Protein 3LAY (pdb70)

Nearest PDB structures (foldseek):
  3lay-assembly1_J  TM=9.876E-01  e=4.508E-10  Salmonella enterica subsp. enterica serovar Typhimurium
  3lay-assembly1_G  TM=9.922E-01  e=1.248E-09  Salmonella enterica subsp. enterica serovar Typhimurium
  7n6g-assembly1_3I  TM=6.455E-01  e=4.316E-01  Chlamydomonas reinhardtii
  7n6g-assembly1_3H  TM=6.633E-01  e=8.692E-01  Chlamydomonas reinhardtii
  2q0o-assembly1_C  TM=6.833E-01  e=3.103E+00  Sinorhizobium fredii NGR234

Solvent-accessible surface area: 45009 Å² total; per-residue (Å²): 196,71,113,126,47,106,63,57,18,125,115,22,43,52,78,43,62,107,107,1,61,67,44,64,62,35,39,90,11,45,55,69,67,20,42,11,37,28,24,32,90,86,36,60,61,68,81,0,81,49,8,16,160,80,40,37,59,31,18,54,52,28,60,117,45,71,11,77,65,29,17,36,56,15,117,33,51,35,160,155,70,118,134,62,64,63,51,20,106,53,27,73,68,97,16,112,106,78,1,57,82,40,74,62,50,19,67,6,30,103,67,52,7,38,11,35,29,32,28,102,89,40,59,52,74,126,1,67,55,5,16,74,80,17,67,64,30,20,48,64,7,47,111,67,99,20,76,38,31,20,42,27,16,117,54,48,17,120,179,75,112,123,49,105,66,53,16,115,104,26,69,80,69,14,107,107,96,0,57,79,40,76,72,59,40,82,9,34,60,68,55,19,44,9,37,28,22,33,95,95,42,60,61,74,123,1,61,58,6,13,158,79,28,64,46,18,15,55,82,3,74,105,46,102,23,124,42,26,16,27,31,7,124,48,46,29,138,151,88,66,31,72,65,60,17,58,135,26,72,87,56,14,96,108,117,2,60,78,25,59,71,60,39,93,10,29,53,72,59,20,39,10,32,28,25,24,92,94,40,55,44,77,122,0,76,54,6,18,82,72,38,68,61,20,17,66,112,5,67,103,49,95,19,82,50,33,15,33,30,12,113,49,62,36,153,147,76,110,26,79,66,57,22,76,79,29,75,81,81,18,94,100,130,0,58,78,44,69,59,48,28,78,5,36,122,66,50,16,41,10,35,30,32,30,109,82,33,52,55,73,119,0,66,57,9,13,106,70,33,50,59,30,19,66,71,4,56,92,52,100,22,101,40,30,18,38,32,13,113,49,57,30,146,190,67,118,87,64,56,63,45,20,113,94,26,73,82,68,14,93,90,100,0,50,72,34,66,40,81,39,85,12,47,34,67,55,20,49,11,39,24,26,30,101,91,37,77,51,73,52,1,68,46,2,18,98,83,47,54,57,25,19,50,116,5,66,109,58,103,18,120,37,29,16,33,39,20,105,48,54,84,163,108,41,62,64,52,23,49,127,22,70,82,74,24,124,111,124,3,73,80,37,42,66,59,16,71,11,29,111,68,60,17,43,10,34,22,19,37,97,84,27,62,46,75,130,0,65,59,9,18,106,79,41,61,55,17,19,30,100,28,83,115,54,32,22,83,40,28,15,40,37,16,119,46,58,30,145,131,92,62,119,128,60,66,61,61,13,97,102,26,72,71,66,12,74,104,128,1,53,82,39,44,54,62,13,62,8,24,124,59,61,20,47,8,31,26,30,32,98,88,35,54,48,75,120,0,67,58,8,16,77,78,42,69,51,24,18,41,104,4,58,112,53,94,21,81,40,32,11,34,36,11,125,52,52,10,103,215,43,121,85,60,112,69,41,21,99,63,23,82,67,52,28,65,83,113,2,55,79,45,88,51,58,19,72,7,25,130,67,53,17,44,13,40,18,5,32,101,90,38,58,46,74,122,0,69,58,9,13,82,73,31,73,49,19,17,60,104,6,60,73,43,89,21,100,35,24,13,42,40,13,124,51,55,89,107,74,75,94,144,45,68,62,50,13,70,97,28,73,76,68,14,87,104,127,1,54,68,30,54,57,74,40,88,12,51,56,70,54,14,46,8,34,35,37,33,92,89,52,66,47,74,56,0,59,58,8,11,107,81,46,50,48,20,17,58,96,6,59,87,46,93,18,133,36,30,17,34,32,16,120,49,48,12,41,86

CATH classification: 1.20.120.1490

B-factor: mean 36.85, std 14.98, range [2.0, 94.87]

Foldseek 3Di:
DDDVLVVQLCVLVVVLCVVAVVLVVVLVVLVVVLVVQVPPPDHDVVVNVVSVVVNVVSVVVSVVSVVVSVVSNVVSPHD/DDPVLVVVLVVLVVVLCVVCVPLVVVLVVLVVVLVVQVPDPDRDVVVNVVSVVVNVVSVVVSVVSVVVSVVVSVVSVRD/DDDVLVVQLVVLVVVLCVVCVVLVVVLVVLVVVLVVQVPDPDHDVVVNVVSVVVNVVSVVVSVVSVVVSVVSCVVVPHD/DVVLVVVLCVLVVVLCVVCVVLVVVLVVLVVVLVVQVPDPDHDVVVNVVSVVVNVVSVVVSVVSVVVSVVVNVVSPDD/DPVVVVVLVVLVVVLCVVCVVLVVVLVVLVVVLVVQVPPPDRDVVVNVVSVVVNVVSVVVSVVSVVVSVVSQVVSVHD/DDPVLVVVLVVLVVVLCVVCVVLVVVLVVLVVVLVVQVPDPDHDVVVNVVSVVVNVVSVVVSVVSVVVSVVSSVVVVD/DVLVVVLVVLVVVLCVVPVVLVVVLVVLVVVLVVQVPDPDHPVVVNVVSVVVNVVSVVVSVVSVVVSVVSCVVSVHD/DDDPVLVVQLVVLVVVLCVVCVVLVVVLVVLVVVLVVQVPDPDHDVVVNVVSVVVNVVSVVVSVVSVVVSVVSSVVSVHD/DDPLVVVQLVVLVVCLCVVCVVLVVVLVVLVVVLVVLVPDPDRDVVVNVVSVVVNVVSVVVSVVSVVVSVVSNVVSVD/DDDPVLVVVLVVLVVVLCVVCVVLVVVLVVLVVVLVCQVPDPDHDVVVNVVSVVVNVVSVVVSVVSVVVSVVSCVVVVHDD

Structure (mmCIF, N/CA/C/O backbone):
data_3LAY
#
_entry.id   3LAY
#
_cell.length_a   100.795
_cell.length_b   148.910
_cell.length_c   74.536
_cell.angle_alpha   90.00
_cell.angle_beta   90.00
_cell.angle_gamma   90.00
#
_symmetry.space_group_name_H-M   'P 21 21 2'
#
loop_
_entity.id
_entity.type
_entity.pdbx_description
1 polymer 'Zinc resistance-associated protein'
2 water water
#
loop_
_atom_site.group_PDB
_atom_site.id
_atom_site.type_symbol
_atom_site.label_atom_id
_atom_site.label_alt_id
_atom_site.label_comp_id
_atom_site.label_asym_id
_atom_site.label_entity_id
_atom_site.label_seq_id
_atom_site.pdbx_PDB_ins_code
_atom_site.Cartn_x
_atom_site.Cartn_y
_atom_site.Cartn_z
_atom_site.occupancy
_atom_site.B_iso_or_equiv
_atom_site.auth_seq_id
_atom_site.auth_comp_id
_atom_site.auth_asym_id
_atom_site.auth_atom_id
_atom_site.pdbx_PDB_model_num
ATOM 1 N N . LEU A 1 68 ? 36.654 133.262 108.994 1.00 92.19 44 LEU A N 1
ATOM 2 C CA . LEU A 1 68 ? 37.912 132.587 108.527 1.00 92.54 44 LEU A CA 1
ATOM 3 C C . LEU A 1 68 ? 39.074 132.747 109.509 1.00 91.55 44 LEU A C 1
ATOM 4 O O . LEU A 1 68 ? 39.829 131.787 109.773 1.00 92.19 44 LEU A O 1
ATOM 9 N N . THR A 1 69 ? 39.201 133.951 110.063 1.00 89.24 45 THR A N 1
ATOM 10 C CA . THR A 1 69 ? 40.268 134.237 111.037 1.00 87.15 45 THR A CA 1
ATOM 11 C C . THR A 1 69 ? 40.250 133.331 112.311 1.00 83.42 45 THR A C 1
ATOM 12 O O . THR A 1 69 ? 39.224 132.724 112.668 1.00 84.59 45 THR A O 1
ATOM 16 N N . THR A 1 70 ? 41.404 133.276 112.980 1.00 78.19 46 THR A N 1
ATOM 17 C CA . THR A 1 70 ? 41.621 132.460 114.190 1.00 73.88 46 THR A CA 1
ATOM 18 C C . THR A 1 70 ? 40.715 132.820 115.365 1.00 70.61 46 THR A C 1
ATOM 19 O O . THR A 1 70 ? 39.935 131.984 115.818 1.00 70.10 46 THR A O 1
ATOM 23 N N . GLU A 1 71 ? 40.827 134.046 115.876 1.00 66.73 47 GLU A N 1
ATOM 24 C CA . GLU A 1 71 ? 39.986 134.468 117.009 1.00 63.93 47 GLU A CA 1
ATOM 25 C C . GLU A 1 71 ? 38.478 134.342 116.697 1.00 61.85 47 GLU A C 1
ATOM 26 O O . GLU A 1 71 ? 37.648 134.265 117.608 1.00 61.18 47 GLU A O 1
ATOM 32 N N . GLN A 1 72 ? 38.129 134.327 115.414 1.00 59.23 48 GLN A N 1
ATOM 33 C CA . GLN A 1 72 ? 36.741 134.141 115.005 1.00 57.52 48 GLN A CA 1
ATOM 34 C C . GLN A 1 72 ? 36.326 132.659 115.098 1.00 55.90 48 GLN A C 1
ATOM 35 O O . GLN A 1 72 ? 35.239 132.328 115.573 1.00 54.93 48 GLN A O 1
ATOM 41 N N . GLN A 1 73 ? 37.192 131.775 114.617 1.00 54.04 49 GLN A N 1
ATOM 42 C CA . GLN A 1 73 ? 36.921 130.346 114.663 1.00 52.20 49 GLN A CA 1
ATOM 43 C C . GLN A 1 73 ? 36.749 129.888 116.080 1.00 50.38 49 GLN A C 1
ATOM 44 O O . GLN A 1 73 ? 35.888 129.055 116.371 1.00 50.05 49 GLN A O 1
ATOM 50 N N . ALA A 1 74 ? 37.606 130.427 116.945 1.00 48.39 50 ALA A N 1
ATOM 51 C CA . ALA A 1 74 ? 37.584 130.150 118.367 1.00 47.01 50 ALA A CA 1
ATOM 52 C C . ALA A 1 74 ? 36.212 130.526 118.907 1.00 45.93 50 ALA A C 1
ATOM 53 O O . ALA A 1 74 ? 35.590 129.748 119.635 1.00 46.92 50 ALA A O 1
ATOM 55 N N . THR A 1 75 ? 35.743 131.717 118.533 1.00 44.04 51 THR A N 1
ATOM 56 C CA . THR A 1 75 ? 34.436 132.219 118.968 1.00 42.60 51 THR A CA 1
ATOM 57 C C . THR A 1 75 ? 33.254 131.499 118.260 1.00 41.62 51 THR A C 1
ATOM 58 O O . THR A 1 75 ? 32.182 131.335 118.860 1.00 42.42 51 THR A O 1
ATOM 62 N N . ALA A 1 76 ? 33.440 131.057 117.009 1.00 39.94 52 ALA A N 1
ATOM 63 C CA . ALA A 1 76 ? 32.366 130.336 116.279 1.00 38.76 52 ALA A CA 1
ATOM 64 C C . ALA A 1 76 ? 32.148 128.931 116.854 1.00 38.44 52 ALA A C 1
ATOM 65 O O . ALA A 1 76 ? 31.039 128.407 116.827 1.00 38.25 52 ALA A O 1
ATOM 67 N N . GLN A 1 77 ? 33.216 128.319 117.359 1.00 38.37 53 GLN A N 1
ATOM 68 C CA . GLN A 1 77 ? 33.118 126.998 117.971 1.00 37.80 53 GLN A CA 1
ATOM 69 C C . GLN A 1 77 ? 32.441 127.165 119.327 1.00 37.09 53 GLN A C 1
ATOM 70 O O . GLN A 1 77 ? 31.363 126.593 119.555 1.00 37.63 53 GLN A O 1
ATOM 76 N N . LYS A 1 78 ? 33.042 127.977 120.211 1.00 35.53 54 LYS A N 1
ATOM 77 C CA . LYS A 1 78 ? 32.475 128.221 121.562 1.00 34.72 54 LYS A CA 1
ATOM 78 C C . LYS A 1 78 ? 30.977 128.663 121.531 1.00 34.54 54 LYS A C 1
ATOM 79 O O . LYS A 1 78 ? 30.188 128.361 122.445 1.00 32.80 54 LYS A O 1
ATOM 83 N N . ILE A 1 79 ? 30.625 129.400 120.480 1.00 34.23 55 ILE A N 1
ATOM 84 C CA . ILE A 1 79 ? 29.275 129.848 120.262 1.00 33.94 55 ILE A CA 1
ATOM 85 C C . ILE A 1 79 ? 28.359 128.629 119.970 1.00 33.94 55 ILE A C 1
ATOM 86 O O . ILE A 1 79 ? 27.328 128.461 120.624 1.00 32.56 55 ILE A O 1
ATOM 89 N N . TYR A 1 80 ? 28.759 127.781 119.014 1.00 34.23 56 TYR A N 1
ATOM 90 C CA . TYR A 1 80 ? 27.968 126.597 118.617 1.00 35.49 56 TYR A CA 1
ATOM 91 C C . TYR A 1 80 ? 27.987 125.437 119.614 1.00 36.31 56 TYR A C 1
ATOM 92 O O . TYR A 1 80 ? 26.965 124.804 119.871 1.00 35.26 56 TYR A O 1
ATOM 95 N N . ASP A 1 81 ? 29.167 125.142 120.139 1.00 37.89 57 ASP A N 1
ATOM 96 C CA . ASP A 1 81 ? 29.319 124.097 121.127 1.00 38.79 57 ASP A CA 1
ATOM 97 C C . ASP A 1 81 ? 28.390 124.410 122.296 1.00 39.82 57 ASP A C 1
ATOM 98 O O . ASP A 1 81 ? 27.652 123.545 122.752 1.00 40.88 57 ASP A O 1
ATOM 100 N N . ASP A 1 82 ? 28.421 125.651 122.776 1.00 40.92 58 ASP A N 1
ATOM 101 C CA . ASP A 1 82 ? 27.573 126.069 123.901 1.00 41.91 58 ASP A CA 1
ATOM 102 C C . ASP A 1 82 ? 26.122 125.779 123.577 1.00 41.71 58 ASP A C 1
ATOM 103 O O . ASP A 1 82 ? 25.405 125.152 124.368 1.00 43.00 58 ASP A O 1
ATOM 108 N N . TYR A 1 83 ? 25.710 126.247 122.406 1.00 40.36 59 TYR A N 1
ATOM 109 C CA . TYR A 1 83 ? 24.361 126.050 121.900 1.00 39.30 59 TYR A CA 1
ATOM 110 C C . TYR A 1 83 ? 23.943 124.583 121.873 1.00 38.27 59 TYR A C 1
ATOM 111 O O . TYR A 1 83 ? 22.857 124.261 122.320 1.00 37.72 59 TYR A O 1
ATOM 120 N N . TYR A 1 84 ? 24.787 123.695 121.362 1.00 37.14 60 TYR A N 1
ATOM 121 C CA . TYR A 1 84 ? 24.403 122.297 121.304 1.00 36.94 60 TYR A CA 1
ATOM 122 C C . TYR A 1 84 ? 24.311 121.676 122.718 1.00 37.38 60 TYR A C 1
ATOM 123 O O . TYR A 1 84 ? 23.536 120.745 122.946 1.00 38.34 60 TYR A O 1
ATOM 126 N N . THR A 1 85 ? 25.064 122.202 123.671 1.00 37.06 61 THR A N 1
ATOM 127 C CA . THR A 1 85 ? 25.014 121.686 125.043 1.00 37.10 61 THR A CA 1
ATOM 128 C C . THR A 1 85 ? 23.794 122.196 125.751 1.00 36.69 61 THR A C 1
ATOM 129 O O . THR A 1 85 ? 23.136 121.465 126.506 1.00 37.02 61 THR A O 1
ATOM 133 N N . GLN A 1 86 ? 23.514 123.468 125.516 1.00 35.65 62 GLN A N 1
ATOM 134 C CA . GLN A 1 86 ? 22.389 124.157 126.119 1.00 35.91 62 GLN A CA 1
ATOM 135 C C . GLN A 1 86 ? 21.080 123.725 125.474 1.00 35.87 62 GLN A C 1
ATOM 136 O O . GLN A 1 86 ? 19.993 124.008 125.979 1.00 35.89 62 GLN A O 1
ATOM 142 N N . THR A 1 87 ? 21.221 122.981 124.388 1.00 35.58 63 THR A N 1
ATOM 143 C CA . THR A 1 87 ? 20.136 122.651 123.487 1.00 34.83 63 THR A CA 1
ATOM 144 C C . THR A 1 87 ? 19.755 121.173 123.407 1.00 34.95 63 THR A C 1
ATOM 145 O O . THR A 1 87 ? 18.653 120.853 123.036 1.00 34.21 63 THR A O 1
ATOM 149 N N . SER A 1 88 ? 20.660 120.274 123.744 1.00 33.99 64 SER A N 1
ATOM 150 C CA . SER A 1 88 ? 20.422 118.854 123.580 1.00 33.46 64 SER A CA 1
ATOM 151 C C . SER A 1 88 ? 19.234 118.254 124.379 1.00 32.74 64 SER A C 1
ATOM 152 O O . SER A 1 88 ? 18.511 117.390 123.858 1.00 34.03 64 SER A O 1
ATOM 155 N N . ALA A 1 89 ? 18.995 118.656 125.611 1.00 30.53 65 ALA A N 1
ATOM 156 C CA . ALA A 1 89 ? 17.864 118.040 126.276 1.00 30.20 65 ALA A CA 1
ATOM 157 C C . ALA A 1 89 ? 16.573 118.502 125.587 1.00 30.43 65 ALA A C 1
ATOM 158 O O . ALA A 1 89 ? 15.668 117.716 125.323 1.00 30.26 65 ALA A O 1
ATOM 160 N N . LEU A 1 90 ? 16.503 119.786 125.275 1.00 30.13 66 LEU A N 1
ATOM 161 C CA . LEU A 1 90 ? 15.323 120.314 124.643 1.00 29.49 66 LEU A CA 1
ATOM 162 C C . LEU A 1 90 ? 15.029 119.646 123.314 1.00 29.47 66 LEU A C 1
ATOM 163 O O . LEU A 1 90 ? 13.877 119.380 123.052 1.00 30.69 66 LEU A O 1
ATOM 168 N N . ARG A 1 91 ? 16.044 119.356 122.495 1.00 29.25 67 ARG A N 1
ATOM 169 C CA . ARG A 1 91 ? 15.821 118.717 121.188 1.00 29.62 67 ARG A CA 1
ATOM 170 C C . ARG A 1 91 ? 15.363 117.277 121.384 1.00 30.44 67 ARG A C 1
ATOM 171 O O . ARG A 1 91 ? 14.505 116.782 120.651 1.00 30.22 67 ARG A O 1
ATOM 176 N N . GLN A 1 92 ? 15.956 116.591 122.353 1.00 30.34 68 GLN A N 1
ATOM 177 C CA . GLN A 1 92 ? 15.552 115.226 122.626 1.00 30.41 68 GLN A CA 1
ATOM 178 C C . GLN A 1 92 ? 14.077 115.202 123.121 1.00 29.45 68 GLN A C 1
ATOM 179 O O . GLN A 1 92 ? 13.287 114.409 122.645 1.00 29.65 68 GLN A O 1
ATOM 185 N N . GLN A 1 93 ? 13.677 116.107 123.997 1.00 29.20 69 GLN A N 1
ATOM 186 C CA . GLN A 1 93 ? 12.304 116.073 124.460 1.00 29.31 69 GLN A CA 1
ATOM 187 C C . GLN A 1 93 ? 11.387 116.397 123.280 1.00 29.05 69 GLN A C 1
ATOM 188 O O . GLN A 1 93 ? 10.355 115.778 123.101 1.00 29.08 69 GLN A O 1
ATOM 191 N N . LEU A 1 94 ? 11.774 117.355 122.456 1.00 29.26 70 LEU A N 1
ATOM 192 C CA . LEU A 1 94 ? 10.915 117.782 121.350 1.00 29.34 70 LEU A CA 1
ATOM 193 C C . LEU A 1 94 ? 10.711 116.678 120.304 1.00 28.86 70 LEU A C 1
ATOM 194 O O . LEU A 1 94 ? 9.604 116.522 119.770 1.00 29.36 70 LEU A O 1
ATOM 199 N N . ILE A 1 95 ? 11.788 115.948 120.004 1.00 27.95 71 ILE A N 1
ATOM 200 C CA . ILE A 1 95 ? 11.754 114.804 119.090 1.00 27.15 71 ILE A CA 1
ATOM 201 C C . ILE A 1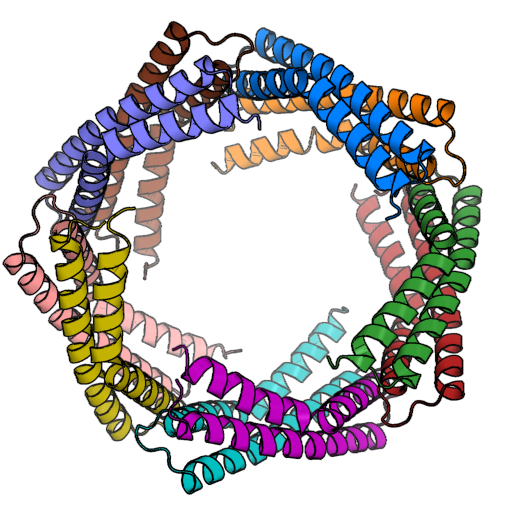 95 ? 10.806 113.776 119.693 1.00 26.43 71 ILE A C 1
ATOM 202 O O . ILE A 1 95 ? 9.874 113.317 119.051 1.00 25.33 71 ILE A O 1
ATOM 207 N N . SER A 1 96 ? 11.025 113.468 120.957 1.00 25.73 72 SER A N 1
ATOM 208 C CA . SER A 1 96 ? 10.171 112.509 121.629 1.00 26.73 72 SER A CA 1
ATOM 209 C C . SER A 1 96 ? 8.692 112.878 121.494 1.00 26.87 72 SER A C 1
ATOM 210 O O . SER A 1 96 ? 7.869 112.047 121.164 1.00 27.44 72 SER A O 1
ATOM 213 N N . LYS A 1 97 ? 8.346 114.117 121.764 1.00 27.21 73 LYS A N 1
ATOM 214 C CA . LYS A 1 97 ? 6.956 114.503 121.636 1.00 28.34 73 LYS A CA 1
ATOM 215 C C . LYS A 1 97 ? 6.489 114.520 120.174 1.00 28.20 73 LYS A C 1
ATOM 216 O O . LYS A 1 97 ? 5.288 114.369 119.921 1.00 27.90 73 LYS A O 1
ATOM 222 N N . ARG A 1 98 ? 7.396 114.736 119.212 1.00 26.86 74 ARG A N 1
ATOM 223 C CA . ARG A 1 98 ? 6.941 114.739 117.822 1.00 26.13 74 ARG A CA 1
ATOM 224 C C . ARG A 1 98 ? 6.452 113.313 117.540 1.00 25.18 74 ARG A C 1
ATOM 225 O O . ARG A 1 98 ? 5.484 113.103 116.845 1.00 24.04 74 ARG A O 1
ATOM 228 N N . TYR A 1 99 ? 7.090 112.329 118.143 1.00 25.31 75 TYR A N 1
ATOM 229 C CA . TYR A 1 99 ? 6.663 110.981 117.928 1.00 26.35 75 TYR A CA 1
ATOM 230 C C . TYR A 1 99 ? 5.348 110.692 118.623 1.00 26.30 75 TYR A C 1
ATOM 231 O O . TYR A 1 99 ? 4.464 110.048 118.074 1.00 27.56 75 TYR A O 1
ATOM 240 N N . GLU A 1 100 ? 5.232 111.151 119.844 1.00 25.84 76 GLU A N 1
ATOM 241 C CA . GLU A 1 100 ? 4.037 110.902 120.616 1.00 24.95 76 GLU A CA 1
ATOM 242 C C . GLU A 1 100 ? 2.863 111.473 119.865 1.00 22.88 76 GLU A C 1
ATOM 243 O O . GLU A 1 100 ? 1.860 110.836 119.730 1.00 22.72 76 GLU A O 1
ATOM 249 N N . TYR A 1 101 ? 3.041 112.658 119.309 1.00 23.94 77 TYR A N 1
ATOM 250 C CA . TYR A 1 101 ? 1.989 113.398 118.582 1.00 24.09 77 TYR A CA 1
ATOM 251 C C . TYR A 1 101 ? 1.575 112.616 117.357 1.00 25.57 77 TYR A C 1
ATOM 252 O O . TYR A 1 101 ? 0.414 112.530 117.022 1.00 25.66 77 TYR A O 1
ATOM 261 N N . ASN A 1 102 ? 2.541 112.025 116.689 1.00 26.43 78 ASN A N 1
ATOM 262 C CA . ASN A 1 102 ? 2.211 111.200 115.571 1.00 26.94 78 ASN A CA 1
ATOM 263 C C . ASN A 1 102 ? 1.580 109.878 115.991 1.00 26.49 78 ASN A C 1
ATOM 264 O O . ASN A 1 102 ? 0.688 109.397 115.330 1.00 26.64 78 ASN A O 1
ATOM 269 N N . ALA A 1 103 ? 2.027 109.302 117.100 1.00 26.65 79 ALA A N 1
ATOM 270 C CA . ALA A 1 103 ? 1.432 108.069 117.587 1.00 26.70 79 ALA A CA 1
ATOM 271 C C . ALA A 1 103 ? -0.066 108.313 117.827 1.00 28.40 79 ALA A C 1
ATOM 272 O O . ALA A 1 103 ? -0.909 107.457 117.471 1.00 29.51 79 ALA A O 1
ATOM 274 N N . LEU A 1 104 ? -0.397 109.480 118.389 1.00 27.48 80 LEU A N 1
ATOM 275 C CA . LEU A 1 104 ? -1.792 109.799 118.717 1.00 28.01 80 LEU A CA 1
ATOM 276 C C . LEU A 1 104 ? -2.634 110.081 117.475 1.00 28.38 80 LEU A C 1
ATOM 277 O O . LEU A 1 104 ? -3.793 109.658 117.388 1.00 26.63 80 LEU A O 1
ATOM 282 N N . LEU A 1 105 ? -2.070 110.862 116.545 1.00 28.62 81 LEU A N 1
ATOM 283 C CA . LEU A 1 105 ? -2.752 111.160 115.282 1.00 27.90 81 LEU A CA 1
ATOM 284 C C . LEU A 1 105 ? -3.036 109.899 114.475 1.00 27.99 81 LEU A C 1
ATOM 285 O O . LEU A 1 105 ? -3.875 109.933 113.579 1.00 28.12 81 LEU A O 1
ATOM 290 N N . THR A 1 106 ? -2.339 108.809 114.765 1.00 28.08 82 THR A N 1
ATOM 291 C CA . THR A 1 106 ? -2.553 107.561 114.031 1.00 28.02 82 THR A CA 1
ATOM 292 C C . THR A 1 106 ? -3.282 106.518 114.872 1.00 31.30 82 THR A C 1
ATOM 293 O O . THR A 1 106 ? -3.393 105.342 114.483 1.00 33.78 82 THR A O 1
ATOM 297 N N . ALA A 1 107 ? -3.781 106.922 116.033 1.00 34.13 83 ALA A N 1
ATOM 298 C CA . ALA A 1 107 ? -4.553 106.000 116.870 1.00 36.34 83 ALA A CA 1
ATOM 299 C C . ALA A 1 107 ? -5.869 105.628 116.172 1.00 39.33 83 ALA A C 1
ATOM 300 O O . ALA A 1 107 ? -6.457 106.404 115.456 1.00 35.88 83 ALA A O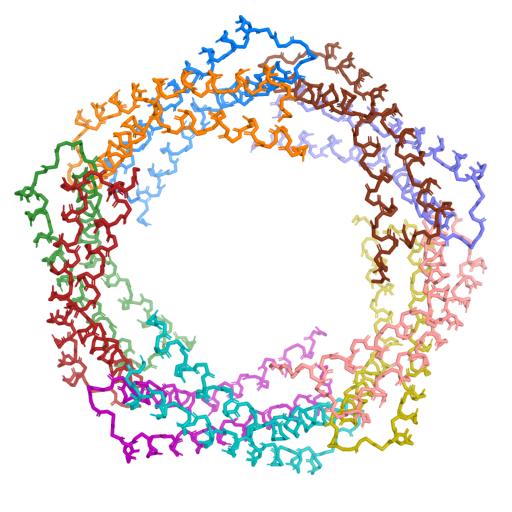 1
ATOM 302 N N . SER A 1 108 ? -6.317 104.415 116.405 1.00 46.03 84 SER A N 1
ATOM 303 C CA . SER A 1 108 ? -7.538 103.913 115.777 1.00 51.81 84 SER A CA 1
ATOM 304 C C . SER A 1 108 ? -8.649 104.959 115.889 1.00 53.93 84 SER A C 1
ATOM 305 O O . SER A 1 108 ? -9.302 105.321 114.876 1.00 55.98 84 SER A O 1
ATOM 308 N N . SER A 1 109 ? -8.871 105.452 117.104 1.00 53.80 85 SER A N 1
ATOM 309 C CA . SER A 1 109 ? -9.827 106.552 117.271 1.00 54.60 85 SER A CA 1
ATOM 310 C C . SER A 1 109 ? -9.086 107.811 117.889 1.00 52.36 85 SER A C 1
ATOM 311 O O . SER A 1 109 ? -8.676 107.796 119.093 1.00 53.37 85 SER A O 1
ATOM 314 N N . PRO A 1 110 ? -8.898 108.866 117.084 1.00 46.55 86 PRO A N 1
ATOM 315 C CA . PRO A 1 110 ? -8.218 110.069 117.508 1.00 44.17 86 PRO A CA 1
ATOM 316 C C . PRO A 1 110 ? -8.788 110.673 118.782 1.00 41.30 86 PRO A C 1
ATOM 317 O O . PRO A 1 110 ? -9.980 110.648 118.961 1.00 41.44 86 PRO A O 1
ATOM 321 N N . ASP A 1 111 ? -7.912 111.194 119.642 1.00 38.51 87 ASP A N 1
ATOM 322 C CA . ASP A 1 111 ? -8.253 111.804 120.947 1.00 36.52 87 ASP A CA 1
ATOM 323 C C . ASP A 1 111 ? -7.708 113.223 120.967 1.00 34.23 87 ASP A C 1
ATOM 324 O O . ASP A 1 111 ? -6.565 113.459 121.349 1.00 33.66 87 ASP A O 1
ATOM 329 N N . THR A 1 112 ? -8.540 114.170 120.571 1.00 32.05 88 THR A N 1
ATOM 330 C CA . THR A 1 112 ? -8.101 115.558 120.436 1.00 30.56 88 THR A CA 1
ATOM 331 C C . THR A 1 112 ? -7.522 116.205 121.692 1.00 29.79 88 THR A C 1
ATOM 332 O O . THR A 1 112 ? -6.733 117.156 121.593 1.00 29.95 88 THR A O 1
ATOM 336 N N . ALA A 1 113 ? -7.936 115.747 122.865 1.00 28.20 89 ALA A N 1
ATOM 337 C CA . ALA A 1 113 ? -7.443 116.364 124.092 1.00 27.70 89 ALA A CA 1
ATOM 338 C C . ALA A 1 113 ? -5.950 116.107 124.291 1.00 26.55 89 ALA A C 1
ATOM 339 O O . ALA A 1 113 ? -5.192 117.004 124.529 1.00 24.01 89 ALA A O 1
ATOM 341 N N . LYS A 1 114 ? -5.545 114.863 124.185 1.00 27.34 90 LYS A N 1
ATOM 342 C CA . LYS A 1 114 ? -4.159 114.521 124.384 1.00 28.34 90 LYS A CA 1
ATOM 343 C C . LYS A 1 114 ? -3.389 115.071 123.178 1.00 27.95 90 LYS A C 1
ATOM 344 O O . LYS A 1 114 ? -2.295 115.600 123.330 1.00 27.50 90 LYS A O 1
ATOM 348 N N . ILE A 1 115 ? -3.987 114.999 121.990 1.00 27.55 91 ILE A N 1
ATOM 349 C CA . ILE A 1 115 ? -3.343 115.536 120.793 1.00 27.59 91 ILE A CA 1
ATOM 350 C C . ILE A 1 115 ? -3.126 117.001 120.977 1.00 27.77 91 ILE A C 1
ATOM 351 O O . ILE A 1 115 ? -2.009 117.487 120.832 1.00 29.06 91 ILE A O 1
ATOM 356 N N . ASN A 1 116 ? -4.185 117.730 121.292 1.00 28.08 92 ASN A N 1
ATOM 357 C CA . ASN A 1 116 ? -4.031 119.176 121.555 1.00 28.12 92 ASN A CA 1
ATOM 358 C C . ASN A 1 116 ? -3.018 119.450 122.670 1.00 26.58 92 ASN A C 1
ATOM 359 O O . ASN A 1 116 ? -2.236 120.379 122.558 1.00 25.94 92 ASN A O 1
ATOM 364 N N . ALA A 1 117 ? -3.021 118.618 123.715 1.00 25.46 93 ALA A N 1
ATOM 365 C CA . ALA A 1 117 ? -2.111 118.775 124.857 1.00 24.94 93 ALA A CA 1
ATOM 366 C C . ALA A 1 117 ? -0.677 118.632 124.417 1.00 25.92 93 ALA A C 1
ATOM 367 O O . ALA A 1 117 ? 0.147 119.496 124.690 1.00 25.59 93 ALA A O 1
ATOM 369 N N . VAL A 1 118 ? -0.377 117.515 123.760 1.00 26.19 94 VAL A N 1
ATOM 370 C CA . VAL A 1 118 ? 0.961 117.259 123.290 1.00 25.89 94 VAL A CA 1
ATOM 371 C C . VAL A 1 118 ? 1.366 118.393 122.424 1.00 26.07 94 VAL A C 1
ATOM 372 O O . VAL A 1 118 ? 2.494 118.849 122.524 1.00 28.03 94 VAL A O 1
ATOM 376 N N . ALA A 1 119 ? 0.457 118.876 121.577 1.00 25.81 95 ALA A N 1
ATOM 377 C CA . ALA A 1 119 ? 0.803 119.981 120.683 1.00 25.75 95 ALA A CA 1
ATOM 378 C C . ALA A 1 119 ? 1.289 121.172 121.513 1.00 26.14 95 ALA A C 1
ATOM 379 O O . ALA A 1 119 ? 2.289 121.763 121.188 1.00 25.86 95 ALA A O 1
ATOM 381 N N . LYS A 1 120 ? 0.589 121.513 122.586 1.00 27.70 96 LYS A N 1
ATOM 382 C CA . LYS A 1 120 ? 1.061 122.558 123.481 1.00 30.20 96 LYS A CA 1
ATOM 383 C C . LYS A 1 120 ? 2.471 122.275 124.019 1.00 31.02 96 LYS A C 1
ATOM 384 O O . LYS A 1 120 ? 3.312 123.153 123.987 1.00 31.50 96 LYS A O 1
ATOM 390 N N . GLU A 1 121 ? 2.728 121.063 124.522 1.00 32.29 97 GLU A N 1
ATOM 391 C CA . GLU A 1 121 ? 4.080 120.692 125.012 1.00 33.00 97 GLU A CA 1
ATOM 392 C C . GLU A 1 121 ? 5.146 121.000 123.926 1.00 33.22 97 GLU A C 1
ATOM 393 O O . GLU A 1 121 ? 6.225 121.521 124.216 1.00 31.39 97 GLU A O 1
ATOM 399 N N . MET A 1 122 ? 4.821 120.701 122.677 1.00 33.70 98 MET A N 1
ATOM 400 C CA . MET A 1 122 ? 5.753 120.981 121.592 1.00 35.08 98 MET A CA 1
ATOM 401 C C . MET A 1 122 ? 6.020 122.496 121.381 1.00 35.28 98 MET A C 1
ATOM 402 O O . MET A 1 122 ? 7.168 122.887 121.233 1.00 33.12 98 MET A O 1
ATOM 407 N N . GLU A 1 123 ? 4.973 123.323 121.369 1.00 36.27 99 GLU A N 1
ATOM 408 C CA . GLU A 1 123 ? 5.142 124.765 121.198 1.00 38.48 99 GLU A CA 1
ATOM 409 C C . GLU A 1 123 ? 6.068 125.360 122.234 1.00 37.90 99 GLU A C 1
ATOM 410 O O . GLU A 1 123 ? 6.921 126.202 121.959 1.00 38.78 99 GLU A O 1
ATOM 416 N N . SER A 1 124 ? 5.835 124.959 123.452 1.00 36.76 100 SER A N 1
ATOM 417 C CA . SER A 1 124 ? 6.598 125.434 124.533 1.00 36.25 100 SER A CA 1
ATOM 418 C C . SER A 1 124 ? 8.054 125.027 124.328 1.00 35.88 100 SER A C 1
ATOM 419 O O . SER A 1 124 ? 8.975 125.864 124.418 1.00 37.29 100 SER A O 1
ATOM 422 N N . LEU A 1 125 ? 8.279 123.753 124.035 1.00 34.88 101 LEU A N 1
ATOM 423 C CA . LEU A 1 125 ? 9.640 123.275 123.857 1.00 33.99 101 LEU A CA 1
ATOM 424 C C . LEU A 1 125 ? 10.315 124.025 122.722 1.00 34.59 101 LEU A C 1
ATOM 425 O O . LEU A 1 125 ? 11.512 124.313 122.783 1.00 34.34 101 LEU A O 1
ATOM 430 N N . GLY A 1 126 ? 9.525 124.381 121.712 1.00 35.54 102 GLY A N 1
ATOM 431 C CA . GLY A 1 126 ? 10.020 125.066 120.516 1.00 35.52 102 GLY A CA 1
ATOM 432 C C . GLY A 1 126 ? 10.294 126.515 120.762 1.00 36.14 102 GLY A C 1
ATOM 433 O O . GLY A 1 126 ? 11.208 127.091 120.174 1.00 36.14 102 GLY A O 1
ATOM 434 N N . GLN A 1 127 ? 9.477 127.132 121.594 1.00 36.62 103 GLN A N 1
ATOM 435 C CA . GLN A 1 127 ? 9.739 128.489 121.918 1.00 38.28 103 GLN A CA 1
ATOM 436 C C . GLN A 1 127 ? 11.062 128.460 122.667 1.00 37.84 103 GLN A C 1
ATOM 437 O O . GLN A 1 127 ? 11.982 129.184 122.319 1.00 37.97 103 GLN A O 1
ATOM 443 N N . LYS A 1 128 ? 11.186 127.603 123.673 1.00 37.69 104 LYS A N 1
ATOM 444 C CA . LYS A 1 128 ? 12.438 127.560 124.428 1.00 38.15 104 LYS A CA 1
ATOM 445 C C . LYS A 1 128 ? 13.622 127.243 123.503 1.00 37.77 104 LYS A C 1
ATOM 446 O O . LYS A 1 128 ? 14.738 127.652 123.742 1.00 38.32 104 LYS A O 1
ATOM 449 N N . LEU A 1 129 ? 13.366 126.548 122.417 1.00 37.61 105 LEU A N 1
ATOM 450 C CA . LEU A 1 129 ? 14.432 126.159 121.539 1.00 37.07 105 LEU A CA 1
ATOM 451 C C . LEU A 1 129 ? 14.818 127.285 120.604 1.00 36.91 105 LEU A C 1
ATOM 452 O O . LEU A 1 129 ? 15.979 127.451 120.308 1.00 34.92 105 LEU A O 1
ATOM 457 N N . ASP A 1 130 ? 13.840 128.046 120.119 1.00 38.22 106 ASP A N 1
ATOM 458 C CA . ASP A 1 130 ? 14.126 129.215 119.254 1.00 39.84 106 ASP A CA 1
ATOM 459 C C . ASP A 1 130 ? 14.769 130.351 120.027 1.00 39.64 106 ASP A C 1
ATOM 460 O O . ASP A 1 130 ? 15.513 131.154 119.475 1.00 40.20 106 ASP A O 1
ATOM 465 N N . GLU A 1 131 ? 14.455 130.420 121.312 1.00 39.06 107 GLU A N 1
ATOM 466 C CA . GLU A 1 131 ? 14.997 131.437 122.171 1.00 37.91 107 GLU A CA 1
ATOM 467 C C . GLU A 1 131 ? 16.522 131.296 122.159 1.00 37.39 107 GLU A C 1
ATOM 468 O O . GLU A 1 131 ? 17.249 132.295 122.143 1.00 38.02 107 GLU A O 1
ATOM 474 N N . GLN A 1 132 ? 17.002 130.055 122.127 1.00 36.41 108 GLN A N 1
ATOM 475 C CA . GLN A 1 132 ? 18.440 129.787 122.056 1.00 35.72 108 GLN A CA 1
ATOM 476 C C . GLN A 1 132 ? 18.957 130.036 120.641 1.00 36.09 108 GLN A C 1
ATOM 477 O O . GLN A 1 132 ? 20.056 130.548 120.448 1.00 37.45 108 GLN A O 1
ATOM 483 N N . ARG A 1 133 ? 18.167 129.643 119.657 1.00 36.17 109 ARG A N 1
ATOM 484 C CA . ARG A 1 133 ? 18.491 129.843 118.260 1.00 36.30 109 ARG A CA 1
ATOM 485 C C . ARG A 1 133 ? 18.828 131.330 118.060 1.00 34.30 109 ARG A C 1
ATOM 486 O O . ARG A 1 133 ? 19.839 131.694 117.453 1.00 34.28 109 ARG A O 1
ATOM 494 N N . VAL A 1 134 ? 17.989 132.200 118.590 1.00 32.13 110 VAL A N 1
ATOM 495 C CA . VAL A 1 134 ? 18.234 133.622 118.459 1.00 31.21 110 VAL A CA 1
ATOM 496 C C . VAL A 1 134 ? 19.538 134.015 119.135 1.00 29.64 110 VAL A C 1
ATOM 497 O O . VAL A 1 134 ? 20.377 134.680 118.555 1.00 29.05 110 VAL A O 1
ATOM 501 N N . LYS A 1 135 ? 19.692 133.578 120.366 1.00 28.77 111 LYS A N 1
ATOM 502 C CA . LYS A 1 135 ? 20.887 133.835 121.111 1.00 29.02 111 LYS A CA 1
ATOM 503 C C . LYS A 1 135 ? 22.171 133.479 120.320 1.00 29.23 111 LYS A C 1
ATOM 504 O O . LYS A 1 135 ? 23.059 134.286 120.291 1.00 29.97 111 LYS A O 1
ATOM 507 N N . ARG A 1 136 ? 22.237 132.308 119.695 1.00 29.36 112 ARG A N 1
ATOM 508 C CA . ARG A 1 136 ? 23.433 131.925 118.942 1.00 29.98 112 ARG A CA 1
ATOM 509 C C . ARG A 1 136 ? 23.662 132.821 117.721 1.00 29.27 112 ARG A C 1
ATOM 510 O O . ARG A 1 136 ? 24.789 133.218 117.426 1.00 28.80 112 ARG A O 1
ATOM 518 N N . ASP A 1 137 ? 22.575 133.125 117.022 1.00 29.45 113 ASP A N 1
ATOM 519 C CA . ASP A 1 137 ? 22.586 133.933 115.812 1.00 29.08 113 ASP A CA 1
ATOM 520 C C . ASP A 1 137 ? 23.106 135.293 116.169 1.00 29.01 113 ASP A C 1
ATOM 521 O O . ASP A 1 137 ? 23.865 135.852 115.411 1.00 29.53 113 ASP A O 1
ATOM 526 N N . VAL A 1 138 ? 22.671 135.840 117.311 1.00 28.76 114 VAL A N 1
ATOM 527 C CA . VAL A 1 138 ? 23.125 137.168 117.759 1.00 28.33 114 VAL A CA 1
ATOM 528 C C . VAL A 1 138 ? 24.619 137.172 118.130 1.00 29.03 114 VAL A C 1
ATOM 529 O O . VAL A 1 138 ? 25.389 138.029 117.668 1.00 28.39 114 VAL A O 1
ATOM 533 N N . ALA A 1 139 ? 25.022 136.241 118.989 1.00 29.17 115 ALA A N 1
ATOM 534 C CA . ALA A 1 139 ? 26.409 136.142 119.353 1.00 30.61 115 ALA A CA 1
ATOM 535 C C . ALA A 1 139 ? 27.223 136.141 118.057 1.00 31.88 115 ALA A C 1
ATOM 536 O O . ALA A 1 139 ? 28.116 136.956 117.871 1.00 31.79 115 ALA A O 1
ATOM 538 N N . MET A 1 140 ? 26.863 135.235 117.161 1.00 33.52 116 MET A N 1
ATOM 539 C CA . MET A 1 140 ? 27.526 135.047 115.882 1.00 35.39 116 MET A CA 1
ATOM 540 C C . MET A 1 140 ? 27.658 136.356 115.092 1.00 36.81 116 MET A C 1
ATOM 541 O O . MET A 1 140 ? 28.660 136.587 114.407 1.00 36.76 116 MET A O 1
ATOM 546 N N . ALA A 1 141 ? 26.642 137.205 115.159 1.00 38.72 117 ALA A N 1
ATOM 547 C CA . ALA A 1 141 ? 26.679 138.465 114.425 1.00 40.45 117 ALA A CA 1
ATOM 548 C C . ALA A 1 141 ? 27.543 139.492 115.158 1.00 43.11 117 ALA A C 1
ATOM 549 O O . ALA A 1 141 ? 28.255 140.277 114.521 1.00 43.13 117 ALA A O 1
ATOM 551 N N . GLN A 1 142 ? 27.476 139.499 116.490 1.00 46.30 118 GLN A N 1
ATOM 552 C CA . GLN A 1 142 ? 28.298 140.413 117.282 1.00 48.58 118 GLN A CA 1
ATOM 553 C C . GLN A 1 142 ? 29.771 140.086 117.063 1.00 50.72 118 GLN A C 1
ATOM 554 O O . GLN A 1 142 ? 30.624 140.957 117.127 1.00 50.49 118 GLN A O 1
ATOM 560 N N . ALA A 1 143 ? 30.062 138.823 116.784 1.00 53.99 119 ALA A N 1
ATOM 561 C CA . ALA A 1 143 ? 31.428 138.398 116.543 1.00 57.01 119 ALA A CA 1
ATOM 562 C C . ALA A 1 143 ? 31.891 138.741 115.132 1.00 60.38 119 ALA A C 1
ATOM 563 O O . ALA A 1 143 ? 33.054 138.544 114.805 1.00 60.81 119 ALA A O 1
ATOM 565 N N . GLY A 1 144 ? 30.986 139.228 114.291 1.00 64.76 120 GLY A N 1
ATOM 566 C CA . GLY A 1 144 ? 31.334 139.620 112.928 1.00 68.42 120 GLY A CA 1
ATOM 567 C C . GLY A 1 144 ? 31.562 138.470 111.979 1.00 72.42 120 GLY A C 1
ATOM 568 O O . GLY A 1 144 ? 32.374 138.549 111.074 1.00 72.01 120 GLY A O 1
ATOM 569 N N . ILE A 1 145 ? 30.815 137.404 112.171 1.00 78.46 121 ILE A N 1
ATOM 570 C CA . ILE A 1 145 ? 30.947 136.238 111.326 1.00 82.63 121 ILE A CA 1
ATOM 571 C C . ILE A 1 145 ? 29.750 136.202 110.358 1.00 86.26 121 ILE A C 1
ATOM 572 O O . ILE A 1 145 ? 28.730 136.853 110.606 1.00 87.01 121 ILE A O 1
ATOM 577 N N . PRO A 1 146 ? 29.908 135.531 109.206 1.00 90.47 122 PRO A N 1
ATOM 578 C CA . PRO A 1 146 ? 28.787 135.316 108.257 1.00 91.94 122 PRO A CA 1
ATOM 579 C C . PRO A 1 146 ? 27.970 134.048 108.598 1.00 92.32 122 PRO A C 1
ATOM 580 O O . PRO A 1 146 ? 26.904 133.825 108.023 1.00 93.44 122 PRO A O 1
ATOM 584 N N . LEU B 1 68 ? -4.187 107.680 99.405 1.00 75.69 44 LEU B N 1
ATOM 585 C CA . LEU B 1 68 ? -4.179 106.439 98.571 1.00 75.87 44 LEU B CA 1
ATOM 586 C C . LEU B 1 68 ? -5.500 106.283 97.755 1.00 74.56 44 LEU B C 1
ATOM 587 O O . LEU B 1 68 ? -5.480 106.365 96.517 1.00 73.02 44 LEU B O 1
ATOM 592 N N . THR B 1 69 ? -6.635 106.102 98.428 1.00 73.41 45 THR B N 1
ATOM 593 C CA . THR B 1 69 ? -7.916 105.979 97.700 1.00 73.56 45 THR B CA 1
ATOM 594 C C . THR B 1 69 ? -8.246 107.292 97.014 1.00 71.67 45 THR B C 1
ATOM 595 O O . THR B 1 69 ? -7.903 108.352 97.521 1.00 72.24 45 THR B O 1
ATOM 599 N N . THR B 1 70 ? -8.899 107.237 95.857 1.00 69.29 46 THR B N 1
ATOM 600 C CA . THR B 1 70 ? -9.237 108.474 95.140 1.00 67.07 46 THR B CA 1
ATOM 601 C C . THR B 1 70 ? -10.067 109.442 96.025 1.00 65.29 46 THR B C 1
ATOM 602 O O . THR B 1 70 ? -9.800 110.659 96.054 1.00 64.31 46 THR B O 1
ATOM 606 N N . GLU B 1 71 ? -11.045 108.894 96.755 1.00 62.86 47 GLU B N 1
ATOM 607 C CA . GLU B 1 71 ? -11.903 109.703 97.618 1.00 61.17 47 GLU B CA 1
ATOM 608 C C . GLU B 1 71 ? -11.134 110.217 98.848 1.00 58.60 47 GLU B C 1
ATOM 609 O O . GLU B 1 71 ? -11.432 111.282 99.384 1.00 57.71 47 GLU B O 1
ATOM 615 N N . GLN B 1 72 ? -10.154 109.452 99.304 1.00 56.24 48 GLN B N 1
ATOM 616 C CA . GLN B 1 72 ? -9.317 109.896 100.415 1.00 54.30 48 GLN B CA 1
ATOM 617 C C . GLN B 1 72 ? -8.391 111.018 99.937 1.00 52.68 48 GLN B C 1
ATOM 618 O O . GLN B 1 72 ? -8.084 111.941 100.692 1.00 52.64 48 GLN B O 1
ATOM 624 N N . GLN B 1 73 ? -7.932 110.912 98.688 1.00 50.89 49 GLN B N 1
ATOM 625 C CA . GLN B 1 73 ? -7.052 111.917 98.091 1.00 49.42 49 GLN B CA 1
ATOM 626 C C . GLN B 1 73 ? -7.830 113.218 97.919 1.00 48.01 49 GLN B C 1
ATOM 627 O O . GLN B 1 73 ? -7.313 114.302 98.198 1.00 47.76 49 GLN B O 1
ATOM 630 N N . ALA B 1 74 ? -9.071 113.099 97.457 1.00 46.27 50 ALA B N 1
ATOM 631 C CA . ALA B 1 74 ? -9.942 114.253 97.251 1.00 45.77 50 ALA B CA 1
ATOM 632 C C . ALA B 1 74 ? -10.218 114.970 98.563 1.00 44.83 50 ALA B C 1
ATOM 633 O O . ALA B 1 74 ? -10.242 116.213 98.626 1.00 44.94 50 ALA B O 1
ATOM 635 N N . THR B 1 75 ? -10.441 114.179 99.601 1.00 43.73 51 THR B N 1
ATOM 636 C CA . THR B 1 75 ? -10.712 114.700 100.916 1.00 43.79 51 THR B CA 1
ATOM 637 C C . THR B 1 75 ? -9.498 115.353 101.532 1.00 44.50 51 THR B C 1
ATOM 638 O O . THR B 1 75 ? -9.627 116.336 102.242 1.00 45.37 51 THR B O 1
ATOM 642 N N . ALA B 1 76 ? -8.311 114.819 101.297 1.00 44.99 52 ALA B N 1
ATOM 643 C CA . ALA B 1 76 ? -7.137 115.445 101.884 1.00 45.93 52 ALA B CA 1
ATOM 644 C C . ALA B 1 76 ? -6.901 116.747 101.182 1.00 46.61 52 ALA B C 1
ATOM 645 O O . ALA B 1 76 ? -6.476 117.733 101.806 1.00 48.06 52 ALA B O 1
ATOM 647 N N . GLN B 1 77 ? -7.173 116.762 99.874 1.00 46.20 53 GLN B N 1
ATOM 648 C CA . GLN B 1 77 ? -6.921 117.962 99.095 1.00 45.66 53 GLN B CA 1
ATOM 649 C C . GLN B 1 77 ? -7.790 119.089 99.581 1.00 43.94 53 GLN B C 1
ATOM 650 O O . GLN B 1 77 ? -7.361 120.217 99.623 1.00 42.77 53 GLN B O 1
ATOM 656 N N . LYS B 1 78 ? -9.017 118.787 99.950 1.00 42.34 54 LYS B N 1
ATOM 657 C CA . LYS B 1 78 ? -9.860 119.850 100.415 1.00 42.19 54 LYS B CA 1
ATOM 658 C C . LYS B 1 78 ? -9.357 120.311 101.781 1.00 41.15 54 LYS B C 1
ATOM 659 O O . LYS B 1 78 ? -9.348 121.499 102.070 1.00 40.52 54 LYS B O 1
ATOM 661 N N . ILE B 1 79 ? -8.951 119.382 102.631 1.00 40.44 55 ILE B N 1
ATOM 662 C CA . ILE B 1 79 ? -8.494 119.785 103.938 1.00 41.00 55 ILE B CA 1
ATOM 663 C C . ILE B 1 79 ? -7.282 120.727 103.810 1.00 42.44 55 ILE B C 1
ATOM 664 O O . ILE B 1 79 ? -7.281 121.816 104.415 1.00 41.97 55 ILE B O 1
ATOM 668 N N . TYR B 1 80 ? -6.267 120.311 103.036 1.00 42.50 56 TYR B N 1
ATOM 669 C CA . TYR B 1 80 ? -5.085 121.150 102.809 1.00 43.30 56 TYR B CA 1
ATOM 670 C C . TYR B 1 80 ? -5.412 122.459 102.111 1.00 43.16 56 TYR B C 1
ATOM 671 O O . TYR B 1 80 ? -4.805 123.488 102.402 1.00 44.40 56 TYR B O 1
ATOM 680 N N . ASP B 1 81 ? -6.347 122.445 101.175 1.00 43.33 57 ASP B N 1
ATOM 681 C CA . ASP B 1 81 ? -6.725 123.695 100.518 1.00 42.93 57 ASP B CA 1
ATOM 682 C C . ASP B 1 81 ? -7.284 124.659 101.534 1.00 41.93 57 ASP B C 1
ATOM 683 O O . ASP B 1 81 ? -6.883 125.811 101.574 1.00 42.96 57 ASP B O 1
ATOM 688 N N A ASP B 1 82 ? -8.206 124.188 102.357 0.50 40.92 58 ASP B N 1
ATOM 689 N N B ASP B 1 82 ? -8.195 124.196 102.382 0.50 42.10 58 ASP B N 1
ATOM 690 C CA A ASP B 1 82 ? -8.805 125.042 103.372 0.50 40.25 58 ASP B CA 1
ATOM 691 C CA B ASP B 1 82 ? -8.784 125.069 103.406 0.50 42.38 58 ASP B CA 1
ATOM 692 C C A ASP B 1 82 ? -7.708 125.647 104.263 0.50 40.40 58 ASP B C 1
ATOM 693 C C B ASP B 1 82 ? -7.666 125.675 104.227 0.50 41.57 58 ASP B C 1
ATOM 694 O O A ASP B 1 82 ? -7.736 126.834 104.581 0.50 40.63 58 ASP B O 1
ATOM 695 O O B ASP B 1 82 ? -7.631 126.882 104.466 0.50 41.64 58 ASP B O 1
ATOM 704 N N . TYR B 1 83 ? -6.732 124.828 104.638 1.00 41.06 59 TYR B N 1
ATOM 705 C CA . TYR B 1 83 ? -5.616 125.273 105.447 1.00 40.71 59 TYR B CA 1
ATOM 706 C C . TYR B 1 83 ? -4.764 126.323 104.720 1.00 41.11 59 TYR B C 1
ATOM 707 O O . TYR B 1 83 ? -4.477 127.398 105.266 1.00 39.55 59 TYR B O 1
ATOM 716 N N . TYR B 1 84 ? -4.360 126.031 103.490 1.00 41.04 60 TYR B N 1
ATOM 717 C CA . TYR B 1 84 ? -3.582 127.026 102.759 1.00 41.88 60 TYR B CA 1
ATOM 718 C C . TYR B 1 84 ? -4.320 128.387 102.640 1.00 40.85 60 TYR B C 1
ATOM 719 O O . TYR B 1 84 ? -3.692 129.436 102.710 1.00 41.99 60 TYR B O 1
ATOM 728 N N . THR B 1 85 ? -5.642 128.382 102.510 1.00 39.89 61 THR B N 1
ATOM 729 C CA . THR B 1 85 ? -6.404 129.631 102.393 1.00 38.53 61 THR B CA 1
ATOM 730 C C . THR B 1 85 ? -6.519 130.354 103.728 1.00 37.78 61 THR B C 1
ATOM 731 O O . THR B 1 85 ? -6.289 131.562 103.809 1.00 37.02 61 THR B O 1
ATOM 735 N N . GLN B 1 86 ? -6.886 129.613 104.771 1.00 36.92 62 GLN B N 1
ATOM 736 C CA . GLN B 1 86 ? -7.024 130.184 106.106 1.00 36.87 62 GLN B CA 1
ATOM 737 C C . GLN B 1 86 ? -5.711 130.759 106.649 1.00 36.85 62 GLN B C 1
ATOM 738 O O . GLN B 1 86 ? -5.706 131.449 107.664 1.00 36.99 62 GLN B O 1
ATOM 740 N N . THR B 1 87 ? -4.599 130.485 105.976 1.00 36.77 63 THR B N 1
ATOM 741 C CA . THR B 1 87 ? -3.298 130.925 106.459 1.00 36.06 63 THR B CA 1
ATOM 742 C C . THR B 1 87 ? -2.452 131.680 105.448 1.00 37.27 63 THR B C 1
ATOM 743 O O . THR B 1 87 ? -1.289 131.951 105.729 1.00 37.30 63 THR B O 1
ATOM 747 N N . SER B 1 88 ? -2.986 132.029 104.283 1.00 37.57 64 SER B N 1
ATOM 748 C CA . SER B 1 88 ? -2.145 132.785 103.338 1.00 38.61 64 SER B CA 1
ATOM 749 C C . SER B 1 88 ? -1.501 133.996 103.996 1.00 36.83 64 SER B C 1
ATOM 750 O O . SER B 1 88 ? -0.281 134.160 103.904 1.00 37.48 64 SER B O 1
ATOM 753 N N . ALA B 1 89 ? -2.291 134.808 104.693 1.00 35.80 65 ALA B N 1
ATOM 754 C CA . ALA B 1 89 ? -1.766 136.028 105.333 1.00 34.67 65 ALA B CA 1
ATOM 755 C C . ALA B 1 89 ? -0.680 135.735 106.407 1.00 34.20 65 ALA B C 1
ATOM 756 O O . ALA B 1 89 ? 0.360 136.397 106.426 1.00 33.53 65 ALA B O 1
ATOM 758 N N . LEU B 1 90 ? -0.895 134.765 107.297 1.00 33.87 66 LEU B N 1
ATOM 759 C CA . LEU B 1 90 ? 0.180 134.419 108.252 1.00 33.31 66 LEU B CA 1
ATOM 760 C C . LEU B 1 90 ? 1.424 133.958 107.528 1.00 33.12 66 LEU B C 1
ATOM 761 O O . LEU B 1 90 ? 2.502 134.456 107.784 1.00 32.99 66 LEU B O 1
ATOM 766 N N . ARG B 1 91 ? 1.294 132.982 106.640 1.00 33.85 67 ARG B N 1
ATOM 767 C CA . ARG B 1 91 ? 2.479 132.482 105.957 1.00 35.54 67 ARG B CA 1
ATOM 768 C C . ARG B 1 91 ? 3.212 133.661 105.404 1.00 37.20 67 ARG B C 1
ATOM 769 O O . ARG B 1 91 ? 4.385 133.869 105.712 1.00 37.63 67 ARG B O 1
ATOM 777 N N . GLN B 1 92 ? 2.494 134.492 104.648 1.00 37.85 68 GLN B N 1
ATOM 778 C CA . GLN B 1 92 ? 3.127 135.615 104.002 1.00 37.28 68 GLN B CA 1
ATOM 779 C C . GLN B 1 92 ? 3.778 136.532 105.016 1.00 35.96 68 GLN B C 1
ATOM 780 O O . GLN B 1 92 ? 4.823 137.059 104.795 1.00 36.91 68 GLN B O 1
ATOM 786 N N . GLN B 1 93 ? 3.160 136.723 106.147 1.00 35.30 69 GLN B N 1
ATOM 787 C CA . GLN B 1 93 ? 3.699 137.643 107.104 1.00 33.99 69 GLN B CA 1
ATOM 788 C C . GLN B 1 93 ? 4.911 137.073 107.755 1.00 32.15 69 GLN B C 1
ATOM 789 O O . GLN B 1 93 ? 5.893 137.759 107.952 1.00 33.90 69 GLN B O 1
ATOM 795 N N . LEU B 1 94 ? 4.839 135.808 108.106 1.00 30.48 70 LEU B N 1
ATOM 796 C CA . LEU B 1 94 ? 5.943 135.138 108.763 1.00 28.75 70 LEU B CA 1
ATOM 797 C C . LEU B 1 94 ? 7.148 135.128 107.845 1.00 26.70 70 LEU B C 1
ATOM 798 O O . LEU B 1 94 ? 8.253 135.293 108.292 1.00 26.86 70 LEU B O 1
ATOM 803 N N . ILE B 1 95 ? 6.917 134.928 106.561 1.00 25.75 71 ILE B N 1
ATOM 804 C CA . ILE B 1 95 ? 7.968 134.969 105.586 1.00 26.60 71 ILE B CA 1
ATOM 805 C C . ILE B 1 95 ? 8.610 136.371 105.568 1.00 26.55 71 ILE B C 1
ATOM 806 O O . ILE B 1 95 ? 9.850 136.486 105.437 1.00 27.07 71 ILE B O 1
ATOM 811 N N . SER B 1 96 ? 7.796 137.430 105.682 1.00 24.80 72 SER B N 1
ATOM 812 C CA . SER B 1 96 ? 8.344 138.784 105.654 1.00 24.91 72 SER B CA 1
ATOM 813 C C . SER B 1 96 ? 9.200 138.967 106.882 1.00 25.23 72 SER B C 1
ATOM 814 O O . SER B 1 96 ? 10.326 139.433 106.780 1.00 23.87 72 SER B O 1
ATOM 817 N N . LYS B 1 97 ? 8.688 138.586 108.044 1.00 26.28 73 LYS B N 1
ATOM 818 C CA . LYS B 1 97 ? 9.485 138.725 109.270 1.00 28.28 73 LYS B CA 1
ATOM 819 C C . LYS B 1 97 ? 10.764 137.895 109.222 1.00 28.50 73 LYS B C 1
ATOM 820 O O . LYS B 1 97 ? 11.760 138.267 109.809 1.00 27.07 73 LYS B O 1
ATOM 826 N N . ARG B 1 98 ? 10.730 136.783 108.492 1.00 29.67 74 ARG B N 1
ATOM 827 C CA . ARG B 1 98 ? 11.912 135.908 108.332 1.00 30.42 74 ARG B CA 1
ATOM 828 C C . ARG B 1 98 ? 12.992 136.684 107.584 1.00 26.65 74 ARG B C 1
ATOM 829 O O . ARG B 1 98 ? 14.156 136.681 107.941 1.00 24.77 74 ARG B O 1
ATOM 837 N N . TYR B 1 99 ? 12.578 137.351 106.536 1.00 24.19 75 TYR B N 1
ATOM 838 C CA . TYR B 1 99 ? 13.500 138.092 105.737 1.00 24.90 75 TYR B CA 1
ATOM 839 C C . TYR B 1 99 ? 14.082 139.278 106.492 1.00 24.69 75 TYR B C 1
ATOM 840 O O . TYR B 1 99 ? 15.262 139.607 106.366 1.00 23.26 75 TYR B O 1
ATOM 849 N N . GLU B 1 100 ? 13.231 139.906 107.289 1.00 23.73 76 GLU B N 1
ATOM 850 C CA . GLU B 1 100 ? 13.618 141.047 108.015 1.00 23.74 76 GLU B CA 1
ATOM 851 C C . GLU B 1 100 ? 14.676 140.674 109.024 1.00 22.66 76 GLU B C 1
ATOM 852 O O . GLU B 1 100 ? 15.714 141.338 109.157 1.00 22.54 76 GLU B O 1
ATOM 858 N N . TYR B 1 101 ? 14.388 139.611 109.743 1.00 22.10 77 TYR B N 1
ATOM 859 C CA . TYR B 1 101 ? 15.305 139.040 110.721 1.00 21.60 77 TYR B CA 1
ATOM 860 C C . TYR B 1 101 ? 16.700 138.899 110.114 1.00 22.12 77 TYR B C 1
ATOM 861 O O . TYR B 1 101 ? 17.666 139.358 110.696 1.00 21.46 77 TYR B O 1
ATOM 870 N N . ASN B 1 102 ? 16.806 138.276 108.940 1.00 23.04 78 ASN B N 1
ATOM 871 C CA . ASN B 1 102 ? 18.103 138.143 108.297 1.00 23.65 78 ASN B CA 1
ATOM 872 C C . ASN B 1 102 ? 18.657 139.485 107.828 1.00 24.80 78 ASN B C 1
ATOM 873 O O . ASN B 1 102 ? 19.872 139.711 107.864 1.00 26.22 78 ASN B O 1
ATOM 878 N N . ALA B 1 103 ? 17.800 140.401 107.402 1.00 24.85 79 ALA B N 1
ATOM 879 C CA . ALA B 1 103 ? 18.299 141.714 106.996 1.00 24.69 79 ALA B CA 1
ATOM 880 C C . ALA B 1 103 ? 19.069 142.334 108.198 1.00 25.75 79 ALA B C 1
ATOM 881 O O . ALA B 1 103 ? 20.212 142.847 108.070 1.00 26.21 79 ALA B O 1
ATOM 883 N N . LEU B 1 104 ? 18.457 142.244 109.383 1.00 26.10 80 LEU B N 1
ATOM 884 C CA . LEU B 1 104 ? 19.083 142.758 110.611 1.00 24.90 80 LEU B CA 1
ATOM 885 C C . LEU B 1 104 ? 20.353 142.001 110.964 1.00 25.26 80 LEU B C 1
ATOM 886 O O . LEU B 1 104 ? 21.374 142.613 111.161 1.00 25.76 80 LEU B O 1
ATOM 891 N N . LEU B 1 105 ? 20.309 140.678 111.031 1.00 26.16 81 LEU B N 1
ATOM 892 C CA . LEU B 1 105 ? 21.530 139.923 111.387 1.00 27.61 81 LEU B CA 1
ATOM 893 C C . LEU B 1 105 ? 22.726 140.250 110.511 1.00 29.04 81 LEU B C 1
ATOM 894 O O . LEU B 1 105 ? 23.843 140.219 110.969 1.00 30.93 81 LEU B O 1
ATOM 899 N N . THR B 1 106 ? 22.504 140.572 109.250 1.00 31.41 82 THR B N 1
ATOM 900 C CA . THR B 1 106 ? 23.619 140.844 108.351 1.00 31.57 82 THR B CA 1
ATOM 901 C C . THR B 1 106 ? 23.949 142.311 108.235 1.00 34.25 82 THR B C 1
ATOM 902 O O . THR B 1 106 ? 24.770 142.685 107.410 1.00 34.97 82 THR B O 1
ATOM 906 N N . ALA B 1 107 ? 23.329 143.150 109.068 1.00 38.43 83 ALA B N 1
ATOM 907 C CA . ALA B 1 107 ? 23.680 144.593 109.105 1.00 40.36 83 ALA B CA 1
ATOM 908 C C . ALA B 1 107 ? 25.113 144.686 109.542 1.00 43.50 83 ALA B C 1
ATOM 909 O O . ALA B 1 107 ? 25.622 143.794 110.213 1.00 40.50 83 ALA B O 1
ATOM 911 N N . SER B 1 108 ? 25.760 145.778 109.144 1.00 50.72 84 SER B N 1
ATOM 912 C CA . SER B 1 108 ? 27.178 146.058 109.510 1.00 55.01 84 SER B CA 1
ATOM 913 C C . SER B 1 108 ? 27.293 146.134 111.022 1.00 56.00 84 SER B C 1
ATOM 914 O O . SER B 1 108 ? 28.177 145.514 111.647 1.00 57.74 84 SER B O 1
ATOM 917 N N . SER B 1 109 ? 26.373 146.877 111.609 1.00 56.85 85 SER B N 1
ATOM 918 C CA . SER B 1 109 ? 26.302 146.954 113.069 1.00 58.36 85 SER B CA 1
ATOM 919 C C . SER B 1 109 ? 24.962 146.319 113.519 1.00 56.61 85 SER B C 1
ATOM 920 O O . SER B 1 109 ? 23.889 146.938 113.444 1.00 58.33 85 SER B O 1
ATOM 923 N N . PRO B 1 110 ? 25.030 145.070 113.955 1.00 53.16 86 PRO B N 1
ATOM 924 C CA . PRO B 1 110 ? 23.853 144.374 114.370 1.00 51.01 86 PRO B CA 1
ATOM 925 C C . PRO B 1 110 ? 23.223 145.051 115.547 1.00 48.95 86 PRO B C 1
ATOM 926 O O . PRO B 1 110 ? 23.912 145.375 116.504 1.00 48.43 86 PRO B O 1
ATOM 930 N N . ASP B 1 111 ? 21.909 145.246 115.461 1.00 46.98 87 ASP B N 1
ATOM 931 C CA . ASP B 1 111 ? 21.108 145.907 116.504 1.00 44.89 87 ASP B CA 1
ATOM 932 C C . ASP B 1 111 ? 20.335 144.885 117.355 1.00 43.31 87 ASP B C 1
ATOM 933 O O . ASP B 1 111 ? 19.179 144.571 117.095 1.00 42.59 87 ASP B O 1
ATOM 938 N N . THR B 1 112 ? 20.984 144.377 118.383 1.00 42.22 88 THR B N 1
ATOM 939 C CA . THR B 1 112 ? 20.383 143.376 119.231 1.00 42.37 88 THR B CA 1
ATOM 940 C C . THR B 1 112 ? 18.932 143.605 119.551 1.00 42.05 88 THR B C 1
ATOM 941 O O . THR B 1 112 ? 18.092 142.774 119.272 1.00 42.60 88 THR B O 1
ATOM 945 N N . ALA B 1 113 ? 18.622 144.732 120.157 1.00 41.71 89 ALA B N 1
ATOM 946 C CA . ALA B 1 113 ? 17.250 144.957 120.579 1.00 40.81 89 ALA B CA 1
ATOM 947 C C . ALA B 1 113 ? 16.273 144.776 119.433 1.00 39.30 89 ALA B C 1
ATOM 948 O O . ALA B 1 113 ? 15.235 144.197 119.625 1.00 39.29 89 ALA B O 1
ATOM 950 N N . LYS B 1 114 ? 16.612 145.286 118.257 1.00 38.38 90 LYS B N 1
ATOM 951 C CA . LYS B 1 114 ? 15.723 145.220 117.101 1.00 39.05 90 LYS B CA 1
ATOM 952 C C . LYS B 1 114 ? 15.521 143.807 116.588 1.00 38.37 90 LYS B C 1
ATOM 953 O O . LYS B 1 114 ? 14.492 143.477 115.996 1.00 38.14 90 LYS B O 1
ATOM 959 N N . ILE B 1 115 ? 16.535 142.986 116.796 1.00 37.44 91 ILE B N 1
ATOM 960 C CA . ILE B 1 115 ? 16.518 141.601 116.391 1.00 35.37 91 ILE B CA 1
ATOM 961 C C . ILE B 1 115 ? 15.684 140.788 117.328 1.00 34.66 91 ILE B C 1
ATOM 962 O O . ILE B 1 115 ? 14.960 139.898 116.902 1.00 36.18 91 ILE B O 1
ATOM 967 N N . ASN B 1 116 ? 15.804 141.066 118.608 1.00 33.37 92 ASN B N 1
ATOM 968 C CA . ASN B 1 116 ? 15.046 140.340 119.587 1.00 33.68 92 ASN B CA 1
ATOM 969 C C . ASN B 1 116 ? 13.571 140.627 119.400 1.00 34.30 92 ASN B C 1
ATOM 970 O O . ASN B 1 116 ? 12.714 139.736 119.632 1.00 35.44 92 ASN B O 1
ATOM 975 N N . ALA B 1 117 ? 13.268 141.836 118.941 1.00 33.19 93 ALA B N 1
ATOM 976 C CA . ALA B 1 117 ? 11.886 142.222 118.753 1.00 33.90 93 ALA B CA 1
ATOM 977 C C . ALA B 1 117 ? 11.310 141.514 117.542 1.00 35.08 93 ALA B C 1
ATOM 978 O O . ALA B 1 117 ? 10.142 141.166 117.533 1.00 34.85 93 ALA B O 1
ATOM 980 N N . VAL B 1 118 ? 12.126 141.326 116.510 1.00 36.69 94 VAL B N 1
ATOM 981 C CA . VAL B 1 118 ? 11.677 140.624 115.316 1.00 37.07 94 VAL B CA 1
ATOM 982 C C . VAL B 1 118 ? 11.466 139.173 115.661 1.00 37.14 94 VAL B C 1
ATOM 983 O O . VAL B 1 118 ? 10.510 138.568 115.209 1.00 36.96 94 VAL B O 1
ATOM 987 N N . ALA B 1 119 ? 12.347 138.628 116.486 1.00 37.57 95 ALA B N 1
ATOM 988 C CA . ALA B 1 119 ? 12.215 137.239 116.904 1.00 38.41 95 ALA B CA 1
ATOM 989 C C . ALA B 1 119 ? 10.856 137.017 117.583 1.00 38.97 95 ALA B C 1
ATOM 990 O O . ALA B 1 119 ? 10.188 136.050 117.294 1.00 39.21 95 ALA B O 1
ATOM 992 N N . LYS B 1 120 ? 10.461 137.933 118.472 1.00 39.78 96 LYS B N 1
ATOM 993 C CA . LYS B 1 120 ? 9.175 137.850 119.167 1.00 39.44 96 LYS B CA 1
ATOM 994 C C . LYS B 1 120 ? 8.007 137.939 118.211 1.00 40.37 96 LYS B C 1
ATOM 995 O O . LYS B 1 120 ? 7.007 137.230 118.391 1.00 42.51 96 LYS B O 1
ATOM 998 N N . GLU B 1 121 ? 8.103 138.778 117.197 1.00 40.42 97 GLU B N 1
ATOM 999 C CA . GLU B 1 121 ? 7.037 138.827 116.197 1.00 41.65 97 GLU B CA 1
ATOM 1000 C C . GLU B 1 121 ? 6.952 137.461 115.456 1.00 41.81 97 GLU B C 1
ATOM 1001 O O . GLU B 1 121 ? 5.865 136.933 115.276 1.00 42.74 97 GLU B O 1
ATOM 1007 N N . MET B 1 122 ? 8.089 136.887 115.066 1.00 40.42 98 MET B N 1
ATOM 1008 C CA . MET B 1 122 ? 8.098 135.557 114.447 1.00 40.33 98 MET B CA 1
ATOM 1009 C C . MET B 1 122 ? 7.623 134.489 115.406 1.00 39.54 98 MET B C 1
ATOM 1010 O O . MET B 1 122 ? 6.917 133.590 115.016 1.00 39.44 98 MET B O 1
ATOM 1015 N N . GLU B 1 123 ? 8.044 134.556 116.654 1.00 39.38 99 GLU B N 1
ATOM 1016 C CA . GLU B 1 123 ? 7.610 133.579 117.623 1.00 40.14 99 GLU B CA 1
ATOM 1017 C C . GLU B 1 123 ? 6.080 133.522 117.580 1.00 40.24 99 GLU B C 1
ATOM 1018 O O . GLU B 1 123 ? 5.490 132.456 117.405 1.00 40.47 99 GLU B O 1
ATOM 1024 N N . SER B 1 124 ? 5.440 134.682 117.671 1.00 39.71 100 SER B N 1
ATOM 1025 C CA . SER B 1 124 ? 3.979 134.737 117.676 1.00 39.54 100 SER B CA 1
ATOM 1026 C C . SER B 1 124 ? 3.298 134.308 116.386 1.00 38.43 100 SER B C 1
ATOM 1027 O O . SER B 1 124 ? 2.272 133.675 116.410 1.00 36.46 100 SER B O 1
ATOM 1030 N N . LEU B 1 125 ? 3.814 134.725 115.251 1.00 38.34 101 LEU B N 1
ATOM 1031 C CA . LEU B 1 125 ? 3.179 134.346 114.038 1.00 38.79 101 LEU B CA 1
ATOM 1032 C C . LEU B 1 125 ? 3.295 132.834 114.003 1.00 40.30 101 LEU B C 1
ATOM 1033 O O . LEU B 1 125 ? 2.371 132.140 113.598 1.00 40.66 101 LEU B O 1
ATOM 1038 N N . GLY B 1 126 ? 4.418 132.317 114.491 1.00 40.88 102 GLY B N 1
ATOM 1039 C CA . GLY B 1 126 ? 4.670 130.897 114.441 1.00 41.16 102 GLY B CA 1
ATOM 1040 C C . GLY B 1 126 ? 3.674 130.051 115.209 1.00 42.77 102 GLY B C 1
ATOM 1041 O O . GLY B 1 126 ? 3.339 128.953 114.781 1.00 42.66 102 GLY B O 1
ATOM 1042 N N . GLN B 1 127 ? 3.207 130.531 116.352 1.00 43.28 103 GLN B N 1
ATOM 1043 C CA . GLN B 1 127 ? 2.282 129.738 117.130 1.00 44.39 103 GLN B CA 1
ATOM 1044 C C . GLN B 1 127 ? 0.925 129.779 116.502 1.00 44.10 103 GLN B C 1
ATOM 1045 O O . GLN B 1 127 ? 0.282 128.749 116.375 1.00 46.03 103 GLN B O 1
ATOM 1051 N N . LYS B 1 128 ? 0.481 130.953 116.091 1.00 43.28 104 LYS B N 1
ATOM 1052 C CA . LYS B 1 128 ? -0.789 131.038 115.415 1.00 43.15 104 LYS B CA 1
ATOM 1053 C C . LYS B 1 128 ? -0.765 129.970 114.334 1.00 43.22 104 LYS B C 1
ATOM 1054 O O . LYS B 1 128 ? -1.710 129.212 114.181 1.00 43.67 104 LYS B O 1
ATOM 1057 N N . LEU B 1 129 ? 0.348 129.881 113.625 1.00 43.48 105 LEU B N 1
ATOM 1058 C CA . LEU B 1 129 ? 0.457 128.978 112.501 1.00 44.00 105 LEU B CA 1
ATOM 1059 C C . LEU B 1 129 ? 0.313 127.537 112.906 1.00 44.49 105 LEU B C 1
ATOM 1060 O O . LEU B 1 129 ? -0.387 126.773 112.251 1.00 45.77 105 LEU B O 1
ATOM 1065 N N . ASP B 1 130 ? 0.988 127.172 113.983 1.00 44.49 106 ASP B N 1
ATOM 1066 C CA . ASP B 1 130 ? 0.970 125.833 114.486 1.00 44.52 106 ASP B CA 1
ATOM 1067 C C . ASP B 1 130 ? -0.411 125.359 114.862 1.00 45.00 106 ASP B C 1
ATOM 1068 O O . ASP B 1 130 ? -0.788 124.217 114.523 1.00 44.38 106 ASP B O 1
ATOM 1073 N N . GLU B 1 131 ? -1.149 126.198 115.601 1.00 44.09 107 GLU B N 1
ATOM 1074 C CA . GLU B 1 131 ? -2.496 125.814 116.020 1.00 44.20 107 GLU B CA 1
ATOM 1075 C C . GLU B 1 131 ? -3.303 125.442 114.796 1.00 43.54 107 GLU B C 1
ATOM 1076 O O . GLU B 1 131 ? -4.087 124.504 114.835 1.00 43.43 107 GLU B O 1
ATOM 1082 N N . GLN B 1 132 ? -3.103 126.173 113.716 1.00 43.48 108 GLN B N 1
ATOM 1083 C CA . GLN B 1 132 ? -3.807 125.885 112.488 1.00 45.59 108 GLN B CA 1
ATOM 1084 C C . GLN B 1 132 ? -3.359 124.566 111.897 1.00 46.20 108 GLN B C 1
ATOM 1085 O O . GLN B 1 132 ? -4.178 123.855 111.309 1.00 46.38 108 GLN B O 1
ATOM 1091 N N . ARG B 1 133 ? -2.074 124.230 112.064 1.00 46.41 109 ARG B N 1
ATOM 1092 C CA . ARG B 1 133 ? -1.566 122.937 111.594 1.00 46.72 109 ARG B CA 1
ATOM 1093 C C . ARG B 1 133 ? -2.205 121.792 112.350 1.00 44.22 109 ARG B C 1
ATOM 1094 O O . ARG B 1 133 ? -2.569 120.790 111.750 1.00 45.03 109 ARG B O 1
ATOM 1102 N N . VAL B 1 134 ? -2.323 121.941 113.661 1.00 41.02 110 VAL B N 1
ATOM 1103 C CA . VAL B 1 134 ? -2.885 120.899 114.456 1.00 39.97 110 VAL B CA 1
ATOM 1104 C C . VAL B 1 134 ? -4.344 120.663 113.987 1.00 40.67 110 VAL B C 1
ATOM 1105 O O . VAL B 1 134 ? -4.741 119.497 113.795 1.00 40.33 110 VAL B O 1
ATOM 1109 N N . LYS B 1 135 ? -5.114 121.751 113.766 1.00 40.34 111 LYS B N 1
ATOM 1110 C CA . LYS B 1 135 ? -6.494 121.651 113.242 1.00 39.91 111 LYS B CA 1
ATOM 1111 C C . LYS B 1 135 ? -6.444 120.810 111.987 1.00 39.61 111 LYS B C 1
ATOM 1112 O O . LYS B 1 135 ? -7.253 119.892 111.783 1.00 40.02 111 LYS B O 1
ATOM 1115 N N . ARG B 1 136 ? -5.479 121.118 111.145 1.00 39.13 112 ARG B N 1
ATOM 1116 C CA . ARG B 1 136 ? -5.347 120.396 109.924 1.00 40.20 112 ARG B CA 1
ATOM 1117 C C . ARG B 1 136 ? -5.029 118.910 110.169 1.00 39.66 112 ARG B C 1
ATOM 1118 O O . ARG B 1 136 ? -5.683 117.996 109.614 1.00 39.43 112 ARG B O 1
ATOM 1126 N N . ASP B 1 137 ? -4.051 118.651 111.018 1.00 37.83 113 ASP B N 1
ATOM 1127 C CA . ASP B 1 137 ? -3.679 117.273 111.252 1.00 36.92 113 ASP B CA 1
ATOM 1128 C C . ASP B 1 137 ? -4.838 116.457 111.842 1.00 37.06 113 ASP B C 1
ATOM 1129 O O . ASP B 1 137 ? -5.056 115.310 111.464 1.00 36.39 113 ASP B O 1
ATOM 1134 N N . VAL B 1 138 ? -5.564 117.068 112.771 1.00 37.54 114 VAL B N 1
ATOM 1135 C CA . VAL B 1 138 ? -6.670 116.411 113.459 1.00 36.93 114 VAL B CA 1
ATOM 1136 C C . VAL B 1 138 ? -7.791 116.175 112.453 1.00 37.42 114 VAL B C 1
ATOM 1137 O O . VAL B 1 138 ? -8.414 115.119 112.419 1.00 34.41 114 VAL B O 1
ATOM 1141 N N . ALA B 1 139 ? -8.013 117.168 111.605 1.00 38.36 115 ALA B N 1
ATOM 1142 C CA . ALA B 1 139 ? -9.050 117.044 110.607 1.00 39.13 115 ALA B CA 1
ATOM 1143 C C . ALA B 1 139 ? -8.702 115.885 109.698 1.00 39.33 115 ALA B C 1
ATOM 1144 O O . ALA B 1 139 ? -9.558 115.122 109.374 1.00 39.96 115 ALA B O 1
ATOM 1146 N N . MET B 1 140 ? -7.430 115.723 109.336 1.00 40.83 116 MET B N 1
ATOM 1147 C CA . MET B 1 140 ? -7.017 114.583 108.500 1.00 41.01 116 MET B CA 1
ATOM 1148 C C . MET B 1 140 ? -7.223 113.283 109.248 1.00 40.76 116 MET B C 1
ATOM 1149 O O . MET B 1 140 ? -7.791 112.324 108.705 1.00 41.05 116 MET B O 1
ATOM 1154 N N . ALA B 1 141 ? -6.786 113.243 110.498 1.00 40.30 117 ALA B N 1
ATOM 1155 C CA . ALA B 1 141 ? -6.947 112.036 111.288 1.00 41.92 117 ALA B CA 1
ATOM 1156 C C . ALA B 1 141 ? -8.443 111.631 111.317 1.00 45.22 117 ALA B C 1
ATOM 1157 O O . ALA B 1 141 ? -8.810 110.436 111.228 1.00 44.94 117 ALA B O 1
ATOM 1159 N N . GLN B 1 142 ? -9.287 112.667 111.427 1.00 48.05 118 GLN B N 1
ATOM 1160 C CA . GLN B 1 142 ? -10.733 112.548 111.576 1.00 49.30 118 GLN B CA 1
ATOM 1161 C C . GLN B 1 142 ? -11.401 111.972 110.280 1.00 50.17 118 GLN B C 1
ATOM 1162 O O . GLN B 1 142 ? -12.366 111.197 110.345 1.00 49.27 118 GLN B O 1
ATOM 1168 N N . ALA B 1 143 ? -10.865 112.351 109.119 1.00 51.15 119 ALA B N 1
ATOM 1169 C CA . ALA B 1 143 ? -11.348 111.850 107.843 1.00 52.31 119 ALA B CA 1
ATOM 1170 C C . ALA B 1 143 ? -10.859 110.428 107.634 1.00 54.38 119 ALA B C 1
ATOM 1171 O O . ALA B 1 143 ? -11.243 109.770 106.681 1.00 54.44 119 ALA B O 1
ATOM 1173 N N . GLY B 1 144 ? -9.997 109.962 108.529 1.00 57.40 120 GLY B N 1
ATOM 1174 C CA . GLY B 1 144 ? -9.387 108.676 108.390 1.00 59.48 120 GLY B CA 1
ATOM 1175 C C . GLY B 1 144 ? -8.357 108.648 107.271 1.00 62.70 120 GLY B C 1
ATOM 1176 O O . GLY B 1 144 ? -8.087 107.581 106.738 1.00 62.94 120 GLY B O 1
ATOM 1177 N N . ILE B 1 145 ? -7.805 109.797 106.856 1.00 66.47 121 ILE B N 1
ATOM 1178 C CA . ILE B 1 145 ? -6.730 109.756 105.839 1.00 69.41 121 ILE B CA 1
ATOM 1179 C C . ILE B 1 145 ? -5.403 109.409 106.576 1.00 72.35 121 ILE B C 1
ATOM 1180 O O . ILE B 1 145 ? -5.089 110.022 107.593 1.00 73.88 121 ILE B O 1
ATOM 1182 N N . PRO B 1 146 ? -4.665 108.368 106.116 1.00 75.90 122 PRO B N 1
ATOM 1183 C CA . PRO B 1 146 ? -3.332 107.957 106.650 1.00 76.85 122 PRO B CA 1
ATOM 1184 C C . PRO B 1 146 ? -2.428 109.053 107.267 1.00 77.38 122 PRO B C 1
ATOM 1185 O O . PRO B 1 146 ? -1.882 109.890 106.543 1.00 78.30 122 PRO B O 1
ATOM 1189 N N . LEU C 1 68 ? 45.809 124.274 87.172 1.00 77.56 44 LEU C N 1
ATOM 1190 C CA . LEU C 1 68 ? 46.360 123.011 87.746 1.00 77.40 44 LEU C CA 1
ATOM 1191 C C . LEU C 1 68 ? 47.733 123.188 88.379 1.00 75.69 44 LEU C C 1
ATOM 1192 O O . LEU C 1 68 ? 47.869 122.935 89.578 1.00 76.35 44 LEU C O 1
ATOM 1197 N N . THR C 1 69 ? 48.706 123.679 87.593 1.00 72.80 45 THR C N 1
ATOM 1198 C CA . THR C 1 69 ? 50.131 123.765 88.008 1.00 70.61 45 THR C CA 1
ATOM 1199 C C . THR C 1 69 ? 50.387 124.511 89.281 1.00 68.25 45 THR C C 1
ATOM 1200 O O . THR C 1 69 ? 49.604 125.376 89.671 1.00 69.66 45 THR C O 1
ATOM 1204 N N . THR C 1 70 ? 51.504 124.184 89.919 1.00 64.86 46 THR C N 1
ATOM 1205 C CA . THR C 1 70 ? 51.874 124.755 91.217 1.00 62.42 46 THR C CA 1
ATOM 1206 C C . THR C 1 70 ? 52.001 126.278 91.274 1.00 60.49 46 THR C C 1
ATOM 1207 O O . THR C 1 70 ? 51.282 126.911 92.042 1.00 60.49 46 THR C O 1
ATOM 1211 N N . GLU C 1 71 ? 52.902 126.875 90.495 1.00 58.19 47 GLU C N 1
ATOM 1212 C CA . GLU C 1 71 ? 53.050 128.345 90.517 1.00 56.28 47 GLU C CA 1
ATOM 1213 C C . GLU C 1 71 ? 51.760 129.012 90.119 1.00 53.76 47 GLU C C 1
ATOM 1214 O O . GLU C 1 71 ? 51.547 130.157 90.442 1.00 53.75 47 GLU C O 1
ATOM 1220 N N . GLN C 1 72 ? 50.898 128.294 89.414 1.00 51.44 48 GLN C N 1
ATOM 1221 C CA . GLN C 1 72 ? 49.574 128.809 89.087 1.00 49.87 48 GLN C CA 1
ATOM 1222 C C . GLN C 1 72 ? 48.629 128.771 90.305 1.00 49.15 48 GLN C C 1
ATOM 1223 O O . GLN C 1 72 ? 47.862 129.718 90.534 1.00 48.79 48 GLN C O 1
ATOM 1229 N N . GLN C 1 73 ? 48.646 127.676 91.067 1.00 47.83 49 GLN C N 1
ATOM 1230 C CA . GLN C 1 73 ? 47.756 127.594 92.231 1.00 46.63 49 GLN C CA 1
ATOM 1231 C C . GLN C 1 73 ? 48.003 128.724 93.206 1.00 44.55 49 GLN C C 1
ATOM 1232 O O . GLN C 1 73 ? 47.040 129.351 93.684 1.00 42.32 49 GLN C O 1
ATOM 1238 N N . ALA C 1 74 ? 49.284 129.004 93.477 1.00 42.50 50 ALA C N 1
ATOM 1239 C CA . ALA C 1 74 ? 49.633 130.082 94.409 1.00 41.42 50 ALA C CA 1
ATOM 1240 C C . ALA C 1 74 ? 49.045 131.383 93.894 1.00 40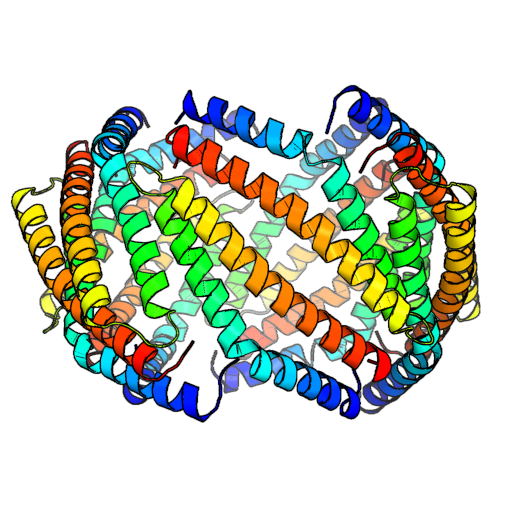.45 50 ALA C C 1
ATOM 1241 O O . ALA C 1 74 ? 48.331 132.075 94.625 1.00 40.51 50 ALA C O 1
ATOM 1243 N N . THR C 1 75 ? 49.325 131.692 92.629 1.00 39.04 51 THR C N 1
ATOM 1244 C CA . THR C 1 75 ? 48.837 132.914 92.007 1.00 37.93 51 THR C CA 1
ATOM 1245 C C . THR C 1 75 ? 47.329 132.998 92.090 1.00 38.10 51 THR C C 1
ATOM 1246 O O . THR C 1 75 ? 46.817 134.011 92.531 1.00 37.39 51 THR C O 1
ATOM 1250 N N . ALA C 1 76 ? 46.636 131.923 91.698 1.00 38.53 52 ALA C N 1
ATOM 1251 C CA . ALA C 1 76 ? 45.169 131.858 91.759 1.00 39.05 52 ALA C CA 1
ATOM 1252 C C . ALA C 1 76 ? 44.665 132.056 93.179 1.00 40.34 52 ALA C C 1
ATOM 1253 O O . ALA C 1 76 ? 43.705 132.805 93.423 1.00 42.20 52 ALA C O 1
ATOM 1255 N N . GLN C 1 77 ? 45.300 131.390 94.122 1.00 41.66 53 GLN C N 1
ATOM 1256 C CA . GLN C 1 77 ? 44.867 131.488 95.507 1.00 43.42 53 GLN C CA 1
ATOM 1257 C C . GLN C 1 77 ? 45.037 132.918 96.036 1.00 43.15 53 GLN C C 1
ATOM 1258 O O . GLN C 1 77 ? 44.161 133.418 96.751 1.00 43.09 53 GLN C O 1
ATOM 1264 N N . LYS C 1 78 ? 46.157 133.563 95.684 1.00 42.95 54 LYS C N 1
ATOM 1265 C CA . LYS C 1 78 ? 46.448 134.947 96.123 1.00 42.59 54 LYS C CA 1
ATOM 1266 C C . LYS C 1 78 ? 45.432 135.931 95.555 1.00 41.99 54 LYS C C 1
ATOM 1267 O O . LYS C 1 78 ? 44.891 136.742 96.297 1.00 42.28 54 LYS C O 1
ATOM 1271 N N . ILE C 1 79 ? 45.172 135.849 94.248 1.00 41.07 55 ILE C N 1
ATOM 1272 C CA . ILE C 1 79 ? 44.194 136.730 93.603 1.00 40.32 55 ILE C CA 1
ATOM 1273 C C . ILE C 1 79 ? 42.806 136.605 94.259 1.00 41.11 55 ILE C C 1
ATOM 1274 O O . ILE C 1 79 ? 42.157 137.620 94.543 1.00 40.56 55 ILE C O 1
ATOM 1279 N N . TYR C 1 80 ? 42.356 135.368 94.493 1.00 41.65 56 TYR C N 1
ATOM 1280 C CA . TYR C 1 80 ? 41.015 135.153 95.073 1.00 42.20 56 TYR C CA 1
ATOM 1281 C C . TYR C 1 80 ? 40.895 135.681 96.488 1.00 42.24 56 TYR C C 1
ATOM 1282 O O . TYR C 1 80 ? 39.867 136.225 96.848 1.00 40.98 56 TYR C O 1
ATOM 1291 N N . ASP C 1 81 ? 41.968 135.579 97.263 1.00 42.78 57 ASP C N 1
ATOM 1292 C CA . ASP C 1 81 ? 41.950 136.051 98.638 1.00 43.25 57 ASP C CA 1
ATOM 1293 C C . ASP C 1 81 ? 41.873 137.565 98.712 1.00 42.58 57 ASP C C 1
ATOM 1294 O O . ASP C 1 81 ? 41.203 138.106 99.589 1.00 42.40 57 ASP C O 1
ATOM 1299 N N . ASP C 1 82 ? 42.555 138.267 97.812 1.00 42.10 58 ASP C N 1
ATOM 1300 C CA . ASP C 1 82 ? 42.501 139.730 97.853 1.00 41.85 58 ASP C CA 1
ATOM 1301 C C . ASP C 1 82 ? 41.067 140.088 97.522 1.00 42.00 58 ASP C C 1
ATOM 1302 O O . ASP C 1 82 ? 40.441 140.924 98.177 1.00 42.32 58 ASP C O 1
ATOM 1307 N N . TYR C 1 83 ? 40.535 139.429 96.501 1.00 41.56 59 TYR C N 1
ATOM 1308 C CA . TYR C 1 83 ? 39.170 139.677 96.102 1.00 41.32 59 TYR C CA 1
ATOM 1309 C C . TYR C 1 83 ? 38.212 139.547 97.271 1.00 40.61 59 TYR C C 1
ATOM 1310 O O . TYR C 1 83 ? 37.482 140.467 97.543 1.00 41.10 59 TYR C O 1
ATOM 1319 N N . TYR C 1 84 ? 38.234 138.418 97.970 1.00 40.22 60 TYR C N 1
ATOM 1320 C CA . TYR C 1 84 ? 37.329 138.202 99.105 1.00 40.21 60 TYR C CA 1
ATOM 1321 C C . TYR C 1 84 ? 37.532 139.149 100.269 1.00 39.48 60 TYR C C 1
ATOM 1322 O O . TYR C 1 84 ? 36.594 139.409 101.002 1.00 40.44 60 TYR C O 1
ATOM 1331 N N . THR C 1 85 ? 38.743 139.653 100.458 1.00 39.12 61 THR C N 1
ATOM 1332 C CA . THR C 1 85 ? 39.013 140.599 101.546 1.00 39.11 61 THR C CA 1
ATOM 1333 C C . THR C 1 85 ? 38.519 141.997 101.179 1.00 39.73 61 THR C C 1
ATOM 1334 O O . THR C 1 85 ? 37.830 142.650 101.960 1.00 39.63 61 THR C O 1
ATOM 1338 N N . GLN C 1 86 ? 38.855 142.444 99.975 1.00 39.80 62 GLN C N 1
ATOM 1339 C CA . GLN C 1 86 ? 38.464 143.770 99.515 1.00 39.86 62 GLN C CA 1
ATOM 1340 C C . GLN C 1 86 ? 36.962 143.822 99.306 1.00 38.24 62 GLN C C 1
ATOM 1341 O O . GLN C 1 86 ? 36.342 144.903 99.167 1.00 39.12 62 GLN C O 1
ATOM 1347 N N . THR C 1 87 ? 36.306 142.675 99.325 1.00 35.65 63 THR C N 1
ATOM 1348 C CA . THR C 1 87 ? 34.861 142.714 99.129 1.00 34.44 63 THR C CA 1
ATOM 1349 C C . THR C 1 87 ? 34.002 142.093 100.188 1.00 33.02 63 THR C C 1
ATOM 1350 O O . THR C 1 87 ? 32.826 142.046 100.045 1.00 30.46 63 THR C O 1
ATOM 1354 N N . SER C 1 88 ? 34.566 141.609 101.256 1.00 32.37 64 SER C N 1
ATOM 1355 C CA . SER C 1 88 ? 33.712 141.067 102.295 1.00 32.38 64 SER C CA 1
ATOM 1356 C C . SER C 1 88 ? 32.637 142.008 102.779 1.00 30.11 64 SER C C 1
ATOM 1357 O O . SER C 1 88 ? 31.500 141.615 102.831 1.00 32.06 64 SER C O 1
ATOM 1360 N N . ALA C 1 89 ? 32.969 143.243 103.125 1.00 28.09 65 ALA C N 1
ATOM 1361 C CA . ALA C 1 89 ? 31.951 144.163 103.696 1.00 26.65 65 ALA C CA 1
ATOM 1362 C C . ALA C 1 89 ? 30.854 144.596 102.697 1.00 25.24 65 ALA C C 1
ATOM 1363 O O . ALA C 1 89 ? 29.698 144.772 103.040 1.00 23.27 65 ALA C O 1
ATOM 1365 N N . LEU C 1 90 ? 31.259 144.756 101.461 1.00 24.80 66 LEU C N 1
ATOM 1366 C CA . LEU C 1 90 ? 30.394 145.157 100.395 1.00 25.23 66 LEU C CA 1
ATOM 1367 C C . LEU C 1 90 ? 29.387 144.047 100.097 1.00 25.67 66 LEU C C 1
ATOM 1368 O O . LEU C 1 90 ? 28.200 144.298 99.866 1.00 24.94 66 LEU C O 1
ATOM 1373 N N . ARG C 1 91 ? 29.896 142.826 100.141 1.00 25.99 67 ARG C N 1
ATOM 1374 C CA . ARG C 1 91 ? 29.154 141.598 99.890 1.00 27.22 67 ARG C CA 1
ATOM 1375 C C . ARG C 1 91 ? 28.216 141.301 101.020 1.00 24.93 67 ARG C C 1
ATOM 1376 O O . ARG C 1 91 ? 27.080 140.971 100.782 1.00 25.70 67 ARG C O 1
ATOM 1384 N N . GLN C 1 92 ? 28.650 141.442 102.248 1.00 23.10 68 GLN C N 1
ATOM 1385 C CA . GLN C 1 92 ? 27.719 141.241 103.347 1.00 23.67 68 GLN C CA 1
ATOM 1386 C C . GLN C 1 92 ? 26.613 142.306 103.340 1.00 23.70 68 GLN C C 1
ATOM 1387 O O . GLN C 1 92 ? 25.492 142.066 103.788 1.00 24.56 68 GLN C O 1
ATOM 1393 N N . GLN C 1 93 ? 26.916 143.494 102.839 1.00 24.23 69 GLN C N 1
ATOM 1394 C CA . GLN C 1 93 ? 25.904 144.567 102.801 1.00 24.38 69 GLN C CA 1
ATOM 1395 C C . GLN C 1 93 ? 24.875 144.259 101.683 1.00 23.19 69 GLN C C 1
ATOM 1396 O O . GLN C 1 93 ? 23.665 144.362 101.907 1.00 24.37 69 GLN C O 1
ATOM 1402 N N . LEU C 1 94 ? 25.330 143.846 100.503 1.00 20.99 70 LEU C N 1
ATOM 1403 C CA . LEU C 1 94 ? 24.388 143.491 99.450 1.00 19.80 70 LEU C CA 1
ATOM 1404 C C . LEU C 1 94 ? 23.374 142.431 99.972 1.00 19.13 70 LEU C C 1
ATOM 1405 O O . LEU C 1 94 ? 22.147 142.588 99.829 1.00 18.37 70 LEU C O 1
ATOM 1410 N N . ILE C 1 95 ? 23.890 141.385 100.612 1.00 18.20 71 ILE C N 1
ATOM 1411 C CA . ILE C 1 95 ? 23.053 140.357 101.194 1.00 17.46 71 ILE C CA 1
ATOM 1412 C C . ILE C 1 95 ? 22.051 141.025 102.125 1.00 17.27 71 ILE C C 1
ATOM 1413 O O . ILE C 1 95 ? 20.856 140.810 102.024 1.00 17.68 71 ILE C O 1
ATOM 1418 N N . SER C 1 96 ? 22.521 141.842 103.048 1.00 18.81 72 SER C N 1
ATOM 1419 C CA . SER C 1 96 ? 21.569 142.490 103.989 1.00 18.58 72 SER C CA 1
ATOM 1420 C C . SER C 1 96 ? 20.481 143.274 103.263 1.00 17.94 72 SER C C 1
ATOM 1421 O O . SER C 1 96 ? 19.388 143.345 103.723 1.00 17.69 72 SER C O 1
ATOM 1424 N N . LYS C 1 97 ? 20.786 143.841 102.109 1.00 18.66 73 LYS C N 1
ATOM 1425 C CA . LYS C 1 97 ? 19.765 144.561 101.356 1.00 19.43 73 LYS C CA 1
ATOM 1426 C C . LYS C 1 97 ? 18.867 143.658 100.532 1.00 20.03 73 LYS C C 1
ATOM 1427 O O . LYS C 1 97 ? 17.724 144.033 100.305 1.00 20.23 73 LYS C O 1
ATOM 1433 N N . ARG C 1 98 ? 19.374 142.520 100.015 1.00 20.14 74 ARG C N 1
ATOM 1434 C CA . ARG C 1 98 ? 18.482 141.584 99.333 1.00 19.11 74 ARG C CA 1
ATOM 1435 C C . ARG C 1 98 ? 17.487 141.085 100.341 1.00 17.35 74 ARG C C 1
ATOM 1436 O O . ARG C 1 98 ? 16.310 141.030 100.057 1.00 17.35 74 ARG C O 1
ATOM 1439 N N . TYR C 1 99 ? 17.913 140.768 101.546 1.00 16.33 75 TYR C N 1
ATOM 1440 C CA . TYR C 1 99 ? 16.912 140.340 102.540 1.00 17.06 75 TYR C CA 1
ATOM 1441 C C . TYR C 1 99 ? 15.899 141.404 102.797 1.00 16.67 75 TYR C C 1
ATOM 1442 O O . TYR C 1 99 ? 14.698 141.134 102.844 1.00 17.22 75 TYR C O 1
ATOM 1451 N N . GLU C 1 100 ? 16.391 142.621 102.976 1.00 17.02 76 GLU C N 1
ATOM 1452 C CA . GLU C 1 100 ? 15.543 143.746 103.251 1.00 16.63 76 GLU C CA 1
ATOM 1453 C C . GLU C 1 100 ? 14.524 143.966 102.116 1.00 15.72 76 GLU C C 1
ATOM 1454 O O . GLU C 1 100 ? 13.341 144.121 102.370 1.00 15.86 76 GLU C O 1
ATOM 1460 N N . TYR C 1 101 ? 14.991 143.995 100.875 1.00 14.30 77 TYR C N 1
ATOM 1461 C CA . TYR C 1 101 ? 14.121 144.176 99.709 1.00 13.84 77 TYR C CA 1
ATOM 1462 C C . TYR C 1 101 ? 12.959 143.193 99.767 1.00 13.87 77 TYR C C 1
ATOM 1463 O O . TYR C 1 101 ? 11.816 143.538 99.559 1.00 14.72 77 TYR C O 1
ATOM 1472 N N . ASN C 1 102 ? 13.281 141.947 100.062 1.00 14.53 78 ASN C N 1
ATOM 1473 C CA . ASN C 1 102 ? 12.303 140.880 100.135 1.00 13.01 78 ASN C CA 1
ATOM 1474 C C . ASN C 1 102 ? 11.356 141.099 101.287 1.00 11.30 78 ASN C C 1
ATOM 1475 O O . ASN C 1 102 ? 10.163 140.973 101.128 1.00 11.47 78 ASN C O 1
ATOM 1480 N N . ALA C 1 103 ? 11.869 141.472 102.440 1.00 10.67 79 ALA C N 1
ATOM 1481 C CA . ALA C 1 103 ? 10.984 141.755 103.570 1.00 10.81 79 ALA C CA 1
ATOM 1482 C C . ALA C 1 103 ? 9.950 142.735 103.126 1.00 11.74 79 ALA C C 1
ATOM 1483 O O . ALA C 1 103 ? 8.756 142.559 103.371 1.00 13.27 79 ALA C O 1
ATOM 1485 N N . LEU C 1 104 ? 10.397 143.760 102.418 1.00 13.95 80 LEU C N 1
ATOM 1486 C CA . LEU C 1 104 ? 9.489 144.816 101.984 1.00 15.36 80 LEU C CA 1
ATOM 1487 C C . LEU C 1 104 ? 8.487 144.331 100.967 1.00 15.98 80 LEU C C 1
ATOM 1488 O O . LEU C 1 104 ? 7.294 144.586 101.119 1.00 15.67 80 LEU C O 1
ATOM 1493 N N . LEU C 1 105 ? 8.958 143.653 99.918 1.00 17.29 81 LEU C N 1
ATOM 1494 C CA . LEU C 1 105 ? 8.037 143.125 98.896 1.00 18.36 81 LEU C CA 1
ATOM 1495 C C . LEU C 1 105 ? 6.987 142.226 99.538 1.00 20.97 81 LEU C C 1
ATOM 1496 O O . LEU C 1 105 ? 5.862 142.086 99.057 1.00 22.19 81 LEU C O 1
ATOM 1501 N N . THR C 1 106 ? 7.317 141.677 100.694 1.00 23.22 82 THR C N 1
ATOM 1502 C CA . THR C 1 106 ? 6.430 140.732 101.349 1.00 24.34 82 THR C CA 1
ATOM 1503 C C . THR C 1 106 ? 5.615 141.255 102.497 1.00 27.04 82 THR C C 1
ATOM 1504 O O . THR C 1 106 ? 4.904 140.502 103.118 1.00 27.00 82 THR C O 1
ATOM 1508 N N . ALA C 1 107 ? 5.696 142.535 102.794 1.00 31.95 83 ALA C N 1
ATOM 1509 C CA . ALA C 1 107 ? 4.717 143.103 103.741 1.00 36.20 83 ALA C CA 1
ATOM 1510 C C . ALA C 1 107 ? 3.296 143.103 103.144 1.00 40.10 83 ALA C C 1
ATOM 1511 O O . ALA C 1 107 ? 3.099 142.981 101.934 1.00 37.87 83 ALA C O 1
ATOM 1513 N N . SER C 1 108 ? 2.302 143.229 104.011 1.00 47.62 84 SER C N 1
ATOM 1514 C CA . SER C 1 108 ? 0.876 143.208 103.558 1.00 52.67 84 SER C CA 1
ATOM 1515 C C . SER C 1 108 ? 0.585 144.413 102.708 1.00 54.65 84 SER C C 1
ATOM 1516 O O . SER C 1 108 ? 0.131 144.314 101.529 1.00 58.06 84 SER C O 1
ATOM 1519 N N . SER C 1 109 ? 0.877 145.546 103.309 0.50 53.07 85 SER C N 1
ATOM 1520 C CA . SER C 1 109 ? 0.729 146.781 102.654 0.50 52.48 85 SER C CA 1
ATOM 1521 C C . SER C 1 109 ? 2.143 147.177 102.207 0.50 50.39 85 SER C C 1
ATOM 1522 O O . SER C 1 109 ? 2.980 147.593 103.022 0.50 49.35 85 SER C O 1
ATOM 1525 N N . PRO C 1 110 ? 2.426 146.985 100.921 1.00 47.75 86 PRO C N 1
ATOM 1526 C CA . PRO C 1 110 ? 3.680 147.330 100.287 1.00 47.82 86 PRO C CA 1
ATOM 1527 C C . PRO C 1 110 ? 3.916 148.821 100.167 1.00 47.73 86 PRO C C 1
ATOM 1528 O O . PRO C 1 110 ? 2.977 149.562 99.983 1.00 48.54 86 PRO C O 1
ATOM 1532 N N . ASP C 1 111 ? 5.177 149.243 100.204 1.00 47.57 87 ASP C N 1
ATOM 1533 C CA . ASP C 1 111 ? 5.547 150.668 100.115 1.00 46.29 87 ASP C CA 1
ATOM 1534 C C . ASP C 1 111 ? 6.537 150.965 98.979 1.00 45.26 87 ASP C C 1
ATOM 1535 O O . ASP C 1 111 ? 7.742 150.964 99.186 1.00 44.94 87 ASP C O 1
ATOM 1540 N N . THR C 1 112 ? 6.011 151.234 97.785 1.00 44.13 88 THR C N 1
ATOM 1541 C CA . THR C 1 112 ? 6.832 151.557 96.627 1.00 43.43 88 THR C CA 1
ATOM 1542 C C . THR C 1 112 ? 8.056 152.410 96.967 1.00 42.77 88 THR C C 1
ATOM 1543 O O . THR C 1 112 ? 9.164 152.124 96.528 1.00 42.98 88 THR C O 1
ATOM 1547 N N . ALA C 1 113 ? 7.869 153.460 97.747 1.00 41.52 89 ALA C N 1
ATOM 1548 C CA . ALA C 1 113 ? 9.005 154.326 98.072 1.00 40.44 89 ALA C CA 1
ATOM 1549 C C . ALA C 1 113 ? 10.195 153.546 98.679 1.00 38.69 89 ALA C C 1
ATOM 1550 O O . ALA C 1 113 ? 11.285 153.576 98.123 1.00 38.87 89 ALA C O 1
ATOM 1552 N N . LYS C 1 114 ? 10.011 152.864 99.805 1.00 36.40 90 LYS C N 1
ATOM 1553 C CA . LYS C 1 114 ? 11.146 152.151 100.387 1.00 36.88 90 LYS C CA 1
ATOM 1554 C C . LYS C 1 114 ? 11.699 151.040 99.423 1.00 35.79 90 LYS C C 1
ATOM 1555 O O . LYS C 1 114 ? 12.911 150.922 99.197 1.00 34.61 90 LYS C O 1
ATOM 1561 N N . ILE C 1 115 ? 10.799 150.253 98.855 1.00 33.52 91 ILE C N 1
ATOM 1562 C CA . ILE C 1 115 ? 11.204 149.260 97.929 1.00 32.70 91 ILE C CA 1
ATOM 1563 C C . ILE C 1 115 ? 12.133 149.877 96.926 1.00 33.57 91 ILE C C 1
ATOM 1564 O O . ILE C 1 115 ? 13.259 149.397 96.748 1.00 35.44 91 ILE C O 1
ATOM 1569 N N . ASN C 1 116 ? 11.691 150.946 96.267 1.00 33.45 92 ASN C N 1
ATOM 1570 C CA . ASN C 1 116 ? 12.519 151.528 95.222 1.00 33.37 92 ASN C CA 1
ATOM 1571 C C . ASN C 1 116 ? 13.810 152.077 95.795 1.00 33.46 92 ASN C C 1
ATOM 1572 O O . ASN C 1 116 ? 14.810 152.072 95.092 1.00 33.55 92 ASN C O 1
ATOM 1577 N N . ALA C 1 117 ? 13.797 152.532 97.060 1.00 32.84 93 ALA C N 1
ATOM 1578 C CA . ALA C 1 117 ? 15.031 153.061 97.708 1.00 33.43 93 ALA C CA 1
ATOM 1579 C C . ALA C 1 117 ? 16.079 151.964 97.815 1.00 34.10 93 ALA C C 1
ATOM 1580 O O . ALA C 1 117 ? 17.279 152.159 97.437 1.00 34.31 93 ALA C O 1
ATOM 1582 N N . VAL C 1 118 ? 15.630 150.828 98.356 1.00 33.07 94 VAL C N 1
ATOM 1583 C CA . VAL C 1 118 ? 16.481 149.681 98.528 1.00 32.37 94 VAL C CA 1
ATOM 1584 C C . VAL C 1 118 ? 16.956 149.199 97.151 1.00 33.26 94 VAL C C 1
ATOM 1585 O O . VAL C 1 118 ? 18.153 149.006 96.929 1.00 32.76 94 VAL C O 1
ATOM 1589 N N . ALA C 1 119 ? 16.056 149.046 96.200 1.00 33.72 95 ALA C N 1
ATOM 1590 C CA . ALA C 1 119 ? 16.534 148.622 94.881 1.00 34.64 95 ALA C CA 1
ATOM 1591 C C . ALA C 1 119 ? 17.721 149.491 94.418 1.00 35.07 95 ALA C C 1
ATOM 1592 O O . ALA C 1 119 ? 18.717 148.962 93.908 1.00 36.46 95 ALA C O 1
ATOM 1594 N N . LYS C 1 120 ? 17.636 150.806 94.586 1.00 34.54 96 LYS C N 1
ATOM 1595 C CA . LYS C 1 120 ? 18.738 151.663 94.139 1.00 35.12 96 LYS C CA 1
ATOM 1596 C C . LYS C 1 120 ? 20.042 151.422 94.901 1.00 33.09 96 LYS C C 1
ATOM 1597 O O . LYS C 1 120 ? 21.098 151.529 94.340 1.00 29.86 96 LYS C O 1
ATOM 1603 N N . GLU C 1 121 ? 19.952 151.145 96.192 1.00 33.63 97 GLU C N 1
ATOM 1604 C CA . GLU C 1 121 ? 21.137 150.815 96.984 1.00 34.35 97 GLU C CA 1
ATOM 1605 C C . GLU C 1 121 ? 21.761 149.479 96.533 1.00 35.54 97 GLU C C 1
ATOM 1606 O O . GLU C 1 121 ? 22.970 149.309 96.615 1.00 37.11 97 GLU C O 1
ATOM 1612 N N . MET C 1 122 ? 20.954 148.523 96.093 1.00 35.26 98 MET C N 1
ATOM 1613 C CA . MET C 1 122 ? 21.516 147.260 95.647 1.00 35.82 98 MET C CA 1
ATOM 1614 C C . MET C 1 122 ? 22.198 147.465 94.305 1.00 36.34 98 MET C C 1
ATOM 1615 O O . MET C 1 122 ? 23.260 146.923 94.082 1.00 36.79 98 MET C O 1
ATOM 1620 N N . GLU C 1 123 ? 21.588 148.247 93.418 1.00 36.91 99 GLU C N 1
ATOM 1621 C CA . GLU C 1 123 ? 22.166 148.543 92.113 1.00 37.86 99 GLU C CA 1
ATOM 1622 C C . GLU C 1 123 ? 23.554 149.170 92.301 1.00 38.22 99 GLU C C 1
ATOM 1623 O O . GLU C 1 123 ? 24.482 148.980 91.516 1.00 38.19 99 GLU C O 1
ATOM 1629 N N . SER C 1 124 ? 23.692 149.911 93.379 1.00 37.74 100 SER C N 1
ATOM 1630 C CA . SER C 1 124 ? 24.914 150.614 93.651 1.00 37.29 100 SER C CA 1
ATOM 1631 C C . SER C 1 124 ? 25.988 149.709 94.223 1.00 37.07 100 SER C C 1
ATOM 1632 O O . SER C 1 124 ? 27.176 149.783 93.843 1.00 38.87 100 SER C O 1
ATOM 1635 N N . LEU C 1 125 ? 25.587 148.901 95.188 1.00 34.89 101 LEU C N 1
ATOM 1636 C CA . LEU C 1 125 ? 26.501 147.986 95.808 1.00 33.18 101 LEU C CA 1
ATOM 1637 C C . LEU C 1 125 ? 27.006 146.983 94.755 1.00 34.24 101 LEU C C 1
ATOM 1638 O O . LEU C 1 125 ? 28.190 146.628 94.737 1.00 33.68 101 LEU C O 1
ATOM 1643 N N . GLY C 1 126 ? 26.099 146.575 93.866 1.00 35.14 102 GLY C N 1
ATOM 1644 C CA . GLY C 1 126 ? 26.368 145.566 92.843 1.00 36.11 102 GLY C CA 1
ATOM 1645 C C . GLY C 1 126 ? 27.272 146.027 91.736 1.00 37.26 102 GLY C C 1
ATOM 1646 O O . GLY C 1 126 ? 27.951 145.231 91.080 1.00 36.56 102 GLY C O 1
ATOM 1647 N N . GLN C 1 127 ? 27.245 147.323 91.516 1.00 38.92 103 GLN C N 1
ATOM 1648 C CA . GLN C 1 127 ? 28.046 147.933 90.502 1.00 40.17 103 GLN C CA 1
ATOM 1649 C C . GLN C 1 127 ? 29.474 147.841 91.029 1.00 40.67 103 GLN C C 1
ATOM 1650 O O . GLN C 1 127 ? 30.384 147.405 90.317 1.00 39.45 103 GLN C O 1
ATOM 1656 N N . LYS C 1 128 ? 29.654 148.206 92.294 1.00 41.15 104 LYS C N 1
ATOM 1657 C CA . LYS C 1 128 ? 30.976 148.207 92.864 1.00 42.84 104 LYS C CA 1
ATOM 1658 C C . LYS C 1 128 ? 31.474 146.797 92.935 1.00 42.59 104 LYS C C 1
ATOM 1659 O O . LYS C 1 128 ? 32.639 146.535 92.679 1.00 42.88 104 LYS C O 1
ATOM 1665 N N . LEU C 1 129 ? 30.581 145.876 93.246 1.00 42.57 105 LEU C N 1
ATOM 1666 C CA . LEU C 1 129 ? 30.983 144.488 93.386 1.00 42.63 105 LEU C CA 1
ATOM 1667 C C . LEU C 1 129 ? 31.369 143.909 92.039 1.00 42.46 105 LEU C C 1
ATOM 1668 O O . LEU C 1 129 ? 32.397 143.326 91.903 1.00 42.22 105 LEU C O 1
ATOM 1673 N N . ASP C 1 130 ? 30.568 144.113 91.017 1.00 43.19 106 ASP C N 1
ATOM 1674 C CA . ASP C 1 130 ? 30.942 143.621 89.713 1.00 43.66 106 ASP C CA 1
ATOM 1675 C C . ASP C 1 130 ? 32.250 144.218 89.243 1.00 43.25 106 ASP C C 1
ATOM 1676 O O . ASP C 1 130 ? 33.012 143.626 88.457 1.00 42.32 106 ASP C O 1
ATOM 1681 N N . GLU C 1 131 ? 32.521 145.415 89.718 1.00 43.70 107 GLU C N 1
ATOM 1682 C CA . GLU C 1 131 ? 33.703 146.118 89.289 1.00 43.20 107 GLU C CA 1
ATOM 1683 C C . GLU C 1 131 ? 34.895 145.335 89.813 1.00 41.21 107 GLU C C 1
ATOM 1684 O O . GLU C 1 131 ? 35.918 145.227 89.138 1.00 38.85 107 GLU C O 1
ATOM 1690 N N . GLN C 1 132 ? 34.725 144.755 91.005 1.00 40.24 108 GLN C N 1
ATOM 1691 C CA . GLN C 1 132 ? 35.770 143.948 91.631 1.00 40.36 108 GLN C CA 1
ATOM 1692 C C . GLN C 1 132 ? 35.931 142.624 90.922 1.00 40.78 108 GLN C C 1
ATOM 1693 O O . GLN C 1 132 ? 37.055 142.185 90.713 1.00 42.55 108 GLN C O 1
ATOM 1699 N N . ARG C 1 133 ? 34.836 142.000 90.519 1.00 40.64 109 ARG C N 1
ATOM 1700 C CA . ARG C 1 133 ? 34.939 140.711 89.884 1.00 42.72 109 ARG C CA 1
ATOM 1701 C C . ARG C 1 133 ? 35.718 140.774 88.602 1.00 42.05 109 ARG C C 1
ATOM 1702 O O . ARG C 1 133 ? 36.472 139.864 88.272 1.00 43.49 109 ARG C O 1
ATOM 1710 N N . VAL C 1 134 ? 35.527 141.849 87.878 1.00 40.98 110 VAL C N 1
ATOM 1711 C CA . VAL C 1 134 ? 36.169 142.011 86.608 1.00 40.18 110 VAL C CA 1
ATOM 1712 C C . VAL C 1 134 ? 37.612 142.222 86.927 1.00 41.26 110 VAL C C 1
ATOM 1713 O O . VAL C 1 134 ? 38.494 141.753 86.216 1.00 41.17 110 VAL C O 1
ATOM 1717 N N . LYS C 1 135 ? 37.867 142.917 88.020 1.00 42.47 111 LYS C N 1
ATOM 1718 C CA . LYS C 1 135 ? 39.249 143.150 88.397 1.00 44.08 111 LYS C CA 1
ATOM 1719 C C . LYS C 1 135 ? 39.939 141.816 88.586 1.00 43.36 111 LYS C C 1
ATOM 1720 O O . LYS C 1 135 ? 41.094 141.669 88.137 1.00 43.32 111 LYS C O 1
ATOM 1726 N N . ARG C 1 136 ? 39.252 140.837 89.200 1.00 41.78 112 ARG C N 1
ATOM 1727 C CA . ARG C 1 136 ? 39.913 139.554 89.403 1.00 42.00 112 ARG C CA 1
ATOM 1728 C C . ARG C 1 136 ? 39.868 138.677 88.178 1.00 43.67 112 ARG C C 1
ATOM 1729 O O . ARG C 1 136 ? 40.741 137.828 88.030 1.00 45.35 112 ARG C O 1
ATOM 1737 N N . ASP C 1 137 ? 38.893 138.840 87.282 1.00 43.60 113 ASP C N 1
ATOM 1738 C CA . ASP C 1 137 ? 38.906 137.974 86.103 1.00 42.98 113 ASP C CA 1
ATOM 1739 C C . ASP C 1 137 ? 40.091 138.347 85.225 1.00 43.50 113 ASP C C 1
ATOM 1740 O O . ASP C 1 137 ? 40.644 137.516 84.524 1.00 44.60 113 ASP C O 1
ATOM 1745 N N . VAL C 1 138 ? 40.485 139.603 85.276 1.00 43.24 114 VAL C N 1
ATOM 1746 C CA . VAL C 1 138 ? 41.578 140.058 84.463 1.00 43.95 114 VAL C CA 1
ATOM 1747 C C . VAL C 1 138 ? 42.889 139.534 85.011 1.00 43.55 114 VAL C C 1
ATOM 1748 O O . VAL C 1 138 ? 43.774 139.154 84.266 1.00 42.60 114 VAL C O 1
ATOM 1752 N N . ALA C 1 139 ? 43.001 139.546 86.327 1.00 44.16 115 ALA C N 1
ATOM 1753 C CA . ALA C 1 139 ? 44.175 139.036 86.995 1.00 44.28 115 ALA C CA 1
ATOM 1754 C C . ALA C 1 139 ? 44.351 137.572 86.568 1.00 44.62 115 ALA C C 1
ATOM 1755 O O . ALA C 1 139 ? 45.392 137.208 86.039 1.00 45.13 115 ALA C O 1
ATOM 1757 N N . MET C 1 140 ? 43.307 136.764 86.748 1.00 45.30 116 MET C N 1
ATOM 1758 C CA . MET C 1 140 ? 43.328 135.354 86.370 1.00 46.05 116 MET C CA 1
ATOM 1759 C C . MET C 1 140 ? 43.730 135.225 84.927 1.00 47.24 116 MET C C 1
ATOM 1760 O O . MET C 1 140 ? 44.621 134.420 84.563 1.00 48.27 116 MET C O 1
ATOM 1765 N N . ALA C 1 141 ? 43.096 136.028 84.096 1.00 47.95 117 ALA C N 1
ATOM 1766 C CA . ALA C 1 141 ? 43.398 135.983 82.681 1.00 49.44 117 ALA C CA 1
ATOM 1767 C C . ALA C 1 141 ? 44.850 136.429 82.394 1.00 50.15 117 ALA C C 1
ATOM 1768 O O . ALA C 1 141 ? 45.541 135.785 81.614 1.00 48.21 117 ALA C O 1
ATOM 1770 N N . GLN C 1 142 ? 45.291 137.515 83.031 1.00 52.38 118 GLN C N 1
ATOM 1771 C CA . GLN C 1 142 ? 46.648 138.033 82.827 1.00 55.54 118 GLN C CA 1
ATOM 1772 C C . GLN C 1 142 ? 47.761 137.043 83.284 1.00 57.90 118 GLN C C 1
ATOM 1773 O O . GLN C 1 142 ? 48.892 137.081 82.771 1.00 56.04 118 GLN C O 1
ATOM 1779 N N . ALA C 1 143 ? 47.424 136.174 84.243 1.00 60.84 119 ALA C N 1
ATOM 1780 C CA . ALA C 1 143 ? 48.365 135.193 84.797 1.00 62.74 119 ALA C CA 1
ATOM 1781 C C . ALA C 1 143 ? 48.367 133.915 83.987 1.00 64.88 119 ALA C C 1
ATOM 1782 O O . ALA C 1 143 ? 49.245 133.078 84.161 1.00 65.04 119 ALA C O 1
ATOM 1784 N N . GLY C 1 144 ? 47.369 133.752 83.125 1.00 67.55 120 GLY C N 1
ATOM 1785 C CA . GLY C 1 144 ? 47.285 132.583 82.250 1.00 69.87 120 GLY C CA 1
ATOM 1786 C C . GLY C 1 144 ? 46.607 131.381 82.879 1.00 72.24 120 GLY C C 1
ATOM 1787 O O . GLY C 1 144 ? 46.982 130.232 82.639 1.00 72.44 120 GLY C O 1
ATOM 1788 N N . ILE C 1 145 ? 45.572 131.646 83.654 1.00 75.38 121 ILE C N 1
ATOM 1789 C CA . ILE C 1 145 ? 44.847 130.598 84.348 1.00 77.49 121 ILE C CA 1
ATOM 1790 C C . ILE C 1 145 ? 43.470 130.363 83.700 1.00 80.26 121 ILE C C 1
ATOM 1791 O O . ILE C 1 145 ? 42.875 131.308 83.139 1.00 80.62 121 ILE C O 1
ATOM 1796 N N . PRO C 1 146 ? 42.978 129.097 83.726 1.00 83.20 122 PRO C N 1
ATOM 1797 C CA . PRO C 1 146 ? 41.628 128.771 83.189 1.00 83.91 122 PRO C CA 1
ATOM 1798 C C . PRO C 1 146 ? 40.520 128.929 84.231 1.00 84.21 122 PRO C C 1
ATOM 1799 O O . PRO C 1 146 ? 39.338 128.912 83.878 1.00 85.16 122 PRO C O 1
ATOM 1803 N N . THR D 1 69 ? -6.728 133.194 93.544 1.00 78.53 45 THR D N 1
ATOM 1804 C CA . THR D 1 69 ? -7.944 133.802 92.926 1.00 79.03 45 THR D CA 1
ATOM 1805 C C . THR D 1 69 ? -7.829 133.645 91.408 1.00 78.11 45 THR D C 1
ATOM 1806 O O . THR D 1 69 ? -6.767 133.273 90.885 1.00 79.08 45 THR D O 1
ATOM 1810 N N . THR D 1 70 ? -8.926 133.901 90.702 1.00 76.37 46 THR D N 1
ATOM 1811 C CA . THR D 1 70 ? -8.929 133.834 89.246 1.00 74.79 46 THR D CA 1
ATOM 1812 C C . THR D 1 70 ? -8.195 135.067 88.726 1.00 73.42 46 THR D C 1
ATOM 1813 O O . THR D 1 70 ? -7.179 134.960 88.026 1.00 73.05 46 THR D O 1
ATOM 1815 N N . GLU D 1 71 ? -8.724 136.233 89.104 1.00 71.74 47 GLU D N 1
ATOM 1816 C CA . GLU D 1 71 ? -8.169 137.537 88.736 1.00 70.32 47 GLU D CA 1
ATOM 1817 C C . GLU D 1 71 ? -6.662 137.574 88.956 1.00 68.94 47 GLU D C 1
ATOM 1818 O O . GLU D 1 71 ? -5.889 138.038 88.103 1.00 69.32 47 GLU D O 1
ATOM 1820 N N . GLN D 1 72 ? -6.250 137.081 90.112 1.00 66.69 48 GLN D N 1
ATOM 1821 C CA . GLN D 1 72 ? -4.855 137.056 90.458 1.00 64.97 48 GLN D CA 1
ATOM 1822 C C . GLN D 1 72 ? -4.017 136.450 89.319 1.00 63.10 48 GLN D C 1
ATOM 1823 O O . GLN D 1 72 ? -3.158 137.122 88.743 1.00 61.86 48 GLN D O 1
ATOM 1825 N N . GLN D 1 73 ? -4.307 135.193 88.979 1.00 61.26 49 GLN D N 1
ATOM 1826 C CA . GLN D 1 73 ? -3.538 134.454 87.967 1.00 59.66 49 GLN D CA 1
ATOM 1827 C C . GLN D 1 73 ? -3.380 135.222 86.658 1.00 58.27 49 GLN D C 1
ATOM 1828 O O . GLN D 1 73 ? -2.285 135.278 86.097 1.00 58.58 49 GLN D O 1
ATOM 1830 N N . ALA D 1 74 ? -4.472 135.824 86.194 1.00 56.30 50 ALA D N 1
ATOM 1831 C CA . ALA D 1 74 ? -4.495 136.588 84.940 1.00 54.66 50 ALA D CA 1
ATOM 1832 C C . ALA D 1 74 ? -3.545 137.798 84.924 1.00 53.19 50 ALA D C 1
ATOM 1833 O O . ALA D 1 74 ? -2.704 137.920 84.036 1.00 52.38 50 ALA D O 1
ATOM 1835 N N . THR D 1 75 ? -3.701 138.691 85.902 1.00 51.83 51 THR D N 1
ATOM 1836 C CA . THR D 1 75 ? -2.888 139.919 85.984 1.00 50.51 51 THR D CA 1
ATOM 1837 C C . THR D 1 75 ? -1.390 139.578 85.988 1.00 48.72 51 THR D C 1
ATOM 1838 O O . THR D 1 75 ? -0.602 140.141 85.224 1.00 48.04 51 THR D O 1
ATOM 1842 N N . ALA D 1 76 ? -1.014 138.650 86.858 1.00 46.41 52 ALA D N 1
ATOM 1843 C CA . ALA D 1 76 ? 0.349 138.193 86.921 1.00 44.86 52 ALA D CA 1
ATOM 1844 C C . ALA D 1 76 ? 0.789 137.789 85.526 1.00 44.19 52 ALA D C 1
ATOM 1845 O O . ALA D 1 76 ? 1.869 138.156 85.075 1.00 43.61 52 ALA D O 1
ATOM 1847 N N . GLN D 1 77 ? -0.037 137.010 84.838 1.00 43.90 53 GLN D N 1
ATOM 1848 C CA . GLN D 1 77 ? 0.301 136.644 83.479 1.00 43.50 53 GLN D CA 1
ATOM 1849 C C . GLN D 1 77 ? 0.640 137.950 82.757 1.00 43.33 53 GLN D C 1
ATOM 1850 O O . GLN D 1 77 ? 1.732 138.077 82.216 1.00 43.31 53 GLN D O 1
ATOM 1852 N N . LYS D 1 78 ? -0.255 138.942 82.787 1.00 42.77 54 LYS D N 1
ATOM 1853 C CA . LYS D 1 78 ? 0.043 140.194 82.088 1.00 42.92 54 LYS D CA 1
ATOM 1854 C C . LYS D 1 78 ? 1.292 140.895 82.623 1.00 41.90 54 LYS D C 1
ATOM 1855 O O . LYS D 1 78 ? 2.121 141.359 81.861 1.00 41.27 54 LYS D O 1
ATOM 1861 N N . ILE D 1 79 ? 1.399 141.004 83.931 1.00 41.08 55 ILE D N 1
ATOM 1862 C CA . ILE D 1 79 ? 2.568 141.601 84.530 1.00 40.66 55 ILE D CA 1
ATOM 1863 C C . ILE D 1 79 ? 3.802 140.917 83.965 1.00 41.90 55 ILE D C 1
ATOM 1864 O O . ILE D 1 79 ? 4.637 141.562 83.313 1.00 41.13 55 ILE D O 1
ATOM 1869 N N . TYR D 1 80 ? 3.898 139.604 84.205 1.00 42.89 56 TYR D N 1
ATOM 1870 C CA . TYR D 1 80 ? 5.039 138.822 83.732 1.00 44.34 56 TYR D CA 1
ATOM 1871 C C . TYR D 1 80 ? 5.132 138.852 82.240 1.00 44.03 56 TYR D C 1
ATOM 1872 O O . TYR D 1 80 ? 6.217 138.790 81.686 1.00 44.11 56 TYR D O 1
ATOM 1881 N N . ASP D 1 81 ? 3.991 138.977 81.591 1.00 44.19 57 ASP D N 1
ATOM 1882 C CA . ASP D 1 81 ? 3.953 138.989 80.145 1.00 44.90 57 ASP D CA 1
ATOM 1883 C C . ASP D 1 81 ? 4.510 140.321 79.619 1.00 44.70 57 ASP D C 1
ATOM 1884 O O . ASP D 1 81 ? 5.249 140.355 78.624 1.00 43.87 57 ASP D O 1
ATOM 1889 N N . ASP D 1 82 ? 4.166 141.413 80.302 1.00 44.76 58 ASP D N 1
ATOM 1890 C CA . ASP D 1 82 ? 4.658 142.735 79.924 1.00 44.99 58 ASP D CA 1
ATOM 1891 C C . ASP D 1 82 ? 6.159 142.774 80.117 1.00 43.95 58 ASP D C 1
ATOM 1892 O O . ASP D 1 82 ? 6.895 143.318 79.302 1.00 42.86 58 ASP D O 1
ATOM 1897 N N . TYR D 1 83 ? 6.597 142.198 81.224 1.00 43.40 59 TYR D N 1
ATOM 1898 C CA . TYR D 1 83 ? 8.010 142.159 81.569 1.00 42.62 59 TYR D CA 1
ATOM 1899 C C . TYR D 1 83 ? 8.879 141.460 80.523 1.00 42.80 59 TYR D C 1
ATOM 1900 O O . TYR D 1 83 ? 9.965 141.937 80.210 1.00 41.14 59 TYR D O 1
ATOM 1909 N N . TYR D 1 84 ? 8.394 140.344 79.973 1.00 43.89 60 TYR D N 1
ATOM 1910 C CA . TYR D 1 84 ? 9.190 139.581 79.005 1.00 44.49 60 TYR D CA 1
ATOM 1911 C C . TYR D 1 84 ? 9.308 140.288 77.685 1.00 44.27 60 TYR D C 1
ATOM 1912 O O . TYR D 1 84 ? 10.372 140.322 77.107 1.00 45.01 60 TYR D O 1
ATOM 1921 N N . THR D 1 85 ? 8.233 140.886 77.218 1.00 45.09 61 THR D N 1
ATOM 1922 C CA . THR D 1 85 ? 8.278 141.587 75.940 1.00 45.93 61 THR D CA 1
ATOM 1923 C C . THR D 1 85 ? 9.125 142.881 76.049 1.00 45.67 61 THR D C 1
ATOM 1924 O O . THR D 1 85 ? 9.679 143.346 75.050 1.00 46.30 61 THR D O 1
ATOM 1928 N N . GLN D 1 86 ? 9.209 143.451 77.258 1.00 44.93 62 GLN D N 1
ATOM 1929 C CA . GLN D 1 86 ? 9.989 144.674 77.512 1.00 44.49 62 GLN D CA 1
ATOM 1930 C C . GLN D 1 86 ? 11.476 144.378 77.764 1.00 43.80 62 GLN D C 1
ATOM 1931 O O . GLN D 1 86 ? 12.278 145.287 78.001 1.00 44.68 62 GLN D O 1
ATOM 1937 N N . THR D 1 87 ? 11.860 143.113 77.704 1.00 42.21 63 THR D N 1
ATOM 1938 C CA . THR D 1 87 ? 13.230 142.770 77.964 1.00 39.68 63 THR D CA 1
ATOM 1939 C C . THR D 1 87 ? 13.803 141.696 77.017 1.00 39.36 63 THR D C 1
ATOM 1940 O O . THR D 1 87 ? 14.992 141.385 77.083 1.00 39.26 63 THR D O 1
ATOM 1944 N N . SER D 1 88 ? 13.001 141.157 76.107 1.00 38.01 64 SER D N 1
ATOM 1945 C CA . SER D 1 88 ? 13.540 140.127 75.215 1.00 37.73 64 SER D CA 1
ATOM 1946 C C . SER D 1 88 ? 14.840 140.590 74.583 1.00 35.68 64 SER D C 1
ATOM 1947 O O . SER D 1 88 ? 15.824 139.859 74.613 1.00 36.60 64 SER D O 1
ATOM 1950 N N . ALA D 1 89 ? 14.843 141.802 74.030 1.00 33.45 65 ALA D N 1
ATOM 1951 C CA . ALA D 1 89 ? 16.030 142.349 73.369 1.00 32.63 65 ALA D CA 1
ATOM 1952 C C . ALA D 1 89 ? 17.282 142.520 74.305 1.00 33.14 65 ALA D C 1
ATOM 1953 O O . ALA D 1 89 ? 18.410 142.162 73.903 1.00 32.45 65 ALA D O 1
ATOM 1955 N N . LEU D 1 90 ? 17.080 143.051 75.525 1.00 33.60 66 LEU D N 1
ATOM 1956 C CA . LEU D 1 90 ? 18.177 143.265 76.501 1.00 33.80 66 LEU D CA 1
ATOM 1957 C C . LEU D 1 90 ? 18.751 141.981 76.989 1.00 33.35 66 LEU D C 1
ATOM 1958 O O . LEU D 1 90 ? 19.968 141.856 77.014 1.00 33.00 66 LEU D O 1
ATOM 1963 N N . ARG D 1 91 ? 17.863 141.073 77.437 1.00 33.27 67 ARG D N 1
ATOM 1964 C CA . ARG D 1 91 ? 18.225 139.733 77.883 1.00 33.62 67 ARG D CA 1
ATOM 1965 C C . ARG D 1 91 ? 19.100 139.112 76.850 1.00 32.76 67 ARG D C 1
ATOM 1966 O O . ARG D 1 91 ? 20.221 138.755 77.136 1.00 33.19 67 ARG D O 1
ATOM 1974 N N . GLN D 1 92 ? 18.613 139.023 75.629 1.00 32.44 68 GLN D N 1
ATOM 1975 C CA . GLN D 1 92 ? 19.418 138.445 74.582 1.00 33.38 68 GLN D CA 1
ATOM 1976 C C . GLN D 1 92 ? 20.746 139.163 74.443 1.00 32.61 68 GLN D C 1
ATOM 1977 O O . GLN D 1 92 ? 21.769 138.559 74.345 1.00 34.20 68 GLN D O 1
ATOM 1983 N N . GLN D 1 93 ? 20.735 140.469 74.448 1.00 33.10 69 GLN D N 1
ATOM 1984 C CA . GLN D 1 93 ? 21.966 141.235 74.280 1.00 32.89 69 GLN D CA 1
ATOM 1985 C C . GLN D 1 93 ? 23.001 141.043 75.420 1.00 31.82 69 GLN D C 1
ATOM 1986 O O . GLN D 1 93 ? 24.224 141.038 75.180 1.00 31.85 69 GLN D O 1
ATOM 1992 N N . LEU D 1 94 ? 22.524 140.880 76.646 1.00 30.27 70 LEU D N 1
ATOM 1993 C CA . LEU D 1 94 ? 23.420 140.654 77.780 1.00 28.95 70 LEU D CA 1
ATOM 1994 C C . LEU D 1 94 ? 23.993 139.210 77.695 1.00 28.75 70 LEU D C 1
ATOM 1995 O O . LEU D 1 94 ? 25.174 138.952 77.977 1.00 28.37 70 LEU D O 1
ATOM 2000 N N . ILE D 1 95 ? 23.146 138.264 77.312 1.00 26.60 71 ILE D N 1
ATOM 2001 C CA . ILE D 1 95 ? 23.602 136.907 77.140 1.00 25.28 71 ILE D CA 1
ATOM 2002 C C . ILE D 1 95 ? 24.760 136.935 76.133 1.00 25.44 71 ILE D C 1
ATOM 2003 O O . ILE D 1 95 ? 25.791 136.313 76.336 1.00 23.90 71 ILE D O 1
ATOM 2008 N N . SER D 1 96 ? 24.598 137.707 75.070 1.00 25.76 72 SER D N 1
ATOM 2009 C CA . SER D 1 96 ? 25.632 137.812 74.046 1.00 25.75 72 SER D CA 1
ATOM 2010 C C . SER D 1 96 ? 26.895 138.475 74.619 1.00 24.82 72 SER D C 1
ATOM 2011 O O . SER D 1 96 ? 27.983 137.988 74.434 1.00 24.27 72 SER D O 1
ATOM 2014 N N . LYS D 1 97 ? 26.756 139.576 75.322 1.00 25.10 73 LYS D N 1
ATOM 2015 C CA . LYS D 1 97 ? 27.943 140.232 75.843 1.00 26.45 73 LYS D CA 1
ATOM 2016 C C . LYS D 1 97 ? 28.676 139.364 76.851 1.00 26.71 73 LYS D C 1
ATOM 2017 O O . LYS D 1 97 ? 29.895 139.372 76.890 1.00 26.67 73 LYS D O 1
ATOM 2023 N N . ARG D 1 98 ? 27.929 138.609 77.655 1.00 27.85 74 ARG D N 1
ATOM 2024 C CA . ARG D 1 98 ? 28.527 137.651 78.631 1.00 28.37 74 ARG D CA 1
ATOM 2025 C C . ARG D 1 98 ? 29.333 136.558 77.844 1.00 27.82 74 ARG D C 1
ATOM 2026 O O . ARG D 1 98 ? 30.431 136.168 78.251 1.00 26.92 74 ARG D O 1
ATOM 2029 N N . TYR D 1 99 ? 28.797 136.089 76.716 1.00 27.21 75 TYR D N 1
ATOM 2030 C CA . TYR D 1 99 ? 29.553 135.154 75.879 1.00 27.86 75 TYR D CA 1
ATOM 2031 C C . TYR D 1 99 ? 30.814 135.805 75.376 1.00 28.31 75 TYR D C 1
ATOM 2032 O O . TYR D 1 99 ? 31.851 135.195 75.347 1.00 28.04 75 TYR D O 1
ATOM 2041 N N . GLU D 1 100 ? 30.706 137.061 74.977 1.00 29.62 76 GLU D N 1
ATOM 2042 C CA . GLU D 1 100 ? 31.830 137.782 74.412 1.00 29.66 76 GLU D CA 1
ATOM 2043 C C . GLU D 1 100 ? 32.906 138.028 75.479 1.00 28.59 76 GLU D C 1
ATOM 2044 O O . GLU D 1 100 ? 34.116 137.909 75.237 1.00 27.75 76 GLU D O 1
ATOM 2050 N N . TYR D 1 101 ? 32.443 138.362 76.668 1.00 27.51 77 TYR D N 1
ATOM 2051 C CA . TYR D 1 101 ? 33.316 138.560 77.796 1.00 26.15 77 TYR D CA 1
ATOM 2052 C C . TYR D 1 101 ? 34.191 137.322 77.981 1.00 25.62 77 TYR D C 1
ATOM 2053 O O . TYR D 1 101 ? 35.436 137.418 77.946 1.00 26.80 77 TYR D O 1
ATOM 2062 N N . ASN D 1 102 ? 33.544 136.179 78.171 1.00 23.43 78 ASN D N 1
ATOM 2063 C CA . ASN D 1 102 ? 34.238 134.920 78.355 1.00 24.21 78 ASN D CA 1
ATOM 2064 C C . ASN D 1 102 ? 35.144 134.555 77.214 1.00 24.47 78 ASN D C 1
ATOM 2065 O O . ASN D 1 102 ? 36.238 134.029 77.407 1.00 23.91 78 ASN D O 1
ATOM 2070 N N . ALA D 1 103 ? 34.689 134.856 76.021 1.00 25.52 79 ALA D N 1
ATOM 2071 C CA . ALA D 1 103 ? 35.525 134.718 74.846 1.00 26.74 79 ALA D CA 1
ATOM 2072 C C . ALA D 1 103 ? 36.835 135.497 75.088 1.00 27.10 79 ALA D C 1
ATOM 2073 O O . ALA D 1 103 ? 37.913 134.949 74.948 1.00 27.51 79 ALA D O 1
ATOM 2075 N N . LEU D 1 104 ? 36.744 136.758 75.495 1.00 28.06 80 LEU D N 1
ATOM 2076 C CA . LEU D 1 104 ? 37.962 137.561 75.696 1.00 27.60 80 LEU D CA 1
ATOM 2077 C C . LEU D 1 104 ? 38.800 137.053 76.841 1.00 27.23 80 LEU D C 1
ATOM 2078 O O . LEU D 1 104 ? 40.004 136.984 76.711 1.00 27.58 80 LEU D O 1
ATOM 2083 N N . LEU D 1 105 ? 38.182 136.686 77.962 1.00 27.27 81 LEU D N 1
ATOM 2084 C CA . LEU D 1 105 ? 38.961 136.176 79.119 1.00 26.32 81 LEU D CA 1
ATOM 2085 C C . LEU D 1 105 ? 39.774 134.935 78.777 1.00 26.40 81 LEU D C 1
ATOM 2086 O O . LEU D 1 105 ? 40.836 134.718 79.339 1.00 27.63 81 LEU D O 1
ATOM 2091 N N . THR D 1 106 ? 39.257 134.126 77.858 1.00 26.45 82 THR D N 1
ATOM 2092 C CA . THR D 1 106 ? 39.886 132.869 77.469 1.00 25.71 82 THR D CA 1
ATOM 2093 C C . THR D 1 106 ? 40.807 133.002 76.243 1.00 28.37 82 THR D C 1
ATOM 2094 O O . THR D 1 106 ? 41.419 132.041 75.810 1.00 26.97 82 THR D O 1
ATOM 2098 N N . ALA D 1 107 ? 40.957 134.212 75.728 1.00 32.87 83 ALA D N 1
ATOM 2099 C CA . ALA D 1 107 ? 41.866 134.446 74.610 1.00 36.67 83 ALA D CA 1
ATOM 2100 C C . ALA D 1 107 ? 43.319 134.049 74.956 1.00 41.37 83 ALA D C 1
ATOM 2101 O O . ALA D 1 107 ? 43.764 134.142 76.109 1.00 38.99 83 ALA D O 1
ATOM 2103 N N . SER D 1 108 ? 44.049 133.606 73.932 1.00 48.86 84 SER D N 1
ATOM 2104 C CA . SER D 1 108 ? 45.474 133.182 74.087 1.00 54.62 84 SER D CA 1
ATOM 2105 C C . SER D 1 108 ? 46.300 134.233 74.796 1.00 55.37 84 SER D C 1
ATOM 2106 O O . SER D 1 108 ? 46.999 133.943 75.787 1.00 57.24 84 SER D O 1
ATOM 2109 N N . SER D 1 109 ? 46.171 135.452 74.285 1.00 55.82 85 SER D N 1
ATOM 2110 C CA . SER D 1 109 ? 46.787 136.671 74.869 1.00 56.33 85 SER D CA 1
ATOM 2111 C C . SER D 1 109 ? 45.663 137.700 75.188 1.00 53.14 85 SER D C 1
ATOM 2112 O O . SER D 1 109 ? 45.243 138.463 74.300 1.00 51.95 85 SER D O 1
ATOM 2115 N N . PRO D 1 110 ? 45.181 137.708 76.437 1.00 48.83 86 PRO D N 1
ATOM 2116 C CA . PRO D 1 110 ? 44.080 138.553 76.900 1.00 47.51 86 PRO D CA 1
ATOM 2117 C C . PRO D 1 110 ? 44.315 140.047 76.765 1.00 45.36 86 PRO D C 1
ATOM 2118 O O . PRO D 1 110 ? 45.364 140.533 77.117 1.00 45.06 86 PRO D O 1
ATOM 2122 N N . ASP D 1 111 ? 43.306 140.754 76.280 1.00 43.66 87 ASP D N 1
ATOM 2123 C CA . ASP D 1 111 ? 43.362 142.192 76.078 1.00 42.37 87 ASP D CA 1
ATOM 2124 C C . ASP D 1 111 ? 42.561 142.906 77.130 1.00 40.29 87 ASP D C 1
ATOM 2125 O O . ASP D 1 111 ? 41.347 143.082 76.976 1.00 40.23 87 ASP D O 1
ATOM 2130 N N . THR D 1 112 ? 43.219 143.412 78.159 1.00 38.18 88 THR D N 1
ATOM 2131 C CA . THR D 1 112 ? 42.434 143.972 79.225 1.00 36.94 88 THR D CA 1
ATOM 2132 C C . THR D 1 112 ? 41.660 145.252 78.867 1.00 36.53 88 THR D C 1
ATOM 2133 O O . THR D 1 112 ? 40.759 145.622 79.591 1.00 36.67 88 THR D O 1
ATOM 2137 N N . ALA D 1 113 ? 41.972 145.933 77.782 1.00 36.13 89 ALA D N 1
ATOM 2138 C CA . ALA D 1 113 ? 41.177 147.128 77.469 1.00 37.02 89 ALA D CA 1
ATOM 2139 C C . ALA D 1 113 ? 39.897 146.622 76.853 1.00 37.36 89 ALA D C 1
ATOM 2140 O O . ALA D 1 113 ? 38.817 147.092 77.173 1.00 36.51 89 ALA D O 1
ATOM 2142 N N . LYS D 1 114 ? 40.022 145.643 75.966 1.00 37.86 90 LYS D N 1
ATOM 2143 C CA . LYS D 1 114 ? 38.844 145.053 75.371 1.00 38.40 90 LYS D CA 1
ATOM 2144 C C . LYS D 1 114 ? 37.982 144.397 76.458 1.00 36.83 90 LYS D C 1
ATOM 2145 O O . LYS D 1 114 ? 36.750 144.551 76.480 1.00 37.37 90 LYS D O 1
ATOM 2151 N N . ILE D 1 115 ? 38.611 143.696 77.388 1.00 33.46 91 ILE D N 1
ATOM 2152 C CA . ILE D 1 115 ? 37.798 143.079 78.424 1.00 32.37 91 ILE D CA 1
ATOM 2153 C C . ILE D 1 115 ? 36.986 144.124 79.250 1.00 33.50 91 ILE D C 1
ATOM 2154 O O . ILE D 1 115 ? 35.784 143.953 79.490 1.00 33.94 91 ILE D O 1
ATOM 2159 N N . ASN D 1 116 ? 37.639 145.199 79.670 1.00 33.37 92 ASN D N 1
ATOM 2160 C CA . ASN D 1 116 ? 36.977 146.198 80.446 1.00 33.10 92 ASN D CA 1
ATOM 2161 C C . ASN D 1 116 ? 35.856 146.844 79.630 1.00 33.71 92 ASN D C 1
ATOM 2162 O O . ASN D 1 116 ? 34.801 147.189 80.174 1.00 32.80 92 ASN D O 1
ATOM 2167 N N . ALA D 1 117 ? 36.057 146.984 78.325 1.00 33.77 93 ALA D N 1
ATOM 2168 C CA . ALA D 1 117 ? 35.058 147.664 77.523 1.00 34.20 93 ALA D CA 1
ATOM 2169 C C . ALA D 1 117 ? 33.760 146.870 77.553 1.00 36.27 93 ALA D C 1
ATOM 2170 O O . ALA D 1 117 ? 32.657 147.445 77.690 1.00 37.46 93 ALA D O 1
ATOM 2172 N N . VAL D 1 118 ? 33.888 145.542 77.435 1.00 37.38 94 VAL D N 1
ATOM 2173 C CA . VAL D 1 118 ? 32.714 144.664 77.450 1.00 36.18 94 VAL D CA 1
ATOM 2174 C C . VAL D 1 118 ? 32.130 144.592 78.841 1.00 35.91 94 VAL D C 1
ATOM 2175 O O . VAL D 1 118 ? 30.946 144.427 79.003 1.00 37.47 94 VAL D O 1
ATOM 2179 N N . ALA D 1 119 ? 32.956 144.694 79.857 1.00 35.09 95 ALA D N 1
ATOM 2180 C CA . ALA D 1 119 ? 32.415 144.660 81.189 1.00 34.90 95 ALA D CA 1
ATOM 2181 C C . ALA D 1 119 ? 31.525 145.876 81.371 1.00 35.31 95 ALA D C 1
ATOM 2182 O O . ALA D 1 119 ? 30.568 145.812 82.129 1.00 36.66 95 ALA D O 1
ATOM 2184 N N . LYS D 1 120 ? 31.834 146.985 80.690 1.00 35.69 96 LYS D N 1
ATOM 2185 C CA . LYS D 1 120 ? 31.018 148.210 80.833 1.00 35.77 96 LYS D CA 1
ATOM 2186 C C . LYS D 1 120 ? 29.695 148.078 80.138 1.00 34.25 96 LYS D C 1
ATOM 2187 O O . LYS D 1 120 ? 28.698 148.580 80.638 1.00 32.75 96 LYS D O 1
ATOM 2190 N N . GLU D 1 121 ? 29.700 147.422 78.985 1.00 33.29 97 GLU D N 1
ATOM 2191 C CA . GLU D 1 121 ? 28.478 147.232 78.225 1.00 33.64 97 GLU D CA 1
ATOM 2192 C C . GLU D 1 121 ? 27.541 146.341 79.053 1.00 35.26 97 GLU D C 1
ATOM 2193 O O . GLU D 1 121 ? 26.305 146.575 79.060 1.00 37.08 97 GLU D O 1
ATOM 2199 N N . MET D 1 122 ? 28.110 145.365 79.773 1.00 33.56 98 MET D N 1
ATOM 2200 C CA . MET D 1 122 ? 27.309 144.464 80.563 1.00 34.10 98 MET D CA 1
ATOM 2201 C C . MET D 1 122 ? 26.701 145.182 81.709 1.00 34.07 98 MET D C 1
ATOM 2202 O O . MET D 1 122 ? 25.578 144.913 82.100 1.00 36.24 98 MET D O 1
ATOM 2207 N N . GLU D 1 123 ? 27.447 146.090 82.278 1.00 35.07 99 GLU D N 1
ATOM 2208 C CA . GLU D 1 123 ? 26.959 146.849 83.408 1.00 35.87 99 GLU D CA 1
ATOM 2209 C C . GLU D 1 123 ? 25.700 147.620 82.980 1.00 36.28 99 GLU D C 1
ATOM 2210 O O . GLU D 1 123 ? 24.681 147.500 83.646 1.00 37.48 99 GLU D O 1
ATOM 2216 N N . SER D 1 124 ? 25.745 148.371 81.866 1.00 35.42 100 SER D N 1
ATOM 2217 C CA . SER D 1 124 ? 24.553 149.107 81.415 1.00 35.70 100 SER D CA 1
ATOM 2218 C C . SER D 1 124 ? 23.371 148.176 81.257 1.00 35.74 100 SER D C 1
ATOM 2219 O O . SER D 1 124 ? 22.301 148.433 81.820 1.00 35.23 100 SER D O 1
ATOM 2222 N N . LEU D 1 125 ? 23.578 147.109 80.466 1.00 35.19 101 LEU D N 1
ATOM 2223 C CA . LEU D 1 125 ? 22.511 146.164 80.125 1.00 34.21 101 LEU D CA 1
ATOM 2224 C C . LEU D 1 125 ? 21.935 145.639 81.390 1.00 34.27 101 LEU D C 1
ATOM 2225 O O . LEU D 1 125 ? 20.741 145.651 81.565 1.00 32.77 101 LEU D O 1
ATOM 2230 N N . GLY D 1 126 ? 22.802 145.237 82.308 1.00 35.77 102 GLY D N 1
ATOM 2231 C CA . GLY D 1 126 ? 22.352 144.704 83.589 1.00 36.52 102 GLY D CA 1
ATOM 2232 C C . GLY D 1 126 ? 21.516 145.696 84.365 1.00 37.11 102 GLY D C 1
ATOM 2233 O O . GLY D 1 126 ? 20.499 145.343 84.932 1.00 35.50 102 GLY D O 1
ATOM 2234 N N . GLN D 1 127 ? 21.972 146.945 84.424 1.00 39.38 103 GLN D N 1
ATOM 2235 C CA . GLN D 1 127 ? 21.238 147.973 85.148 1.00 40.06 103 GLN D CA 1
ATOM 2236 C C . GLN D 1 127 ? 19.816 148.120 84.606 1.00 38.67 103 GLN D C 1
ATOM 2237 O O . GLN D 1 127 ? 18.858 148.111 85.397 1.00 35.22 103 GLN D O 1
ATOM 2243 N N . LYS D 1 128 ? 19.707 148.249 83.274 1.00 37.96 104 LYS D N 1
ATOM 2244 C CA . LYS D 1 128 ? 18.412 148.452 82.601 1.00 40.27 104 LYS D CA 1
ATOM 2245 C C . LYS D 1 128 ? 17.467 147.287 82.858 1.00 41.59 104 LYS D C 1
ATOM 2246 O O . LYS D 1 128 ? 16.269 147.469 82.998 1.00 43.65 104 LYS D O 1
ATOM 2252 N N . LEU D 1 129 ? 18.009 146.090 82.930 1.00 42.33 105 LEU D N 1
ATOM 2253 C CA . LEU D 1 129 ? 17.222 144.913 83.149 1.00 41.99 105 LEU D CA 1
ATOM 2254 C C . LEU D 1 129 ? 16.845 144.788 84.632 1.00 41.73 105 LEU D C 1
ATOM 2255 O O . LEU D 1 129 ? 15.719 144.440 84.956 1.00 42.12 105 LEU D O 1
ATOM 2260 N N . ASP D 1 130 ? 17.774 145.042 85.541 1.00 40.91 106 ASP D N 1
ATOM 2261 C CA . ASP D 1 130 ? 17.432 144.989 86.959 1.00 41.06 106 ASP D CA 1
ATOM 2262 C C . ASP D 1 130 ? 16.323 146.010 87.247 1.00 41.33 106 ASP D C 1
ATOM 2263 O O . ASP D 1 130 ? 15.471 145.822 88.114 1.00 41.94 106 ASP D O 1
ATOM 2268 N N . GLU D 1 131 ? 16.353 147.109 86.516 1.00 41.80 107 GLU D N 1
ATOM 2269 C CA . GLU D 1 131 ? 15.393 148.202 86.680 1.00 42.14 107 GLU D CA 1
ATOM 2270 C C . GLU D 1 131 ? 13.958 147.751 86.301 1.00 41.29 107 GLU D C 1
ATOM 2271 O O . GLU D 1 131 ? 12.991 148.116 86.978 1.00 40.38 107 GLU D O 1
ATOM 2277 N N . GLN D 1 132 ? 13.848 146.929 85.249 1.00 40.49 108 GLN D N 1
ATOM 2278 C CA . GLN D 1 132 ? 12.579 146.304 84.854 1.00 40.41 108 GLN D CA 1
ATOM 2279 C C . GLN D 1 132 ? 12.128 145.252 85.887 1.00 40.03 108 GLN D C 1
ATOM 2280 O O . GLN D 1 132 ? 10.965 145.189 86.286 1.00 41.03 108 GLN D O 1
ATOM 2286 N N . ARG D 1 133 ? 13.054 144.418 86.310 1.00 40.29 109 ARG D N 1
ATOM 2287 C CA . ARG D 1 133 ? 12.769 143.422 87.323 1.00 40.85 109 ARG D CA 1
ATOM 2288 C C . ARG D 1 133 ? 12.147 144.007 88.599 1.00 39.97 109 ARG D C 1
ATOM 2289 O O . ARG D 1 133 ? 11.371 143.333 89.271 1.00 41.17 109 ARG D O 1
ATOM 2297 N N . VAL D 1 134 ? 12.506 145.232 88.962 1.00 38.79 110 VAL D N 1
ATOM 2298 C CA . VAL D 1 134 ? 11.912 145.858 90.156 1.00 37.75 110 VAL D CA 1
ATOM 2299 C C . VAL D 1 134 ? 10.498 146.314 89.836 1.00 37.51 110 VAL D C 1
ATOM 2300 O O . VAL D 1 134 ? 9.586 146.145 90.643 1.00 35.65 110 VAL D O 1
ATOM 2304 N N . LYS D 1 135 ? 10.315 146.882 88.646 1.00 38.92 111 LYS D N 1
ATOM 2305 C CA . LYS D 1 135 ? 8.978 147.322 88.204 1.00 39.11 111 LYS D CA 1
ATOM 2306 C C . LYS D 1 135 ? 8.052 146.132 88.325 1.00 39.98 111 LYS D C 1
ATOM 2307 O O . LYS D 1 135 ? 6.960 146.233 88.900 1.00 41.28 111 LYS D O 1
ATOM 2310 N N . ARG D 1 136 ? 8.520 144.996 87.819 1.00 39.86 112 ARG D N 1
ATOM 2311 C CA . ARG D 1 136 ? 7.762 143.750 87.870 1.00 40.13 112 ARG D CA 1
ATOM 2312 C C . ARG D 1 136 ? 7.487 143.346 89.288 1.00 38.73 112 ARG D C 1
ATOM 2313 O O . ARG D 1 136 ? 6.366 143.135 89.665 1.00 38.81 112 ARG D O 1
ATOM 2321 N N . ASP D 1 137 ? 8.526 143.257 90.088 1.00 38.63 113 ASP D N 1
ATOM 2322 C CA . ASP D 1 137 ? 8.357 142.858 91.466 1.00 38.79 113 ASP D CA 1
ATOM 2323 C C . ASP D 1 137 ? 7.430 143.775 92.234 1.00 38.55 113 ASP D C 1
ATOM 2324 O O . ASP D 1 137 ? 6.722 143.326 93.131 1.00 38.11 113 ASP D O 1
ATOM 2329 N N . VAL D 1 138 ? 7.450 145.067 91.903 1.00 38.88 114 VAL D N 1
ATOM 2330 C CA . VAL D 1 138 ? 6.581 146.011 92.593 1.00 38.59 114 VAL D CA 1
ATOM 2331 C C . VAL D 1 138 ? 5.150 145.783 92.163 1.00 38.35 114 VAL D C 1
ATOM 2332 O O . VAL D 1 138 ? 4.251 145.721 93.010 1.00 36.50 114 VAL D O 1
ATOM 2336 N N . ALA D 1 139 ? 4.936 145.604 90.869 1.00 38.22 115 ALA D N 1
ATOM 2337 C CA . ALA D 1 139 ? 3.570 145.374 90.407 1.00 39.77 115 ALA D CA 1
ATOM 2338 C C . ALA D 1 139 ? 2.922 144.228 91.235 1.00 40.97 115 ALA D C 1
ATOM 2339 O O . ALA D 1 139 ? 1.874 144.415 91.880 1.00 41.88 115 ALA D O 1
ATOM 2341 N N . MET D 1 140 ? 3.582 143.076 91.263 1.00 41.69 116 MET D N 1
ATOM 2342 C CA . MET D 1 140 ? 3.062 141.890 91.961 1.00 42.83 116 MET D CA 1
ATOM 2343 C C . MET D 1 140 ? 2.669 142.158 93.393 1.00 42.79 116 MET D C 1
ATOM 2344 O O . MET D 1 140 ? 1.567 141.836 93.808 1.00 42.64 116 MET D O 1
ATOM 2349 N N . ALA D 1 141 ? 3.577 142.725 94.163 1.00 43.18 117 ALA D N 1
ATOM 2350 C CA . ALA D 1 141 ? 3.254 143.020 95.536 1.00 44.78 117 ALA D CA 1
ATOM 2351 C C . ALA D 1 141 ? 1.986 143.911 95.603 1.00 46.66 117 ALA D C 1
ATOM 2352 O O . ALA D 1 141 ? 1.076 143.652 96.393 1.00 46.01 117 ALA D O 1
ATOM 2354 N N . GLN D 1 142 ? 1.935 144.951 94.768 1.00 48.56 118 GLN D N 1
ATOM 2355 C CA . GLN D 1 142 ? 0.796 145.871 94.748 1.00 50.67 118 GLN D CA 1
ATOM 2356 C C . GLN D 1 142 ? -0.493 145.152 94.416 1.00 52.74 118 GLN D C 1
ATOM 2357 O O . GLN D 1 142 ? -1.560 145.520 94.908 1.00 51.90 118 GLN D O 1
ATOM 2363 N N . ALA D 1 143 ? -0.377 144.110 93.600 1.00 55.86 119 ALA D N 1
ATOM 2364 C CA . ALA D 1 143 ? -1.519 143.282 93.222 1.00 58.29 119 ALA D CA 1
ATOM 2365 C C . ALA D 1 143 ? -1.663 142.056 94.140 1.00 61.21 119 ALA D C 1
ATOM 2366 O O . ALA D 1 143 ? -2.236 141.055 93.757 1.00 60.74 119 ALA D O 1
ATOM 2368 N N . GLY D 1 144 ? -1.105 142.141 95.341 1.00 65.49 120 GLY D N 1
ATOM 2369 C CA . GLY D 1 144 ? -1.193 141.082 96.349 1.00 68.67 120 GLY D CA 1
ATOM 2370 C C . GLY D 1 144 ? -0.989 139.633 95.942 1.00 72.04 120 GLY D C 1
ATOM 2371 O O . GLY D 1 144 ? -1.842 138.799 96.197 1.00 72.70 120 GLY D O 1
ATOM 2372 N N . ILE D 1 145 ? 0.154 139.326 95.347 1.00 76.22 121 ILE D N 1
ATOM 2373 C CA . ILE D 1 145 ? 0.488 137.968 94.951 1.00 79.20 121 ILE D CA 1
ATOM 2374 C C . ILE D 1 145 ? 1.840 137.614 95.551 1.00 82.63 121 ILE D C 1
ATOM 2375 O O . ILE D 1 145 ? 2.801 138.367 95.344 1.00 83.52 121 ILE D O 1
ATOM 2380 N N . PRO D 1 146 ? 1.949 136.465 96.274 1.00 86.45 122 PRO D N 1
ATOM 2381 C CA . PRO D 1 146 ? 3.235 135.974 96.852 1.00 87.36 122 PRO D CA 1
ATOM 2382 C C . PRO D 1 146 ? 4.522 136.541 96.198 1.00 88.08 122 PRO D C 1
ATOM 2383 O O . PRO D 1 146 ? 5.598 135.933 96.281 1.00 88.23 122 PRO D O 1
ATOM 2387 N N . THR E 1 69 ? 44.437 98.347 88.906 1.00 76.67 45 THR E N 1
ATOM 2388 C CA . THR E 1 69 ? 45.805 97.822 89.252 1.00 77.17 45 THR E CA 1
ATOM 2389 C C . THR E 1 69 ? 46.426 98.825 90.220 1.00 75.84 45 THR E C 1
ATOM 2390 O O . THR E 1 69 ? 45.695 99.601 90.843 1.00 77.53 45 THR E O 1
ATOM 2394 N N . THR E 1 70 ? 47.752 98.807 90.362 1.00 72.49 46 THR E N 1
ATOM 2395 C CA . THR E 1 70 ? 48.456 99.773 91.203 1.00 69.67 46 THR E CA 1
ATOM 2396 C C . THR E 1 70 ? 49.576 100.384 90.378 1.00 66.89 46 THR E C 1
ATOM 2397 O O . THR E 1 70 ? 49.583 101.585 90.108 1.00 66.25 46 THR E O 1
ATOM 2399 N N . GLU E 1 71 ? 50.507 99.527 89.964 1.00 63.85 47 GLU E N 1
ATOM 2400 C CA . GLU E 1 71 ? 51.655 99.928 89.160 1.00 61.37 47 GLU E CA 1
ATOM 2401 C C . GLU E 1 71 ? 51.203 100.465 87.802 1.00 59.31 47 GLU E C 1
ATOM 2402 O O . GLU E 1 71 ? 51.864 101.316 87.197 1.00 59.33 47 GLU E O 1
ATOM 2405 N N . GLN E 1 72 ? 50.067 99.968 87.329 1.00 56.40 48 GLN E N 1
ATOM 2406 C CA . GLN E 1 72 ? 49.494 100.426 86.077 1.00 53.58 48 GLN E CA 1
ATOM 2407 C C . GLN E 1 72 ? 48.659 101.699 86.311 1.00 51.37 48 GLN E C 1
ATOM 2408 O O . GLN E 1 72 ? 48.420 102.458 85.381 1.00 51.82 48 GLN E O 1
ATOM 2410 N N . GLN E 1 73 ? 48.198 101.932 87.539 1.00 48.66 49 GLN E N 1
ATOM 2411 C CA . GLN E 1 73 ? 47.413 103.143 87.831 1.00 46.35 49 GLN E CA 1
ATOM 2412 C C . GLN E 1 73 ? 48.334 104.334 87.647 1.00 45.19 49 GLN E C 1
ATOM 2413 O O . GLN E 1 73 ? 47.953 105.352 87.065 1.00 45.28 49 GLN E O 1
ATOM 2416 N N . ALA E 1 74 ? 49.554 104.212 88.165 1.00 43.40 50 ALA E N 1
ATOM 2417 C CA . ALA E 1 74 ? 50.564 105.244 87.967 1.00 41.40 50 ALA E CA 1
ATOM 2418 C C . ALA E 1 74 ? 50.657 105.492 86.462 1.00 39.41 50 ALA E C 1
ATOM 2419 O O . ALA E 1 74 ? 50.342 106.575 85.988 1.00 39.82 50 ALA E O 1
ATOM 2421 N N . THR E 1 75 ? 51.040 104.438 85.735 1.00 37.61 51 THR E N 1
ATOM 2422 C CA . THR E 1 75 ? 51.200 104.410 84.266 1.00 35.28 51 THR E CA 1
ATOM 2423 C C . THR E 1 75 ? 50.095 105.094 83.487 1.00 34.91 51 THR E C 1
ATOM 2424 O O . THR E 1 75 ? 50.314 105.472 82.343 1.00 34.99 51 THR E O 1
ATOM 2428 N N . ALA E 1 76 ? 48.903 105.214 84.081 1.00 34.80 52 ALA E N 1
ATOM 2429 C CA . ALA E 1 76 ? 47.768 105.944 83.449 1.00 34.98 52 ALA E CA 1
ATOM 2430 C C . ALA E 1 76 ? 47.882 107.448 83.639 1.00 33.91 52 ALA E C 1
ATOM 2431 O O . ALA E 1 76 ? 47.675 108.228 82.694 1.00 32.98 52 ALA E O 1
ATOM 2433 N N . GLN E 1 77 ? 48.155 107.859 84.872 1.00 32.83 53 GLN E N 1
ATOM 2434 C CA . GLN E 1 77 ? 48.309 109.271 85.139 1.00 32.17 53 GLN E CA 1
ATOM 2435 C C . GLN E 1 77 ? 49.309 109.785 84.130 1.00 31.46 53 GLN E C 1
ATOM 2436 O O . GLN E 1 77 ? 49.019 110.720 83.401 1.00 29.84 53 GLN E O 1
ATOM 2439 N N . LYS E 1 78 ? 50.464 109.122 84.056 1.00 31.74 54 LYS E N 1
ATOM 2440 C CA . LYS E 1 78 ? 51.549 109.528 83.148 1.00 32.08 54 LYS E CA 1
ATOM 2441 C C . LYS E 1 78 ? 51.018 109.801 81.730 1.00 32.15 54 LYS E C 1
ATOM 2442 O O . LYS E 1 78 ? 51.316 110.845 81.141 1.00 33.10 54 LYS E O 1
ATOM 2445 N N . ILE E 1 79 ? 50.202 108.885 81.198 1.00 31.21 55 ILE E N 1
ATOM 2446 C CA . ILE E 1 79 ? 49.627 109.047 79.850 1.00 29.06 55 ILE E CA 1
ATOM 2447 C C . ILE E 1 79 ? 48.592 110.201 79.798 1.00 28.39 55 ILE E C 1
ATOM 2448 O O . ILE E 1 79 ? 48.555 110.934 78.832 1.00 27.98 55 ILE E O 1
ATOM 2453 N N . TYR E 1 80 ? 47.764 110.362 80.826 1.00 28.36 56 TYR E N 1
ATOM 2454 C CA . TYR E 1 80 ? 46.800 111.467 80.850 1.00 28.94 56 TYR E CA 1
ATOM 2455 C C . TYR E 1 80 ? 47.474 112.823 81.025 1.00 28.95 56 TYR E C 1
ATOM 2456 O O . TYR E 1 80 ? 47.089 113.808 80.383 1.00 29.12 56 TYR E O 1
ATOM 2465 N N . ASP E 1 81 ? 48.490 112.866 81.873 1.00 29.12 57 ASP E N 1
ATOM 2466 C CA . ASP E 1 81 ? 49.239 114.086 82.111 1.00 29.10 57 ASP E CA 1
ATOM 2467 C C . ASP E 1 81 ? 49.772 114.636 80.815 1.00 29.44 57 ASP E C 1
ATOM 2468 O O . ASP E 1 81 ? 49.581 115.792 80.521 1.00 29.99 57 ASP E O 1
ATOM 2473 N N . ASP E 1 82 ? 50.466 113.814 80.052 1.00 30.51 58 ASP E N 1
ATOM 2474 C CA . ASP E 1 82 ? 50.964 114.240 78.752 1.00 31.96 58 ASP E CA 1
ATOM 2475 C C . ASP E 1 82 ? 49.825 114.756 77.887 1.00 31.66 58 ASP E C 1
ATOM 2476 O O . ASP E 1 82 ? 49.945 115.794 77.235 1.00 33.12 58 ASP E O 1
ATOM 2481 N N . TYR E 1 83 ? 48.731 114.022 77.853 1.00 30.32 59 TYR E N 1
ATOM 2482 C CA . TYR E 1 83 ? 47.615 114.442 77.053 1.00 29.92 59 TYR E CA 1
ATOM 2483 C C . TYR E 1 83 ? 47.161 115.826 77.527 1.00 30.99 59 TYR E C 1
ATOM 2484 O O . TYR E 1 83 ? 46.995 116.773 76.719 1.00 29.87 59 TYR E O 1
ATOM 2493 N N . TYR E 1 84 ? 46.946 115.957 78.835 1.00 31.59 60 TYR E N 1
ATOM 2494 C CA . TYR E 1 84 ? 46.496 117.247 79.364 1.00 32.45 60 TYR E CA 1
ATOM 2495 C C . TYR E 1 84 ? 47.504 118.327 79.055 1.00 31.70 60 TYR E C 1
ATOM 2496 O O . TYR E 1 84 ? 47.156 119.387 78.542 1.00 32.20 60 TYR E O 1
ATOM 2505 N N . THR E 1 85 ? 48.757 118.032 79.325 1.00 30.08 61 THR E N 1
ATOM 2506 C CA . THR E 1 85 ? 49.805 118.964 79.064 1.00 29.48 61 THR E CA 1
ATOM 2507 C C . THR E 1 85 ? 49.877 119.379 77.597 1.00 28.38 61 THR E C 1
ATOM 2508 O O . THR E 1 85 ? 49.886 120.562 77.291 1.00 28.03 61 THR E O 1
ATOM 2512 N N . GLN E 1 86 ? 49.917 118.428 76.683 1.00 26.97 62 GLN E N 1
ATOM 2513 C CA . GLN E 1 86 ? 50.046 118.808 75.269 1.00 26.80 62 GLN E CA 1
ATOM 2514 C C . GLN E 1 86 ? 48.831 119.526 74.661 1.00 24.22 62 GLN E C 1
ATOM 2515 O O . GLN E 1 86 ? 48.978 120.329 73.731 1.00 25.76 62 GLN E O 1
ATOM 2521 N N A THR E 1 87 ? 47.645 119.242 75.194 0.50 21.89 63 THR E N 1
ATOM 2522 N N B THR E 1 87 ? 47.651 119.275 75.206 0.50 22.21 63 THR E N 1
ATOM 2523 C CA A THR E 1 87 ? 46.419 119.842 74.687 0.50 19.12 63 THR E CA 1
ATOM 2524 C CA B THR E 1 87 ? 46.441 119.872 74.682 0.50 19.72 63 THR E CA 1
ATOM 2525 C C A THR E 1 87 ? 45.902 121.083 75.450 0.50 18.35 63 THR E C 1
ATOM 2526 C C B THR E 1 87 ? 45.911 121.100 75.440 0.50 18.66 63 THR E C 1
ATOM 2527 O O A THR E 1 87 ? 44.848 121.582 75.103 0.50 16.58 63 THR E O 1
ATOM 2528 O O B THR E 1 87 ? 44.862 121.604 75.084 0.50 16.90 63 THR E O 1
ATOM 2533 N N . SER E 1 88 ? 46.617 121.592 76.462 1.00 18.07 64 SER E N 1
ATOM 2534 C CA . SER E 1 88 ? 46.109 122.810 77.236 1.00 18.97 64 SER E CA 1
ATOM 2535 C C . SER E 1 88 ? 45.697 123.987 76.347 1.00 18.28 64 SER E C 1
ATOM 2536 O O . SER E 1 88 ? 44.559 124.461 76.361 1.00 18.02 64 SER E O 1
ATOM 2539 N N . ALA E 1 89 ? 46.685 124.493 75.630 1.00 17.19 65 ALA E N 1
ATOM 2540 C CA . ALA E 1 89 ? 46.478 125.576 74.718 1.00 16.05 65 ALA E CA 1
ATOM 2541 C C . ALA E 1 89 ? 45.312 125.297 73.734 1.00 15.05 65 ALA E C 1
ATOM 2542 O O . ALA E 1 89 ? 44.469 126.165 73.570 1.00 15.63 65 ALA E O 1
ATOM 2544 N N . LEU E 1 90 ? 45.282 124.142 73.057 1.00 14.21 66 LEU E N 1
ATOM 2545 C CA . LEU E 1 90 ? 44.197 123.849 72.124 1.00 15.09 66 LEU E CA 1
ATOM 2546 C C . LEU E 1 90 ? 42.900 123.985 72.790 1.00 15.09 66 LEU E C 1
ATOM 2547 O O . LEU E 1 90 ? 42.042 124.650 72.282 1.00 14.34 66 LEU E O 1
ATOM 2552 N N . ARG E 1 91 ? 42.761 123.289 73.917 1.00 15.77 67 ARG E N 1
ATOM 2553 C CA . ARG E 1 91 ? 41.543 123.250 74.677 1.00 16.54 67 ARG E CA 1
ATOM 2554 C C . ARG E 1 91 ? 41.048 124.620 75.062 1.00 16.30 67 ARG E C 1
ATOM 2555 O O . ARG E 1 91 ? 39.865 124.934 74.933 1.00 17.70 67 ARG E O 1
ATOM 2563 N N . GLN E 1 92 ? 41.938 125.457 75.507 1.00 15.85 68 GLN E N 1
ATOM 2564 C CA . GLN E 1 92 ? 41.554 126.799 75.862 1.00 16.80 68 GLN E CA 1
ATOM 2565 C C . GLN E 1 92 ? 41.036 127.614 74.645 1.00 16.72 68 GLN E C 1
ATOM 2566 O O . GLN E 1 92 ? 40.040 128.339 74.773 1.00 16.68 68 GLN E O 1
ATOM 2572 N N . GLN E 1 93 ? 41.703 127.533 73.492 1.00 16.55 69 GLN E N 1
ATOM 2573 C CA . GLN E 1 93 ? 41.202 128.238 72.300 1.00 18.80 69 GLN E CA 1
ATOM 2574 C C . GLN E 1 93 ? 39.871 127.722 71.846 1.00 18.89 69 GLN E C 1
ATOM 2575 O O . GLN E 1 93 ? 39.040 128.480 71.368 1.00 18.46 69 GLN E O 1
ATOM 2581 N N . LEU E 1 94 ? 39.696 126.412 71.953 1.00 20.08 70 LEU E N 1
ATOM 2582 C CA . LEU E 1 94 ? 38.466 125.779 71.546 1.00 20.55 70 LEU E CA 1
ATOM 2583 C C . LEU E 1 94 ? 37.410 126.348 72.449 1.00 19.00 70 LEU E C 1
ATOM 2584 O O . LEU E 1 94 ? 36.383 126.765 71.991 1.00 19.86 70 LEU E O 1
ATOM 2589 N N . ILE E 1 95 ? 37.693 126.432 73.726 1.00 17.50 71 ILE E N 1
ATOM 2590 C CA . ILE E 1 95 ? 36.718 126.985 74.626 1.00 18.09 71 ILE E CA 1
ATOM 2591 C C . ILE E 1 95 ? 36.425 128.430 74.249 1.00 19.57 71 ILE E C 1
ATOM 2592 O O . ILE E 1 95 ? 35.268 128.818 74.176 1.00 20.17 71 ILE E O 1
ATOM 2597 N N . SER E 1 96 ? 37.462 129.235 73.996 1.00 20.39 72 SER E N 1
ATOM 2598 C CA . SER E 1 96 ? 37.235 130.627 73.606 1.00 19.74 72 SER E CA 1
ATOM 2599 C C . SER E 1 96 ? 36.462 130.709 72.284 1.00 18.45 72 SER E C 1
ATOM 2600 O O . SER E 1 96 ? 35.516 131.454 72.146 1.00 17.05 72 SER E O 1
ATOM 2603 N N . LYS E 1 97 ? 36.842 129.909 71.314 1.00 18.50 73 LYS E N 1
ATOM 2604 C CA . LYS E 1 97 ? 36.167 129.998 70.047 1.00 19.04 73 LYS E CA 1
ATOM 2605 C C . LYS E 1 97 ? 34.716 129.619 70.183 1.00 19.62 73 LYS E C 1
ATOM 2606 O O . LYS E 1 97 ? 33.880 130.136 69.447 1.00 19.98 73 LYS E O 1
ATOM 2612 N N . ARG E 1 98 ? 34.411 128.739 71.140 1.00 19.28 74 ARG E N 1
ATOM 2613 C CA . ARG E 1 98 ? 33.038 128.315 71.336 1.00 19.65 74 ARG E CA 1
ATOM 2614 C C . ARG E 1 98 ? 32.245 129.446 72.012 1.00 17.11 74 ARG E C 1
ATOM 2615 O O . ARG E 1 98 ? 31.052 129.630 71.778 1.00 14.57 74 ARG E O 1
ATOM 2623 N N . TYR E 1 99 ? 32.906 130.215 72.853 1.00 15.37 75 TYR E N 1
ATOM 2624 C CA . TYR E 1 99 ? 32.235 131.338 73.415 1.00 13.91 75 TYR E CA 1
ATOM 2625 C C . TYR E 1 99 ? 31.960 132.376 72.290 1.00 15.68 75 TYR E C 1
ATOM 2626 O O . TYR E 1 99 ? 30.840 132.908 72.200 1.00 14.42 75 TYR E O 1
ATOM 2635 N N . GLU E 1 100 ? 32.912 132.656 71.398 1.00 15.80 76 GLU E N 1
ATOM 2636 C CA . GLU E 1 100 ? 32.533 133.650 70.412 1.00 17.51 76 GLU E CA 1
ATOM 2637 C C . GLU E 1 100 ? 31.445 133.143 69.570 1.00 16.57 76 GLU E C 1
ATOM 2638 O O . GLU E 1 100 ? 30.527 133.903 69.276 1.00 19.16 76 GLU E O 1
ATOM 2644 N N . TYR E 1 101 ? 31.494 131.865 69.229 1.00 15.21 77 TYR E N 1
ATOM 2645 C CA . TYR E 1 101 ? 30.444 131.259 68.413 1.00 13.51 77 TYR E CA 1
ATOM 2646 C C . TYR E 1 101 ? 29.084 131.644 68.997 1.00 12.93 77 TYR E C 1
ATOM 2647 O O . TYR E 1 101 ? 28.234 132.214 68.316 1.00 12.25 77 TYR E O 1
ATOM 2656 N N . ASN E 1 102 ? 28.910 131.410 70.287 1.00 12.67 78 ASN E N 1
ATOM 2657 C CA . ASN E 1 102 ? 27.649 131.740 70.943 1.00 12.21 78 ASN E CA 1
ATOM 2658 C C . ASN E 1 102 ? 27.370 133.215 71.000 1.00 12.84 78 ASN E C 1
ATOM 2659 O O . ASN E 1 102 ? 26.209 133.625 70.818 1.00 13.48 78 ASN E O 1
ATOM 2664 N N . ALA E 1 103 ? 28.415 134.027 71.236 1.00 13.00 79 ALA E N 1
ATOM 2665 C CA . ALA E 1 103 ? 28.226 135.461 71.263 1.00 12.66 79 ALA E CA 1
ATOM 2666 C C . ALA E 1 103 ? 27.655 135.850 69.882 1.00 13.88 79 ALA E C 1
ATOM 2667 O O . ALA E 1 103 ? 26.705 136.617 69.796 1.00 13.66 79 ALA E O 1
ATOM 2669 N N . LEU E 1 104 ? 28.164 135.255 68.814 1.00 14.38 80 LEU E N 1
ATOM 2670 C CA . LEU E 1 104 ? 27.649 135.558 67.493 1.00 15.84 80 LEU E CA 1
ATOM 2671 C C . LEU E 1 104 ? 26.214 135.076 67.252 1.00 18.04 80 LEU E C 1
ATOM 2672 O O . LEU E 1 104 ? 25.434 135.749 66.544 1.00 18.32 80 LEU E O 1
ATOM 2677 N N . LEU E 1 105 ? 25.843 133.908 67.774 1.00 19.04 81 LEU E N 1
ATOM 2678 C CA . LEU E 1 105 ? 24.469 133.421 67.507 1.00 18.72 81 LEU E CA 1
ATOM 2679 C C . LEU E 1 105 ? 23.428 134.316 68.182 1.00 19.46 81 LEU E C 1
ATOM 2680 O O . LEU E 1 105 ? 22.311 134.450 67.711 1.00 17.47 81 LEU E O 1
ATOM 2685 N N . THR E 1 106 ? 23.827 134.960 69.271 1.00 21.52 82 THR E N 1
ATOM 2686 C CA . THR E 1 106 ? 22.912 135.787 70.043 1.00 23.25 82 THR E CA 1
ATOM 2687 C C . THR E 1 106 ? 23.004 137.295 69.667 1.00 26.33 82 THR E C 1
ATOM 2688 O O . THR E 1 106 ? 22.363 138.151 70.275 1.00 25.35 82 THR E O 1
ATOM 2692 N N . ALA E 1 107 ? 23.777 137.606 68.640 1.00 30.86 83 ALA E N 1
ATOM 2693 C CA . ALA E 1 107 ? 23.884 138.970 68.179 1.00 36.01 83 ALA E CA 1
ATOM 2694 C C . ALA E 1 107 ? 22.519 139.454 67.701 1.00 41.58 83 ALA E C 1
ATOM 2695 O O . ALA E 1 107 ? 21.731 138.666 67.216 1.00 40.32 83 ALA E O 1
ATOM 2697 N N . SER E 1 108 ? 22.273 140.765 67.827 1.00 50.02 84 SER E N 1
ATOM 2698 C CA . SER E 1 108 ? 20.977 141.391 67.456 1.00 55.40 84 SER E CA 1
ATOM 2699 C C . SER E 1 108 ? 20.612 141.051 66.034 1.00 57.01 84 SER E C 1
ATOM 2700 O O . SER E 1 108 ? 19.432 140.938 65.726 1.00 59.80 84 SER E O 1
ATOM 2703 N N . SER E 1 109 ? 21.605 140.933 65.159 1.00 57.68 85 SER E N 1
ATOM 2704 C CA . SER E 1 109 ? 21.320 140.449 63.812 1.00 59.22 85 SER E CA 1
ATOM 2705 C C . SER E 1 109 ? 22.413 139.406 63.490 1.00 57.22 85 SER E C 1
ATOM 2706 O O . SER E 1 109 ? 23.562 139.745 63.284 1.00 57.99 85 SER E O 1
ATOM 2709 N N . PRO E 1 110 ? 22.045 138.133 63.465 1.00 55.16 86 PRO E N 1
ATOM 2710 C CA . PRO E 1 110 ? 23.070 137.117 63.268 1.00 53.42 86 PRO E CA 1
ATOM 2711 C C . PRO E 1 110 ? 23.756 137.223 61.923 1.00 51.14 86 PRO E C 1
ATOM 2712 O O . PRO E 1 110 ? 23.082 137.267 60.909 1.00 51.24 86 PRO E O 1
ATOM 2716 N N . ASP E 1 111 ? 25.087 137.262 61.936 1.00 48.76 87 ASP E N 1
ATOM 2717 C CA . ASP E 1 111 ? 25.875 137.364 60.727 1.00 47.10 87 ASP E CA 1
ATOM 2718 C C . ASP E 1 111 ? 26.384 136.004 60.296 1.00 45.29 87 ASP E C 1
ATOM 2719 O O . ASP E 1 111 ? 27.358 135.484 60.827 1.00 46.33 87 ASP E O 1
ATOM 2724 N N . THR E 1 112 ? 25.749 135.460 59.282 1.00 43.15 88 THR E N 1
ATOM 2725 C CA . THR E 1 112 ? 26.056 134.133 58.800 1.00 41.54 88 THR E CA 1
ATOM 2726 C C . THR E 1 112 ? 27.479 133.865 58.429 1.00 40.15 88 THR E C 1
ATOM 2727 O O . THR E 1 112 ? 27.989 132.820 58.739 1.00 38.25 88 THR E O 1
ATOM 2731 N N . ALA E 1 113 ? 28.115 134.797 57.740 1.00 40.74 89 ALA E N 1
ATOM 2732 C CA . ALA E 1 113 ? 29.493 134.578 57.293 1.00 40.17 89 ALA E CA 1
ATOM 2733 C C . ALA E 1 113 ? 30.394 134.412 58.491 1.00 39.66 89 ALA E C 1
ATOM 2734 O O . ALA E 1 113 ? 31.188 133.462 58.563 1.00 38.22 89 ALA E O 1
ATOM 2736 N N . LYS E 1 114 ? 30.266 135.320 59.449 1.00 39.14 90 LYS E N 1
ATOM 2737 C CA . LYS E 1 114 ? 31.138 135.242 60.608 1.00 39.78 90 LYS E CA 1
ATOM 2738 C C . LYS E 1 114 ? 30.944 133.956 61.386 1.00 38.04 90 LYS E C 1
ATOM 2739 O O . LYS E 1 114 ? 31.919 133.352 61.815 1.00 37.85 90 LYS E O 1
ATOM 2745 N N . ILE E 1 115 ? 29.685 133.556 61.558 1.00 35.71 91 ILE E N 1
ATOM 2746 C CA . ILE E 1 115 ? 29.374 132.399 62.325 1.00 34.39 91 ILE E CA 1
ATOM 2747 C C . ILE E 1 115 ? 29.987 131.211 61.681 1.00 34.69 91 ILE E C 1
ATOM 2748 O O . ILE E 1 115 ? 30.611 130.433 62.357 1.00 36.60 91 ILE E O 1
ATOM 2753 N N . ASN E 1 116 ? 29.841 131.060 60.376 1.00 34.69 92 ASN E N 1
ATOM 2754 C CA . ASN E 1 116 ? 30.440 129.913 59.678 1.00 34.41 92 ASN E CA 1
ATOM 2755 C C . ASN E 1 116 ? 31.981 129.973 59.810 1.00 34.47 92 ASN E C 1
ATOM 2756 O O . ASN E 1 116 ? 32.664 128.946 59.924 1.00 35.80 92 ASN E O 1
ATOM 2761 N N . ALA E 1 117 ? 32.527 131.185 59.798 1.00 32.76 93 ALA E N 1
ATOM 2762 C CA . ALA E 1 117 ? 33.964 131.356 59.911 1.00 31.19 93 ALA E CA 1
ATOM 2763 C C . ALA E 1 117 ? 34.459 130.810 61.258 1.00 29.57 93 ALA E C 1
ATOM 2764 O O . ALA E 1 117 ? 35.500 130.115 61.308 1.00 27.95 93 ALA E O 1
ATOM 2766 N N . VAL E 1 118 ? 33.723 131.120 62.334 1.00 27.04 94 VAL E N 1
ATOM 2767 C CA . VAL E 1 118 ? 34.129 130.658 63.672 1.00 26.85 94 VAL E CA 1
ATOM 2768 C C . VAL E 1 118 ? 33.967 129.132 63.764 1.00 27.64 94 VAL E C 1
ATOM 2769 O O . VAL E 1 118 ? 34.781 128.448 64.323 1.00 26.74 94 VAL E O 1
ATOM 2773 N N . ALA E 1 119 ? 32.895 128.622 63.194 1.00 29.36 95 ALA E N 1
ATOM 2774 C CA . ALA E 1 119 ? 32.635 127.201 63.207 1.00 30.13 95 ALA E CA 1
ATOM 2775 C C . ALA E 1 119 ? 33.775 126.463 62.559 1.00 30.63 95 ALA E C 1
ATOM 2776 O O . ALA E 1 119 ? 34.177 125.434 63.111 1.00 33.49 95 ALA E O 1
ATOM 2778 N N . LYS E 1 120 ? 34.320 126.960 61.435 1.00 29.67 96 LYS E N 1
ATOM 2779 C CA . LYS E 1 120 ? 35.431 126.237 60.771 1.00 28.94 96 LYS E CA 1
ATOM 2780 C C . LYS E 1 120 ? 36.653 126.269 61.640 1.00 27.98 96 LYS E C 1
ATOM 2781 O O . LYS E 1 120 ? 37.495 125.387 61.599 1.00 28.12 96 LYS E O 1
ATOM 2785 N N . GLU E 1 121 ? 36.736 127.289 62.457 1.00 28.76 97 GLU E N 1
ATOM 2786 C CA . GLU E 1 121 ? 37.847 127.425 63.362 1.00 29.89 97 GLU E CA 1
ATOM 2787 C C . GLU E 1 121 ? 37.725 126.386 64.439 1.00 30.78 97 GLU E C 1
ATOM 2788 O O . GLU E 1 121 ? 38.702 125.857 64.915 1.00 32.02 97 GLU E O 1
ATOM 2794 N N . MET E 1 122 ? 36.505 126.085 64.826 1.00 33.22 98 MET E N 1
ATOM 2795 C CA . MET E 1 122 ? 36.281 125.047 65.806 1.00 34.09 98 MET E CA 1
AT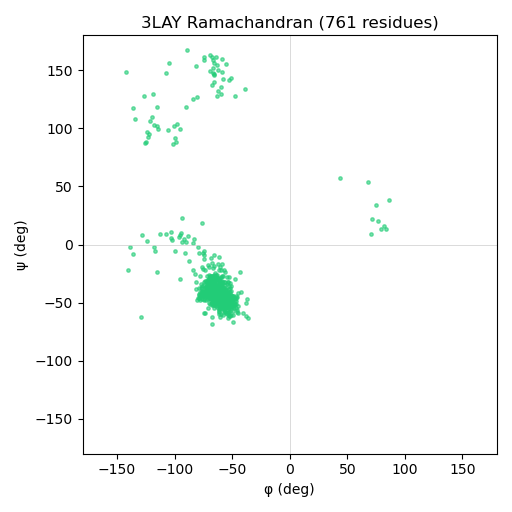OM 2796 C C . MET E 1 122 ? 36.538 123.702 65.164 1.00 34.76 98 MET E C 1
ATOM 2797 O O . MET E 1 122 ? 37.069 122.824 65.832 1.00 37.40 98 MET E O 1
ATOM 2802 N N . GLU E 1 123 ? 36.177 123.492 63.896 1.00 34.27 99 GLU E N 1
ATOM 2803 C CA . GLU E 1 123 ? 36.510 122.203 63.295 1.00 34.46 99 GLU E CA 1
ATOM 2804 C C . GLU E 1 123 ? 37.961 121.896 63.548 1.00 33.63 99 GLU E C 1
ATOM 2805 O O . GLU E 1 123 ? 38.270 120.970 64.298 1.00 33.07 99 GLU E O 1
ATOM 2811 N N . SER E 1 124 ? 38.841 122.702 62.943 1.00 32.41 100 SER E N 1
ATOM 2812 C CA . SER E 1 124 ? 40.269 122.508 63.073 1.00 32.71 100 SER E CA 1
ATOM 2813 C C . SER E 1 124 ? 40.715 122.228 64.483 1.00 32.37 100 SER E C 1
ATOM 2814 O O . SER E 1 124 ? 41.397 121.243 64.731 1.00 33.46 100 SER E O 1
ATOM 2817 N N . LEU E 1 125 ? 40.332 123.070 65.424 1.00 31.70 101 LEU E N 1
ATOM 2818 C CA . LEU E 1 125 ? 40.817 122.852 66.769 1.00 31.76 101 LEU E CA 1
ATOM 2819 C C . LEU E 1 125 ? 40.321 121.539 67.220 1.00 32.03 101 LEU E C 1
ATOM 2820 O O . LEU E 1 125 ? 41.033 120.801 67.854 1.00 32.35 101 LEU E O 1
ATOM 2825 N N . GLY E 1 126 ? 39.092 121.227 66.842 1.00 32.89 102 GLY E N 1
ATOM 2826 C CA . GLY E 1 126 ? 38.480 119.980 67.212 1.00 33.23 102 GLY E CA 1
ATOM 2827 C C . GLY E 1 126 ? 39.209 118.815 66.614 1.00 34.68 102 GLY E C 1
ATOM 2828 O O . GLY E 1 126 ? 39.449 117.833 67.282 1.00 36.85 102 GLY E O 1
ATOM 2829 N N . GLN E 1 127 ? 39.574 118.912 65.349 1.00 35.15 103 GLN E N 1
ATOM 2830 C CA . GLN E 1 127 ? 40.265 117.823 64.709 1.00 35.61 103 GLN E CA 1
ATOM 2831 C C . GLN E 1 127 ? 41.622 117.607 65.350 1.00 35.11 103 GLN E C 1
ATOM 2832 O O . GLN E 1 127 ? 42.134 116.502 65.367 1.00 33.81 103 GLN E O 1
ATOM 2838 N N . LYS E 1 128 ? 42.210 118.677 65.863 1.00 36.01 104 LYS E N 1
ATOM 2839 C CA . LYS E 1 128 ? 43.523 118.589 66.455 1.00 36.78 104 LYS E CA 1
ATOM 2840 C C . LYS E 1 128 ? 43.409 117.958 67.844 1.00 38.04 104 LYS E C 1
ATOM 2841 O O . LYS E 1 128 ? 44.297 117.193 68.257 1.00 38.63 104 LYS E O 1
ATOM 2845 N N . LEU E 1 129 ? 42.317 118.232 68.555 1.00 37.90 105 LEU E N 1
ATOM 2846 C CA . LEU E 1 129 ? 42.125 117.586 69.847 1.00 38.94 105 LEU E CA 1
ATOM 2847 C C . LEU E 1 129 ? 41.871 116.088 69.721 1.00 39.80 105 LEU E C 1
ATOM 2848 O O . LEU E 1 129 ? 42.391 115.280 70.494 1.00 39.22 105 LEU E O 1
ATOM 2853 N N . ASP E 1 130 ? 41.052 115.735 68.748 1.00 40.65 106 ASP E N 1
ATOM 2854 C CA . ASP E 1 130 ? 40.713 114.347 68.515 1.00 41.97 106 ASP E CA 1
ATOM 2855 C C . ASP E 1 130 ? 41.952 113.594 68.178 1.00 42.39 106 ASP E C 1
ATOM 2856 O O . ASP E 1 130 ? 42.197 112.502 68.671 1.00 42.80 106 ASP E O 1
ATOM 2861 N N . GLU E 1 131 ? 42.762 114.225 67.365 1.00 43.49 107 GLU E N 1
ATOM 2862 C CA . GLU E 1 131 ? 43.982 113.625 66.894 1.00 45.32 107 GLU E CA 1
ATOM 2863 C C . GLU E 1 131 ? 44.931 113.305 68.076 1.00 45.09 107 GLU E C 1
ATOM 2864 O O . GLU E 1 131 ? 45.767 112.432 67.951 1.00 46.07 107 GLU E O 1
ATOM 2870 N N . GLN E 1 132 ? 44.772 113.975 69.225 1.00 44.97 108 GLN E N 1
ATOM 2871 C CA . GLN E 1 132 ? 45.613 113.707 70.393 1.00 44.87 108 GLN E CA 1
ATOM 2872 C C . GLN E 1 132 ? 44.943 112.744 71.318 1.00 45.47 108 GLN E C 1
ATOM 2873 O O . GLN E 1 132 ? 45.615 112.017 72.063 1.00 46.80 108 GLN E O 1
ATOM 2879 N N . ARG E 1 133 ? 43.613 112.761 71.321 1.00 45.18 109 ARG E N 1
ATOM 2880 C CA . ARG E 1 133 ? 42.848 111.837 72.144 1.00 44.36 109 ARG E CA 1
ATOM 2881 C C . ARG E 1 133 ? 43.036 110.409 71.669 1.00 42.10 109 ARG E C 1
ATOM 2882 O O . ARG E 1 133 ? 42.956 109.460 72.453 1.00 41.75 109 ARG E O 1
ATOM 2890 N N . VAL E 1 134 ? 43.224 110.270 70.363 1.00 39.65 110 VAL E N 1
ATOM 2891 C CA . VAL E 1 134 ? 43.484 108.989 69.747 1.00 37.75 110 VAL E CA 1
ATOM 2892 C C . VAL E 1 134 ? 44.907 108.533 70.097 1.00 37.97 110 VAL E C 1
ATOM 2893 O O . VAL E 1 134 ? 45.110 107.370 70.414 1.00 36.21 110 VAL E O 1
ATOM 2897 N N . LYS E 1 135 ? 45.898 109.429 70.084 1.00 38.62 111 LYS E N 1
ATOM 2898 C CA . LYS E 1 135 ? 47.244 108.997 70.500 1.00 38.91 111 LYS E CA 1
ATOM 2899 C C . LYS E 1 135 ? 47.145 108.489 71.948 1.00 38.06 111 LYS E C 1
ATOM 2900 O O . LYS E 1 135 ? 47.793 107.529 72.346 1.00 36.82 111 LYS E O 1
ATOM 2904 N N . ARG E 1 136 ? 46.287 109.121 72.724 1.00 37.42 112 ARG E N 1
ATOM 2905 C CA . ARG E 1 136 ? 46.150 108.756 74.117 1.00 37.36 112 ARG E CA 1
ATOM 2906 C C . ARG E 1 136 ? 45.471 107.401 74.255 1.00 38.84 112 ARG E C 1
ATOM 2907 O O . ARG E 1 136 ? 45.983 106.502 74.917 1.00 38.91 112 ARG E O 1
ATOM 2915 N N . ASP E 1 137 ? 44.299 107.269 73.646 1.00 38.88 113 ASP E N 1
ATOM 2916 C CA . ASP E 1 137 ? 43.601 106.036 73.695 1.00 38.82 113 ASP E CA 1
ATOM 2917 C C . ASP E 1 137 ? 44.546 104.958 73.240 1.00 39.96 113 ASP E C 1
ATOM 2918 O O . ASP E 1 137 ? 44.574 103.873 73.826 1.00 42.62 113 ASP E O 1
ATOM 2923 N N . VAL E 1 138 ? 45.331 105.230 72.207 1.00 40.15 114 VAL E N 1
ATOM 2924 C CA . VAL E 1 138 ? 46.264 104.215 71.732 1.00 40.07 114 VAL E CA 1
ATOM 2925 C C . VAL E 1 138 ? 47.359 103.954 72.719 1.00 41.24 114 VAL E C 1
ATOM 2926 O O . VAL E 1 138 ? 47.706 102.815 72.934 1.00 44.39 114 VAL E O 1
ATOM 2930 N N . ALA E 1 139 ? 47.910 104.980 73.333 1.00 42.85 115 ALA E N 1
ATOM 2931 C CA . ALA E 1 139 ? 48.986 104.763 74.323 1.00 43.75 115 ALA E CA 1
ATOM 2932 C C . ALA E 1 139 ? 48.476 103.851 75.432 1.00 44.50 115 ALA E C 1
ATOM 2933 O O . ALA E 1 139 ? 49.169 102.969 75.869 1.00 46.52 115 ALA E O 1
ATOM 2935 N N . MET E 1 140 ? 47.254 104.073 75.877 1.00 45.56 116 MET E N 1
ATOM 2936 C CA . MET E 1 140 ? 46.661 103.267 76.928 1.00 46.86 116 MET E CA 1
ATOM 2937 C C . MET E 1 140 ? 46.580 101.806 76.553 1.00 47.61 116 MET E C 1
ATOM 2938 O O . MET E 1 140 ? 47.143 100.948 77.236 1.00 47.96 116 MET E O 1
ATOM 2943 N N . ALA E 1 141 ? 45.872 101.532 75.469 1.00 48.60 117 ALA E N 1
ATOM 2944 C CA . ALA E 1 141 ? 45.698 100.173 74.999 1.00 50.59 117 ALA E CA 1
ATOM 2945 C C . ALA E 1 141 ? 47.050 99.444 74.839 1.00 52.91 117 ALA E C 1
ATOM 2946 O O . ALA E 1 141 ? 47.170 98.245 75.167 1.00 53.12 117 ALA E O 1
ATOM 2948 N N . GLN E 1 142 ? 48.068 100.157 74.361 1.00 54.76 118 GLN E N 1
ATOM 2949 C CA . GLN E 1 142 ? 49.378 99.535 74.212 1.00 56.40 118 GLN E CA 1
ATOM 2950 C C . GLN E 1 142 ? 50.038 99.272 75.545 1.00 57.35 118 GLN E C 1
ATOM 2951 O O . GLN E 1 142 ? 50.723 98.255 75.708 1.00 57.09 118 GLN E O 1
ATOM 2957 N N . ALA E 1 143 ? 49.805 100.155 76.505 1.00 58.74 119 ALA E N 1
ATOM 2958 C CA . ALA E 1 143 ? 50.331 99.953 77.839 1.00 60.45 119 ALA E CA 1
ATOM 2959 C C . ALA E 1 143 ? 49.636 98.730 78.385 1.00 62.68 119 ALA E C 1
ATOM 2960 O O . ALA E 1 143 ? 49.994 98.225 79.432 1.00 62.15 119 ALA E O 1
ATOM 2962 N N . GLY E 1 144 ? 48.628 98.260 77.658 1.00 65.64 120 GLY E N 1
ATOM 2963 C CA . GLY E 1 144 ? 47.864 97.111 78.084 1.00 68.22 120 GLY E CA 1
ATOM 2964 C C . GLY E 1 144 ? 47.082 97.505 79.309 1.00 70.75 120 GLY E C 1
ATOM 2965 O O . GLY E 1 144 ? 47.179 96.876 80.340 1.00 70.36 120 GLY E O 1
ATOM 2966 N N . ILE E 1 145 ? 46.324 98.584 79.190 1.00 75.00 121 ILE E N 1
ATOM 2967 C CA . ILE E 1 145 ? 45.504 99.087 80.288 1.00 78.32 121 ILE E CA 1
ATOM 2968 C C . ILE E 1 145 ? 44.009 99.080 79.935 1.00 80.87 121 ILE E C 1
ATOM 2969 O O . ILE E 1 145 ? 43.614 99.563 78.883 1.00 82.46 121 ILE E O 1
ATOM 2974 N N . PRO E 1 146 ? 43.184 98.501 80.813 1.00 84.01 122 PRO E N 1
ATOM 2975 C CA . PRO E 1 146 ? 41.709 98.346 80.708 1.00 85.42 122 PRO E CA 1
ATOM 2976 C C . PRO E 1 146 ? 40.922 99.498 80.019 1.00 85.91 122 PRO E C 1
ATOM 2977 O O . PRO E 1 146 ? 40.597 100.519 80.647 1.00 87.11 122 PRO E O 1
ATOM 2981 N N . LEU F 1 68 ? 9.694 129.988 73.803 1.00 80.79 44 LEU F N 1
ATOM 2982 C CA . LEU F 1 68 ? 8.653 130.328 74.849 1.00 80.76 44 LEU F CA 1
ATOM 2983 C C . LEU F 1 68 ? 7.242 130.485 74.207 1.00 79.56 44 LEU F C 1
ATOM 2984 O O . LEU F 1 68 ? 6.268 129.899 74.704 1.00 79.53 44 LEU F O 1
ATOM 2989 N N . THR F 1 69 ? 7.130 131.240 73.109 1.00 77.46 45 THR F N 1
ATOM 2990 C CA . THR F 1 69 ? 5.837 131.376 72.402 1.00 76.63 45 THR F CA 1
ATOM 2991 C C . THR F 1 69 ? 5.376 130.055 71.768 1.00 74.67 45 THR F C 1
ATOM 2992 O O . THR F 1 69 ? 6.212 129.234 71.404 1.00 77.14 45 THR F O 1
ATOM 2996 N N . THR F 1 70 ? 4.070 129.843 71.610 1.00 70.30 46 THR F N 1
ATOM 2997 C CA . THR F 1 70 ? 3.604 128.624 70.948 1.00 66.77 46 THR F CA 1
ATOM 2998 C C . THR F 1 70 ? 4.150 128.631 69.513 1.00 63.63 46 THR F C 1
ATOM 2999 O O . THR F 1 70 ? 4.835 127.698 69.107 1.00 63.36 46 THR F O 1
ATOM 3003 N N . GLU F 1 71 ? 3.841 129.682 68.752 1.00 59.82 47 GLU F N 1
ATOM 3004 C CA . GLU F 1 71 ? 4.345 129.836 67.371 1.00 56.80 47 GLU F CA 1
ATOM 3005 C C . GLU F 1 71 ? 5.845 129.529 67.238 1.00 53.95 47 GLU F C 1
ATOM 3006 O O . GLU F 1 71 ? 6.279 128.843 66.301 1.00 52.89 47 GLU F O 1
ATOM 3009 N N . GLN F 1 72 ? 6.625 130.059 68.178 1.00 50.82 48 GLN F N 1
ATOM 3010 C CA . GLN F 1 72 ? 8.073 129.840 68.223 1.00 48.66 48 GLN F CA 1
ATOM 3011 C C . GLN F 1 72 ? 8.387 128.388 68.514 1.00 46.18 48 GLN F C 1
ATOM 3012 O O . GLN F 1 72 ? 9.162 127.745 67.814 1.00 45.26 48 GLN F O 1
ATOM 3018 N N . GLN F 1 73 ? 7.770 127.894 69.578 1.00 43.78 49 GLN F N 1
ATOM 3019 C CA . GLN F 1 73 ? 7.908 126.514 70.004 1.00 41.17 49 GLN F CA 1
ATOM 3020 C C . GLN F 1 73 ? 7.741 125.608 68.790 1.00 38.50 49 GLN F C 1
ATOM 3021 O O . GLN F 1 73 ? 8.498 124.667 68.603 1.00 36.76 49 GLN F O 1
ATOM 3023 N N . ALA F 1 74 ? 6.737 125.912 67.976 1.00 36.12 50 ALA F N 1
ATOM 3024 C CA . ALA F 1 74 ? 6.464 125.142 66.791 1.00 34.65 50 ALA F CA 1
ATOM 3025 C C . ALA F 1 74 ? 7.603 125.314 65.810 1.00 32.61 50 ALA F C 1
ATOM 3026 O O . ALA F 1 74 ? 8.034 124.346 65.194 1.00 32.59 50 ALA F O 1
ATOM 3028 N N . THR F 1 75 ? 8.098 126.531 65.647 1.00 30.76 51 THR F N 1
ATOM 3029 C CA . THR F 1 75 ? 9.196 126.725 64.706 1.00 29.69 51 THR F CA 1
ATOM 3030 C C . THR F 1 75 ? 10.483 125.931 65.090 1.00 29.86 51 THR F C 1
ATOM 3031 O O . THR F 1 75 ? 11.094 125.276 64.240 1.00 30.52 51 THR F O 1
ATOM 3035 N N . ALA F 1 76 ? 10.845 125.969 66.372 1.00 28.32 52 ALA F N 1
ATOM 3036 C CA . ALA F 1 76 ? 12.009 125.281 66.900 1.00 27.62 52 ALA F CA 1
ATOM 3037 C C . ALA F 1 76 ? 11.876 123.780 66.822 1.00 27.61 52 ALA F C 1
ATOM 3038 O O . ALA F 1 76 ? 12.827 123.052 66.565 1.00 26.47 52 ALA F O 1
ATOM 3040 N N . GLN F 1 77 ? 10.685 123.319 67.108 1.00 28.39 53 GLN F N 1
ATOM 3041 C CA . GLN F 1 77 ? 10.410 121.929 67.043 1.00 29.03 53 GLN F CA 1
ATOM 3042 C C . GLN F 1 77 ? 10.610 121.549 65.580 1.00 28.83 53 GLN F C 1
ATOM 3043 O O . GLN F 1 77 ? 11.235 120.532 65.294 1.00 27.54 53 GLN F O 1
ATOM 3049 N N . LYS F 1 78 ? 10.138 122.397 64.659 1.00 29.11 54 LYS F N 1
ATOM 3050 C CA . LYS F 1 78 ? 10.258 122.100 63.243 1.00 30.54 54 LYS F CA 1
ATOM 3051 C C . LYS F 1 78 ? 11.694 122.133 62.771 1.00 30.87 54 LYS F C 1
ATOM 3052 O O . LYS F 1 78 ? 12.114 121.286 62.003 1.00 32.41 54 LYS F O 1
ATOM 3056 N N . ILE F 1 79 ? 12.469 123.101 63.224 1.00 31.17 55 ILE F N 1
ATOM 3057 C CA . ILE F 1 79 ? 13.867 123.179 62.785 1.00 30.27 55 ILE F CA 1
ATOM 3058 C C . ILE F 1 79 ? 14.650 121.959 63.285 1.00 31.17 55 ILE F C 1
ATOM 3059 O O . ILE F 1 79 ? 15.471 121.396 62.572 1.00 31.35 55 ILE F O 1
ATOM 3064 N N . TYR F 1 80 ? 14.381 121.557 64.513 1.00 31.74 56 TYR F N 1
ATOM 3065 C CA . TYR F 1 80 ? 15.035 120.401 65.094 1.00 32.92 56 TYR F CA 1
ATOM 3066 C C . TYR F 1 80 ? 14.566 119.067 64.454 1.00 33.13 56 TYR F C 1
ATOM 3067 O O . TYR F 1 80 ? 15.376 118.160 64.246 1.00 32.60 56 TYR F O 1
ATOM 3076 N N . ASP F 1 81 ? 13.269 118.941 64.166 1.00 33.60 57 ASP F N 1
ATOM 3077 C CA . ASP F 1 81 ? 12.755 117.748 63.487 1.00 33.80 57 ASP F CA 1
ATOM 3078 C C . ASP F 1 81 ? 13.577 117.578 62.197 1.00 33.16 57 ASP F C 1
ATOM 3079 O O . ASP F 1 81 ? 14.110 116.498 61.929 1.00 33.51 57 ASP F O 1
ATOM 3084 N N . ASP F 1 82 ? 13.671 118.650 61.404 1.00 31.57 58 ASP F N 1
ATOM 3085 C CA . ASP F 1 82 ? 14.455 118.632 60.177 1.00 30.98 58 ASP F CA 1
ATOM 3086 C C . ASP F 1 82 ? 15.883 118.119 60.395 1.00 29.37 58 ASP F C 1
ATOM 3087 O O . ASP F 1 82 ? 16.321 117.207 59.684 1.00 29.48 58 ASP F O 1
ATOM 3092 N N . TYR F 1 83 ? 16.590 118.709 61.370 1.00 26.91 59 TYR F N 1
ATOM 3093 C CA . TYR F 1 83 ? 17.942 118.318 61.729 1.00 24.92 59 TYR F CA 1
ATOM 3094 C C . TYR F 1 83 ? 18.072 116.815 61.994 1.00 25.95 59 TYR F C 1
ATOM 3095 O O . TYR F 1 83 ? 18.945 116.166 61.436 1.00 24.34 59 TYR F O 1
ATOM 3104 N N . TYR F 1 84 ? 17.221 116.259 62.842 1.00 27.41 60 TYR F N 1
ATOM 3105 C CA . TYR F 1 84 ? 17.344 114.834 63.154 1.00 30.26 60 TYR F CA 1
ATOM 3106 C C . TYR F 1 84 ? 17.017 113.984 61.966 1.00 29.94 60 TYR F C 1
ATOM 3107 O O . TYR F 1 84 ? 17.727 113.038 61.653 1.00 29.73 60 TYR F O 1
ATOM 3116 N N . THR F 1 85 ? 15.936 114.343 61.296 1.00 30.59 61 THR F N 1
ATOM 3117 C CA . THR F 1 85 ? 15.498 113.604 60.159 1.00 30.64 61 THR F CA 1
ATOM 3118 C C . THR F 1 85 ? 16.698 113.525 59.230 1.00 29.93 61 THR F C 1
ATOM 3119 O O . THR F 1 85 ? 17.198 112.440 58.941 1.00 30.75 61 THR F O 1
ATOM 3123 N N . GLN F 1 86 ? 17.231 114.678 58.869 1.00 28.48 62 GLN F N 1
ATOM 3124 C CA . GLN F 1 86 ? 18.352 114.758 57.939 1.00 28.51 62 GLN F CA 1
ATOM 3125 C C . GLN F 1 86 ? 19.716 114.179 58.373 1.00 26.66 62 GLN F C 1
ATOM 3126 O O . GLN F 1 86 ? 20.535 113.904 57.530 1.00 26.99 62 GLN F O 1
ATOM 3132 N N . THR F 1 87 ? 19.957 113.972 59.658 1.00 25.14 63 THR F N 1
ATOM 3133 C CA . THR F 1 87 ? 21.267 113.495 60.121 1.00 24.04 63 THR F CA 1
ATOM 3134 C C . THR F 1 87 ? 21.161 112.104 60.676 1.00 23.35 63 THR F C 1
ATOM 3135 O O . THR F 1 87 ? 22.112 111.539 61.267 1.00 22.92 63 THR F O 1
ATOM 3139 N N . SER F 1 88 ? 20.000 111.528 60.470 1.00 22.13 64 SER F N 1
ATOM 3140 C CA . SER F 1 88 ? 19.739 110.248 61.019 1.00 21.51 64 SER F CA 1
ATOM 3141 C C . SER F 1 88 ? 20.767 109.215 60.592 1.00 19.18 64 SER F C 1
ATOM 3142 O O . SER F 1 88 ? 21.423 108.628 61.438 1.00 19.66 64 SER F O 1
ATOM 3145 N N . ALA F 1 89 ? 20.920 109.001 59.290 1.00 17.75 65 ALA F N 1
ATOM 3146 C CA . ALA F 1 89 ? 21.886 108.027 58.782 1.00 16.76 65 ALA F CA 1
ATOM 3147 C C . ALA F 1 89 ? 23.283 108.370 59.238 1.00 17.93 65 ALA F C 1
ATOM 3148 O O . ALA F 1 89 ? 24.071 107.486 59.578 1.00 20.63 65 ALA F O 1
ATOM 3150 N N . LEU F 1 90 ? 23.580 109.656 59.272 1.00 18.66 66 LEU F N 1
ATOM 3151 C CA . LEU F 1 90 ? 24.873 110.128 59.663 1.00 18.96 66 LEU F CA 1
ATOM 3152 C C . LEU F 1 90 ? 25.110 109.817 61.135 1.00 19.74 66 LEU F C 1
ATOM 3153 O O . LEU F 1 90 ? 26.163 109.297 61.504 1.00 19.64 66 LEU F O 1
ATOM 3158 N N . ARG F 1 91 ? 24.130 110.090 61.993 1.00 20.66 67 ARG F N 1
ATOM 3159 C CA . ARG F 1 91 ? 24.306 109.776 63.424 1.00 21.32 67 ARG F CA 1
ATOM 3160 C C . ARG F 1 91 ? 24.500 108.279 63.700 1.00 21.06 67 ARG F C 1
ATOM 3161 O O . ARG F 1 91 ? 25.299 107.879 64.563 1.00 18.91 67 ARG F O 1
ATOM 3169 N N . GLN F 1 92 ? 23.765 107.459 62.962 1.00 21.86 68 GLN F N 1
ATOM 3170 C CA . GLN F 1 92 ? 23.879 106.016 63.082 1.00 24.30 68 GLN F CA 1
ATOM 3171 C C . GLN F 1 92 ? 25.310 105.539 62.669 1.00 23.76 68 GLN F C 1
ATOM 3172 O O . GLN F 1 92 ? 25.860 104.637 63.315 1.00 22.46 68 GLN F O 1
ATOM 3178 N N . GLN F 1 93 ? 25.894 106.138 61.613 1.00 22.69 69 GLN F N 1
ATOM 3179 C CA . GLN F 1 93 ? 27.216 105.719 61.146 1.00 24.13 69 GLN F CA 1
ATOM 3180 C C . GLN F 1 93 ? 28.266 106.036 62.173 1.00 23.08 69 GLN F C 1
ATOM 3181 O O . GLN F 1 93 ? 29.213 105.270 62.338 1.00 23.21 69 GLN F O 1
ATOM 3187 N N . LEU F 1 94 ? 28.087 107.159 62.878 1.00 22.52 70 LEU F N 1
ATOM 3188 C CA . LEU F 1 94 ? 29.054 107.615 63.900 1.00 20.67 70 LEU F CA 1
ATOM 3189 C C . LEU F 1 94 ? 28.965 106.713 65.115 1.00 19.38 70 LEU F C 1
ATOM 3190 O O . LEU F 1 94 ? 29.986 106.300 65.670 1.00 18.88 70 LEU F O 1
ATOM 3195 N N . ILE F 1 95 ? 27.745 106.393 65.532 1.00 17.11 71 ILE F N 1
ATOM 3196 C CA . ILE F 1 95 ? 27.621 105.497 66.634 1.00 16.23 71 ILE F CA 1
ATOM 3197 C C . ILE F 1 95 ? 28.345 104.192 66.263 1.00 13.95 71 ILE F C 1
ATOM 3198 O O . ILE F 1 95 ? 29.128 103.657 67.030 1.00 11.73 71 ILE F O 1
ATOM 3203 N N . SER F 1 96 ? 28.095 103.704 65.064 1.00 12.92 72 SER F N 1
ATOM 3204 C CA . SER F 1 96 ? 28.658 102.405 64.666 1.00 12.64 72 SER F CA 1
ATOM 3205 C C . SER F 1 96 ? 30.149 102.431 64.706 1.00 11.33 72 SER F C 1
ATOM 3206 O O . SER F 1 96 ? 30.758 101.554 65.261 1.00 9.63 72 SER F O 1
ATOM 3209 N N . LYS F 1 97 ? 30.730 103.460 64.103 1.00 12.35 73 LYS F N 1
ATOM 3210 C CA . LYS F 1 97 ? 32.184 103.628 64.115 1.00 12.73 73 LYS F CA 1
ATOM 3211 C C . LYS F 1 97 ? 32.771 103.770 65.526 1.00 11.91 73 LYS F C 1
ATOM 3212 O O . LYS F 1 97 ? 33.814 103.194 65.798 1.00 11.84 73 LYS F O 1
ATOM 3218 N N . ARG F 1 98 ? 32.113 104.523 66.417 1.00 11.82 74 ARG F N 1
ATOM 3219 C CA . ARG F 1 98 ? 32.627 104.648 67.804 1.00 12.88 74 ARG F CA 1
ATOM 3220 C C . ARG F 1 98 ? 32.715 103.249 68.413 1.00 12.49 74 ARG F C 1
ATOM 3221 O O . ARG F 1 98 ? 33.771 102.864 68.949 1.00 12.55 74 ARG F O 1
ATOM 3223 N N . TYR F 1 99 ? 31.644 102.467 68.307 1.00 11.33 75 TYR F N 1
ATOM 3224 C CA . TYR F 1 99 ? 31.717 101.099 68.797 1.00 11.09 75 TYR F CA 1
ATOM 3225 C C . TYR F 1 99 ? 32.887 100.382 68.167 1.00 11.53 75 TYR F C 1
ATOM 3226 O O . TYR F 1 99 ? 33.735 99.806 68.863 1.00 11.38 75 TYR F O 1
ATOM 3235 N N . GLU F 1 100 ? 32.953 100.433 66.847 1.00 11.61 76 GLU F N 1
ATOM 3236 C CA . GLU F 1 100 ? 34.033 99.763 66.139 1.00 13.29 76 GLU F CA 1
ATOM 3237 C C . GLU F 1 100 ? 35.409 100.141 66.733 1.00 13.11 76 GLU F C 1
ATOM 3238 O O . GLU F 1 100 ? 36.228 99.273 67.096 1.00 15.36 76 GLU F O 1
ATOM 3244 N N . TYR F 1 101 ? 35.625 101.437 66.857 1.00 11.66 77 TYR F N 1
ATOM 3245 C CA . TYR F 1 101 ? 36.814 101.991 67.431 1.00 10.38 77 TYR F CA 1
ATOM 3246 C C . TYR F 1 101 ? 37.090 101.400 68.792 1.00 9.27 77 TYR F C 1
ATOM 3247 O O . TYR F 1 101 ? 38.229 101.061 69.098 1.00 7.88 77 TYR F O 1
ATOM 3256 N N . ASN F 1 102 ? 36.069 101.304 69.636 1.00 8.92 78 ASN F N 1
ATOM 3257 C CA . ASN F 1 102 ? 36.283 100.759 70.977 1.00 10.05 78 ASN F CA 1
ATOM 3258 C C . ASN F 1 102 ? 36.573 99.282 70.933 1.00 10.81 78 ASN F C 1
ATOM 3259 O O . ASN F 1 102 ? 37.327 98.718 71.767 1.00 10.79 78 ASN F O 1
ATOM 3264 N N . ALA F 1 103 ? 35.994 98.639 69.940 1.00 11.50 79 ALA F N 1
ATOM 3265 C CA . ALA F 1 103 ? 36.258 97.223 69.759 1.00 11.15 79 ALA F CA 1
ATOM 3266 C C . ALA F 1 103 ? 37.738 97.103 69.481 1.00 9.49 79 ALA F C 1
ATOM 3267 O O . ALA F 1 103 ? 38.409 96.312 70.106 1.00 10.41 79 ALA F O 1
ATOM 3269 N N . LEU F 1 104 ? 38.258 97.902 68.573 1.00 7.57 80 LEU F N 1
ATOM 3270 C CA . LEU F 1 104 ? 39.667 97.783 68.259 1.00 8.12 80 LEU F CA 1
ATOM 3271 C C . LEU F 1 104 ? 40.569 98.092 69.467 1.00 8.97 80 LEU F C 1
ATOM 3272 O O . LEU F 1 104 ? 41.516 97.371 69.751 1.00 8.19 80 LEU F O 1
ATOM 3277 N N . LEU F 1 105 ? 40.280 99.160 70.186 1.00 10.54 81 LEU F N 1
ATOM 3278 C CA . LEU F 1 105 ? 41.069 99.494 71.388 1.00 11.93 81 LEU F CA 1
ATOM 3279 C C . LEU F 1 105 ? 41.219 98.379 72.410 1.00 13.73 81 LEU F C 1
ATOM 3280 O O . LEU F 1 105 ? 42.253 98.277 73.073 1.00 13.19 81 LEU F O 1
ATOM 3285 N N . THR F 1 106 ? 40.155 97.584 72.556 1.00 16.87 82 THR F N 1
ATOM 3286 C CA . THR F 1 106 ? 40.089 96.503 73.524 1.00 17.88 82 THR F CA 1
ATOM 3287 C C . THR F 1 106 ? 40.494 95.194 72.932 1.00 21.63 82 THR F C 1
ATOM 3288 O O . THR F 1 106 ? 40.322 94.159 73.553 1.00 22.59 82 THR F O 1
ATOM 3292 N N . ALA F 1 107 ? 41.031 95.207 71.725 1.00 26.86 83 ALA F N 1
ATOM 3293 C CA . ALA F 1 107 ? 41.559 93.967 71.159 1.00 31.06 83 ALA F CA 1
ATOM 3294 C C . ALA F 1 107 ? 42.766 93.543 72.011 1.00 36.05 83 ALA F C 1
ATOM 3295 O O . ALA F 1 107 ? 43.383 94.350 72.696 1.00 33.40 83 ALA F O 1
ATOM 3297 N N . SER F 1 108 ? 43.058 92.256 71.983 1.00 45.37 84 SER F N 1
ATOM 3298 C CA . SER F 1 108 ? 44.150 91.649 72.791 1.00 51.35 84 SER F CA 1
ATOM 3299 C C . SER F 1 108 ? 45.496 92.221 72.344 1.00 53.18 84 SER F C 1
ATOM 3300 O O . SER F 1 108 ? 46.318 92.627 73.168 1.00 53.86 84 SER F O 1
ATOM 3303 N N . SER F 1 109 ? 45.725 92.232 71.042 1.00 54.41 85 SER F N 1
ATOM 3304 C CA . SER F 1 109 ? 46.905 92.917 70.533 1.00 56.31 85 SER F CA 1
ATOM 3305 C C . SER F 1 109 ? 46.352 94.023 69.646 1.00 54.38 85 SER F C 1
ATOM 3306 O O . SER F 1 109 ? 45.898 93.750 68.529 1.00 56.08 85 SER F O 1
ATOM 3309 N N . PRO F 1 110 ? 46.352 95.259 70.147 1.00 51.95 86 PRO F N 1
ATOM 3310 C CA . PRO F 1 110 ? 45.833 96.434 69.439 1.00 50.36 86 PRO F CA 1
ATOM 3311 C C . PRO F 1 110 ? 46.504 96.687 68.082 1.00 49.05 86 PRO F C 1
ATOM 3312 O O . PRO F 1 110 ? 47.682 96.467 67.958 1.00 48.99 86 PRO F O 1
ATOM 3316 N N . ASP F 1 111 ? 45.741 97.130 67.082 1.00 48.55 87 ASP F N 1
ATOM 3317 C CA . ASP F 1 111 ? 46.255 97.414 65.722 1.00 47.84 87 ASP F CA 1
ATOM 3318 C C . ASP F 1 111 ? 46.145 98.911 65.357 1.00 46.77 87 ASP F C 1
ATOM 3319 O O . ASP F 1 111 ? 45.082 99.456 64.956 1.00 45.89 87 ASP F O 1
ATOM 3324 N N . THR F 1 112 ? 47.271 99.580 65.440 1.00 45.21 88 THR F N 1
ATOM 3325 C CA . THR F 1 112 ? 47.253 101.000 65.229 1.00 44.09 88 THR F CA 1
ATOM 3326 C C . THR F 1 112 ? 46.750 101.434 63.866 1.00 41.73 88 THR F C 1
ATOM 3327 O O . THR F 1 112 ? 45.995 102.378 63.767 1.00 41.89 88 THR F O 1
ATOM 3331 N N . ALA F 1 113 ? 47.151 100.776 62.808 1.00 39.76 89 ALA F N 1
ATOM 3332 C CA . ALA F 1 113 ? 46.713 101.271 61.529 1.00 39.07 89 ALA F CA 1
ATOM 3333 C C . ALA F 1 113 ? 45.197 101.272 61.476 1.00 38.13 89 ALA F C 1
ATOM 3334 O O . ALA F 1 113 ? 44.588 102.274 61.077 1.00 36.24 89 ALA F O 1
ATOM 3336 N N . LYS F 1 114 ? 44.571 100.184 61.901 1.00 37.63 90 LYS F N 1
ATOM 3337 C CA . LYS F 1 114 ? 43.115 100.122 61.747 1.00 38.57 90 LYS F CA 1
ATOM 3338 C C . LYS F 1 114 ? 42.403 101.080 62.758 1.00 38.73 90 LYS F C 1
ATOM 3339 O O . LYS F 1 114 ? 41.338 101.652 62.467 1.00 38.60 90 LYS F O 1
ATOM 3342 N N . ILE F 1 115 ? 43.007 101.279 63.926 1.00 38.49 91 ILE F N 1
ATOM 3343 C CA . ILE F 1 115 ? 42.445 102.229 64.878 1.00 38.05 91 ILE F CA 1
ATOM 3344 C C . ILE F 1 115 ? 42.504 103.611 64.243 1.00 37.40 91 ILE F C 1
ATOM 3345 O O . ILE F 1 115 ? 41.533 104.353 64.249 1.00 37.41 91 ILE F O 1
ATOM 3350 N N . ASN F 1 116 ? 43.657 103.943 63.687 1.00 37.37 92 ASN F N 1
ATOM 3351 C CA . ASN F 1 116 ? 43.855 105.214 63.010 1.00 37.88 92 ASN F CA 1
ATOM 3352 C C . ASN F 1 116 ? 42.863 105.385 61.897 1.00 37.75 92 ASN F C 1
ATOM 3353 O O . ASN F 1 116 ? 42.271 106.445 61.718 1.00 38.39 92 ASN F O 1
ATOM 3358 N N . ALA F 1 117 ? 42.685 104.309 61.144 1.00 37.77 93 ALA F N 1
ATOM 3359 C CA . ALA F 1 117 ? 41.806 104.306 60.001 1.00 36.32 93 ALA F CA 1
ATOM 3360 C C . ALA F 1 117 ? 40.432 104.636 60.487 1.00 36.19 93 ALA F C 1
ATOM 3361 O O . ALA F 1 117 ? 39.713 105.432 59.885 1.00 37.29 93 ALA F O 1
ATOM 3363 N N . VAL F 1 118 ? 40.051 104.028 61.593 1.00 35.32 94 VAL F N 1
ATOM 3364 C CA . VAL F 1 118 ? 38.718 104.288 62.151 1.00 34.66 94 VAL F CA 1
ATOM 3365 C C . VAL F 1 118 ? 38.637 105.733 62.758 1.00 35.47 94 VAL F C 1
ATOM 3366 O O . VAL F 1 118 ? 37.627 106.441 62.579 1.00 35.15 94 VAL F O 1
ATOM 3370 N N . ALA F 1 119 ? 39.702 106.189 63.420 1.00 35.19 95 ALA F N 1
ATOM 3371 C CA . ALA F 1 119 ? 39.672 107.550 63.963 1.00 36.30 95 ALA F CA 1
ATOM 3372 C C . ALA F 1 119 ? 39.275 108.519 62.858 1.00 36.67 95 ALA F C 1
ATOM 3373 O O . ALA F 1 119 ? 38.417 109.364 63.049 1.00 35.70 95 ALA F O 1
ATOM 3375 N N . LYS F 1 120 ? 39.875 108.346 61.687 1.00 37.18 96 LYS F N 1
ATOM 3376 C CA . LYS F 1 120 ? 39.607 109.236 60.567 1.00 38.26 96 LYS F CA 1
ATOM 3377 C C . LYS F 1 120 ? 38.188 109.115 60.073 1.00 38.29 96 LYS F C 1
ATOM 3378 O O . LYS F 1 120 ? 37.513 110.110 59.851 1.00 38.11 96 LYS F O 1
ATOM 3382 N N . GLU F 1 121 ? 37.725 107.896 59.895 1.00 39.54 97 GLU F N 1
ATOM 3383 C CA . GLU F 1 121 ? 36.375 107.728 59.428 1.00 40.01 97 GLU F CA 1
ATOM 3384 C C . GLU F 1 121 ? 35.487 108.511 60.382 1.00 40.15 97 GLU F C 1
ATOM 3385 O O . GLU F 1 121 ? 34.614 109.254 59.934 1.00 40.42 97 GLU F O 1
ATOM 3391 N N . MET F 1 122 ? 35.742 108.434 61.689 1.00 39.85 98 MET F N 1
ATOM 3392 C CA . MET F 1 122 ? 34.888 109.183 62.642 1.00 39.03 98 MET F CA 1
ATOM 3393 C C . MET F 1 122 ? 35.067 110.686 62.460 1.00 39.02 98 MET F C 1
ATOM 3394 O O . MET F 1 122 ? 34.107 111.457 62.519 1.00 38.93 98 MET F O 1
ATOM 3399 N N . GLU F 1 123 ? 36.302 111.103 62.251 1.00 38.97 99 GLU F N 1
ATOM 3400 C CA . GLU F 1 123 ? 36.587 112.506 62.063 1.00 39.34 99 GLU F CA 1
ATOM 3401 C C . GLU F 1 123 ? 35.651 113.024 60.975 1.00 39.16 99 GLU F C 1
ATOM 3402 O O . GLU F 1 123 ? 34.867 113.909 61.222 1.00 39.23 99 GLU F O 1
ATOM 3408 N N . SER F 1 124 ? 35.676 112.433 59.780 1.00 39.62 100 SER F N 1
ATOM 3409 C CA . SER F 1 124 ? 34.794 112.903 58.702 1.00 39.15 100 SER F CA 1
ATOM 3410 C C . SER F 1 124 ? 33.362 113.012 59.132 1.00 39.92 100 SER F C 1
ATOM 3411 O O . SER F 1 124 ? 32.763 114.101 59.026 1.00 41.44 100 SER F O 1
ATOM 3414 N N . LEU F 1 125 ? 32.783 111.874 59.544 1.00 38.93 101 LEU F N 1
ATOM 3415 C CA . LEU F 1 125 ? 31.370 111.861 59.881 1.00 38.59 101 LEU F CA 1
ATOM 3416 C C . LEU F 1 125 ? 31.141 113.013 60.864 1.00 39.13 101 LEU F C 1
ATOM 3417 O O . LEU F 1 125 ? 30.221 113.806 60.702 1.00 40.23 101 LEU F O 1
ATOM 3422 N N . GLY F 1 126 ? 32.035 113.163 61.826 1.00 38.61 102 GLY F N 1
ATOM 3423 C CA . GLY F 1 126 ? 31.894 114.218 62.793 1.00 38.72 102 GLY F CA 1
ATOM 3424 C C . GLY F 1 126 ? 31.849 115.599 62.174 1.00 39.86 102 GLY F C 1
ATOM 3425 O O . GLY F 1 126 ? 31.117 116.476 62.662 1.00 40.77 102 GLY F O 1
ATOM 3426 N N . GLN F 1 127 ? 32.630 115.832 61.126 1.00 39.58 103 GLN F N 1
ATOM 3427 C CA . GLN F 1 127 ? 32.629 117.157 60.519 1.00 40.97 103 GLN F CA 1
ATOM 3428 C C . GLN F 1 127 ? 31.304 117.386 59.811 1.00 40.54 103 GLN F C 1
ATOM 3429 O O . GLN F 1 127 ? 30.727 118.444 59.911 1.00 41.35 103 GLN F O 1
ATOM 3435 N N . LYS F 1 128 ? 30.782 116.373 59.141 1.00 40.81 104 LYS F N 1
ATOM 3436 C CA . LYS F 1 128 ? 29.523 116.546 58.432 1.00 40.57 104 LYS F CA 1
ATOM 3437 C C . LYS F 1 128 ? 28.440 116.790 59.440 1.00 39.62 104 LYS F C 1
ATOM 3438 O O . LYS F 1 128 ? 27.524 117.547 59.227 1.00 37.24 104 LYS F O 1
ATOM 3444 N N . LEU F 1 129 ? 28.564 116.154 60.576 1.00 40.60 105 LEU F N 1
ATOM 3445 C CA . LEU F 1 129 ? 27.532 116.286 61.554 1.00 41.35 105 LEU F CA 1
ATOM 3446 C C . LEU F 1 129 ? 27.562 117.731 62.092 1.00 41.73 105 LEU F C 1
ATOM 3447 O O . LEU F 1 129 ? 26.515 118.379 62.221 1.00 41.99 105 LEU F O 1
ATOM 3452 N N . ASP F 1 130 ? 28.761 118.241 62.374 1.00 41.38 106 ASP F N 1
ATOM 3453 C CA . ASP F 1 130 ? 28.900 119.612 62.837 1.00 40.76 106 ASP F CA 1
ATOM 3454 C C . ASP F 1 130 ? 28.400 120.604 61.786 1.00 39.72 106 ASP F C 1
ATOM 3455 O O . ASP F 1 130 ? 27.737 121.547 62.141 1.00 40.31 106 ASP F O 1
ATOM 3460 N N . GLU F 1 131 ? 28.686 120.423 60.503 1.00 38.82 107 GLU F N 1
ATOM 3461 C CA . GLU F 1 131 ? 28.146 121.360 59.531 1.00 39.91 107 GLU F CA 1
ATOM 3462 C C . GLU F 1 131 ? 26.640 121.525 59.716 1.00 40.62 107 GLU F C 1
ATOM 3463 O O . GLU F 1 131 ? 26.113 122.654 59.682 1.00 41.52 107 GLU F O 1
ATOM 3469 N N . GLN F 1 132 ? 25.964 120.391 59.908 1.00 40.20 108 GLN F N 1
ATOM 3470 C CA . GLN F 1 132 ? 24.535 120.334 60.089 1.00 40.99 108 GLN F CA 1
ATOM 3471 C C . GLN F 1 132 ? 24.085 120.925 61.415 1.00 41.07 108 GLN F C 1
ATOM 3472 O O . GLN F 1 132 ? 22.977 121.454 61.514 1.00 40.48 108 GLN F O 1
ATOM 3478 N N . ARG F 1 133 ? 24.922 120.850 62.442 1.00 42.70 109 ARG F N 1
ATOM 3479 C CA . ARG F 1 133 ? 24.569 121.510 63.699 1.00 43.62 109 ARG F CA 1
ATOM 3480 C C . ARG F 1 133 ? 24.652 123.015 63.479 1.00 42.20 109 ARG F C 1
ATOM 3481 O O . ARG F 1 133 ? 23.791 123.767 63.941 1.00 44.03 109 ARG F O 1
ATOM 3489 N N . VAL F 1 134 ? 25.658 123.470 62.765 1.00 39.93 110 VAL F N 1
ATOM 3490 C CA . VAL F 1 134 ? 25.765 124.901 62.526 1.00 40.18 110 VAL F CA 1
ATOM 3491 C C . VAL F 1 134 ? 24.530 125.409 61.753 1.00 40.81 110 VAL F C 1
ATOM 3492 O O . VAL F 1 134 ? 23.919 126.380 62.139 1.00 41.66 110 VAL F O 1
ATOM 3496 N N . LYS F 1 135 ? 24.160 124.738 60.673 1.00 41.64 111 LYS F N 1
ATOM 3497 C CA . LYS F 1 135 ? 22.974 125.108 59.900 1.00 41.88 111 LYS F CA 1
ATOM 3498 C C . LYS F 1 135 ? 21.731 125.266 60.825 1.00 41.68 111 LYS F C 1
ATOM 3499 O O . LYS F 1 135 ? 20.970 126.261 60.719 1.00 44.12 111 LYS F O 1
ATOM 3505 N N . ARG F 1 136 ? 21.530 124.320 61.738 1.00 39.01 112 ARG F N 1
ATOM 3506 C CA . ARG F 1 136 ? 20.437 124.409 62.685 1.00 38.53 112 ARG F CA 1
ATOM 3507 C C . ARG F 1 136 ? 20.574 125.658 63.573 1.00 38.31 112 ARG F C 1
ATOM 3508 O O . ARG F 1 136 ? 19.647 126.453 63.711 1.00 37.66 112 ARG F O 1
ATOM 3516 N N . ASP F 1 137 ? 21.752 125.843 64.170 1.00 38.13 113 ASP F N 1
ATOM 3517 C CA . ASP F 1 137 ? 21.978 126.987 65.056 1.00 37.18 113 ASP F CA 1
ATOM 3518 C C . ASP F 1 137 ? 21.699 128.309 64.295 1.00 37.55 113 ASP F C 1
ATOM 3519 O O . ASP F 1 137 ? 21.066 129.231 64.815 1.00 36.03 113 ASP F O 1
ATOM 3524 N N . VAL F 1 138 ? 22.141 128.391 63.052 1.00 37.59 114 VAL F N 1
ATOM 3525 C CA . VAL F 1 138 ? 21.881 129.578 62.297 1.00 38.49 114 VAL F CA 1
ATOM 3526 C C . VAL F 1 138 ? 20.366 129.666 62.007 1.00 40.83 114 VAL F C 1
ATOM 3527 O O . VAL F 1 138 ? 19.752 130.769 62.067 1.00 40.46 114 VAL F O 1
ATOM 3531 N N . ALA F 1 139 ? 19.762 128.509 61.705 1.00 40.86 115 ALA F N 1
ATOM 3532 C CA . ALA F 1 139 ? 18.350 128.518 61.375 1.00 41.75 115 ALA F CA 1
ATOM 3533 C C . ALA F 1 139 ? 17.636 129.127 62.547 1.00 41.92 115 ALA F C 1
ATOM 3534 O O . ALA F 1 139 ? 16.891 130.073 62.406 1.00 42.87 115 ALA F O 1
ATOM 3536 N N . MET F 1 140 ? 17.895 128.561 63.711 1.00 42.64 116 MET F N 1
ATOM 3537 C CA . MET F 1 140 ? 17.315 129.019 64.954 1.00 43.11 116 MET F CA 1
ATOM 3538 C C . MET F 1 140 ? 17.592 130.501 65.168 1.00 43.52 116 MET F C 1
ATOM 3539 O O . MET F 1 140 ? 16.713 131.260 65.533 1.00 43.06 116 MET F O 1
ATOM 3544 N N . ALA F 1 141 ? 18.827 130.889 64.897 1.00 44.88 117 ALA F N 1
ATOM 3545 C CA . ALA F 1 141 ? 19.271 132.255 65.058 1.00 45.70 117 ALA F CA 1
ATOM 3546 C C . ALA F 1 141 ? 18.391 133.234 64.307 1.00 46.56 117 ALA F C 1
ATOM 3547 O O . ALA F 1 141 ? 17.884 134.186 64.892 1.00 46.86 117 ALA F O 1
ATOM 3549 N N . GLN F 1 142 ? 18.213 132.997 63.014 1.00 47.13 118 GLN F N 1
ATOM 3550 C CA . GLN F 1 142 ? 17.438 133.909 62.161 1.00 48.36 118 GLN F CA 1
ATOM 3551 C C . GLN F 1 142 ? 15.927 133.849 62.335 1.00 48.45 118 GLN F C 1
ATOM 3552 O O . GLN F 1 142 ? 15.204 134.761 61.973 1.00 47.38 118 GLN F O 1
ATOM 3558 N N . ALA F 1 143 ? 15.462 132.741 62.870 1.00 50.13 119 ALA F N 1
ATOM 3559 C CA . ALA F 1 143 ? 14.074 132.556 63.142 1.00 50.42 119 ALA F CA 1
ATOM 3560 C C . ALA F 1 143 ? 13.732 133.401 64.367 1.00 51.84 119 ALA F C 1
ATOM 3561 O O . ALA F 1 143 ? 12.600 133.502 64.736 1.00 51.57 119 ALA F O 1
ATOM 3563 N N . GLY F 1 144 ? 14.727 134.012 64.999 1.00 54.31 120 GLY F N 1
ATOM 3564 C CA . GLY F 1 144 ? 14.487 134.846 66.174 1.00 55.82 120 GLY F CA 1
ATOM 3565 C C . GLY F 1 144 ? 14.293 134.088 67.478 1.00 58.09 120 GLY F C 1
ATOM 3566 O O . GLY F 1 144 ? 13.876 134.671 68.482 1.00 57.32 120 GLY F O 1
ATOM 3567 N N . ILE F 1 145 ? 14.622 132.798 67.484 1.00 61.07 121 ILE F N 1
ATOM 3568 C CA . ILE F 1 145 ? 14.431 131.982 68.680 1.00 62.76 121 ILE F CA 1
ATOM 3569 C C . ILE F 1 145 ? 15.600 132.103 69.647 1.00 64.21 121 ILE F C 1
ATOM 3570 O O . ILE F 1 145 ? 15.407 132.602 70.773 1.00 67.43 121 ILE F O 1
ATOM 3575 N N . THR G 1 70 ? 35.722 92.688 108.762 1.00 51.45 46 THR G N 1
ATOM 3576 C CA . THR G 1 70 ? 35.891 91.841 109.970 1.00 51.46 46 THR G CA 1
ATOM 3577 C C . THR G 1 70 ? 37.318 91.296 109.974 1.00 52.74 46 THR G C 1
ATOM 3578 O O . THR G 1 70 ? 38.216 91.905 109.381 1.00 53.43 46 THR G O 1
ATOM 3582 N N . GLU G 1 71 ? 37.528 90.163 110.652 1.00 53.52 47 GLU G N 1
ATOM 3583 C CA . GLU G 1 71 ? 38.829 89.488 110.678 1.00 53.79 47 GLU G CA 1
ATOM 3584 C C . GLU G 1 71 ? 38.926 88.506 109.492 1.00 54.15 47 GLU G C 1
ATOM 3585 O O . GLU G 1 71 ? 39.882 87.729 109.394 1.00 54.15 47 GLU G O 1
ATOM 3587 N N . GLN G 1 72 ? 37.927 88.557 108.602 1.00 54.34 48 GLN G N 1
ATOM 3588 C CA . GLN G 1 72 ? 37.854 87.695 107.416 1.00 54.75 48 GLN G CA 1
ATOM 3589 C C . GLN G 1 72 ? 37.893 88.499 106.102 1.00 54.98 48 GLN G C 1
ATOM 3590 O O . GLN G 1 72 ? 37.875 87.912 105.009 1.00 54.66 48 GLN G O 1
ATOM 3592 N N . GLN G 1 73 ? 37.947 89.834 106.210 1.00 55.57 49 GLN G N 1
ATOM 3593 C CA . GLN G 1 73 ? 37.975 90.731 105.023 1.00 55.70 49 GLN G CA 1
ATOM 3594 C C . GLN G 1 73 ? 39.216 90.492 104.164 1.00 55.60 49 GLN G C 1
ATOM 3595 O O . GLN G 1 73 ? 39.279 90.943 103.012 1.00 55.91 49 GLN G O 1
ATOM 3597 N N . ALA G 1 74 ? 40.213 89.819 104.748 1.00 54.98 50 ALA G N 1
ATOM 3598 C CA . ALA G 1 74 ? 41.398 89.400 104.014 1.00 53.98 50 ALA G CA 1
ATOM 3599 C C . ALA G 1 74 ? 40.966 88.310 102.997 1.00 53.56 50 ALA G C 1
ATOM 3600 O O . ALA G 1 74 ? 40.946 88.562 101.782 1.00 53.68 50 ALA G O 1
ATOM 3602 N N . THR G 1 75 ? 40.568 87.126 103.489 1.00 52.41 51 THR G N 1
ATOM 3603 C CA . THR G 1 75 ? 40.166 86.032 102.596 1.00 51.20 51 THR G CA 1
ATOM 3604 C C . THR G 1 75 ? 39.309 86.550 101.447 1.00 50.64 51 THR G C 1
ATOM 3605 O O . THR G 1 75 ? 39.473 86.111 100.311 1.00 50.65 51 THR G O 1
ATOM 3609 N N . ALA G 1 76 ? 38.403 87.486 101.750 1.00 50.01 52 ALA G N 1
ATOM 3610 C CA . ALA G 1 76 ? 37.492 88.053 100.740 1.00 49.21 52 ALA G CA 1
ATOM 3611 C C . ALA G 1 76 ? 38.271 88.675 99.586 1.00 49.00 52 ALA G C 1
ATOM 3612 O O . ALA G 1 76 ? 37.925 88.472 98.413 1.00 48.14 52 ALA G O 1
ATOM 3614 N N . GLN G 1 77 ? 39.323 89.427 99.922 1.00 48.57 53 GLN G N 1
ATOM 3615 C CA . GLN G 1 77 ? 40.169 90.044 98.902 1.00 48.67 53 GLN G CA 1
ATOM 3616 C C . GLN G 1 77 ? 40.958 88.951 98.158 1.00 48.31 53 GLN G C 1
ATOM 3617 O O . GLN G 1 77 ? 40.927 88.884 96.921 1.00 48.55 53 GLN G O 1
ATOM 3619 N N . LYS G 1 78 ? 41.639 88.082 98.901 1.00 47.45 54 LYS G N 1
ATOM 3620 C CA . LYS G 1 78 ? 42.401 87.016 98.269 1.00 47.19 54 LYS G CA 1
ATOM 3621 C C . LYS G 1 78 ? 41.525 86.357 97.213 1.00 46.50 54 LYS G C 1
ATOM 3622 O O . LYS G 1 78 ? 41.906 86.310 96.039 1.00 46.77 54 LYS G O 1
ATOM 3628 N N . ILE G 1 79 ? 40.330 85.907 97.625 1.00 45.30 55 ILE G N 1
ATOM 3629 C CA . ILE G 1 79 ? 39.387 85.208 96.729 1.00 44.19 55 ILE G CA 1
ATOM 3630 C C . ILE G 1 79 ? 38.913 86.064 95.530 1.00 43.77 55 ILE G C 1
ATOM 3631 O O . ILE G 1 79 ? 38.670 85.513 94.444 1.00 43.16 55 ILE G O 1
ATOM 3633 N N . TYR G 1 80 ? 38.791 87.392 95.721 1.00 42.82 56 TYR G N 1
ATOM 3634 C CA . TYR G 1 80 ? 38.392 88.313 94.625 1.00 41.57 56 TYR G CA 1
ATOM 3635 C C . TYR G 1 80 ? 39.551 88.642 93.692 1.00 41.28 56 TYR G C 1
ATOM 3636 O O . TYR G 1 80 ? 39.403 88.605 92.474 1.00 41.38 56 TYR G O 1
ATOM 3645 N N . ASP G 1 81 ? 40.700 88.964 94.259 1.00 40.65 57 ASP G N 1
ATOM 3646 C CA . ASP G 1 81 ? 41.855 89.278 93.448 1.00 40.87 57 ASP G CA 1
ATOM 3647 C C . ASP G 1 81 ? 42.108 88.127 92.485 1.00 40.30 57 ASP G C 1
ATOM 3648 O O . ASP G 1 81 ? 42.207 88.318 91.276 1.00 40.49 57 ASP G O 1
ATOM 3653 N N . ASP G 1 82 ? 42.195 86.923 93.021 1.00 39.73 58 ASP G N 1
ATOM 3654 C CA . ASP G 1 82 ? 42.444 85.766 92.188 1.00 39.70 58 ASP G CA 1
ATOM 3655 C C . ASP G 1 82 ? 41.368 85.681 91.113 1.00 39.52 58 ASP G C 1
ATOM 3656 O O . ASP G 1 82 ? 41.681 85.451 89.952 1.00 39.81 58 ASP G O 1
ATOM 3661 N N . TYR G 1 83 ? 40.103 85.861 91.491 1.00 38.98 59 TYR G N 1
ATOM 3662 C CA . TYR G 1 83 ? 39.031 85.833 90.502 1.00 39.26 59 TYR G CA 1
ATOM 3663 C C . TYR G 1 83 ? 39.394 86.743 89.365 1.00 39.43 59 TYR G C 1
ATOM 3664 O O . TYR G 1 83 ? 39.394 86.329 88.206 1.00 38.85 59 TYR G O 1
ATOM 3673 N N . TYR G 1 84 ? 39.735 87.982 89.722 1.00 39.89 60 TYR G N 1
ATOM 3674 C CA . TYR G 1 84 ? 40.147 88.987 88.750 1.00 40.12 60 TYR G CA 1
ATOM 3675 C C . TYR G 1 84 ? 41.322 88.587 87.915 1.00 40.01 60 TYR G C 1
ATOM 3676 O O . TYR G 1 84 ? 41.237 88.621 86.698 1.00 40.72 60 TYR G O 1
ATOM 3685 N N . THR G 1 85 ? 42.418 88.198 88.541 1.00 40.10 61 THR G N 1
ATOM 3686 C CA . THR G 1 85 ? 43.605 87.865 87.763 1.00 40.26 61 THR G CA 1
ATOM 3687 C C . THR G 1 85 ? 43.323 86.723 86.766 1.00 39.55 61 THR G C 1
ATOM 3688 O O . THR G 1 85 ? 43.698 86.803 85.602 1.00 39.66 61 THR G O 1
ATOM 3692 N N . GLN G 1 86 ? 42.623 85.687 87.206 1.00 38.83 62 GLN G N 1
ATOM 3693 C CA . GLN G 1 86 ? 42.313 84.554 86.336 1.00 38.56 62 GLN G CA 1
ATOM 3694 C C . GLN G 1 86 ? 41.199 84.898 85.369 1.00 37.80 62 GLN G C 1
ATOM 3695 O O . GLN G 1 86 ? 40.558 84.012 84.802 1.00 38.98 62 GLN G O 1
ATOM 3701 N N . THR G 1 87 ? 40.958 86.182 85.181 1.00 36.33 63 THR G N 1
ATOM 3702 C CA . THR G 1 87 ? 39.814 86.637 84.399 1.00 34.26 63 THR G CA 1
ATOM 3703 C C . THR G 1 87 ? 40.026 87.828 83.494 1.00 33.08 63 THR G C 1
ATOM 3704 O O . THR G 1 87 ? 39.279 88.026 82.528 1.00 33.55 63 THR G O 1
ATOM 3708 N N . SER G 1 88 ? 41.040 88.617 83.806 1.00 31.32 64 SER G N 1
ATOM 3709 C CA . SER G 1 88 ? 41.285 89.840 83.086 1.00 29.95 64 SER G CA 1
ATOM 3710 C C . SER G 1 88 ? 41.199 89.639 81.586 1.00 27.58 64 SER G C 1
ATOM 3711 O O . SER G 1 88 ? 40.416 90.307 80.950 1.00 27.39 64 SER G O 1
ATOM 3714 N N . ALA G 1 89 ? 41.976 88.716 81.023 1.00 25.49 65 ALA G N 1
ATOM 3715 C CA . ALA G 1 89 ? 41.950 88.506 79.584 1.00 24.95 65 ALA G CA 1
ATOM 3716 C C . ALA G 1 89 ? 40.518 88.188 79.106 1.00 25.76 65 ALA G C 1
ATOM 3717 O O . ALA G 1 89 ? 40.086 88.697 78.065 1.00 27.10 65 ALA G O 1
ATOM 3719 N N . LEU G 1 90 ? 39.786 87.367 79.857 1.00 25.21 66 LEU G N 1
ATOM 3720 C CA . LEU G 1 90 ? 38.415 87.074 79.496 1.00 25.86 66 LEU G CA 1
ATOM 3721 C C . LEU G 1 90 ? 37.483 88.293 79.484 1.00 25.08 66 LEU G C 1
ATOM 3722 O O . LEU G 1 90 ? 36.859 88.561 78.467 1.00 24.37 66 LEU G O 1
ATOM 3727 N N . ARG G 1 91 ? 37.344 88.976 80.620 1.00 23.94 67 ARG G N 1
ATOM 3728 C CA . ARG G 1 91 ? 36.506 90.161 80.680 1.00 24.41 67 ARG G CA 1
ATOM 3729 C C . ARG G 1 91 ? 36.856 91.135 79.518 1.00 23.76 67 ARG G C 1
ATOM 3730 O O . ARG G 1 91 ? 35.977 91.591 78.790 1.00 22.20 67 ARG G O 1
ATOM 3733 N N . GLN G 1 92 ? 38.133 91.430 79.320 1.00 23.21 68 GLN G N 1
ATOM 3734 C CA . GLN G 1 92 ? 38.488 92.356 78.262 1.00 24.20 68 GLN G CA 1
ATOM 3735 C C . GLN G 1 92 ? 38.061 91.836 76.890 1.00 24.51 68 GLN G C 1
ATOM 3736 O O . GLN G 1 92 ? 37.482 92.580 76.102 1.00 26.84 68 GLN G O 1
ATOM 3742 N N . GLN G 1 93 ? 38.287 90.571 76.596 1.00 23.48 69 GLN G N 1
ATOM 3743 C CA . GLN G 1 93 ? 37.894 90.064 75.288 1.00 23.17 69 GLN G CA 1
ATOM 3744 C C . GLN G 1 93 ? 36.382 90.068 75.114 1.00 22.07 69 GLN G C 1
ATOM 3745 O O . GLN G 1 93 ? 35.883 90.122 74.014 1.00 22.37 69 GLN G O 1
ATOM 3751 N N . LEU G 1 94 ? 35.643 89.984 76.208 1.00 21.45 70 LEU G N 1
ATOM 3752 C CA . LEU G 1 94 ? 34.195 89.951 76.140 1.00 20.42 70 LEU G CA 1
ATOM 3753 C C . LEU G 1 94 ? 33.677 91.377 75.883 1.00 21.44 70 LEU G C 1
ATOM 3754 O O . LEU G 1 94 ? 32.706 91.586 75.148 1.00 21.00 70 LEU G O 1
ATOM 3759 N N . ILE G 1 95 ? 34.339 92.352 76.499 1.00 21.75 71 ILE G N 1
ATOM 3760 C CA . ILE G 1 95 ? 34.065 93.754 76.245 1.00 21.85 71 ILE G CA 1
ATOM 3761 C C . ILE G 1 95 ? 34.326 94.053 74.747 1.00 21.87 71 ILE G C 1
ATOM 3762 O O . ILE G 1 95 ? 33.496 94.655 74.043 1.00 20.09 71 ILE G O 1
ATOM 3767 N N . SER G 1 96 ? 35.455 93.579 74.242 1.00 21.33 72 SER G N 1
ATOM 3768 C CA . SER G 1 96 ? 35.765 93.847 72.862 1.00 20.76 72 SER G CA 1
ATOM 3769 C C . SER G 1 96 ? 34.709 93.237 71.996 1.00 19.68 72 SER G C 1
ATOM 3770 O O . SER G 1 96 ? 34.163 93.892 71.144 1.00 19.61 72 SER G O 1
ATOM 3773 N N . LYS G 1 97 ? 34.373 91.982 72.224 1.00 20.66 73 LYS G N 1
ATOM 3774 C CA . LYS G 1 97 ? 33.334 91.365 71.388 1.00 20.75 73 LYS G CA 1
ATOM 3775 C C . LYS G 1 97 ? 31.979 92.079 71.506 1.00 20.30 73 LYS G C 1
ATOM 3776 O O . LYS G 1 97 ? 31.261 92.211 70.527 1.00 20.36 73 LYS G O 1
ATOM 3782 N N . ARG G 1 98 ? 31.642 92.562 72.692 1.00 21.02 74 ARG G N 1
ATOM 3783 C CA . ARG G 1 98 ? 30.394 93.295 72.844 1.00 23.34 74 ARG G CA 1
ATOM 3784 C C . ARG G 1 98 ? 30.415 94.577 71.981 1.00 22.23 74 ARG G C 1
ATOM 3785 O O . ARG G 1 98 ? 29.450 94.897 71.247 1.00 21.83 74 ARG G O 1
ATOM 3793 N N . TYR G 1 99 ? 31.513 95.312 72.056 1.00 21.08 75 TYR G N 1
ATOM 3794 C CA . TYR G 1 99 ? 31.641 96.462 71.197 1.00 19.93 75 TYR G CA 1
ATOM 3795 C C . TYR G 1 99 ? 31.522 96.024 69.763 1.00 20.92 75 TYR G C 1
ATOM 3796 O O . TYR G 1 99 ? 30.774 96.619 68.989 1.00 21.74 75 TYR G O 1
ATOM 3805 N N . GLU G 1 100 ? 32.223 94.971 69.385 1.00 20.58 76 GLU G N 1
ATOM 3806 C CA . GLU G 1 100 ? 32.106 94.547 68.011 1.00 20.84 76 GLU G CA 1
ATOM 3807 C C . GLU G 1 100 ? 30.647 94.162 67.658 1.00 19.02 76 GLU G C 1
ATOM 3808 O O . GLU G 1 100 ? 30.214 94.382 66.534 1.00 17.16 76 GLU G O 1
ATOM 3814 N N . TYR G 1 101 ? 29.903 93.605 68.613 1.00 17.87 77 TYR G N 1
ATOM 3815 C CA . TYR G 1 101 ? 28.504 93.216 68.369 1.00 18.36 77 TYR G CA 1
ATOM 3816 C C . TYR G 1 101 ? 27.671 94.459 68.092 1.00 18.29 77 TYR G C 1
ATOM 3817 O O . TYR G 1 101 ? 26.907 94.481 67.129 1.00 18.04 77 TYR G O 1
ATOM 3826 N N . ASN G 1 102 ? 27.800 95.492 68.930 1.00 17.33 78 ASN G N 1
ATOM 3827 C CA . ASN G 1 102 ? 27.039 96.750 68.679 1.00 17.91 78 ASN G CA 1
ATOM 3828 C C . ASN G 1 102 ? 27.448 97.471 67.358 1.00 16.27 78 ASN G C 1
ATOM 3829 O O . ASN G 1 102 ? 26.603 97.977 66.615 1.00 17.09 78 ASN G O 1
ATOM 3834 N N . ALA G 1 103 ? 28.724 97.465 67.040 1.00 14.06 79 ALA G N 1
ATOM 3835 C CA . ALA G 1 103 ? 29.163 98.052 65.803 1.00 13.73 79 ALA G CA 1
ATOM 3836 C C . ALA G 1 103 ? 28.430 97.405 64.641 1.00 14.31 79 ALA G C 1
ATOM 3837 O O . ALA G 1 103 ? 28.027 98.066 63.695 1.00 14.89 79 ALA G O 1
ATOM 3839 N N . LEU G 1 104 ? 28.199 96.114 64.727 1.00 15.96 80 LEU G N 1
ATOM 3840 C CA . LEU G 1 104 ? 27.533 95.430 63.631 1.00 16.55 80 LEU G CA 1
ATOM 3841 C C . LEU G 1 104 ? 26.045 95.692 63.594 1.00 17.70 80 LEU G C 1
ATOM 3842 O O . LEU G 1 104 ? 25.451 95.771 62.507 1.00 15.87 80 LEU G O 1
ATOM 3847 N N . LEU G 1 105 ? 25.408 95.776 64.765 1.00 19.73 81 LEU G N 1
ATOM 3848 C CA . LEU G 1 105 ? 23.948 96.037 64.779 1.00 21.10 81 LEU G CA 1
ATOM 3849 C C . LEU G 1 105 ? 23.644 97.468 64.306 1.00 22.07 81 LEU G C 1
ATOM 3850 O O . LEU G 1 105 ? 22.587 97.745 63.761 1.00 21.24 81 LEU G O 1
ATOM 3855 N N . THR G 1 106 ? 24.593 98.373 64.514 1.00 23.79 82 THR G N 1
ATOM 3856 C CA . THR G 1 106 ? 24.390 99.739 64.108 1.00 24.85 82 THR G CA 1
ATOM 3857 C C . THR G 1 106 ? 24.888 100.031 62.700 1.00 26.59 82 THR G C 1
ATOM 3858 O O . THR G 1 106 ? 24.833 101.149 62.276 1.00 25.63 82 THR G O 1
ATOM 3862 N N . ALA G 1 107 ? 25.361 99.032 61.964 1.00 31.07 83 ALA G N 1
ATOM 3863 C CA . ALA G 1 107 ? 25.711 99.247 60.554 1.00 34.59 83 ALA G CA 1
ATOM 3864 C C . ALA G 1 107 ? 24.403 99.612 59.805 1.00 39.55 83 ALA G C 1
ATOM 3865 O O . ALA G 1 107 ? 23.298 99.339 60.281 1.00 38.32 83 ALA G O 1
ATOM 3867 N N . SER G 1 108 ? 24.514 100.212 58.628 1.00 46.84 84 SER G N 1
ATOM 3868 C CA . SER G 1 108 ? 23.309 100.754 57.969 1.00 52.49 84 SER G CA 1
ATOM 3869 C C . SER G 1 108 ? 22.342 99.650 57.657 1.00 55.17 84 SER G C 1
ATOM 3870 O O . SER G 1 108 ? 21.105 99.839 57.759 1.00 58.41 84 SER G O 1
ATOM 3873 N N . SER G 1 109 ? 22.925 98.512 57.253 1.00 55.67 85 SER G N 1
ATOM 3874 C CA . SER G 1 109 ? 22.210 97.274 56.940 1.00 54.11 85 SER G CA 1
ATOM 3875 C C . SER G 1 109 ? 23.030 96.172 57.588 1.00 50.10 85 SER G C 1
ATOM 3876 O O . SER G 1 109 ? 24.195 95.954 57.235 1.00 47.28 85 SER G O 1
ATOM 3879 N N . PRO G 1 110 ? 22.432 95.479 58.536 1.00 46.62 86 PRO G N 1
ATOM 3880 C CA . PRO G 1 110 ? 23.103 94.439 59.280 1.00 44.92 86 PRO G CA 1
ATOM 3881 C C . PRO G 1 110 ? 23.497 93.225 58.472 1.00 42.64 86 PRO G C 1
ATOM 3882 O O . PRO G 1 110 ? 22.730 92.806 57.628 1.00 42.13 86 PRO G O 1
ATOM 3886 N N . ASP G 1 111 ? 24.688 92.683 58.730 1.00 40.69 87 ASP G N 1
ATOM 3887 C CA . ASP G 1 111 ? 25.126 91.421 58.111 1.00 39.75 87 ASP G CA 1
ATOM 3888 C C . ASP G 1 111 ? 24.882 90.346 59.157 1.00 36.72 87 ASP G C 1
ATOM 3889 O O . ASP G 1 111 ? 25.745 90.070 59.971 1.00 36.19 87 ASP G O 1
ATOM 3894 N N . THR G 1 112 ? 23.697 89.738 59.097 1.00 34.15 88 THR G N 1
ATOM 3895 C CA . THR G 1 112 ? 23.221 88.754 60.081 1.00 31.86 88 THR G CA 1
ATOM 3896 C C . THR G 1 112 ? 24.136 87.574 60.308 1.00 29.91 88 THR G C 1
ATOM 3897 O O . THR G 1 112 ? 24.135 87.000 61.370 1.00 27.55 88 THR G O 1
ATOM 3901 N N . ALA G 1 113 ? 24.910 87.215 59.300 1.00 29.83 89 ALA G N 1
ATOM 3902 C CA . ALA G 1 113 ? 25.889 86.145 59.438 1.00 29.98 89 ALA G CA 1
ATOM 3903 C C . ALA G 1 113 ? 26.955 86.635 60.408 1.00 30.16 89 ALA G C 1
ATOM 3904 O O . ALA G 1 113 ? 27.096 86.056 61.489 1.00 30.86 89 ALA G O 1
ATOM 3906 N N . LYS G 1 114 ? 27.678 87.710 60.051 1.00 29.52 90 LYS G N 1
ATOM 3907 C CA . LYS G 1 114 ? 28.715 88.250 60.937 1.00 29.39 90 LYS G CA 1
ATOM 3908 C C . LYS G 1 114 ? 28.176 88.475 62.347 1.00 28.40 90 LYS G C 1
ATOM 3909 O O . LYS G 1 114 ? 28.870 88.160 63.324 1.00 29.08 90 LYS G O 1
ATOM 3915 N N . ILE G 1 115 ? 26.940 88.958 62.469 1.00 26.23 91 ILE G N 1
ATOM 3916 C CA . ILE G 1 115 ? 26.360 89.176 63.790 1.00 26.05 91 ILE G CA 1
ATOM 3917 C C . ILE G 1 115 ? 26.187 87.932 64.592 1.00 27.53 91 ILE G C 1
ATOM 3918 O O . ILE G 1 115 ? 26.438 87.928 65.817 1.00 28.55 91 ILE G O 1
ATOM 3923 N N . ASN G 1 116 ? 25.724 86.871 63.932 1.00 26.94 92 ASN G N 1
ATOM 3924 C CA . ASN G 1 116 ? 25.505 85.616 64.639 1.00 26.13 92 ASN G CA 1
ATOM 3925 C C . ASN G 1 116 ? 26.849 85.008 65.094 1.00 25.15 92 ASN G C 1
ATOM 3926 O O . ASN G 1 116 ? 26.966 84.532 66.226 1.00 25.01 92 ASN G O 1
ATOM 3931 N N . ALA G 1 117 ? 27.861 85.055 64.230 1.00 24.40 93 ALA G N 1
ATOM 3932 C CA . ALA G 1 117 ? 29.180 84.523 64.576 1.00 24.20 93 ALA G CA 1
ATOM 3933 C C . ALA G 1 117 ? 29.702 85.225 65.843 1.00 25.82 93 ALA G C 1
ATOM 3934 O O . ALA G 1 117 ? 30.220 84.588 66.767 1.00 25.23 93 ALA G O 1
ATOM 3936 N N . VAL G 1 118 ? 29.529 86.546 65.898 1.00 26.66 94 VAL G N 1
ATOM 3937 C CA . VAL G 1 118 ? 29.983 87.281 67.059 1.00 26.29 94 VAL G CA 1
ATOM 3938 C C . VAL G 1 118 ? 29.165 86.906 68.278 1.00 26.23 94 VAL G C 1
ATOM 3939 O O . VAL G 1 118 ? 29.713 86.744 69.375 1.00 26.94 94 VAL G O 1
ATOM 3943 N N . ALA G 1 119 ? 27.864 86.715 68.102 1.00 26.12 95 ALA G N 1
ATOM 3944 C CA . ALA G 1 119 ? 27.044 86.329 69.250 1.00 24.91 95 ALA G CA 1
ATOM 3945 C C . ALA G 1 119 ? 27.555 85.010 69.810 1.00 24.65 95 ALA G C 1
ATOM 3946 O O . ALA G 1 119 ? 27.567 84.814 71.035 1.00 24.12 95 ALA G O 1
ATOM 3948 N N . LYS G 1 120 ? 28.014 84.118 68.937 1.00 24.93 96 LYS G N 1
ATOM 3949 C CA . LYS G 1 120 ? 28.565 82.839 69.426 1.00 26.06 96 LYS G CA 1
ATOM 3950 C C . LYS G 1 120 ? 29.857 83.072 70.180 1.00 25.60 96 LYS G C 1
ATOM 3951 O O . LYS G 1 120 ? 30.057 82.497 71.245 1.00 25.50 96 LYS G O 1
ATOM 3955 N N . GLU G 1 121 ? 30.717 83.938 69.656 1.00 26.34 97 GLU G N 1
ATOM 3956 C CA . GLU G 1 121 ? 31.952 84.275 70.370 1.00 27.00 97 GLU G CA 1
ATOM 3957 C C . GLU G 1 121 ? 31.581 84.837 71.735 1.00 26.47 97 GLU G C 1
ATOM 3958 O O . GLU G 1 121 ? 32.147 84.451 72.753 1.00 25.39 97 GLU G O 1
ATOM 3964 N N . MET G 1 122 ? 30.580 85.704 71.771 1.00 26.40 98 MET G N 1
ATOM 3965 C CA . MET G 1 122 ? 30.173 86.257 73.055 1.00 27.30 98 MET G CA 1
ATOM 3966 C C . MET G 1 122 ? 29.634 85.218 74.001 1.00 27.60 98 MET G C 1
ATOM 3967 O O . MET G 1 122 ? 29.892 85.260 75.201 1.00 26.13 98 MET G O 1
ATOM 3972 N N . GLU G 1 123 ? 28.893 84.256 73.444 1.00 29.59 99 GLU G N 1
ATOM 3973 C CA . GLU G 1 123 ? 28.286 83.170 74.227 1.00 28.00 99 GLU G CA 1
ATOM 3974 C C . GLU G 1 123 ? 29.308 82.271 74.929 1.00 25.73 99 GLU G C 1
ATOM 3975 O O . GLU G 1 123 ? 29.132 81.960 76.109 1.00 25.03 99 GLU G O 1
ATOM 3981 N N . SER G 1 124 ? 30.386 81.865 74.268 1.00 23.44 100 SER G N 1
ATOM 3982 C CA . SER G 1 124 ? 31.340 81.021 75.019 1.00 23.81 100 SER G CA 1
ATOM 3983 C C . SER G 1 124 ? 32.107 81.770 76.089 1.00 23.70 100 SER G C 1
ATOM 3984 O O . SER G 1 124 ? 32.246 81.250 77.225 1.00 22.92 100 SER G O 1
ATOM 3987 N N . LEU G 1 125 ? 32.568 82.987 75.748 1.00 22.31 101 LEU G N 1
ATOM 3988 C CA . LEU G 1 125 ? 33.306 83.808 76.682 1.00 21.26 101 LEU G CA 1
ATOM 3989 C C . LEU G 1 125 ? 32.457 83.966 77.920 1.00 21.46 101 LEU G C 1
ATOM 3990 O O . LEU G 1 125 ? 32.896 83.717 79.039 1.00 21.34 101 LEU G O 1
ATOM 3995 N N . GLY G 1 126 ? 31.211 84.348 77.740 1.00 21.71 102 GLY G N 1
ATOM 3996 C CA . GLY G 1 126 ? 30.379 84.524 78.886 1.00 21.44 102 GLY G CA 1
ATOM 3997 C C . GLY G 1 126 ? 30.275 83.219 79.634 1.00 23.17 102 GLY G C 1
ATOM 3998 O O . GLY G 1 126 ? 30.308 83.218 80.858 1.00 25.14 102 GLY G O 1
ATOM 3999 N N . GLN G 1 127 ? 30.155 82.086 78.939 1.00 23.51 103 GLN G N 1
ATOM 4000 C CA . GLN G 1 127 ? 30.010 80.838 79.684 1.00 24.19 103 GLN G CA 1
ATOM 4001 C C . GLN G 1 127 ? 31.267 80.559 80.505 1.00 24.57 103 GLN G C 1
ATOM 4002 O O . GLN G 1 127 ? 31.155 80.106 81.641 1.00 23.47 103 GLN G O 1
ATOM 4004 N N . LYS G 1 128 ? 32.448 80.875 79.955 1.00 25.89 104 LYS G N 1
ATOM 4005 C CA . LYS G 1 128 ? 33.705 80.638 80.668 1.00 27.39 104 LYS G CA 1
ATOM 4006 C C . LYS G 1 128 ? 33.764 81.543 81.892 1.00 28.36 104 LYS G C 1
ATOM 4007 O O . LYS G 1 128 ? 34.114 81.115 83.014 1.00 29.23 104 LYS G O 1
ATOM 4013 N N . LEU G 1 129 ? 33.379 82.786 81.684 1.00 28.72 105 LEU G N 1
ATOM 4014 C CA . LEU G 1 129 ? 33.387 83.770 82.749 1.00 30.75 105 LEU G CA 1
ATOM 4015 C C . LEU G 1 129 ? 32.429 83.405 83.888 1.00 31.54 105 LEU G C 1
ATOM 4016 O O . LEU G 1 129 ? 32.790 83.509 85.069 1.00 31.56 105 LEU G O 1
ATOM 4021 N N . ASP G 1 130 ? 31.206 82.981 83.580 1.00 32.76 106 ASP G N 1
ATOM 4022 C CA . ASP G 1 130 ? 30.298 82.637 84.694 1.00 33.95 106 ASP G CA 1
ATOM 4023 C C . ASP G 1 130 ? 30.839 81.475 85.517 1.00 33.37 106 ASP G C 1
ATOM 4024 O O . ASP G 1 130 ? 30.654 81.422 86.737 1.00 33.22 106 ASP G O 1
ATOM 4029 N N . GLU G 1 131 ? 31.529 80.559 84.843 1.00 32.44 107 GLU G N 1
ATOM 4030 C CA . GLU G 1 131 ? 32.071 79.367 85.481 1.00 31.72 107 GLU G CA 1
ATOM 4031 C C . GLU G 1 131 ? 33.021 79.877 86.605 1.00 30.95 107 GLU G C 1
ATOM 4032 O O . GLU G 1 131 ? 32.932 79.440 87.769 1.00 29.02 107 GLU G O 1
ATOM 4038 N N . GLN G 1 132 ? 33.878 80.859 86.266 1.00 30.54 108 GLN G N 1
ATOM 4039 C CA . GLN G 1 132 ? 34.795 81.470 87.250 1.00 29.74 108 GLN G CA 1
ATOM 4040 C C . GLN G 1 132 ? 34.030 82.173 88.372 1.00 29.72 108 GLN G C 1
ATOM 4041 O O . GLN G 1 132 ? 34.406 82.076 89.551 1.00 30.23 108 GLN G O 1
ATOM 4047 N N . ARG G 1 133 ? 32.964 82.883 88.007 1.00 28.59 109 ARG G N 1
ATOM 4048 C CA . ARG G 1 133 ? 32.138 83.576 88.974 1.00 28.10 109 ARG G CA 1
ATOM 4049 C C . ARG G 1 133 ? 31.466 82.644 89.994 1.00 28.28 109 ARG G C 1
ATOM 4050 O O . ARG G 1 133 ? 31.267 83.013 91.165 1.00 29.73 109 ARG G O 1
ATOM 4053 N N . VAL G 1 134 ? 31.082 81.445 89.578 1.00 27.97 110 VAL G N 1
ATOM 4054 C CA . VAL G 1 134 ? 30.465 80.514 90.521 1.00 27.16 110 VAL G CA 1
ATOM 4055 C C . VAL G 1 134 ? 31.580 80.038 91.421 1.00 26.75 110 VAL G C 1
ATOM 4056 O O . VAL G 1 134 ? 31.441 80.014 92.634 1.00 25.54 110 VAL G O 1
ATOM 4060 N N . LYS G 1 135 ? 32.697 79.643 90.799 1.00 27.28 111 LYS G N 1
ATOM 4061 C CA . LYS G 1 135 ? 33.894 79.220 91.559 1.00 27.35 111 LYS G CA 1
ATOM 4062 C C . LYS G 1 135 ? 34.149 80.202 92.676 1.00 26.31 111 LYS G C 1
ATOM 4063 O O . LYS G 1 135 ? 34.449 79.828 93.807 1.00 23.85 111 LYS G O 1
ATOM 4066 N N . ARG G 1 136 ? 33.986 81.478 92.338 1.00 26.34 112 ARG G N 1
ATOM 4067 C CA . ARG G 1 136 ? 34.293 82.531 93.269 1.00 25.69 112 ARG G CA 1
ATOM 4068 C C . ARG G 1 136 ? 33.240 82.629 94.323 1.00 25.36 112 ARG G C 1
ATOM 4069 O O . ARG G 1 136 ? 33.564 82.704 95.483 1.00 25.09 112 ARG G O 1
ATOM 4077 N N . ASP G 1 137 ? 31.975 82.571 93.926 1.00 26.42 113 ASP G N 1
ATOM 4078 C CA . ASP G 1 137 ? 30.884 82.594 94.884 1.00 26.49 113 ASP G CA 1
ATOM 4079 C C . ASP G 1 137 ? 30.980 81.395 95.800 1.00 26.47 113 ASP G C 1
ATOM 4080 O O . ASP G 1 137 ? 30.780 81.504 96.998 1.00 27.07 113 ASP G O 1
ATOM 4085 N N . VAL G 1 138 ? 31.267 80.235 95.243 1.00 25.86 114 VAL G N 1
ATOM 4086 C CA . VAL G 1 138 ? 31.323 79.062 96.078 1.00 27.11 114 VAL G CA 1
ATOM 4087 C C . VAL G 1 138 ? 32.382 79.230 97.146 1.00 28.95 114 VAL G C 1
ATOM 4088 O O . VAL G 1 138 ? 32.173 78.874 98.318 1.00 29.41 114 VAL G O 1
ATOM 4092 N N . ALA G 1 139 ? 33.526 79.772 96.728 1.00 30.29 115 ALA G N 1
ATOM 4093 C CA . ALA G 1 139 ? 34.657 79.954 97.625 1.00 30.43 115 ALA G CA 1
ATOM 4094 C C . ALA G 1 139 ? 34.194 80.807 98.790 1.00 31.07 115 ALA G C 1
ATOM 4095 O O . ALA G 1 139 ? 34.281 80.390 99.941 1.00 31.67 115 ALA G O 1
ATOM 4097 N N . MET G 1 140 ? 33.651 81.972 98.485 1.00 32.14 116 MET G N 1
ATOM 4098 C CA . MET G 1 140 ? 33.134 82.855 99.520 1.00 34.29 116 MET G CA 1
ATOM 4099 C C . MET G 1 140 ? 32.228 82.101 100.487 1.00 34.64 116 MET G C 1
ATOM 4100 O O . MET G 1 140 ? 32.366 82.241 101.709 1.00 34.79 116 MET G O 1
ATOM 4105 N N . ALA G 1 141 ? 31.311 81.294 99.953 1.00 34.78 117 ALA G N 1
ATOM 4106 C CA . ALA G 1 141 ? 30.401 80.545 100.810 1.00 34.88 117 ALA G CA 1
ATOM 4107 C C . ALA G 1 141 ? 31.152 79.611 101.760 1.00 36.28 117 ALA G C 1
ATOM 4108 O O . ALA G 1 141 ? 30.791 79.506 102.920 1.00 35.86 117 ALA G O 1
ATOM 4110 N N . GLN G 1 142 ? 32.203 78.945 101.280 1.00 38.83 118 GLN G N 1
ATOM 4111 C CA . GLN G 1 142 ? 32.976 78.041 102.135 1.00 41.43 118 GLN G CA 1
ATOM 4112 C C . GLN G 1 142 ? 33.899 78.797 103.086 1.00 43.48 118 GLN G C 1
ATOM 4113 O O . GLN G 1 142 ? 34.363 78.250 104.092 1.00 43.58 118 GLN G O 1
ATOM 4119 N N . ALA G 1 143 ? 34.175 80.055 102.769 1.00 45.72 119 ALA G N 1
ATOM 4120 C CA . ALA G 1 143 ? 34.999 80.855 103.629 1.00 47.68 119 ALA G CA 1
ATOM 4121 C C . ALA G 1 143 ? 34.128 81.342 104.753 1.00 50.43 119 ALA G C 1
ATOM 4122 O O . ALA G 1 143 ? 34.592 82.009 105.655 1.00 50.67 119 ALA G O 1
ATOM 4124 N N . GLY G 1 144 ? 32.854 80.996 104.706 1.00 54.66 120 GLY G N 1
ATOM 4125 C CA . GLY G 1 144 ? 31.924 81.420 105.733 1.00 58.83 120 GLY G CA 1
ATOM 4126 C C . GLY G 1 144 ? 31.634 82.908 105.668 1.00 62.78 120 GLY G C 1
ATOM 4127 O O . GLY G 1 144 ? 30.995 83.464 106.547 1.00 62.29 120 GLY G O 1
ATOM 4128 N N . ILE G 1 145 ? 32.100 83.554 104.610 1.00 68.64 121 ILE G N 1
ATOM 4129 C CA . ILE G 1 145 ? 31.893 84.994 104.418 1.00 73.43 121 ILE G CA 1
ATOM 4130 C C . IL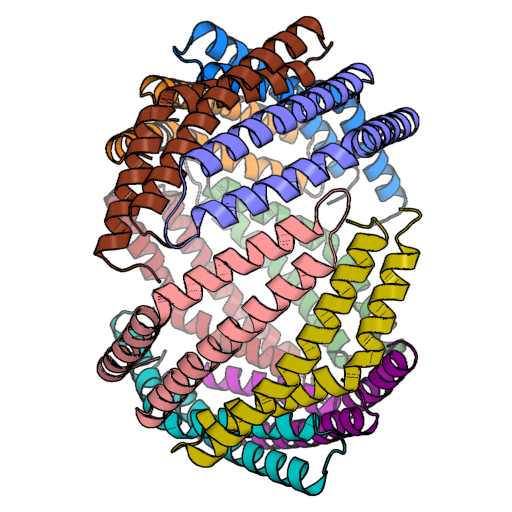E G 1 145 ? 30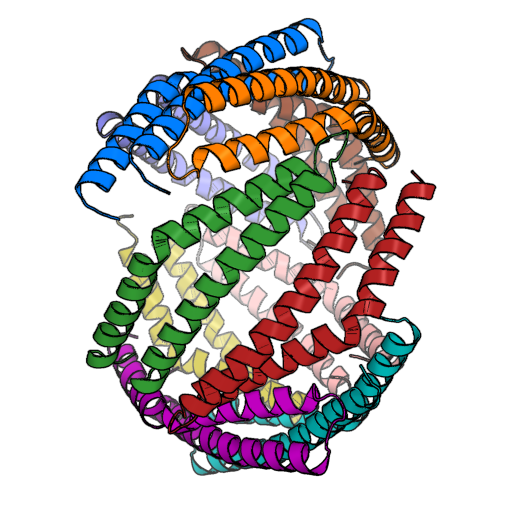.569 85.370 103.797 1.00 76.15 121 ILE G C 1
ATOM 4131 O O . ILE G 1 145 ? 30.240 84.909 102.708 1.00 77.90 121 ILE G O 1
ATOM 4136 N N . PRO G 1 146 ? 29.816 86.244 104.456 1.00 79.42 122 PRO G N 1
ATOM 4137 C CA . PRO G 1 146 ? 28.539 86.660 103.811 1.00 80.48 122 PRO G CA 1
ATOM 4138 C C . PRO G 1 146 ? 28.744 87.388 102.476 1.00 80.93 122 PRO G C 1
ATOM 4139 O O . PRO G 1 146 ? 27.972 88.289 102.149 1.00 82.32 122 PRO G O 1
ATOM 4143 N N . PRO H 1 67 ? 14.791 110.961 68.793 1.00 80.12 43 PRO H N 1
ATOM 4144 C CA . PRO H 1 67 ? 13.360 110.670 68.615 1.00 80.96 43 PRO H CA 1
ATOM 4145 C C . PRO H 1 67 ? 13.071 109.504 67.652 1.00 80.48 43 PRO H C 1
ATOM 4146 O O . PRO H 1 67 ? 13.977 109.001 66.985 1.00 81.30 43 PRO H O 1
ATOM 4148 N N . LEU H 1 68 ? 11.800 109.104 67.589 1.00 79.48 44 LEU H N 1
ATOM 4149 C CA . LEU H 1 68 ? 11.343 108.001 66.735 1.00 77.43 44 LEU H CA 1
ATOM 4150 C C . LEU H 1 68 ? 9.989 108.327 66.143 1.00 74.51 44 LEU H C 1
ATOM 4151 O O . LEU H 1 68 ? 9.191 109.008 66.770 1.00 72.95 44 LEU H O 1
ATOM 4156 N N . THR H 1 69 ? 9.767 107.806 64.934 1.00 71.47 45 THR H N 1
ATOM 4157 C CA . THR H 1 69 ? 8.537 107.951 64.157 1.00 69.35 45 THR H CA 1
ATOM 4158 C C . THR H 1 69 ? 7.393 107.099 64.692 1.00 66.32 45 THR H C 1
ATOM 4159 O O . THR H 1 69 ? 7.635 106.121 65.399 1.00 67.62 45 THR H O 1
ATOM 4163 N N . THR H 1 70 ? 6.156 107.466 64.364 1.00 61.99 46 THR H N 1
ATOM 4164 C CA . THR H 1 70 ? 4.998 106.663 64.734 1.00 59.06 46 THR H CA 1
ATOM 4165 C C . THR H 1 70 ? 5.209 105.246 64.196 1.00 56.56 46 THR H C 1
ATOM 4166 O O . THR H 1 70 ? 5.066 104.269 64.933 1.00 55.65 46 THR H O 1
ATOM 4170 N N . GLU H 1 71 ? 5.569 105.153 62.913 1.00 53.69 47 GLU H N 1
ATOM 4171 C CA . GLU H 1 71 ? 5.834 103.869 62.257 1.00 51.83 47 GLU H CA 1
ATOM 4172 C C . GLU H 1 71 ? 6.937 103.050 62.912 1.00 50.61 47 GLU H C 1
ATOM 4173 O O . GLU H 1 71 ? 6.796 101.845 63.084 1.00 50.56 47 GLU H O 1
ATOM 4179 N N . GLN H 1 72 ? 8.048 103.699 63.240 1.00 49.07 48 GLN H N 1
ATOM 4180 C CA . GLN H 1 72 ? 9.182 103.008 63.843 1.00 48.12 48 GLN H CA 1
ATOM 4181 C C . GLN H 1 72 ? 8.832 102.465 65.209 1.00 47.39 48 GLN H C 1
ATOM 4182 O O . GLN H 1 72 ? 9.146 101.309 65.536 1.00 46.51 48 GLN H O 1
ATOM 4188 N N . GLN H 1 73 ? 8.177 103.300 66.010 1.00 46.77 49 GLN H N 1
ATOM 4189 C CA . GLN H 1 73 ? 7.810 102.891 67.359 1.00 46.12 49 GLN H CA 1
ATOM 4190 C C . GLN H 1 73 ? 6.890 101.668 67.224 1.00 45.07 49 GLN H C 1
ATOM 4191 O O . GLN H 1 73 ? 7.165 100.614 67.806 1.00 45.56 49 GLN H O 1
ATOM 4194 N N . ALA H 1 74 ? 5.850 101.795 66.401 1.00 43.47 50 ALA H N 1
ATOM 4195 C CA . ALA H 1 74 ? 4.912 100.686 66.141 1.00 42.26 50 ALA H CA 1
ATOM 4196 C C . ALA H 1 74 ? 5.649 99.382 65.878 1.00 40.58 50 ALA H C 1
ATOM 4197 O O . ALA H 1 74 ? 5.425 98.392 66.566 1.00 39.61 50 ALA H O 1
ATOM 4199 N N . THR H 1 75 ? 6.509 99.396 64.860 1.00 38.72 51 THR H N 1
ATOM 4200 C CA . THR H 1 75 ? 7.271 98.234 64.505 1.00 38.18 51 THR H CA 1
ATOM 4201 C C . THR H 1 75 ? 8.136 97.743 65.669 1.00 38.61 51 THR H C 1
ATOM 4202 O O . THR H 1 75 ? 8.254 96.536 65.881 1.00 38.52 51 THR H O 1
ATOM 4206 N N . ALA H 1 76 ? 8.747 98.663 66.415 1.00 37.88 52 ALA H N 1
ATOM 4207 C CA . ALA H 1 76 ? 9.604 98.254 67.512 1.00 37.68 52 ALA H CA 1
ATOM 4208 C C . ALA H 1 76 ? 8.780 97.681 68.653 1.00 37.90 52 ALA H C 1
ATOM 4209 O O . ALA H 1 76 ? 9.225 96.787 69.372 1.00 37.21 52 ALA H O 1
ATOM 4211 N N . GLN H 1 77 ? 7.582 98.204 68.826 1.00 38.05 53 GLN H N 1
ATOM 4212 C CA . GLN H 1 77 ? 6.721 97.694 69.854 1.00 39.21 53 GLN H CA 1
ATOM 4213 C C . GLN H 1 77 ? 6.352 96.239 69.579 1.00 39.36 53 GLN H C 1
ATOM 4214 O O . GLN H 1 77 ? 6.275 95.437 70.498 1.00 40.68 53 GLN H O 1
ATOM 4220 N N . LYS H 1 78 ? 6.083 95.900 68.327 1.00 38.62 54 LYS H N 1
ATOM 4221 C CA . LYS H 1 78 ? 5.747 94.537 68.025 1.00 37.99 54 LYS H CA 1
ATOM 4222 C C . LYS H 1 78 ? 6.972 93.640 68.256 1.00 36.16 54 LYS H C 1
ATOM 4223 O O . LYS H 1 78 ? 6.857 92.563 68.829 1.00 35.68 54 LYS H O 1
ATOM 4227 N N . ILE H 1 79 ? 8.138 94.088 67.826 1.00 34.30 55 ILE H N 1
ATOM 4228 C CA . ILE H 1 79 ? 9.340 93.278 68.001 1.00 34.31 55 ILE H CA 1
ATOM 4229 C C . ILE H 1 79 ? 9.582 92.928 69.474 1.00 34.26 55 ILE H C 1
ATOM 4230 O O . ILE H 1 79 ? 9.765 91.770 69.809 1.00 34.75 55 ILE H O 1
ATOM 4235 N N . TYR H 1 80 ? 9.564 93.927 70.338 1.00 34.21 56 TYR H N 1
ATOM 4236 C CA . TYR H 1 80 ? 9.717 93.692 71.763 1.00 34.85 56 TYR H CA 1
ATOM 4237 C C . TYR H 1 80 ? 8.586 92.890 72.327 1.00 34.77 56 TYR H C 1
ATOM 4238 O O . TYR H 1 80 ? 8.810 92.025 73.166 1.00 35.48 56 TYR H O 1
ATOM 4247 N N . ASP H 1 81 ? 7.371 93.145 71.894 1.00 35.30 57 ASP H N 1
ATOM 4248 C CA . ASP H 1 81 ? 6.267 92.339 72.429 1.00 36.95 57 ASP H CA 1
ATOM 4249 C C . ASP H 1 81 ? 6.409 90.861 72.097 1.00 35.78 57 ASP H C 1
ATOM 4250 O O . ASP H 1 81 ? 6.085 90.001 72.885 1.00 34.27 57 ASP H O 1
ATOM 4255 N N . ASP H 1 82 ? 6.893 90.563 70.928 1.00 36.00 58 ASP H N 1
ATOM 4256 C CA . ASP H 1 82 ? 7.016 89.196 70.592 1.00 38.39 58 ASP H CA 1
ATOM 4257 C C . ASP H 1 82 ? 8.091 88.583 71.438 1.00 38.63 58 ASP H C 1
ATOM 4258 O O . ASP H 1 82 ? 7.896 87.498 72.034 1.00 38.81 58 ASP H O 1
ATOM 4263 N N . TYR H 1 83 ? 9.207 89.294 71.530 1.00 38.45 59 TYR H N 1
ATOM 4264 C CA . TYR H 1 83 ? 10.319 88.829 72.337 1.00 38.50 59 TYR H CA 1
ATOM 4265 C C . TYR H 1 83 ? 9.842 88.544 73.714 1.00 38.17 59 TYR H C 1
ATOM 4266 O O . TYR H 1 83 ? 10.063 87.465 74.213 1.00 39.34 59 TYR H O 1
ATOM 4275 N N . TYR H 1 84 ? 9.141 89.477 74.328 1.00 38.15 60 TYR H N 1
ATOM 4276 C CA . TYR H 1 84 ? 8.666 89.199 75.676 1.00 38.98 60 TYR H CA 1
ATOM 4277 C C . TYR H 1 84 ? 7.754 87.983 75.747 1.00 38.83 60 TYR H C 1
ATOM 4278 O O . TYR H 1 84 ? 7.956 87.097 76.570 1.00 39.55 60 TYR H O 1
ATOM 4287 N N . THR H 1 85 ? 6.762 87.937 74.885 1.00 39.11 61 THR H N 1
ATOM 4288 C CA . THR H 1 85 ? 5.842 86.843 74.867 1.00 38.83 61 THR H CA 1
ATOM 4289 C C . THR H 1 85 ? 6.568 85.523 74.611 1.00 39.25 61 THR H C 1
ATOM 4290 O O . THR H 1 85 ? 6.448 84.585 75.374 1.00 38.56 61 THR H O 1
ATOM 4294 N N . GLN H 1 86 ? 7.338 85.451 73.540 1.00 39.49 62 GLN H N 1
ATOM 4295 C CA . GLN H 1 86 ? 8.022 84.204 73.210 1.00 39.99 62 GLN H CA 1
ATOM 4296 C C . GLN H 1 86 ? 8.942 83.784 74.352 1.00 38.17 62 GLN H C 1
ATOM 4297 O O . GLN H 1 86 ? 9.358 82.619 74.431 1.00 38.58 62 GLN H O 1
ATOM 4303 N N . THR H 1 87 ? 9.287 84.676 75.283 1.00 34.94 63 THR H N 1
ATOM 4304 C CA . THR H 1 87 ? 10.334 84.352 76.285 1.00 32.38 63 THR H CA 1
ATOM 4305 C C . THR H 1 87 ? 9.943 84.298 77.728 1.00 30.41 63 THR H C 1
ATOM 4306 O O . THR H 1 87 ? 10.724 84.002 78.576 1.00 27.44 63 THR H O 1
ATOM 4310 N N . SER H 1 88 ? 8.726 84.655 77.982 1.00 30.30 64 SER H N 1
ATOM 4311 C CA . SER H 1 88 ? 8.105 84.652 79.306 1.00 29.94 64 SER H CA 1
ATOM 4312 C C . SER H 1 88 ? 8.454 83.508 80.260 1.00 27.19 64 SER H C 1
ATOM 4313 O O . SER H 1 88 ? 8.959 83.716 81.346 1.00 28.73 64 SER H O 1
ATOM 4316 N N . ALA H 1 89 ? 8.143 82.299 79.885 1.00 24.10 65 ALA H N 1
ATOM 4317 C CA . ALA H 1 89 ? 8.449 81.186 80.749 1.00 22.82 65 ALA H CA 1
ATOM 4318 C C . ALA H 1 89 ? 9.952 81.104 81.017 1.00 23.25 65 ALA H C 1
ATOM 4319 O O . ALA H 1 89 ? 10.395 80.800 82.097 1.00 22.36 65 ALA H O 1
ATOM 4321 N N . LEU H 1 90 ? 10.742 81.386 80.005 1.00 24.75 66 LEU H N 1
ATOM 4322 C CA . LEU H 1 90 ? 12.167 81.265 80.126 1.00 25.42 66 LEU H CA 1
ATOM 4323 C C . LEU H 1 90 ? 12.662 82.260 81.163 1.00 25.31 66 LEU H C 1
ATOM 4324 O O . LEU H 1 90 ? 13.407 81.916 82.058 1.00 24.14 66 LEU H O 1
ATOM 4329 N N . ARG H 1 91 ? 12.219 83.503 81.059 1.00 25.53 67 ARG H N 1
ATOM 4330 C CA . ARG H 1 91 ? 12.665 84.498 82.000 1.00 26.24 67 ARG H CA 1
ATOM 4331 C C . ARG H 1 91 ? 12.245 84.106 83.381 1.00 26.17 67 ARG H C 1
ATOM 4332 O O . ARG H 1 91 ? 13.044 84.122 84.305 1.00 26.56 67 ARG H O 1
ATOM 4340 N N . GLN H 1 92 ? 11.011 83.688 83.531 1.00 25.83 68 GLN H N 1
ATOM 4341 C CA . GLN H 1 92 ? 10.556 83.351 84.865 1.00 27.63 68 GLN H CA 1
ATOM 4342 C C . GLN H 1 92 ? 11.290 82.163 85.464 1.00 26.68 68 GLN H C 1
ATOM 4343 O O . GLN H 1 92 ? 11.402 82.064 86.661 1.00 27.27 68 GLN H O 1
ATOM 4349 N N . GLN H 1 93 ? 11.788 81.270 84.637 1.00 26.42 69 GLN H N 1
ATOM 4350 C CA . GLN H 1 93 ? 12.497 80.112 85.137 1.00 27.74 69 GLN H CA 1
ATOM 4351 C C . GLN H 1 93 ? 13.913 80.495 85.553 1.00 26.64 69 GLN H C 1
ATOM 4352 O O . GLN H 1 93 ? 14.497 79.907 86.423 1.00 25.95 69 GLN H O 1
ATOM 4358 N N . LEU H 1 94 ? 14.440 81.529 84.938 1.00 26.55 70 LEU H N 1
ATOM 4359 C CA . LEU H 1 94 ? 15.789 81.950 85.222 1.00 25.27 70 LEU H CA 1
ATOM 4360 C C . LEU H 1 94 ? 15.801 82.718 86.512 1.00 24.77 70 LEU H C 1
ATOM 4361 O O . LEU H 1 94 ? 16.662 82.524 87.376 1.00 27.96 70 LEU H O 1
ATOM 4366 N N . ILE H 1 95 ? 14.855 83.617 86.629 1.00 23.90 71 ILE H N 1
ATOM 4367 C CA . ILE H 1 95 ? 14.672 84.375 87.842 1.00 23.24 71 ILE H CA 1
ATOM 4368 C C . ILE H 1 95 ? 14.508 83.371 89.009 1.00 23.48 71 ILE H C 1
ATOM 4369 O O . ILE H 1 95 ? 15.157 83.504 90.047 1.00 23.53 71 ILE H O 1
ATOM 4374 N N . SER H 1 96 ? 13.679 82.334 88.810 1.00 24.18 72 SER H N 1
ATOM 4375 C CA . SER H 1 96 ? 13.461 81.318 89.851 1.00 22.50 72 SER H CA 1
ATOM 4376 C C . SER H 1 96 ? 14.753 80.596 90.194 1.00 21.70 72 SER H C 1
ATOM 4377 O O . SER H 1 96 ? 15.053 80.371 91.359 1.00 22.27 72 SER H O 1
ATOM 4380 N N . LYS H 1 97 ? 15.549 80.281 89.190 1.00 21.75 73 LYS H N 1
ATOM 4381 C CA . LYS H 1 97 ? 16.850 79.630 89.438 1.00 22.22 73 LYS H CA 1
ATOM 4382 C C . LYS H 1 97 ? 17.909 80.522 90.122 1.00 23.12 73 LYS H C 1
ATOM 4383 O O . LYS H 1 97 ? 18.711 79.988 90.905 1.00 19.74 73 LYS H O 1
ATOM 4389 N N . ARG H 1 98 ? 17.932 81.854 89.867 1.00 23.95 74 ARG H N 1
ATOM 4390 C CA . ARG H 1 98 ? 18.917 82.668 90.619 1.00 26.07 74 ARG H CA 1
ATOM 4391 C C . ARG H 1 98 ? 18.554 82.662 92.065 1.00 24.41 74 ARG H C 1
ATOM 4392 O O . ARG H 1 98 ? 19.415 82.669 92.926 1.00 23.39 74 ARG H O 1
ATOM 4400 N N . TYR H 1 99 ? 17.259 82.699 92.337 1.00 23.79 75 TYR H N 1
ATOM 4401 C CA . TYR H 1 99 ? 16.836 82.693 93.709 1.00 22.92 75 TYR H CA 1
ATOM 4402 C C . TYR H 1 99 ? 17.338 81.443 94.389 1.00 22.54 75 TYR H C 1
ATOM 4403 O O . TYR H 1 99 ? 17.942 81.487 95.465 1.00 22.54 75 TYR H O 1
ATOM 4412 N N . GLU H 1 100 ? 17.108 80.328 93.739 1.00 20.62 76 GLU H N 1
ATOM 4413 C CA . GLU H 1 100 ? 17.523 79.092 94.303 1.00 21.31 76 GLU H CA 1
ATOM 4414 C C . GLU H 1 100 ? 19.042 79.113 94.513 1.00 20.42 76 GLU H C 1
ATOM 4415 O O . GLU H 1 100 ? 19.568 78.603 95.520 1.00 21.25 76 GLU H O 1
ATOM 4421 N N . TYR H 1 101 ? 19.745 79.707 93.561 1.00 19.73 77 TYR H N 1
ATOM 4422 C CA . TYR H 1 101 ? 21.200 79.781 93.619 1.00 18.29 77 TYR H CA 1
ATOM 4423 C C . TYR H 1 101 ? 21.595 80.543 94.879 1.00 17.43 77 TYR H C 1
ATOM 4424 O O . TYR H 1 101 ? 22.401 80.072 95.727 1.00 16.76 77 TYR H O 1
ATOM 4433 N N . ASN H 1 102 ? 20.995 81.707 95.033 1.00 16.03 78 ASN H N 1
ATOM 4434 C CA . ASN H 1 102 ? 21.297 82.509 96.163 1.00 16.32 78 ASN H CA 1
ATOM 4435 C C . ASN H 1 102 ? 20.852 81.886 97.424 1.00 16.03 78 ASN H C 1
ATOM 4436 O O . ASN H 1 102 ? 21.524 81.955 98.443 1.00 18.16 78 ASN H O 1
ATOM 4441 N N . ALA H 1 103 ? 19.734 81.226 97.377 1.00 16.57 79 ALA H N 1
ATOM 4442 C CA . ALA H 1 103 ? 19.266 80.520 98.570 1.00 16.41 79 ALA H CA 1
ATOM 4443 C C . ALA H 1 103 ? 20.350 79.588 99.055 1.00 16.62 79 ALA H C 1
ATOM 4444 O O . ALA H 1 103 ? 20.733 79.632 100.225 1.00 18.08 79 ALA H O 1
ATOM 4446 N N . LEU H 1 104 ? 20.830 78.739 98.137 1.00 16.66 80 LEU H N 1
ATOM 4447 C CA . LEU H 1 104 ? 21.872 77.742 98.417 1.00 15.85 80 LEU H CA 1
ATOM 4448 C C . LEU H 1 104 ? 23.183 78.321 98.883 1.00 17.13 80 LEU H C 1
ATOM 4449 O O . LEU H 1 104 ? 23.835 77.734 99.730 1.00 17.81 80 LEU H O 1
ATOM 4454 N N . LEU H 1 105 ? 23.619 79.429 98.280 1.00 18.29 81 LEU H N 1
ATOM 4455 C CA . LEU H 1 105 ? 24.879 80.048 98.690 1.00 18.77 81 LEU H CA 1
ATOM 4456 C C . LEU H 1 105 ? 24.818 80.570 100.083 1.00 19.92 81 LEU H C 1
ATOM 4457 O O . LEU H 1 105 ? 25.863 80.762 100.726 1.00 21.65 81 LEU H O 1
ATOM 4462 N N . THR H 1 106 ? 23.616 80.866 100.543 1.00 20.51 82 THR H N 1
ATOM 4463 C CA . THR H 1 106 ? 23.474 81.440 101.856 1.00 21.96 82 THR H CA 1
ATOM 4464 C C . THR H 1 106 ? 22.998 80.441 102.868 1.00 24.13 82 THR H C 1
ATOM 4465 O O . THR H 1 106 ? 22.649 80.799 103.972 1.00 25.05 82 THR H O 1
ATOM 4469 N N . ALA H 1 107 ? 22.980 79.179 102.517 1.00 26.95 83 ALA H N 1
ATOM 4470 C CA . ALA H 1 107 ? 22.673 78.218 103.532 1.00 30.84 83 ALA H CA 1
ATOM 4471 C C . ALA H 1 107 ? 23.823 78.282 104.481 1.00 35.33 83 ALA H C 1
ATOM 4472 O O . ALA H 1 107 ? 24.904 78.734 104.156 1.00 33.84 83 ALA H O 1
ATOM 4474 N N . SER H 1 108 ? 23.538 77.827 105.677 1.00 44.72 84 SER H N 1
ATOM 4475 C CA . SER H 1 108 ? 24.489 77.706 106.820 1.00 50.98 84 SER H CA 1
ATOM 4476 C C . SER H 1 108 ? 25.697 76.862 106.453 1.00 53.06 84 SER H C 1
ATOM 4477 O O . SER H 1 108 ? 26.840 77.231 106.761 1.00 54.64 84 SER H O 1
ATOM 4480 N N . SER H 1 109 ? 25.410 75.715 105.813 1.00 54.47 85 SER H N 1
ATOM 4481 C CA . SER H 1 109 ? 26.444 74.784 105.321 1.00 54.91 85 SER H CA 1
ATOM 4482 C C . SER H 1 109 ? 26.196 74.589 103.854 1.00 49.96 85 SER H C 1
ATOM 4483 O O . SER H 1 109 ? 25.381 73.772 103.495 1.00 52.09 85 SER H O 1
ATOM 4486 N N . PRO H 1 110 ? 26.901 75.319 103.009 1.00 44.97 86 PRO H N 1
ATOM 4487 C CA . PRO H 1 110 ? 26.750 75.296 101.570 1.00 42.85 86 PRO H CA 1
ATOM 4488 C C . PRO H 1 110 ? 26.990 73.960 100.879 1.00 41.39 86 PRO H C 1
ATOM 4489 O O . PRO H 1 110 ? 28.013 73.364 101.071 1.00 43.15 86 PRO H O 1
ATOM 4493 N N . ASP H 1 111 ? 26.061 73.529 100.038 1.00 39.94 87 ASP H N 1
ATOM 4494 C CA . ASP H 1 111 ? 26.170 72.288 99.287 1.00 39.04 87 ASP H CA 1
ATOM 4495 C C . ASP H 1 111 ? 26.726 72.567 97.882 1.00 38.09 87 ASP H C 1
ATOM 4496 O O . ASP H 1 111 ? 25.994 72.953 96.974 1.00 38.75 87 ASP H O 1
ATOM 4501 N N . THR H 1 112 ? 28.013 72.351 97.681 1.00 36.56 88 THR H N 1
ATOM 4502 C CA . THR H 1 112 ? 28.632 72.687 96.394 1.00 35.41 88 THR H CA 1
ATOM 4503 C C . THR H 1 112 ? 28.060 71.955 95.202 1.00 33.66 88 THR H C 1
ATOM 4504 O O . THR H 1 112 ? 28.058 72.467 94.105 1.00 34.44 88 THR H O 1
ATOM 4508 N N . ALA H 1 113 ? 27.618 70.733 95.410 1.00 33.41 89 ALA H N 1
ATOM 4509 C CA . ALA H 1 113 ? 27.073 69.904 94.326 1.00 32.58 89 ALA H CA 1
ATOM 4510 C C . ALA H 1 113 ? 25.802 70.555 93.773 1.00 31.88 89 ALA H C 1
ATOM 4511 O O . ALA H 1 113 ? 25.686 70.774 92.556 1.00 31.27 89 ALA H O 1
ATOM 4513 N N . LYS H 1 114 ? 24.863 70.867 94.682 1.00 30.52 90 LYS H N 1
ATOM 4514 C CA . LYS H 1 114 ? 23.613 71.502 94.320 1.00 30.22 90 LYS H CA 1
ATOM 4515 C C . LYS H 1 114 ? 23.875 72.864 93.694 1.00 30.30 90 LYS H C 1
ATOM 4516 O O . LYS H 1 114 ? 23.257 73.238 92.703 1.00 31.55 90 LYS H O 1
ATOM 4522 N N . ILE H 1 115 ? 24.828 73.600 94.243 1.00 28.97 91 ILE H N 1
ATOM 4523 C CA . ILE H 1 115 ? 25.139 74.883 93.696 1.00 27.57 91 ILE H CA 1
ATOM 4524 C C . ILE H 1 115 ? 25.566 74.843 92.241 1.00 29.33 91 ILE H C 1
ATOM 4525 O O . ILE H 1 115 ? 25.083 75.688 91.408 1.00 29.28 91 ILE H O 1
ATOM 4530 N N . ASN H 1 116 ? 26.431 73.877 91.925 1.00 28.09 92 ASN H N 1
ATOM 4531 C CA . ASN H 1 116 ? 26.934 73.729 90.562 1.00 28.56 92 ASN H CA 1
ATOM 4532 C C . ASN H 1 116 ? 25.846 73.259 89.634 1.00 27.57 92 ASN H C 1
ATOM 4533 O O . ASN H 1 116 ? 25.844 73.565 88.429 1.00 25.17 92 ASN H O 1
ATOM 4538 N N . ALA H 1 117 ? 24.931 72.455 90.181 1.00 27.88 93 ALA H N 1
ATOM 4539 C CA . ALA H 1 117 ? 23.866 71.885 89.338 1.00 28.02 93 ALA H CA 1
ATOM 4540 C C . ALA H 1 117 ? 22.946 73.038 89.006 1.00 27.66 93 ALA H C 1
ATOM 4541 O O . ALA H 1 117 ? 22.570 73.212 87.839 1.00 29.55 93 ALA H O 1
ATOM 4543 N N . VAL H 1 118 ? 22.607 73.847 90.009 1.00 25.36 94 VAL H N 1
ATOM 4544 C CA . VAL H 1 118 ? 21.772 74.975 89.720 1.00 25.14 94 VAL H CA 1
ATOM 4545 C C . VAL H 1 118 ? 22.534 75.969 88.815 1.00 27.17 94 VAL H C 1
ATOM 4546 O O . VAL H 1 118 ? 21.936 76.579 87.905 1.00 28.65 94 VAL H O 1
ATOM 4550 N N . ALA H 1 119 ? 23.839 76.153 89.048 1.00 26.73 95 ALA H N 1
ATOM 4551 C CA . ALA H 1 119 ? 24.581 77.025 88.149 1.00 26.26 95 ALA H CA 1
ATOM 4552 C C . ALA H 1 119 ? 24.428 76.540 86.704 1.00 27.09 95 ALA H C 1
ATOM 4553 O O . ALA H 1 119 ? 24.225 77.344 85.837 1.00 29.07 95 ALA H O 1
ATOM 4555 N N . LYS H 1 120 ? 24.524 75.238 86.434 1.00 28.35 96 LYS H N 1
ATOM 4556 C CA . LYS H 1 120 ? 24.451 74.751 85.044 1.00 29.18 96 LYS H CA 1
ATOM 4557 C C . LYS H 1 120 ? 23.065 74.950 84.425 1.00 29.78 96 LYS H C 1
ATOM 4558 O O . LYS H 1 120 ? 22.935 75.247 83.249 1.00 26.93 96 LYS H O 1
ATOM 4561 N N . GLU H 1 121 ? 22.029 74.771 85.231 1.00 31.32 97 GLU H N 1
ATOM 4562 C CA . GLU H 1 121 ? 20.688 75.032 84.775 1.00 32.09 97 GLU H CA 1
ATOM 4563 C C . GLU H 1 121 ? 20.617 76.510 84.320 1.00 31.70 97 GLU H C 1
ATOM 4564 O O . GLU H 1 121 ? 20.070 76.821 83.269 1.00 31.93 97 GLU H O 1
ATOM 4570 N N . MET H 1 122 ? 21.174 77.413 85.108 1.00 30.48 98 MET H N 1
ATOM 4571 C CA . MET H 1 122 ? 21.188 78.818 84.712 1.00 32.22 98 MET H CA 1
ATOM 4572 C C . MET H 1 122 ? 21.961 79.088 83.405 1.00 32.25 98 MET H C 1
ATOM 4573 O O . MET H 1 122 ? 21.573 79.921 82.595 1.00 33.36 98 MET H O 1
ATOM 4578 N N . GLU H 1 123 ? 23.056 78.389 83.209 1.00 33.47 99 GLU H N 1
ATOM 4579 C CA . GLU H 1 123 ? 23.838 78.529 82.003 1.00 33.81 99 GLU H CA 1
ATOM 4580 C C . GLU H 1 123 ? 22.991 78.094 80.846 1.00 32.88 99 GLU H C 1
ATOM 4581 O O . GLU H 1 123 ? 23.021 78.680 79.778 1.00 34.63 99 GLU H O 1
ATOM 4587 N N . SER H 1 124 ? 22.194 77.067 81.047 1.00 32.55 100 SER H N 1
ATOM 4588 C CA . SER H 1 124 ? 21.392 76.573 79.944 1.00 32.04 100 SER H CA 1
ATOM 4589 C C . SER H 1 124 ? 20.288 77.573 79.594 1.00 31.35 100 SER H C 1
ATOM 4590 O O . SER H 1 124 ? 20.151 77.991 78.427 1.00 31.35 100 SER H O 1
ATOM 4593 N N . LEU H 1 125 ? 19.550 78.002 80.613 1.00 29.48 101 LEU H N 1
ATOM 4594 C CA . LEU H 1 125 ? 18.476 78.953 80.414 1.00 29.27 101 LEU H CA 1
ATOM 4595 C C . LEU H 1 125 ? 18.985 80.240 79.783 1.00 31.66 101 LEU H C 1
ATOM 4596 O O . LEU H 1 125 ? 18.359 80.806 78.836 1.00 31.01 101 LEU H O 1
ATOM 4601 N N . GLY H 1 126 ? 20.127 80.694 80.317 1.00 33.30 102 GLY H N 1
ATOM 4602 C CA . GLY H 1 126 ? 20.752 81.922 79.885 1.00 33.35 102 GLY H CA 1
ATOM 4603 C C . GLY H 1 126 ? 21.161 81.897 78.436 1.00 34.07 102 GLY H C 1
ATOM 4604 O O . GLY H 1 126 ? 21.018 82.894 77.764 1.00 33.01 102 GLY H O 1
ATOM 4605 N N . GLN H 1 127 ? 21.691 80.777 77.945 1.00 35.52 103 GLN H N 1
ATOM 4606 C CA . GLN H 1 127 ? 22.063 80.741 76.538 1.00 36.88 103 GLN H CA 1
ATOM 4607 C C . GLN H 1 127 ? 20.777 80.882 75.739 1.00 36.75 103 GLN H C 1
ATOM 4608 O O . GLN H 1 127 ? 20.762 81.631 74.802 1.00 36.90 103 GLN H O 1
ATOM 4611 N N . LYS H 1 128 ? 19.700 80.171 76.115 1.00 37.34 104 LYS H N 1
ATOM 4612 C CA . LYS H 1 128 ? 18.472 80.205 75.313 1.00 38.52 104 LYS H CA 1
ATOM 4613 C C . LYS H 1 128 ? 18.012 81.652 75.248 1.00 38.59 104 LYS H C 1
ATOM 4614 O O . LYS H 1 128 ? 17.693 82.184 74.202 1.00 37.88 104 LYS H O 1
ATOM 4620 N N . LEU H 1 129 ? 17.990 82.292 76.395 1.00 38.68 105 LEU H N 1
ATOM 4621 C CA . LEU H 1 129 ? 17.541 83.650 76.465 1.00 39.04 105 LEU H CA 1
ATOM 4622 C C . LEU H 1 129 ? 18.403 84.609 75.622 1.00 39.31 105 LEU H C 1
ATOM 4623 O O . LEU H 1 129 ? 17.885 85.573 75.029 1.00 40.12 105 LEU H O 1
ATOM 4628 N N . ASP H 1 130 ? 19.702 84.381 75.548 1.00 38.25 106 ASP H N 1
ATOM 4629 C CA . ASP H 1 130 ? 20.484 85.225 74.699 1.00 39.16 106 ASP H CA 1
ATOM 4630 C C . ASP H 1 130 ?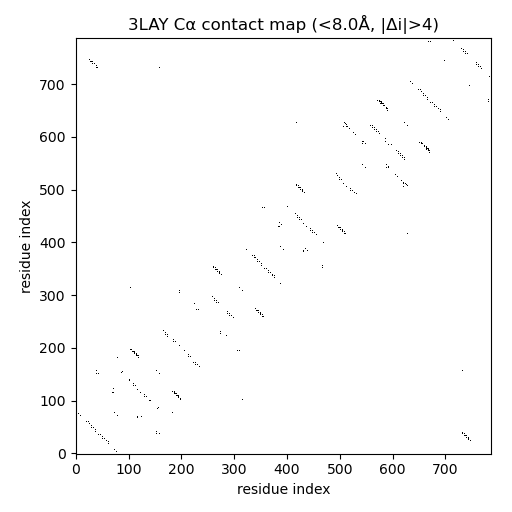 20.109 85.021 73.234 1.00 39.49 106 ASP H C 1
ATOM 4631 O O . ASP H 1 130 ? 20.078 86.004 72.460 1.00 39.17 106 ASP H O 1
ATOM 4636 N N . GLU H 1 131 ? 19.832 83.774 72.826 1.00 38.89 107 GLU H N 1
ATOM 4637 C CA . GLU H 1 131 ? 19.451 83.558 71.425 1.00 39.36 107 GLU H CA 1
ATOM 4638 C C . GLU H 1 131 ? 18.248 84.405 71.084 1.00 37.99 107 GLU H C 1
ATOM 4639 O O . GLU H 1 131 ? 18.244 85.083 70.059 1.00 36.12 107 GLU H O 1
ATOM 4645 N N . GLN H 1 132 ? 17.240 84.384 71.947 1.00 36.81 108 GLN H N 1
ATOM 4646 C CA . GLN H 1 132 ? 16.071 85.212 71.704 1.00 38.02 108 GLN H CA 1
ATOM 4647 C C . GLN H 1 132 ? 16.446 86.724 71.604 1.00 37.82 108 GLN H C 1
ATOM 4648 O O . GLN H 1 132 ? 16.000 87.387 70.664 1.00 38.14 108 GLN H O 1
ATOM 4654 N N . ARG H 1 133 ? 17.264 87.255 72.515 1.00 36.22 109 ARG H N 1
ATOM 4655 C CA . ARG H 1 133 ? 17.651 88.670 72.413 1.00 36.51 109 ARG H CA 1
ATOM 4656 C C . ARG H 1 133 ? 18.333 89.031 71.105 1.00 34.36 109 ARG H C 1
ATOM 4657 O O . ARG H 1 133 ? 18.016 90.039 70.487 1.00 33.88 109 ARG H O 1
ATOM 4665 N N . VAL H 1 134 ? 19.301 88.224 70.710 1.00 33.08 110 VAL H N 1
ATOM 4666 C CA . VAL H 1 134 ? 20.030 88.464 69.478 1.00 31.11 110 VAL H CA 1
ATOM 4667 C C . VAL H 1 134 ? 19.047 88.477 68.343 1.00 32.10 110 VAL H C 1
ATOM 4668 O O . VAL H 1 134 ? 19.128 89.339 67.445 1.00 33.91 110 VAL H O 1
ATOM 4672 N N . LYS H 1 135 ? 18.090 87.555 68.408 1.00 32.21 111 LYS H N 1
ATOM 4673 C CA . LYS H 1 135 ? 17.073 87.420 67.378 1.00 31.62 111 LYS H CA 1
ATOM 4674 C C . LYS H 1 135 ? 16.327 88.732 67.350 1.00 31.52 111 LYS H C 1
ATOM 4675 O O . LYS H 1 135 ? 16.069 89.287 66.284 1.00 32.85 111 LYS H O 1
ATOM 4678 N N . ARG H 1 136 ? 16.047 89.271 68.525 1.00 30.75 112 ARG H N 1
ATOM 4679 C CA . ARG H 1 136 ? 15.338 90.519 68.613 1.00 32.01 112 ARG H CA 1
ATOM 4680 C C . ARG H 1 136 ? 16.190 91.743 68.141 1.00 33.33 112 ARG H C 1
ATOM 4681 O O . ARG H 1 136 ? 15.672 92.673 67.510 1.00 33.62 112 ARG H O 1
ATOM 4689 N N . ASP H 1 137 ? 17.491 91.720 68.429 1.00 32.30 113 ASP H N 1
ATOM 4690 C CA . ASP H 1 137 ? 18.367 92.771 68.005 1.00 30.80 113 ASP H CA 1
ATOM 4691 C C . ASP H 1 137 ? 18.418 92.814 66.492 1.00 31.68 113 ASP H C 1
ATOM 4692 O O . ASP H 1 137 ? 18.243 93.873 65.897 1.00 32.10 113 ASP H O 1
ATOM 4697 N N . VAL H 1 138 ? 18.639 91.660 65.867 1.00 31.43 114 VAL H N 1
ATOM 4698 C CA . VAL H 1 138 ? 18.716 91.586 64.421 1.00 30.92 114 VAL H CA 1
ATOM 4699 C C . VAL H 1 138 ? 17.426 92.030 63.771 1.00 30.90 114 VAL H C 1
ATOM 4700 O O . VAL H 1 138 ? 17.436 92.645 62.698 1.00 31.52 114 VAL H O 1
ATOM 4704 N N . ALA H 1 139 ? 16.308 91.736 64.413 1.00 30.85 115 ALA H N 1
ATOM 4705 C CA . ALA H 1 139 ? 15.019 92.144 63.847 1.00 30.58 115 ALA H CA 1
ATOM 4706 C C . ALA H 1 139 ? 15.009 93.627 63.849 1.00 30.27 115 ALA H C 1
ATOM 4707 O O . ALA H 1 139 ? 14.706 94.222 62.848 1.00 31.84 115 ALA H O 1
ATOM 4709 N N . MET H 1 140 ? 15.396 94.229 64.963 1.00 31.58 116 MET H N 1
ATOM 4710 C CA . MET H 1 140 ? 15.425 95.692 65.067 1.00 32.65 116 MET H CA 1
ATOM 4711 C C . MET H 1 140 ? 16.307 96.313 64.007 1.00 33.26 116 MET H C 1
ATOM 4712 O O . MET H 1 140 ? 15.931 97.302 63.360 1.00 31.31 116 MET H O 1
ATOM 4717 N N . ALA H 1 141 ? 17.473 95.726 63.800 1.00 35.39 117 ALA H N 1
ATOM 4718 C CA . ALA H 1 141 ? 18.365 96.288 62.804 1.00 37.65 117 ALA H CA 1
ATOM 4719 C C . ALA H 1 141 ? 17.766 96.082 61.414 1.00 38.14 117 ALA H C 1
ATOM 4720 O O . ALA H 1 141 ? 17.727 97.002 60.642 1.00 38.18 117 ALA H O 1
ATOM 4722 N N . GLN H 1 142 ? 17.241 94.905 61.111 1.00 40.02 118 GLN H N 1
ATOM 4723 C CA . GLN H 1 142 ? 16.646 94.694 59.768 1.00 40.69 118 GLN H CA 1
ATOM 4724 C C . GLN H 1 142 ? 15.509 95.679 59.492 1.00 40.07 118 GLN H C 1
ATOM 4725 O O . GLN H 1 142 ? 15.319 96.104 58.363 1.00 37.93 118 GLN H O 1
ATOM 4731 N N . ALA H 1 143 ? 14.790 96.067 60.546 1.00 41.79 119 ALA H N 1
ATOM 4732 C CA . ALA H 1 143 ? 13.648 97.006 60.453 1.00 42.60 119 ALA H CA 1
ATOM 4733 C C . ALA H 1 143 ? 14.095 98.407 60.236 1.00 45.48 119 ALA H C 1
ATOM 4734 O O . ALA H 1 143 ? 13.280 99.268 59.964 1.00 47.15 119 ALA H O 1
ATOM 4736 N N . GLY H 1 144 ? 15.386 98.661 60.419 1.00 48.78 120 GLY H N 1
ATOM 4737 C CA . GLY H 1 144 ? 15.941 99.982 60.231 1.00 50.18 120 GLY H CA 1
ATOM 4738 C C . GLY H 1 144 ? 15.786 100.867 61.441 1.00 53.00 120 GLY H C 1
ATOM 4739 O O . GLY H 1 144 ? 15.994 102.039 61.357 1.00 53.87 120 GLY H O 1
ATOM 4740 N N . ILE H 1 145 ? 15.445 100.332 62.589 1.00 57.14 121 ILE H N 1
ATOM 4741 C CA . ILE H 1 145 ? 15.293 101.202 63.761 1.00 61.33 121 ILE H CA 1
ATOM 4742 C C . ILE H 1 145 ? 16.637 101.561 64.487 1.00 65.60 121 ILE H C 1
ATOM 4743 O O . ILE H 1 145 ? 17.653 100.860 64.351 1.00 67.51 121 ILE H O 1
ATOM 4747 N N . PRO H 1 146 ? 16.676 102.717 65.179 1.00 69.49 122 PRO H N 1
ATOM 4748 C CA . PRO H 1 146 ? 17.798 103.114 66.056 1.00 70.48 122 PRO H CA 1
ATOM 4749 C C . PRO H 1 146 ? 17.976 102.229 67.320 1.00 70.88 122 PRO H C 1
ATOM 4750 O O . PRO H 1 146 ? 19.022 101.556 67.480 1.00 70.70 122 PRO H O 1
ATOM 4754 N N . LEU I 1 68 ? 27.766 111.369 120.936 1.00 76.92 44 LEU I N 1
ATOM 4755 C CA . LEU I 1 68 ? 28.893 112.338 120.641 1.00 77.83 44 LEU I CA 1
ATOM 4756 C C . LEU I 1 68 ? 30.060 112.217 121.672 1.00 76.25 44 LEU I C 1
ATOM 4757 O O . LEU I 1 68 ? 31.202 112.515 121.350 1.00 76.33 44 LEU I O 1
ATOM 4762 N N . THR I 1 69 ? 29.760 111.768 122.888 1.00 73.80 45 THR I N 1
ATOM 4763 C CA . THR I 1 69 ? 30.773 111.578 123.931 1.00 71.87 45 THR I CA 1
ATOM 4764 C C . THR I 1 69 ? 31.665 110.323 123.673 1.00 69.92 45 THR I C 1
ATOM 4765 O O . THR I 1 69 ? 31.290 109.408 122.897 1.00 70.86 45 THR I O 1
ATOM 4767 N N . THR I 1 70 ? 32.832 110.278 124.320 1.00 65.39 46 THR I N 1
ATOM 4768 C CA . THR I 1 70 ? 33.750 109.145 124.161 1.00 61.86 46 THR I CA 1
ATOM 4769 C C . THR I 1 70 ? 33.224 107.977 124.981 1.00 58.89 46 THR I C 1
ATOM 4770 O O . THR I 1 70 ? 33.246 106.833 124.525 1.00 58.21 46 THR I O 1
ATOM 4774 N N . GLU I 1 71 ? 32.757 108.280 126.194 1.00 55.38 47 GLU I N 1
ATOM 4775 C CA . GLU I 1 71 ? 32.175 107.276 127.076 1.00 52.70 47 GLU I CA 1
ATOM 4776 C C . GLU I 1 71 ? 31.078 106.562 126.301 1.00 50.55 47 GLU I C 1
ATOM 4777 O O . GLU I 1 71 ? 31.146 105.361 126.025 1.00 50.28 47 GLU I O 1
ATOM 4779 N N . GLN I 1 72 ? 30.075 107.347 125.935 1.00 47.70 48 GLN I N 1
ATOM 4780 C CA . GLN I 1 72 ? 28.940 106.881 125.177 1.00 45.08 48 GLN I CA 1
ATOM 4781 C C . GLN I 1 72 ? 29.383 106.219 123.888 1.00 44.02 48 GLN I C 1
ATOM 4782 O O . GLN I 1 72 ? 29.093 105.048 123.669 1.00 43.62 48 GLN I O 1
ATOM 4788 N N . GLN I 1 73 ? 30.097 106.955 123.037 1.00 42.63 49 GLN I N 1
ATOM 4789 C CA . GLN I 1 73 ? 30.548 106.400 121.755 1.00 41.76 49 GLN I CA 1
ATOM 4790 C C . GLN I 1 73 ? 30.956 104.922 121.916 1.00 40.86 49 GLN I C 1
ATOM 4791 O O . GLN I 1 73 ? 30.506 104.050 121.158 1.00 39.55 49 GLN I O 1
ATOM 4797 N N . ALA I 1 74 ? 31.795 104.654 122.921 1.00 40.28 50 ALA I N 1
ATOM 4798 C CA . ALA I 1 74 ? 32.265 103.291 123.211 1.00 39.60 50 ALA I CA 1
ATOM 4799 C C . ALA I 1 74 ? 31.132 102.416 123.771 1.00 38.89 50 ALA I C 1
ATOM 4800 O O . ALA I 1 74 ? 31.227 101.191 123.773 1.00 39.15 50 ALA I O 1
ATOM 4802 N N . THR I 1 75 ? 30.075 103.041 124.271 1.00 37.80 51 THR I N 1
ATOM 4803 C CA . THR I 1 75 ? 28.936 102.287 124.752 1.00 37.26 51 THR I CA 1
ATOM 4804 C C . THR I 1 75 ? 28.135 101.783 123.520 1.00 36.42 51 THR I C 1
ATOM 4805 O O . THR I 1 75 ? 27.802 100.605 123.440 1.00 36.32 51 THR I O 1
ATOM 4807 N N . ALA I 1 76 ? 27.884 102.667 122.548 1.00 35.53 52 ALA I N 1
ATOM 4808 C CA . ALA I 1 76 ? 27.110 102.335 121.332 1.00 34.50 52 ALA I CA 1
ATOM 4809 C C . ALA I 1 76 ? 27.681 101.180 120.529 1.00 34.40 52 ALA I C 1
ATOM 4810 O O . ALA I 1 76 ? 26.988 100.181 120.265 1.00 34.60 52 ALA I O 1
ATOM 4812 N N . GLN I 1 77 ? 28.933 101.321 120.120 1.00 33.62 53 GLN I N 1
ATOM 4813 C CA . GLN I 1 77 ? 29.571 100.293 119.317 1.00 33.53 53 GLN I CA 1
ATOM 4814 C C . GLN I 1 77 ? 29.586 98.929 120.038 1.00 32.58 53 GLN I C 1
ATOM 4815 O O . GLN I 1 77 ? 29.342 97.893 119.410 1.00 33.01 53 GLN I O 1
ATOM 4821 N N . LYS I 1 78 ? 29.845 98.921 121.345 1.00 31.29 54 LYS I N 1
ATOM 4822 C CA . LYS I 1 78 ? 29.811 97.668 122.118 1.00 30.65 54 LYS I CA 1
ATOM 4823 C C . LYS I 1 78 ? 28.432 96.955 121.988 1.00 30.18 54 LYS I C 1
ATOM 4824 O O . LYS I 1 78 ? 28.361 95.725 121.803 1.00 29.94 54 LYS I O 1
ATOM 4826 N N . ILE I 1 79 ? 27.347 97.731 122.086 1.00 29.39 55 ILE I N 1
ATOM 4827 C CA . ILE I 1 79 ? 25.985 97.178 121.969 1.00 28.86 55 ILE I CA 1
ATOM 4828 C C . ILE I 1 79 ? 25.743 96.684 120.557 1.00 27.66 55 ILE I C 1
ATOM 4829 O O . ILE I 1 79 ? 25.217 95.598 120.373 1.00 26.67 55 ILE I O 1
ATOM 4831 N N . TYR I 1 80 ? 26.143 97.489 119.571 1.00 27.07 56 TYR I N 1
ATOM 4832 C CA . TYR I 1 80 ? 25.981 97.125 118.168 1.00 26.41 56 TYR I CA 1
ATOM 4833 C C . TYR I 1 80 ? 26.769 95.902 117.821 1.00 26.25 56 TYR I C 1
ATOM 4834 O O . TYR I 1 80 ? 26.263 95.005 117.168 1.00 25.75 56 TYR I O 1
ATOM 4843 N N . ASP I 1 81 ? 28.003 95.835 118.273 1.00 26.31 57 ASP I N 1
ATOM 4844 C CA . ASP I 1 81 ? 28.807 94.686 117.931 1.00 26.71 57 ASP I CA 1
ATOM 4845 C C . ASP I 1 81 ? 28.277 93.419 118.607 1.00 25.55 57 ASP I C 1
ATOM 4846 O O . ASP I 1 81 ? 28.273 92.343 117.980 1.00 24.88 57 ASP I O 1
ATOM 4851 N N . ASP I 1 82 ? 27.816 93.551 119.859 1.00 24.12 58 ASP I N 1
ATOM 4852 C CA . ASP I 1 82 ? 27.189 92.433 120.574 1.00 23.28 58 ASP I CA 1
ATOM 4853 C C . ASP I 1 82 ? 25.932 92.054 119.785 1.00 22.86 58 ASP I C 1
ATOM 4854 O O . ASP I 1 82 ? 25.714 90.877 119.458 1.00 22.73 58 ASP I O 1
ATOM 4856 N N . TYR I 1 83 ? 25.130 93.063 119.437 1.00 21.79 59 TYR I N 1
ATOM 4857 C CA . TYR I 1 83 ? 23.934 92.837 118.623 1.00 20.81 59 TYR I CA 1
ATOM 4858 C C . TYR I 1 83 ? 24.293 92.153 117.309 1.00 20.35 59 TYR I C 1
ATOM 4859 O O . TYR I 1 83 ? 23.754 91.107 117.022 1.00 20.24 59 TYR I O 1
ATOM 4868 N N . TYR I 1 84 ? 25.180 92.745 116.515 1.00 20.60 60 TYR I N 1
ATOM 4869 C CA . TYR I 1 84 ? 25.573 92.153 115.222 1.00 21.99 60 TYR I CA 1
ATOM 4870 C C . TYR I 1 84 ? 26.201 90.748 115.360 1.00 22.52 60 TYR I C 1
ATOM 4871 O O . TYR I 1 84 ? 25.891 89.844 114.585 1.00 22.24 60 TYR I O 1
ATOM 4875 N N . THR I 1 85 ? 27.052 90.557 116.361 1.00 23.54 61 THR I N 1
ATOM 4876 C CA . THR I 1 85 ? 27.683 89.258 116.571 1.00 24.11 61 THR I CA 1
ATOM 4877 C C . THR I 1 85 ? 26.666 88.198 117.063 1.00 24.32 61 THR I C 1
ATOM 4878 O O . THR I 1 85 ? 26.746 87.037 116.687 1.00 25.75 61 THR I O 1
ATOM 4880 N N . GLN I 1 86 ? 25.698 88.606 117.874 1.00 23.89 62 GLN I N 1
ATOM 4881 C CA . GLN I 1 86 ? 24.709 87.695 118.461 1.00 23.54 62 GLN I CA 1
ATOM 4882 C C . GLN I 1 86 ? 23.561 87.439 117.476 1.00 23.09 62 GLN I C 1
ATOM 4883 O O . GLN I 1 86 ? 22.559 86.748 117.763 1.00 24.01 62 GLN I O 1
ATOM 4889 N N . THR I 1 87 ? 23.693 87.969 116.262 1.00 21.61 63 THR I N 1
ATOM 4890 C CA . THR I 1 87 ? 22.656 87.778 115.240 1.00 19.12 63 THR I CA 1
ATOM 4891 C C . THR I 1 87 ? 23.089 87.435 113.829 1.00 18.52 63 THR I C 1
ATOM 4892 O O . THR I 1 87 ? 22.270 87.135 113.003 1.00 17.96 63 THR I O 1
ATOM 4896 N N . SER I 1 88 ? 24.364 87.481 113.531 1.00 17.94 64 SER I N 1
ATOM 4897 C CA . SER I 1 88 ? 24.782 87.130 112.194 1.00 18.01 64 SER I CA 1
ATOM 4898 C C . SER I 1 88 ? 24.255 85.791 111.663 1.00 16.90 64 SER I C 1
ATOM 4899 O O . SER I 1 88 ? 24.027 85.678 110.475 1.00 18.14 64 SER I O 1
ATOM 4902 N N . ALA I 1 89 ? 24.110 84.767 112.494 1.00 15.25 65 ALA I N 1
ATOM 4903 C CA . ALA I 1 89 ? 23.606 83.489 111.979 1.00 14.55 65 ALA I CA 1
ATOM 4904 C C . ALA I 1 89 ? 22.118 83.624 111.548 1.00 14.34 65 ALA I C 1
ATOM 4905 O O . ALA I 1 89 ? 21.723 83.160 110.469 1.00 12.43 65 ALA I O 1
ATOM 4907 N N . LEU I 1 90 ? 21.309 84.231 112.416 1.00 14.28 66 LEU I N 1
ATOM 4908 C CA . LEU I 1 90 ? 19.896 84.436 112.134 1.00 16.36 66 LEU I CA 1
ATOM 4909 C C . LEU I 1 90 ? 19.665 85.212 110.844 1.00 16.14 66 LEU I C 1
ATOM 4910 O O . LEU I 1 90 ? 18.857 84.795 110.005 1.00 14.83 66 LEU I O 1
ATOM 4915 N N . ARG I 1 91 ? 20.368 86.342 110.728 1.00 15.50 67 ARG I N 1
ATOM 4916 C CA . ARG I 1 91 ? 20.294 87.184 109.556 1.00 15.35 67 ARG I CA 1
ATOM 4917 C C . ARG I 1 91 ? 20.579 86.359 108.361 1.00 13.21 67 ARG I C 1
ATOM 4918 O O . ARG I 1 91 ? 19.783 86.332 107.428 1.00 12.64 67 ARG I O 1
ATOM 4926 N N . GLN I 1 92 ? 21.694 85.650 108.389 1.00 11.55 68 GLN I N 1
ATOM 4927 C CA . GLN I 1 92 ? 22.048 84.852 107.249 1.00 10.99 68 GLN I CA 1
ATOM 4928 C C . GLN I 1 92 ? 20.926 83.853 106.992 1.00 10.99 68 GLN I C 1
ATOM 4929 O O . GLN I 1 92 ? 20.527 83.625 105.877 1.00 11.17 68 GLN I O 1
ATOM 4935 N N . GLN I 1 93 ? 20.367 83.276 108.028 1.00 11.50 69 GLN I N 1
ATOM 4936 C CA . GLN I 1 93 ? 19.338 82.307 107.806 1.00 11.17 69 GLN I CA 1
ATOM 4937 C C . GLN I 1 93 ? 18.081 82.983 107.240 1.00 10.15 69 GLN I C 1
ATOM 4938 O O . GLN I 1 93 ? 17.376 82.423 106.428 1.00 8.77 69 GLN I O 1
ATOM 4944 N N . LEU I 1 94 ? 17.793 84.193 107.677 1.00 10.87 70 LEU I N 1
ATOM 4945 C CA . LEU I 1 94 ? 16.576 84.900 107.197 1.00 10.73 70 LEU I CA 1
ATOM 4946 C C . LEU I 1 94 ? 16.726 85.218 105.704 1.00 10.90 70 LEU I C 1
ATOM 4947 O O . LEU I 1 94 ? 15.825 84.941 104.929 1.00 11.06 70 LEU I O 1
ATOM 4952 N N . ILE I 1 95 ? 17.895 85.732 105.316 1.00 10.16 71 ILE I N 1
ATOM 4953 C CA . ILE I 1 95 ? 18.223 85.972 103.918 1.00 10.29 71 ILE I CA 1
ATOM 4954 C C . ILE I 1 95 ? 18.106 84.693 103.115 1.00 9.99 71 ILE I C 1
ATOM 4955 O O . ILE I 1 95 ? 17.426 84.619 102.116 1.00 8.80 71 ILE I O 1
ATOM 4960 N N . SER I 1 96 ? 18.779 83.648 103.550 1.00 11.62 72 SER I N 1
ATOM 4961 C CA . SER I 1 96 ? 18.677 82.415 102.796 1.00 11.22 72 SER I CA 1
ATOM 4962 C C . SER I 1 96 ? 17.213 82.093 102.550 1.00 11.71 72 SER I C 1
ATOM 4963 O O . SER I 1 96 ? 16.833 81.777 101.438 1.00 12.02 72 SER I O 1
ATOM 4966 N N . LYS I 1 97 ? 16.393 82.208 103.592 1.00 13.00 73 LYS I N 1
ATOM 4967 C CA . LYS I 1 97 ? 14.971 81.831 103.491 1.00 13.64 73 LYS I CA 1
ATOM 4968 C C . LYS I 1 97 ? 14.132 82.726 102.587 1.00 13.51 73 LYS I C 1
ATOM 4969 O O . LYS I 1 97 ? 13.229 82.226 101.990 1.00 12.89 73 LYS I O 1
ATOM 4975 N N . ARG I 1 98 ? 14.430 84.020 102.479 1.00 15.38 74 ARG I N 1
ATOM 4976 C CA . ARG I 1 98 ? 13.730 84.891 101.485 1.00 17.57 74 ARG I CA 1
ATOM 4977 C C . ARG I 1 98 ? 14.046 84.425 100.066 1.00 16.32 74 ARG I C 1
ATOM 4978 O O . ARG I 1 98 ? 13.167 84.415 99.190 1.00 17.27 74 ARG I O 1
ATOM 4986 N N . TYR I 1 99 ? 15.305 84.068 99.825 1.00 13.90 75 TYR I N 1
ATOM 4987 C CA . TYR I 1 99 ? 15.646 83.525 98.556 1.00 12.26 75 TYR I CA 1
ATOM 4988 C C . TYR I 1 99 ? 14.825 82.270 98.326 1.00 12.59 75 TYR I C 1
ATOM 4989 O O . TYR I 1 99 ? 14.247 82.151 97.272 1.00 15.47 75 TYR I O 1
ATOM 4998 N N . GLU I 1 100 ? 14.711 81.331 99.252 1.00 10.74 76 GLU I N 1
ATOM 4999 C CA . GLU I 1 100 ? 13.822 80.223 98.890 1.00 12.42 76 GLU I CA 1
ATOM 5000 C C . GLU I 1 100 ? 12.389 80.640 98.584 1.00 10.34 76 GLU I C 1
ATOM 5001 O O . GLU I 1 100 ? 11.699 80.012 97.739 1.00 12.33 76 GLU I O 1
ATOM 5007 N N . TYR I 1 101 ? 11.905 81.589 99.364 1.00 7.57 77 TYR I N 1
ATOM 5008 C CA . TYR I 1 101 ? 10.542 82.006 99.288 1.00 6.96 77 TYR I CA 1
ATOM 5009 C C . TYR I 1 101 ? 10.269 82.488 97.900 1.00 7.66 77 TYR I C 1
ATOM 5010 O O . TYR I 1 101 ? 9.291 82.080 97.274 1.00 5.97 77 TYR I O 1
ATOM 5019 N N . ASN I 1 102 ? 11.156 83.362 97.426 1.00 8.51 78 ASN I N 1
ATOM 5020 C CA . ASN I 1 102 ? 11.032 83.924 96.116 1.00 9.50 78 ASN I CA 1
ATOM 5021 C C . ASN I 1 102 ? 11.203 82.892 95.001 1.00 10.97 78 ASN I C 1
ATOM 5022 O O . ASN I 1 102 ? 10.455 82.875 93.999 1.00 13.51 78 ASN I O 1
ATOM 5027 N N . ALA I 1 103 ? 12.145 82.003 95.195 1.00 11.64 79 ALA I N 1
ATOM 5028 C CA . ALA I 1 103 ? 12.317 80.855 94.305 1.00 11.59 79 ALA I CA 1
ATOM 5029 C C . ALA I 1 103 ? 11.003 80.083 94.206 1.00 11.50 79 ALA I C 1
ATOM 5030 O O . ALA I 1 103 ? 10.511 79.811 93.110 1.00 12.53 79 ALA I O 1
ATOM 5032 N N . LEU I 1 104 ? 10.400 79.752 95.340 1.00 12.02 80 LEU I N 1
ATOM 5033 C CA . LEU I 1 104 ? 9.137 78.978 95.295 1.00 11.93 80 LEU I CA 1
ATOM 5034 C C . LEU I 1 104 ? 8.044 79.754 94.637 1.00 11.00 80 LEU I C 1
ATOM 5035 O O . LEU I 1 104 ? 7.248 79.187 93.917 1.00 11.01 80 LEU I O 1
ATOM 5040 N N . LEU I 1 105 ? 7.997 81.056 94.885 1.00 10.98 81 LEU I N 1
ATOM 5041 C CA . LEU I 1 105 ? 6.963 81.891 94.260 1.00 11.70 81 LEU I CA 1
ATOM 5042 C C . LEU I 1 105 ? 7.049 81.971 92.747 1.00 12.94 81 LEU I C 1
ATOM 5043 O O . LEU I 1 105 ? 6.046 82.225 92.088 1.00 13.19 81 LEU I O 1
ATOM 5048 N N . THR I 1 106 ? 8.258 81.777 92.217 1.00 14.20 82 THR I N 1
ATOM 5049 C CA . THR I 1 106 ? 8.531 81.953 90.809 1.00 14.24 82 THR I CA 1
ATOM 5050 C C . THR I 1 106 ? 8.632 80.676 90.066 1.00 16.41 82 THR I C 1
ATOM 5051 O O . THR I 1 106 ? 8.950 80.675 88.897 1.00 18.02 82 THR I O 1
ATOM 5055 N N . ALA I 1 107 ? 8.347 79.574 90.727 1.00 20.10 83 ALA I N 1
ATOM 5056 C CA . ALA I 1 107 ? 8.323 78.294 90.056 1.00 21.73 83 ALA I CA 1
ATOM 5057 C C . ALA I 1 107 ? 7.137 78.269 89.110 1.00 25.62 83 ALA I C 1
ATOM 5058 O O . ALA I 1 107 ? 6.228 79.062 89.203 1.00 21.88 83 ALA I O 1
ATOM 5060 N N . SER I 1 108 ? 7.184 77.320 88.195 1.00 35.82 84 SER I N 1
ATOM 5061 C CA . SER I 1 108 ? 6.205 77.157 87.091 1.00 41.68 84 SER I CA 1
ATOM 5062 C C . SER I 1 108 ? 4.899 76.712 87.661 1.00 43.51 84 SER I C 1
ATOM 5063 O O . SER I 1 108 ? 3.844 77.148 87.184 1.00 46.29 84 SER I O 1
ATOM 5066 N N . SER I 1 109 ? 4.946 75.842 88.674 1.00 43.75 85 SER I N 1
ATOM 5067 C CA . SER I 1 109 ? 3.689 75.484 89.367 1.00 44.50 85 SER I CA 1
ATOM 5068 C C . SER I 1 109 ? 3.849 75.730 90.836 1.00 40.27 85 SER I C 1
ATOM 5069 O O . SER I 1 109 ? 4.209 74.814 91.592 1.00 44.59 85 SER I O 1
ATOM 5072 N N . PRO I 1 110 ? 3.577 76.945 91.250 1.00 31.56 86 PRO I N 1
ATOM 5073 C CA . PRO I 1 110 ? 3.746 77.309 92.627 1.00 27.81 86 PRO I CA 1
ATOM 5074 C C . PRO I 1 110 ? 3.126 76.300 93.632 1.00 23.94 86 PRO I C 1
ATOM 5075 O O . PRO I 1 110 ? 1.989 75.964 93.481 1.00 22.78 86 PRO I O 1
ATOM 5079 N N . ASP I 1 111 ? 3.912 75.827 94.618 1.00 20.56 87 ASP I N 1
ATOM 5080 C CA . ASP I 1 111 ? 3.496 74.863 95.646 1.00 17.99 87 ASP I CA 1
ATOM 5081 C C . ASP I 1 111 ? 3.146 75.619 96.904 1.00 17.92 87 ASP I C 1
ATOM 5082 O O . ASP I 1 111 ? 3.968 75.815 97.815 1.00 18.79 87 ASP I O 1
ATOM 5087 N N . THR I 1 112 ? 1.895 76.033 96.986 1.00 16.65 88 THR I N 1
ATOM 5088 C CA . THR I 1 112 ? 1.471 76.820 98.107 1.00 15.55 88 THR I CA 1
ATOM 5089 C C . THR I 1 112 ? 1.763 76.259 99.469 1.00 16.02 88 THR I C 1
ATOM 5090 O O . THR I 1 112 ? 1.940 77.008 100.421 1.00 18.25 88 THR I O 1
ATOM 5094 N N . ALA I 1 113 ? 1.839 74.942 99.601 1.00 18.04 89 ALA I N 1
ATOM 5095 C CA . ALA I 1 113 ? 2.089 74.355 100.946 1.00 18.05 89 ALA I CA 1
ATOM 5096 C C . ALA I 1 113 ? 3.515 74.695 101.363 1.00 18.55 89 ALA I C 1
ATOM 5097 O O . ALA I 1 113 ? 3.748 75.192 102.481 1.00 16.15 89 ALA I O 1
ATOM 5099 N N . LYS I 1 114 ? 4.444 74.490 100.416 1.00 19.18 90 LYS I N 1
ATOM 5100 C CA . LYS I 1 114 ? 5.839 74.806 100.621 1.00 20.94 90 LYS I CA 1
ATOM 5101 C C . LYS I 1 114 ? 6.053 76.281 100.870 1.00 21.48 90 LYS I C 1
ATOM 5102 O O . LYS I 1 114 ? 6.675 76.664 101.860 1.00 22.58 90 LYS I O 1
ATOM 5108 N N . ILE I 1 115 ? 5.478 77.111 100.018 1.00 21.23 91 ILE I N 1
ATOM 5109 C CA . ILE I 1 115 ? 5.569 78.533 100.208 1.00 20.02 91 ILE I CA 1
ATOM 5110 C C . ILE I 1 115 ? 5.064 78.906 101.595 1.00 21.57 91 ILE I C 1
ATOM 5111 O O . ILE I 1 115 ? 5.726 79.675 102.308 1.00 24.18 91 ILE I O 1
ATOM 5116 N N . ASN I 1 116 ? 3.902 78.415 102.031 1.00 20.72 92 ASN I N 1
ATOM 5117 C CA . ASN I 1 116 ? 3.490 78.834 103.378 1.00 20.11 92 ASN I CA 1
ATOM 5118 C C . ASN I 1 116 ? 4.466 78.329 104.468 1.00 19.49 92 ASN I C 1
ATOM 5119 O O . ASN I 1 116 ? 4.731 78.998 105.444 1.00 19.99 92 ASN I O 1
ATOM 5124 N N . ALA I 1 117 ? 5.009 77.139 104.305 1.00 19.81 93 ALA I N 1
ATOM 5125 C CA . ALA I 1 117 ? 5.931 76.599 105.329 1.00 19.55 93 ALA I CA 1
ATOM 5126 C C . ALA I 1 117 ? 7.173 77.494 105.450 1.00 18.40 93 ALA I C 1
ATOM 5127 O O . ALA I 1 117 ? 7.707 77.757 106.557 1.00 15.86 93 ALA I O 1
ATOM 5129 N N . VAL I 1 118 ? 7.661 77.935 104.301 1.00 17.39 94 VAL I N 1
ATOM 5130 C CA . VAL I 1 118 ? 8.809 78.810 104.333 1.00 17.78 94 VAL I CA 1
ATOM 5131 C C . VAL I 1 118 ? 8.438 80.184 104.976 1.00 18.12 94 VAL I C 1
ATOM 5132 O O . VAL I 1 118 ? 9.157 80.687 105.824 1.00 20.37 94 VAL I O 1
ATOM 5136 N N . ALA I 1 119 ? 7.290 80.740 104.639 1.00 16.14 95 ALA I N 1
ATOM 5137 C CA . ALA I 1 119 ? 6.862 81.946 105.322 1.00 15.26 95 ALA I CA 1
ATOM 5138 C C . ALA I 1 119 ? 6.825 81.747 106.802 1.00 15.89 95 ALA I C 1
ATOM 5139 O O . ALA I 1 119 ? 7.230 82.628 107.498 1.00 20.49 95 ALA I O 1
ATOM 5141 N N . LYS I 1 120 ? 6.349 80.620 107.328 1.00 17.51 96 LYS I N 1
ATOM 5142 C CA . LYS I 1 120 ? 6.326 80.442 108.805 1.00 17.77 96 LYS I CA 1
ATOM 5143 C C . LYS I 1 120 ? 7.740 80.378 109.363 1.00 17.96 96 LYS I C 1
ATOM 5144 O O . LYS I 1 120 ? 7.975 80.768 110.491 1.00 18.79 96 LYS I O 1
ATOM 5147 N N . GLU I 1 121 ? 8.688 79.848 108.605 1.00 19.53 97 GLU I N 1
ATOM 5148 C CA . GLU I 1 121 ? 10.097 79.826 109.076 1.00 20.66 97 GLU I CA 1
ATOM 5149 C C . GLU I 1 121 ? 10.622 81.275 109.163 1.00 20.87 97 GLU I C 1
ATOM 5150 O O . GLU I 1 121 ? 11.279 81.662 110.146 1.00 20.40 97 GLU I O 1
ATOM 5156 N N . MET I 1 122 ? 10.300 82.071 108.140 1.00 18.19 98 MET I N 1
ATOM 5157 C CA . MET I 1 122 ? 10.700 83.456 108.137 1.00 19.45 98 MET I CA 1
ATOM 5158 C C . MET I 1 122 ? 10.063 84.127 109.294 1.00 19.81 98 MET I C 1
ATOM 5159 O O . MET I 1 122 ? 10.681 84.918 109.967 1.00 20.34 98 MET I O 1
ATOM 5164 N N . GLU I 1 123 ? 8.806 83.835 109.525 1.00 20.97 99 GLU I N 1
ATOM 5165 C CA . GLU I 1 123 ? 8.149 84.491 110.604 1.00 22.99 99 GLU I CA 1
ATOM 5166 C C . GLU I 1 123 ? 8.879 84.197 111.912 1.00 24.94 99 GLU I C 1
ATOM 5167 O O . GLU I 1 123 ? 9.052 85.104 112.728 1.00 27.16 99 GLU I O 1
ATOM 5173 N N . SER I 1 124 ? 9.347 82.972 112.154 1.00 25.31 100 SER I N 1
ATOM 5174 C CA . SER I 1 124 ? 9.965 82.758 113.476 1.00 26.19 100 SER I CA 1
ATOM 5175 C C . SER I 1 124 ? 11.357 83.369 113.554 1.00 25.40 100 SER I C 1
ATOM 5176 O O . SER I 1 124 ? 11.705 83.953 114.582 1.00 27.06 100 SER I O 1
ATOM 5179 N N . LEU I 1 125 ? 12.151 83.227 112.493 1.00 23.44 101 LEU I N 1
ATOM 5180 C CA . LEU I 1 125 ? 13.472 83.825 112.476 1.00 21.90 101 LEU I CA 1
ATOM 5181 C C . LEU I 1 125 ? 13.344 85.299 112.752 1.00 23.06 101 LEU I C 1
ATOM 5182 O O . LEU I 1 125 ? 14.011 85.849 113.637 1.00 23.68 101 LEU I O 1
ATOM 5187 N N . GLY I 1 126 ? 12.470 85.948 112.001 1.00 23.53 102 GLY I N 1
ATOM 5188 C CA . GLY I 1 126 ? 12.279 87.365 112.158 1.00 23.81 102 GLY I CA 1
ATOM 5189 C C . GLY I 1 126 ? 11.798 87.735 113.545 1.00 25.06 102 GLY I C 1
ATOM 5190 O O . GLY I 1 126 ? 12.027 88.823 113.996 1.00 25.09 102 GLY I O 1
ATOM 5191 N N . GLN I 1 127 ? 11.083 86.841 114.215 1.00 26.79 103 GLN I N 1
ATOM 5192 C CA . GLN I 1 127 ? 10.604 87.133 115.565 1.00 27.56 103 GLN I CA 1
ATOM 5193 C C . GLN I 1 127 ? 11.850 87.201 116.461 1.00 27.34 103 GLN I C 1
ATOM 5194 O O . GLN I 1 127 ? 12.027 88.176 117.210 1.00 25.71 103 GLN I O 1
ATOM 5200 N N . LYS I 1 128 ? 12.715 86.173 116.366 1.00 27.20 104 LYS I N 1
ATOM 5201 C CA . LYS I 1 128 ? 13.945 86.144 117.160 1.00 28.57 104 LYS I CA 1
ATOM 5202 C C . LYS I 1 128 ? 14.785 87.404 116.903 1.00 28.22 104 LYS I C 1
ATOM 5203 O O . LYS I 1 128 ? 15.198 88.070 117.844 1.00 26.67 104 LYS I O 1
ATOM 5209 N N . LEU I 1 129 ? 15.015 87.747 115.643 1.00 28.49 105 LEU I N 1
ATOM 5210 C CA . LEU I 1 129 ? 15.705 89.002 115.356 1.00 29.47 105 LEU I CA 1
ATOM 5211 C C . LEU I 1 129 ? 15.065 90.218 116.029 1.00 28.86 105 LEU I C 1
ATOM 5212 O O . LEU I 1 129 ? 15.690 90.911 116.824 1.00 28.50 105 LEU I O 1
ATOM 5217 N N . ASP I 1 130 ? 13.826 90.502 115.705 1.00 27.09 106 ASP I N 1
ATOM 5218 C CA . ASP I 1 130 ? 13.239 91.649 116.325 1.00 29.19 106 ASP I CA 1
ATOM 5219 C C . ASP I 1 130 ? 13.466 91.662 117.839 1.00 28.74 106 ASP I C 1
ATOM 5220 O O . ASP I 1 130 ? 13.554 92.720 118.458 1.00 26.85 106 ASP I O 1
ATOM 5225 N N . GLU I 1 131 ? 13.575 90.493 118.434 1.00 29.64 107 GLU I N 1
ATOM 5226 C CA . GLU I 1 131 ? 13.695 90.441 119.871 1.00 30.87 107 GLU I CA 1
ATOM 5227 C C . GLU I 1 131 ? 15.029 91.060 120.290 1.00 30.24 107 GLU I C 1
ATOM 5228 O O . GLU I 1 131 ? 15.076 91.859 121.251 1.00 28.59 107 GLU I O 1
ATOM 5234 N N . GLN I 1 132 ? 16.075 90.728 119.522 1.00 30.34 108 GLN I N 1
ATOM 5235 C CA . GLN I 1 132 ? 17.428 91.238 119.745 1.00 31.90 108 GLN I CA 1
ATOM 5236 C C . GLN I 1 132 ? 17.461 92.710 119.399 1.00 32.05 108 GLN I C 1
ATOM 5237 O O . GLN I 1 132 ? 18.134 93.485 120.035 1.00 33.44 108 GLN I O 1
ATOM 5243 N N . ARG I 1 133 ? 16.718 93.095 118.394 1.00 32.46 109 ARG I N 1
ATOM 5244 C CA . ARG I 1 133 ? 16.665 94.479 118.013 1.00 33.40 109 ARG I CA 1
ATOM 5245 C C . ARG I 1 133 ? 16.119 95.334 119.144 1.00 31.73 109 ARG I C 1
ATOM 5246 O O . ARG I 1 133 ? 16.660 96.397 119.438 1.00 32.63 109 ARG I O 1
ATOM 5254 N N . VAL I 1 134 ? 15.078 94.868 119.814 1.00 30.12 110 VAL I N 1
ATOM 5255 C CA . VAL I 1 134 ? 14.534 95.606 120.954 1.00 28.71 110 VAL I CA 1
ATOM 5256 C C . VAL I 1 134 ? 15.564 95.665 122.125 1.00 30.75 110 VAL I C 1
ATOM 5257 O O . VAL I 1 134 ? 15.672 96.687 122.814 1.00 29.62 110 VAL I O 1
ATOM 5261 N N . LYS I 1 135 ? 16.315 94.572 122.360 1.00 31.94 111 LYS I N 1
ATOM 5262 C CA . LYS I 1 135 ? 17.362 94.604 123.374 1.00 31.92 111 LYS I CA 1
ATOM 5263 C C . LYS I 1 135 ? 18.332 95.756 123.039 1.00 31.54 111 LYS I C 1
ATOM 5264 O O . LYS I 1 135 ? 18.623 96.607 123.886 1.00 31.28 111 LYS I O 1
ATOM 5268 N N . ARG I 1 136 ? 18.832 95.760 121.808 1.00 29.90 112 ARG I N 1
ATOM 5269 C CA . ARG I 1 136 ? 19.751 96.777 121.372 1.00 29.82 112 ARG I CA 1
ATOM 5270 C C . ARG I 1 136 ? 19.129 98.138 121.657 1.00 30.08 112 ARG I C 1
ATOM 5271 O O . ARG I 1 136 ? 19.681 98.932 122.389 1.00 28.99 112 ARG I O 1
ATOM 5279 N N . ASP I 1 137 ? 17.955 98.388 121.094 1.00 30.42 113 ASP I N 1
ATOM 5280 C CA . ASP I 1 137 ? 17.316 99.666 121.271 1.00 30.33 113 ASP I CA 1
ATOM 5281 C C . ASP I 1 137 ? 17.216 100.057 122.728 1.00 31.26 113 ASP I C 1
ATOM 5282 O O . ASP I 1 137 ? 17.518 101.194 123.100 1.00 32.85 113 ASP I O 1
ATOM 5287 N N . VAL I 1 138 ? 16.787 99.123 123.562 1.00 31.85 114 VAL I N 1
ATOM 5288 C CA . VAL I 1 138 ? 16.611 99.407 124.973 1.00 31.35 114 VAL I CA 1
ATOM 5289 C C . VAL I 1 138 ? 17.943 99.509 125.710 1.00 32.15 114 VAL I C 1
ATOM 5290 O O . VAL I 1 138 ? 18.011 100.083 126.770 1.00 32.80 114 VAL I O 1
ATOM 5294 N N . ALA I 1 139 ? 19.004 98.938 125.179 1.00 33.42 115 ALA I N 1
ATOM 5295 C CA . ALA I 1 139 ? 20.293 99.060 125.858 1.00 34.17 115 ALA I CA 1
ATOM 5296 C C . ALA I 1 139 ? 20.708 100.511 125.689 1.00 36.30 115 ALA I C 1
ATOM 5297 O O . ALA I 1 139 ? 21.185 101.163 126.641 1.00 36.02 115 ALA I O 1
ATOM 5299 N N . MET I 1 140 ? 20.475 101.030 124.485 1.00 37.95 116 MET I N 1
ATOM 5300 C CA . MET I 1 140 ? 20.805 102.423 124.157 1.00 39.83 116 MET I CA 1
ATOM 5301 C C . MET I 1 140 ? 20.040 103.407 125.016 1.00 40.13 116 MET I C 1
ATOM 5302 O O . MET I 1 140 ? 20.622 104.210 125.716 1.00 38.72 116 MET I O 1
ATOM 5307 N N . ALA I 1 141 ? 18.724 103.326 124.975 1.00 41.53 117 ALA I N 1
ATOM 5308 C CA . ALA I 1 141 ? 17.941 104.236 125.766 1.00 43.14 117 ALA I CA 1
ATOM 5309 C C . ALA I 1 141 ? 18.549 104.254 127.167 1.00 44.56 117 ALA I C 1
ATOM 5310 O O . ALA I 1 141 ? 18.836 105.309 127.708 1.00 44.61 117 ALA I O 1
ATOM 5312 N N . GLN I 1 142 ? 18.794 103.076 127.723 1.00 46.57 118 GLN I N 1
ATOM 5313 C CA . GLN I 1 142 ? 19.375 102.978 129.053 1.00 47.97 118 GLN I CA 1
ATOM 5314 C C . GLN I 1 142 ? 20.796 103.508 129.163 1.00 48.92 118 GLN I C 1
ATOM 5315 O O . GLN I 1 142 ? 21.191 103.961 130.222 1.00 49.11 118 GLN I O 1
ATOM 5321 N N . ALA I 1 143 ? 21.575 103.429 128.089 1.00 50.76 119 ALA I N 1
ATOM 5322 C CA . ALA I 1 143 ? 22.940 103.946 128.112 1.00 51.59 119 ALA I CA 1
ATOM 5323 C C . ALA I 1 143 ? 22.852 105.457 128.145 1.00 54.09 119 ALA I C 1
ATOM 5324 O O . ALA I 1 143 ? 23.820 106.137 128.492 1.00 54.37 119 ALA I O 1
ATOM 5326 N N . GLY I 1 144 ? 21.675 105.975 127.789 1.00 56.52 120 GLY I N 1
ATOM 5327 C CA . GLY I 1 144 ? 21.428 107.401 127.760 1.00 58.69 120 GLY I CA 1
ATOM 5328 C C . GLY I 1 144 ? 21.952 108.016 126.478 1.00 61.54 120 GLY I C 1
ATOM 5329 O O . GLY I 1 144 ? 22.107 109.236 126.377 1.00 62.28 120 GLY I O 1
ATOM 5330 N N . ILE I 1 145 ? 22.228 107.163 125.498 1.00 64.88 121 ILE I N 1
ATOM 5331 C CA . ILE I 1 145 ? 22.735 107.579 124.190 1.00 67.40 121 ILE I CA 1
ATOM 5332 C C . ILE I 1 145 ? 21.621 107.766 123.150 1.00 68.67 121 ILE I C 1
ATOM 5333 O O . ILE I 1 145 ? 21.332 108.909 122.743 1.00 71.70 121 ILE I O 1
ATOM 5338 N N . PRO J 1 67 ? 7.544 94.035 81.200 1.00 82.88 43 PRO J N 1
ATOM 5339 C CA . PRO J 1 67 ? 7.073 92.660 80.870 1.00 82.25 43 PRO J CA 1
ATOM 5340 C C . PRO J 1 67 ? 5.528 92.460 80.898 1.00 80.20 43 PRO J C 1
ATOM 5341 O O . PRO J 1 67 ? 4.980 91.702 80.078 1.00 79.57 43 PRO J O 1
ATOM 5345 N N . LEU J 1 68 ? 4.852 93.143 81.826 1.00 77.49 44 LEU J N 1
ATOM 5346 C CA . LEU J 1 68 ? 3.398 93.011 82.001 1.00 75.17 44 LEU J CA 1
ATOM 5347 C C . LEU J 1 68 ? 2.485 93.531 80.867 1.00 72.36 44 LEU J C 1
ATOM 5348 O O . LEU J 1 68 ? 2.682 94.613 80.294 1.00 71.16 44 LEU J O 1
ATOM 5353 N N . THR J 1 69 ? 1.474 92.713 80.590 1.00 69.25 45 THR J N 1
ATOM 5354 C CA . THR J 1 69 ? 0.469 92.952 79.555 1.00 67.12 45 THR J CA 1
ATOM 5355 C C . THR J 1 69 ? -0.669 93.730 80.165 1.00 63.58 45 THR J C 1
ATOM 5356 O O . THR J 1 69 ? -0.756 93.838 81.379 1.00 63.99 45 THR J O 1
ATOM 5360 N N . THR J 1 70 ? -1.557 94.265 79.344 1.00 59.84 46 THR J N 1
ATOM 5361 C CA . THR J 1 70 ? -2.654 95.036 79.899 1.00 57.00 46 THR J CA 1
ATOM 5362 C C . THR J 1 70 ? -3.374 94.164 80.920 1.00 53.75 46 THR J C 1
ATOM 5363 O O . THR J 1 70 ? -3.565 94.580 82.045 1.00 51.91 46 THR J O 1
ATOM 5365 N N . GLU J 1 71 ? -3.721 92.937 80.543 1.00 51.88 47 GLU J N 1
ATOM 5366 C CA . GLU J 1 71 ? -4.494 92.049 81.440 1.00 50.40 47 GLU J CA 1
ATOM 5367 C C . GLU J 1 71 ? -3.764 91.845 82.735 1.00 48.03 47 GLU J C 1
ATOM 5368 O O . GLU J 1 71 ? -4.319 92.065 83.814 1.00 47.49 47 GLU J O 1
ATOM 5374 N N . GLN J 1 72 ? -2.505 91.457 82.640 1.00 45.47 48 GLN J N 1
ATOM 5375 C CA . GLN J 1 72 ? -1.744 91.213 83.834 1.00 43.61 48 GLN J CA 1
ATOM 5376 C C . GLN J 1 72 ? -1.630 92.425 84.727 1.00 41.87 48 GLN J C 1
ATOM 5377 O O . GLN J 1 72 ? -1.693 92.280 85.946 1.00 42.24 48 GLN J O 1
ATOM 5383 N N . GLN J 1 73 ? -1.448 93.617 84.148 1.00 40.41 49 GLN J N 1
ATOM 5384 C CA . GLN J 1 73 ? -1.312 94.857 84.969 1.00 38.84 49 GLN J CA 1
ATOM 5385 C C . GLN J 1 73 ? -2.504 94.992 85.906 1.00 36.60 49 GLN J C 1
ATOM 5386 O O . GLN J 1 73 ? -2.353 95.358 87.068 1.00 35.66 49 GLN J O 1
ATOM 5389 N N . ALA J 1 74 ? -3.681 94.665 85.370 1.00 34.90 50 ALA J N 1
ATOM 5390 C CA . ALA J 1 74 ? -4.969 94.803 86.066 1.00 33.19 50 ALA J CA 1
ATOM 5391 C C . ALA J 1 74 ? -5.151 93.732 87.134 1.00 32.04 50 ALA J C 1
ATOM 5392 O O . ALA J 1 74 ? -5.518 94.032 88.255 1.00 33.19 50 ALA J O 1
ATOM 5394 N N . THR J 1 75 ? -4.881 92.482 86.838 1.00 30.67 51 THR J N 1
ATOM 5395 C CA . THR J 1 75 ? -5.022 91.539 87.902 1.00 30.65 51 THR J CA 1
ATOM 5396 C C . THR J 1 75 ? -4.082 91.943 89.048 1.00 31.88 51 THR J C 1
ATOM 5397 O O . THR J 1 75 ? -4.482 91.991 90.207 1.00 33.86 51 THR J O 1
ATOM 5401 N N . ALA J 1 76 ? -2.828 92.228 88.741 1.00 31.13 52 ALA J N 1
ATOM 5402 C CA . ALA J 1 76 ? -1.933 92.619 89.808 1.00 31.71 52 ALA J CA 1
ATOM 5403 C C . ALA J 1 76 ? -2.542 93.791 90.598 1.00 31.80 52 ALA J C 1
ATOM 5404 O O . ALA J 1 76 ? -2.576 93.760 91.841 1.00 32.45 52 ALA J O 1
ATOM 5406 N N . GLN J 1 77 ? -3.040 94.799 89.884 1.00 30.37 53 GLN J N 1
ATOM 5407 C CA . GLN J 1 77 ? -3.541 95.983 90.542 1.00 29.64 53 GLN J CA 1
ATOM 5408 C C . GLN J 1 77 ? -4.649 95.608 91.474 1.00 29.10 53 GLN J C 1
ATOM 5409 O O . GLN J 1 77 ? -4.699 96.090 92.595 1.00 27.15 53 GLN J O 1
ATOM 5412 N N . LYS J 1 78 ? -5.519 94.706 91.026 1.00 28.73 54 LYS J N 1
ATOM 5413 C CA . LYS J 1 78 ? -6.654 94.310 91.850 1.00 29.13 54 LYS J CA 1
ATOM 5414 C C . LYS J 1 78 ? -6.169 93.544 93.116 1.00 28.96 54 LYS J C 1
ATOM 5415 O O . LYS J 1 78 ? -6.617 93.833 94.242 1.00 28.63 54 LYS J O 1
ATOM 5419 N N . ILE J 1 79 ? -5.239 92.599 92.940 1.00 27.57 55 ILE J N 1
ATOM 5420 C CA . ILE J 1 79 ? -4.739 91.863 94.071 1.00 27.73 55 ILE J CA 1
ATOM 5421 C C . ILE J 1 79 ? -4.140 92.834 95.105 1.00 28.27 55 ILE J C 1
ATOM 5422 O O . ILE J 1 79 ? -4.372 92.715 96.298 1.00 26.35 55 ILE J O 1
ATOM 5427 N N . TYR J 1 80 ? -3.421 93.835 94.634 1.00 29.48 56 TYR J N 1
ATOM 5428 C CA . TYR J 1 80 ? -2.827 94.813 95.546 1.00 31.48 56 TYR J CA 1
ATOM 5429 C C . TYR J 1 80 ? -3.854 95.703 96.255 1.00 31.97 56 TYR J C 1
ATOM 5430 O O . TYR J 1 80 ? -3.684 96.007 97.421 1.00 32.96 56 TYR J O 1
ATOM 5439 N N . ASP J 1 81 ? -4.895 96.126 95.555 1.00 32.61 57 ASP J N 1
ATOM 5440 C CA . ASP J 1 81 ? -5.932 96.941 96.172 1.00 33.13 57 ASP J CA 1
ATOM 5441 C C . ASP J 1 81 ? -6.609 96.116 97.220 1.00 32.77 57 ASP J C 1
ATOM 5442 O O . ASP J 1 81 ? -6.891 96.596 98.318 1.00 33.86 57 ASP J O 1
ATOM 5447 N N . ASP J 1 82 ? -6.887 94.870 96.894 1.00 32.23 58 ASP J N 1
ATOM 5448 C CA . ASP J 1 82 ? -7.561 94.050 97.854 1.00 32.00 58 ASP J CA 1
ATOM 5449 C C . ASP J 1 82 ? -6.753 93.995 99.096 1.00 30.81 58 ASP J C 1
ATOM 5450 O O . ASP J 1 82 ? -7.274 94.208 100.184 1.00 29.58 58 ASP J O 1
ATOM 5455 N N . TYR J 1 83 ? -5.462 93.767 98.914 1.00 31.15 59 TYR J N 1
ATOM 5456 C CA . TYR J 1 83 ? -4.523 93.689 100.025 1.00 30.83 59 TYR J CA 1
ATOM 5457 C C . TYR J 1 83 ? -4.473 94.998 100.813 1.00 30.25 59 TYR J C 1
ATOM 5458 O O . TYR J 1 83 ? -4.495 94.987 102.044 1.00 30.36 59 TYR J O 1
ATOM 5467 N N . TYR J 1 84 ? -4.435 96.128 100.122 1.00 30.14 60 TYR J N 1
ATOM 5468 C CA . TYR J 1 84 ? -4.364 97.417 100.829 1.00 30.94 60 TYR J CA 1
ATOM 5469 C C . TYR J 1 84 ? -5.608 97.638 101.659 1.00 29.74 60 TYR J C 1
ATOM 5470 O O . TYR J 1 84 ? -5.526 97.972 102.842 1.00 30.60 60 TYR J O 1
ATOM 5479 N N . THR J 1 85 ? -6.745 97.471 101.026 1.00 27.95 61 THR J N 1
ATOM 5480 C CA . THR J 1 85 ? -8.010 97.584 101.675 1.00 27.57 61 THR J CA 1
ATOM 5481 C C . THR J 1 85 ? -8.137 96.673 102.903 1.00 29.09 61 THR J C 1
ATOM 5482 O O . THR J 1 85 ? -8.556 97.123 103.945 1.00 29.57 61 THR J O 1
ATOM 5486 N N . GLN J 1 86 ? -7.804 95.391 102.797 1.00 29.80 62 GLN J N 1
ATOM 5487 C CA . GLN J 1 86 ? -7.979 94.505 103.947 1.00 31.05 62 GLN J CA 1
ATOM 5488 C C . GLN J 1 86 ? -7.062 94.812 105.137 1.00 30.34 62 GLN J C 1
ATOM 5489 O O . GLN J 1 86 ? -7.447 94.562 106.272 1.00 32.33 62 GLN J O 1
ATOM 5495 N N . THR J 1 87 ? -5.864 95.335 104.883 1.00 27.65 63 THR J N 1
ATOM 5496 C CA . THR J 1 87 ? -4.866 95.543 105.927 1.00 25.93 63 THR J CA 1
ATOM 5497 C C . THR J 1 87 ? -4.796 96.965 106.420 1.00 27.32 63 THR J C 1
ATOM 5498 O O . THR J 1 87 ? -4.050 97.326 107.315 1.00 28.87 63 THR J O 1
ATOM 5502 N N . SER J 1 88 ? -5.547 97.793 105.752 1.00 26.98 64 SER J N 1
ATOM 5503 C CA . SER J 1 88 ? -5.668 99.156 106.065 1.00 25.52 64 SER J CA 1
ATOM 5504 C C . SER J 1 88 ? -5.634 99.450 107.572 1.00 24.22 64 SER J C 1
ATOM 5505 O O . SER J 1 88 ? -4.755 100.145 108.051 1.00 24.84 64 SER J O 1
ATOM 5508 N N . ALA J 1 89 ? -6.584 98.959 108.345 1.00 22.89 65 ALA J N 1
ATOM 5509 C CA . ALA J 1 89 ? -6.561 99.340 109.765 1.00 22.17 65 ALA J CA 1
ATOM 5510 C C . ALA J 1 89 ? -5.327 98.761 110.472 1.00 22.97 65 ALA J C 1
ATOM 5511 O O . ALA J 1 89 ? -4.830 99.328 111.444 1.00 24.76 65 ALA J O 1
ATOM 5513 N N . LEU J 1 90 ? -4.840 97.641 109.958 1.00 23.10 66 LEU J N 1
ATOM 5514 C CA . LEU J 1 90 ? -3.752 96.922 110.554 1.00 23.15 66 LEU J CA 1
ATOM 5515 C C . LEU J 1 90 ? -2.456 97.666 110.309 1.00 23.20 66 LEU J C 1
ATOM 5516 O O . LEU J 1 90 ? -1.637 97.807 111.202 1.00 23.47 66 LEU J O 1
ATOM 5521 N N . ARG J 1 91 ? -2.287 98.214 109.129 1.00 23.05 67 ARG J N 1
ATOM 5522 C CA . ARG J 1 91 ? -1.100 98.996 108.880 1.00 24.43 67 ARG J CA 1
ATOM 5523 C C . ARG J 1 91 ? -1.067 100.307 109.666 1.00 25.02 67 ARG J C 1
ATOM 5524 O O . ARG J 1 91 ? 0.004 100.769 110.059 1.00 24.77 67 ARG J O 1
ATOM 5532 N N . GLN J 1 92 ? -2.233 100.928 109.850 1.00 26.10 68 GLN J N 1
ATOM 5533 C CA . GLN J 1 92 ? -2.337 102.188 110.591 1.00 26.23 68 GLN J CA 1
ATOM 5534 C C . GLN J 1 92 ? -1.896 101.928 112.018 1.00 27.30 68 GLN J C 1
ATOM 5535 O O . GLN J 1 92 ? -0.987 102.629 112.515 1.00 29.06 68 GLN J O 1
ATOM 5539 N N . GLN J 1 93 ? -2.492 100.897 112.652 1.00 26.54 69 GLN J N 1
ATOM 5540 C CA . GLN J 1 93 ? -2.174 100.499 114.024 1.00 26.86 69 GLN J CA 1
ATOM 5541 C C . GLN J 1 93 ? -0.674 100.265 114.161 1.00 26.27 69 GLN J C 1
ATOM 5542 O O . GLN J 1 93 ? -0.077 100.705 115.116 1.00 22.93 69 GLN J O 1
ATOM 5548 N N . LEU J 1 94 ? -0.079 99.574 113.182 1.00 27.57 70 LEU J N 1
ATOM 5549 C CA . LEU J 1 94 ? 1.360 99.289 113.191 1.00 27.52 70 LEU J CA 1
ATOM 5550 C C . LEU J 1 94 ? 2.195 100.545 113.130 1.00 26.28 70 LEU J C 1
ATOM 5551 O O . LEU J 1 94 ? 3.215 100.625 113.725 1.00 27.83 70 LEU J O 1
ATOM 5556 N N . ILE J 1 95 ? 1.762 101.524 112.400 1.00 25.74 71 ILE J N 1
ATOM 5557 C CA . ILE J 1 95 ? 2.491 102.752 112.319 1.00 25.95 71 ILE J CA 1
ATOM 5558 C C . ILE J 1 95 ? 2.377 103.533 113.631 1.00 26.07 71 ILE J C 1
ATOM 5559 O O . ILE J 1 95 ? 3.327 104.179 114.089 1.00 25.92 71 ILE J O 1
ATOM 5564 N N . SER J 1 96 ? 1.201 103.476 114.219 1.00 24.46 72 SER J N 1
ATOM 5565 C CA . SER J 1 96 ? 0.948 104.181 115.431 1.00 23.80 72 SER J CA 1
ATOM 5566 C C . SER J 1 96 ? 1.787 103.595 116.555 1.00 23.37 72 SER J C 1
ATOM 5567 O O . SER J 1 96 ? 2.298 104.296 117.413 1.00 22.85 72 SER J O 1
ATOM 5570 N N . LYS J 1 97 ? 1.933 102.291 116.553 1.00 23.42 73 LYS J N 1
ATOM 5571 C CA . LYS J 1 97 ? 2.759 101.662 117.547 1.00 24.33 73 LYS J CA 1
ATOM 5572 C C . LYS J 1 97 ? 4.254 101.970 117.305 1.00 25.56 73 LYS J C 1
ATOM 5573 O O . LYS J 1 97 ? 5.016 102.173 118.254 1.00 24.56 73 LYS J O 1
ATOM 5579 N N . ARG J 1 98 ? 4.657 102.061 116.037 1.00 26.15 74 ARG J N 1
ATOM 5580 C CA . ARG J 1 98 ? 6.057 102.363 115.718 1.00 26.23 74 ARG J CA 1
ATOM 5581 C C . ARG J 1 98 ? 6.409 103.758 116.269 1.00 26.98 74 ARG J C 1
ATOM 5582 O O . ARG J 1 98 ? 7.466 103.949 116.832 1.00 27.03 74 ARG J O 1
ATOM 5585 N N . TYR J 1 99 ? 5.504 104.728 116.132 1.00 28.17 75 TYR J N 1
ATOM 5586 C CA . TYR J 1 99 ? 5.766 106.071 116.636 1.00 28.09 75 TYR J CA 1
ATOM 5587 C C . TYR J 1 99 ? 5.818 106.052 118.182 1.00 28.07 75 TYR J C 1
ATOM 5588 O O . TYR J 1 99 ? 6.706 106.608 118.818 1.00 27.52 75 TYR J O 1
ATOM 5597 N N . GLU J 1 100 ? 4.830 105.415 118.776 1.00 27.11 76 GLU J N 1
ATOM 5598 C CA . GLU J 1 100 ? 4.797 105.280 120.201 1.00 25.65 76 GLU J CA 1
ATOM 5599 C C . GLU J 1 100 ? 6.141 104.710 120.705 1.00 24.00 76 GLU J C 1
ATOM 5600 O O . GLU J 1 100 ? 6.724 105.222 121.649 1.00 25.26 76 GLU J O 1
ATOM 5606 N N . TYR J 1 101 ? 6.627 103.664 120.051 1.00 21.67 77 TYR J N 1
ATOM 5607 C CA . TYR J 1 101 ? 7.891 103.006 120.408 1.00 20.17 77 TYR J CA 1
ATOM 5608 C C . TYR J 1 101 ? 9.035 103.950 120.401 1.00 21.21 77 TYR J C 1
ATOM 5609 O O . TYR J 1 101 ? 9.898 103.917 121.287 1.00 22.00 77 TYR J O 1
ATOM 5618 N N . ASN J 1 102 ? 9.074 104.770 119.354 1.00 21.62 78 ASN J N 1
ATOM 5619 C CA . ASN J 1 102 ? 10.153 105.711 119.175 1.00 21.15 78 ASN J CA 1
ATOM 5620 C C . ASN J 1 102 ? 10.030 106.825 120.206 1.00 22.01 78 ASN J C 1
ATOM 5621 O O . ASN J 1 102 ? 11.032 107.366 120.699 1.00 20.54 78 ASN J O 1
ATOM 5626 N N . ALA J 1 103 ? 8.786 107.107 120.582 1.00 22.63 79 ALA J N 1
ATOM 5627 C CA . ALA J 1 103 ? 8.510 108.076 121.631 1.00 22.72 79 ALA J CA 1
ATOM 5628 C C . ALA J 1 103 ? 9.127 107.523 122.919 1.00 21.84 79 ALA J C 1
ATOM 5629 O O . ALA J 1 103 ? 9.918 108.197 123.605 1.00 20.34 79 ALA J O 1
ATOM 5631 N N . LEU J 1 104 ? 8.813 106.272 123.202 1.00 20.92 80 LEU J N 1
ATOM 5632 C CA . LEU J 1 104 ? 9.300 105.655 124.411 1.00 21.47 80 LEU J CA 1
ATOM 5633 C C . LEU J 1 104 ? 10.819 105.655 124.452 1.00 22.39 80 LEU J C 1
ATOM 5634 O O . LEU J 1 104 ? 11.404 106.026 125.453 1.00 20.32 80 LEU J O 1
ATOM 5639 N N . LEU J 1 105 ? 11.462 105.246 123.363 1.00 24.32 81 LEU J N 1
ATOM 5640 C CA . LEU J 1 105 ? 12.921 105.211 123.349 1.00 25.77 81 LEU J CA 1
ATOM 5641 C C . LEU J 1 105 ? 13.528 106.601 123.578 1.00 27.37 81 LEU J C 1
ATOM 5642 O O . LEU J 1 105 ? 14.588 106.744 124.194 1.00 27.78 81 LEU J O 1
ATOM 5647 N N . THR J 1 106 ? 12.851 107.628 123.098 1.00 29.69 82 THR J N 1
ATOM 5648 C CA . THR J 1 106 ? 13.397 108.968 123.202 1.00 31.22 82 THR J CA 1
ATOM 5649 C C . THR J 1 106 ? 12.970 109.698 124.484 1.00 34.96 82 THR J C 1
ATOM 5650 O O . THR J 1 106 ? 13.483 110.750 124.783 1.00 34.43 82 THR J O 1
ATOM 5654 N N . ALA J 1 107 ? 12.059 109.110 125.249 1.00 40.94 83 ALA J N 1
ATOM 5655 C CA . ALA J 1 107 ? 11.581 109.711 126.499 1.00 45.72 83 ALA J CA 1
ATOM 5656 C C . ALA J 1 107 ? 12.734 110.143 127.444 1.00 50.63 83 ALA J C 1
ATOM 5657 O O . ALA J 1 107 ? 13.776 109.489 127.547 1.00 49.44 83 ALA J O 1
ATOM 5659 N N . SER J 1 108 ? 12.516 111.267 128.124 1.00 57.61 84 SER J N 1
ATOM 5660 C CA . SER J 1 108 ? 13.515 111.850 129.021 1.00 61.38 84 SER J CA 1
ATOM 5661 C C . SER J 1 108 ? 14.115 110.739 129.893 1.00 62.02 84 SER J C 1
ATOM 5662 O O . SER J 1 108 ? 15.335 110.512 129.881 1.00 62.33 84 SER J O 1
ATOM 5665 N N . SER J 1 109 ? 13.270 110.052 130.656 1.00 61.61 85 SER J N 1
ATOM 5666 C CA . SER J 1 109 ? 13.764 108.873 131.409 1.00 61.58 85 SER J CA 1
ATOM 5667 C C . SER J 1 109 ? 13.029 107.648 130.808 1.00 58.72 85 SER J C 1
ATOM 5668 O O . SER J 1 109 ? 11.791 107.612 130.817 1.00 58.24 85 SER J O 1
ATOM 5671 N N . PRO J 1 110 ? 13.792 106.684 130.226 1.00 54.59 86 PRO J N 1
ATOM 5672 C CA . PRO J 1 110 ? 13.264 105.481 129.564 1.00 51.99 86 PRO J CA 1
ATOM 5673 C C . PRO J 1 110 ? 12.570 104.514 130.493 1.00 49.76 86 PRO J C 1
ATOM 5674 O O . PRO J 1 110 ? 12.985 104.362 131.620 1.00 50.31 86 PRO J O 1
ATOM 5678 N N . ASP J 1 111 ? 11.534 103.846 129.984 1.00 47.17 87 ASP J N 1
ATOM 5679 C CA . ASP J 1 111 ? 10.740 102.887 130.728 1.00 44.06 87 ASP J CA 1
ATOM 5680 C C . ASP J 1 111 ? 10.827 101.558 129.991 1.00 40.97 87 ASP J C 1
ATOM 5681 O O . ASP J 1 111 ? 10.230 101.405 128.952 1.00 41.01 87 ASP J O 1
ATOM 5686 N N . THR J 1 112 ? 11.568 100.593 130.511 1.00 37.77 88 THR J N 1
ATOM 5687 C CA . THR J 1 112 ? 11.724 99.321 129.809 1.00 36.02 88 THR J CA 1
ATOM 5688 C C . THR J 1 112 ? 10.440 98.495 129.638 1.00 34.80 88 THR J C 1
ATOM 5689 O O . THR J 1 112 ? 10.226 97.871 128.590 1.00 34.95 88 THR J O 1
ATOM 5693 N N . ALA J 1 113 ? 9.597 98.497 130.667 1.00 32.81 89 ALA J N 1
ATOM 5694 C CA . ALA J 1 113 ? 8.364 97.731 130.669 1.00 30.52 89 ALA J CA 1
ATOM 5695 C C . ALA J 1 113 ? 7.524 98.221 129.537 1.00 29.86 89 ALA J C 1
ATOM 5696 O O . ALA J 1 113 ? 7.125 97.427 128.686 1.00 27.77 89 ALA J O 1
ATOM 5698 N N . LYS J 1 114 ? 7.256 99.528 129.516 1.00 29.61 90 LYS J N 1
ATOM 5699 C CA . LYS J 1 114 ? 6.443 100.062 128.434 1.00 30.35 90 LYS J CA 1
ATOM 5700 C C . LYS J 1 114 ? 7.093 99.775 127.065 1.00 30.32 90 LYS J C 1
ATOM 5701 O O . LYS J 1 114 ? 6.406 99.338 126.154 1.00 29.77 90 LYS J O 1
ATOM 5704 N N . ILE J 1 115 ? 8.408 99.957 126.934 1.00 29.30 91 ILE J N 1
ATOM 5705 C CA . ILE J 1 115 ? 9.045 99.716 125.649 1.00 28.55 91 ILE J CA 1
ATOM 5706 C C . ILE J 1 115 ? 8.837 98.282 125.244 1.00 28.60 91 ILE J C 1
ATOM 5707 O O . ILE J 1 115 ? 8.491 97.984 124.104 1.00 29.92 91 ILE J O 1
ATOM 5712 N N . ASN J 1 116 ? 9.056 97.368 126.163 1.00 27.61 92 ASN J N 1
ATOM 5713 C CA . ASN J 1 116 ? 8.867 95.968 125.827 1.00 26.80 92 ASN J CA 1
ATOM 5714 C C . ASN J 1 116 ? 7.416 95.620 125.452 1.00 26.28 92 ASN J C 1
ATOM 5715 O O . ASN J 1 116 ? 7.189 94.932 124.465 1.00 25.25 92 ASN J O 1
ATOM 5720 N N . ALA J 1 117 ? 6.451 96.091 126.247 1.00 26.45 93 ALA J N 1
ATOM 5721 C CA . ALA J 1 117 ? 5.031 95.822 125.993 1.00 27.53 93 ALA J CA 1
ATOM 5722 C C . ALA J 1 117 ? 4.640 96.332 124.611 1.00 30.42 93 ALA J C 1
ATOM 5723 O O . ALA J 1 117 ? 3.841 95.674 123.901 1.00 31.29 93 ALA J O 1
ATOM 5725 N N . VAL J 1 118 ? 5.224 97.481 124.219 1.00 31.39 94 VAL J N 1
ATOM 5726 C CA . VAL J 1 118 ? 4.962 98.080 122.918 1.00 31.23 94 VAL J CA 1
ATOM 5727 C C . VAL J 1 118 ? 5.673 97.275 121.836 1.00 31.38 94 VAL J C 1
ATOM 5728 O O . VAL J 1 118 ? 5.168 97.122 120.722 1.00 31.12 94 VAL J O 1
ATOM 5732 N N . ALA J 1 119 ? 6.841 96.737 122.154 1.00 31.55 95 ALA J N 1
ATOM 5733 C CA . ALA J 1 119 ? 7.533 95.878 121.167 1.00 31.48 95 ALA J CA 1
ATOM 5734 C C . ALA J 1 119 ? 6.649 94.699 120.863 1.00 30.70 95 ALA J C 1
ATOM 5735 O O . ALA J 1 119 ? 6.541 94.317 119.706 1.00 30.92 95 ALA J O 1
ATOM 5737 N N . LYS J 1 120 ? 5.970 94.161 121.877 1.00 30.38 96 LYS J N 1
ATOM 5738 C CA . LYS J 1 120 ? 5.129 92.969 121.646 1.00 31.63 96 LYS J CA 1
ATOM 5739 C C . LYS J 1 120 ? 3.923 93.311 120.794 1.00 29.80 96 LYS J C 1
ATOM 5740 O O . LYS J 1 120 ? 3.632 92.619 119.864 1.00 28.25 96 LYS J O 1
ATOM 5746 N N . GLU J 1 121 ? 3.234 94.396 121.108 1.00 29.79 97 GLU J N 1
ATOM 5747 C CA . GLU J 1 121 ? 2.116 94.804 120.294 1.00 30.20 97 GLU J CA 1
ATOM 5748 C C . GLU J 1 121 ? 2.582 94.888 118.861 1.00 30.59 97 GLU J C 1
ATOM 5749 O O . GLU J 1 121 ? 1.929 94.360 117.982 1.00 32.58 97 GLU J O 1
ATOM 5755 N N . MET J 1 122 ? 3.734 95.497 118.611 1.00 31.60 98 MET J N 1
ATOM 5756 C CA . MET J 1 122 ? 4.244 95.579 117.235 1.00 31.97 98 MET J CA 1
ATOM 5757 C C . MET J 1 122 ? 4.529 94.242 116.651 1.00 31.03 98 MET J C 1
ATOM 5758 O O . MET J 1 122 ? 4.314 94.031 115.464 1.00 31.27 98 MET J O 1
ATOM 5763 N N . GLU J 1 123 ? 5.027 93.326 117.455 1.00 30.51 99 GLU J N 1
ATOM 5764 C CA . GLU J 1 123 ? 5.366 92.029 116.898 1.00 31.97 99 GLU J CA 1
ATOM 5765 C C . GLU J 1 123 ? 4.128 91.271 116.430 1.00 30.66 99 GLU J C 1
ATOM 5766 O O . GLU J 1 123 ? 4.100 90.683 115.352 1.00 29.03 99 GLU J O 1
ATOM 5772 N N . SER J 1 124 ? 3.111 91.289 117.262 1.00 30.25 100 SER J N 1
ATOM 5773 C CA . SER J 1 124 ? 1.854 90.667 116.934 1.00 31.02 100 SER J CA 1
ATOM 5774 C C . SER J 1 124 ? 1.174 91.288 115.703 1.00 31.39 100 SER J C 1
ATOM 5775 O O . SER J 1 124 ? 0.593 90.571 114.898 1.00 31.57 100 SER J O 1
ATOM 5778 N N . LEU J 1 125 ? 1.216 92.624 115.593 1.00 31.05 101 LEU J N 1
ATOM 5779 C CA . LEU J 1 125 ? 0.614 93.337 114.463 1.00 29.96 101 LEU J CA 1
ATOM 5780 C C . LEU J 1 125 ? 1.375 93.026 113.213 1.00 29.72 101 LEU J C 1
ATOM 5781 O O . LEU J 1 125 ? 0.809 92.828 112.150 1.00 27.94 101 LEU J O 1
ATOM 5786 N N . GLY J 1 126 ? 2.690 93.016 113.327 1.00 30.96 102 GLY J N 1
ATOM 5787 C CA . GLY J 1 126 ? 3.504 92.667 112.179 1.00 32.06 102 GLY J CA 1
ATOM 5788 C C . GLY J 1 126 ? 3.295 91.217 111.738 1.00 32.65 102 GLY J C 1
ATOM 5789 O O . GLY J 1 126 ? 3.340 90.927 110.586 1.00 33.92 102 GLY J O 1
ATOM 5790 N N . GLN J 1 127 ? 3.078 90.303 112.660 1.00 33.63 103 GLN J N 1
ATOM 5791 C CA . GLN J 1 127 ? 2.842 88.943 112.273 1.00 35.70 103 GLN J CA 1
ATOM 5792 C C . GLN J 1 127 ? 1.552 88.862 111.443 1.00 34.58 103 GLN J C 1
ATOM 5793 O O . GLN J 1 127 ? 1.514 88.157 110.405 1.00 35.22 103 GLN J O 1
ATOM 5799 N N . LYS J 1 128 ? 0.512 89.568 111.882 1.00 32.84 104 LYS J N 1
ATOM 5800 C CA . LYS J 1 128 ? -0.722 89.625 111.119 1.00 31.71 104 LYS J CA 1
ATOM 5801 C C . LYS J 1 128 ? -0.463 90.263 109.783 1.00 30.89 104 LYS J C 1
ATOM 5802 O O . LYS J 1 128 ? -0.988 89.860 108.789 1.00 30.31 104 LYS J O 1
ATOM 5808 N N . LEU J 1 129 ? 0.399 91.245 109.712 1.00 31.99 105 LEU J N 1
ATOM 5809 C CA . LEU J 1 129 ? 0.530 91.896 108.430 1.00 32.47 105 LEU J CA 1
ATOM 5810 C C . LEU J 1 129 ? 1.186 90.994 107.434 1.00 33.29 105 LEU J C 1
ATOM 5811 O O . LEU J 1 129 ? 0.756 90.902 106.304 1.00 34.36 105 LEU J O 1
ATOM 5816 N N . ASP J 1 130 ? 2.223 90.305 107.859 1.00 34.20 106 ASP J N 1
ATOM 5817 C CA . ASP J 1 130 ? 2.934 89.386 106.992 1.00 35.00 106 ASP J CA 1
ATOM 5818 C C . ASP J 1 130 ? 2.070 88.264 106.459 1.00 35.24 106 ASP J C 1
ATOM 5819 O O . ASP J 1 130 ? 2.220 87.859 105.319 1.00 35.93 106 ASP J O 1
ATOM 5824 N N . GLU J 1 131 ? 1.192 87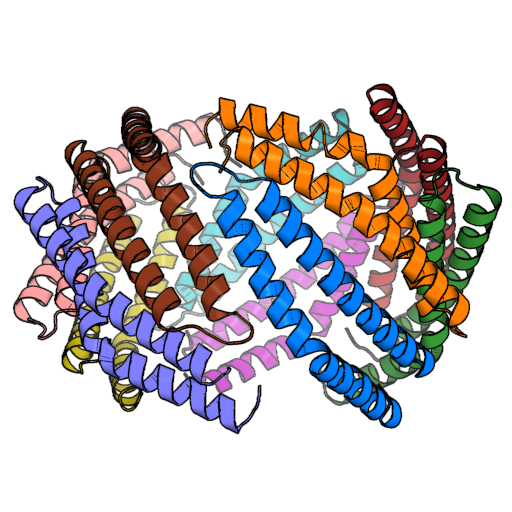.710 107.276 1.00 35.58 107 GLU J N 1
ATOM 5825 C CA . GLU J 1 131 ? 0.335 86.690 106.762 1.00 37.03 107 GLU J CA 1
ATOM 5826 C C . GLU J 1 131 ? -0.435 87.203 105.539 1.00 35.99 107 GLU J C 1
ATOM 5827 O O . GLU J 1 131 ? -0.553 86.502 104.510 1.00 36.13 107 GLU J O 1
ATOM 5833 N N . GLN J 1 132 ? -0.958 88.424 105.654 1.00 33.62 108 GLN J N 1
ATOM 5834 C CA . GLN J 1 132 ? -1.671 89.026 104.561 1.00 31.69 108 GLN J CA 1
ATOM 5835 C C . GLN J 1 132 ? -0.756 89.160 103.383 1.00 30.93 108 GLN J C 1
ATOM 5836 O O . GLN J 1 132 ? -1.170 88.900 102.277 1.00 33.94 108 GLN J O 1
ATOM 5842 N N . ARG J 1 133 ? 0.486 89.535 103.579 1.00 29.32 109 ARG J N 1
ATOM 5843 C CA . ARG J 1 133 ? 1.375 89.605 102.444 1.00 30.79 109 ARG J CA 1
ATOM 5844 C C . ARG J 1 133 ? 1.638 88.267 101.790 1.00 29.29 109 ARG J C 1
ATOM 5845 O O . ARG J 1 133 ? 1.867 88.186 100.587 1.00 30.38 109 ARG J O 1
ATOM 5853 N N . VAL J 1 134 ? 1.718 87.213 102.577 1.00 27.57 110 VAL J N 1
ATOM 5854 C CA . VAL J 1 134 ? 1.923 85.928 101.963 1.00 25.95 110 VAL J CA 1
ATOM 5855 C C . VAL J 1 134 ? 0.718 85.593 101.124 1.00 24.75 110 VAL J C 1
ATOM 5856 O O . VAL J 1 134 ? 0.877 85.160 99.993 1.00 23.17 110 VAL J O 1
ATOM 5860 N N . LYS J 1 135 ? -0.491 85.832 101.639 1.00 25.77 111 LYS J N 1
ATOM 5861 C CA . LYS J 1 135 ? -1.699 85.565 100.824 1.00 26.46 111 LYS J CA 1
ATOM 5862 C C . LYS J 1 135 ? -1.598 86.304 99.545 1.00 25.96 111 LYS J C 1
ATOM 5863 O O . LYS J 1 135 ? -1.901 85.780 98.491 1.00 26.41 111 LYS J O 1
ATOM 5869 N N . ARG J 1 136 ? -1.141 87.534 99.627 1.00 25.09 112 ARG J N 1
ATOM 5870 C CA . ARG J 1 136 ? -1.045 88.332 98.439 1.00 26.48 112 ARG J CA 1
ATOM 5871 C C . ARG J 1 136 ? -0.016 87.803 97.461 1.00 27.56 112 ARG J C 1
ATOM 5872 O O . ARG J 1 136 ? -0.309 87.672 96.269 1.00 27.57 112 ARG J O 1
ATOM 5880 N N . ASP J 1 137 ? 1.188 87.472 97.945 1.00 27.80 113 ASP J N 1
ATOM 5881 C CA . ASP J 1 137 ? 2.223 86.986 97.039 1.00 27.61 113 ASP J CA 1
ATOM 5882 C C . ASP J 1 137 ? 1.774 85.681 96.389 1.00 29.00 113 ASP J C 1
ATOM 5883 O O . ASP J 1 137 ? 2.026 85.454 95.181 1.00 28.42 113 ASP J O 1
ATOM 5888 N N . VAL J 1 138 ? 1.094 84.833 97.176 1.00 28.80 114 VAL J N 1
ATOM 5889 C CA . VAL J 1 138 ? 0.608 83.555 96.681 1.00 28.54 114 VAL J CA 1
ATOM 5890 C C . VAL J 1 138 ? -0.487 83.773 95.625 1.00 31.23 114 VAL J C 1
ATOM 5891 O O . VAL J 1 138 ? -0.577 83.057 94.611 1.00 31.36 114 VAL J O 1
ATOM 5895 N N . ALA J 1 139 ? -1.338 84.755 95.887 1.00 32.85 115 ALA J N 1
ATOM 5896 C CA . ALA J 1 139 ? -2.387 85.088 94.947 1.00 34.16 115 ALA J CA 1
ATOM 5897 C C . ALA J 1 139 ? -1.703 85.436 93.630 1.00 35.07 115 ALA J C 1
ATOM 5898 O O . ALA J 1 139 ? -1.990 84.806 92.584 1.00 36.36 115 ALA J O 1
ATOM 5900 N N . MET J 1 140 ? -0.782 86.411 93.694 1.00 34.14 116 MET J N 1
ATOM 5901 C CA . MET J 1 140 ? -0.023 86.852 92.524 1.00 33.81 116 MET J CA 1
ATOM 5902 C C . MET J 1 140 ? 0.558 85.669 91.777 1.00 34.26 116 MET J C 1
ATOM 5903 O O . MET J 1 140 ? 0.373 85.562 90.557 1.00 33.40 116 MET J O 1
ATOM 5908 N N . ALA J 1 141 ? 1.257 84.776 92.498 1.00 34.41 117 ALA J N 1
ATOM 5909 C CA . ALA J 1 141 ? 1.883 83.600 91.849 1.00 34.45 117 ALA J CA 1
ATOM 5910 C C . ALA J 1 141 ? 0.829 82.749 91.180 1.00 33.69 117 ALA J C 1
ATOM 5911 O O . ALA J 1 141 ? 1.019 82.298 90.052 1.00 34.23 117 ALA J O 1
ATOM 5913 N N . GLN J 1 142 ? -0.291 82.552 91.856 1.00 32.23 118 GLN J N 1
ATOM 5914 C CA . GLN J 1 142 ? -1.334 81.739 91.271 1.00 32.53 118 GLN J CA 1
ATOM 5915 C C . GLN J 1 142 ? -1.959 82.370 90.033 1.00 33.28 118 GLN J C 1
ATOM 5916 O O . GLN J 1 142 ? -2.572 81.672 89.249 1.00 32.48 118 GLN J O 1
ATOM 5922 N N . ALA J 1 143 ? -1.819 83.685 89.849 1.00 35.10 119 ALA J N 1
ATOM 5923 C CA . ALA J 1 143 ? -2.362 84.334 88.629 1.00 35.52 119 ALA J CA 1
ATOM 5924 C C . ALA J 1 143 ? -1.355 84.368 87.488 1.00 37.14 119 ALA J C 1
ATOM 5925 O O . ALA J 1 143 ? -1.640 84.888 86.452 1.00 37.55 119 ALA J O 1
ATOM 5927 N N . GLY J 1 144 ? -0.178 83.803 87.667 1.00 39.97 120 GLY J N 1
ATOM 5928 C CA . GLY J 1 144 ? 0.766 83.764 86.587 1.00 43.21 120 GLY J CA 1
ATOM 5929 C C . GLY J 1 144 ? 1.433 85.099 86.397 1.00 47.37 120 GLY J C 1
ATOM 5930 O O . GLY J 1 144 ? 1.989 85.367 85.358 1.00 47.71 120 GLY J O 1
ATOM 5931 N N . ILE J 1 145 ? 1.409 85.940 87.412 1.00 52.73 121 ILE J N 1
ATOM 5932 C CA . ILE J 1 145 ? 2.008 87.249 87.287 1.00 57.03 121 ILE J CA 1
ATOM 5933 C C . ILE J 1 145 ? 3.464 87.242 87.705 1.00 60.64 121 ILE J C 1
ATOM 5934 O O . ILE J 1 145 ? 3.772 86.963 88.853 1.00 60.02 121 ILE J O 1
ATOM 5939 N N . PRO J 1 146 ? 4.369 87.565 86.754 1.00 65.94 122 PRO J N 1
ATOM 5940 C CA . PRO J 1 146 ? 5.841 87.614 86.849 1.00 68.20 122 PRO J CA 1
ATOM 5941 C C . PRO J 1 146 ? 6.457 88.141 88.118 1.00 70.49 122 PRO J C 1
ATOM 5942 O O . PRO J 1 146 ? 6.086 89.229 88.605 1.00 72.57 122 PRO J O 1
ATOM 5946 N N . ARG J 1 147 ? 7.457 87.400 88.586 1.00 71.85 123 ARG J N 1
ATOM 5947 C CA . ARG J 1 147 ? 8.202 87.756 89.773 1.00 72.55 123 ARG J CA 1
ATOM 5948 C C . ARG J 1 147 ? 7.243 88.308 90.827 1.00 72.60 123 ARG J C 1
ATOM 5949 O O . ARG J 1 147 ? 7.437 88.056 92.018 1.00 75.05 123 ARG J O 1
#

InterPro domains:
  IPR025961 Heavy-metal resistance protein [PF13801] (8-124)

Sequence (787 aa):
LTTEQQATAQKIYDDYYTQTSALRQQLISKRYEYNALLTASSPDTAKINAVAKEMESLGQKLDEQRVKRDVAMAQAGIPLTTEQQATAQKIYDDDYYTQTSALRQQLISKRYEYNALLTASSPDTAKINAVAKEMESLGQKLDEQRVKRDVAMAQAGIPLTTEQQATAQKIYDDYYTQTSALRQQLISKRYEYNALLTASSPDTAKINAVAKEMESLGQKLDEQRVKRDVAMAQAGIPTTEQQATAQKIYDDYYTQTSALRQQLISKRYEYNALLTASSPDTAKINAVAKEMESLGQKLDEQRVKRDVAMAQAGIPTTEQQATAQKIYDDYYTQTTSALRQQLISKRYEYNALLTASSPDTAKINAVAKEMESLGQKLDEQRVKRDVAMAQAGIPLTTEQQATAQKIYDDYYTQTSALRQQLISKRYEYNALLTASSPDTAKINAVAKEMESLGQKLDEQRVKRDVAMAQAGITEQQATAQKIYDDYYTQTSALRQQLISKRYEYNALLTASSPDTAKINAVAKEMESLGQKLDEQRVKRDVAMAQAGIPPLTTEQQATAQKIYDDYYTQTSALRQQLISKRYEYNALLTASSPDTAKINAVAKEMESLGQKLDEQRVKRDVAMAQAGIPLTTEQQATAQKIYDDYYTQTSALRQQLISKRYEYNALLTASSPDTAKINAVAKEMESLGQKLDEQRVKRDVAMAQAGIPLTTEQQATAQKIYDDYYTQTSALRQQLISKRYEYNALLTASSPDTAKINAVAKEMESLGQKLDEQRVKRDVAMAQAGIPR

Secondary structure (DSSP, 8-state):
--HHHHHHHHHHHHHHHHHHHHHHHHHHHHHHHHHHHHTSSS--HHHHHHHHHHHHHHHHHHHHHHHHHHHHHHHTT--/--HHHHHHHHHHHHHHHHHTHHHHHHHHHHHHHHHHHHTSSS--HHHHHHHHHHHHHHHHHHHHHHHHHHHHHHHHT--/--HHHHHHHHHHHHHHHHHHHHHHHHHHHHHHHHHHHHTSSS--HHHHHHHHHHHHHHHHHHHHHHHHHHHHHHHHT--/-HHHHHHHHHHHHHHHHTTHHHHHHHHHHHHHHHHHHTSSS--HHHHHHHHHHHHHHHHHHHHHHHHHHHHHHHTT--/--HHHHHHHHHHHHHHHHHHHHHHHHHHHHHHHHHHHTSSS--HHHHHHHHHHHHHHHHHHHHHHHHHHHHHHHHT--/--HHHHHHHHHHHHHHHHHHHHHHHHHHHHHHHHHHHHTSSS--HHHHHHHHHHHHHHHHHHHHHHHHHHHHHHHTT-/--SHHHHHHHHHHHHHTTHHHHHHHHHHHHHHHHHHTSSS--HHHHHHHHHHHHHHHHHHHHHHHHHHHHHHHTT--/---HHHHHHHHHHHHHHHHHHHHHHHHHHHHHHHHHHHHTSSS--HHHHHHHHHHHHHHHHHHHHHHHHHHHHHHHTT--/--HHHHHHHHHHHHHHHHTTHHHHHHHHHHHHHHHHHHTSSS--HHHHHHHHHHHHHHHHHHHHHHHHHHHHHHHHT-/---HHHHHHHHHHHHHHHHHHHHHHHHHHHHHHHHHHHHHSSS--HHHHHHHHHHHHHHHHHHHHHHHHHHHHHHHTT---

Organism: Salmonella typhimurium (strain LT2 / SGSC1412 / ATCC 700720) (NCBI:txid99287)

Radius of gyration: 34.26 Å; Cα contacts (8 Å, |Δi|>4): 765; chains: 10; bounding box: 65×84×74 Å